Protein AF-0000000082299640 (afdb_homodimer)

Secondary structure (DSSP, 8-state):
-----------TTSGGGGGGGHHHHHHHHHHHHHHHHHHHHHHHHHH-TTSTTSSTT-S----S--EEEHHHHHHHHHHHHHTS-HHHHH-----HHHHHHTTTHHHHTS---SSS------GGGG---HHHHHHHHHHHHHHTTT-PPPHHHHTTTHHHHHHHHHHHHHHHHHHTSTTS-TT--EEEEEES-TTSHHHHHHHHHHHHH-HHHHHHEEEEEEEES-HHHHHHHHHHHTTSTTGGGEEEEE--HHHHHTTSS-S-----S-EEEEEES-GGGSPPEEEEE-GGG-EEEEEEE------STTS----EEEEEE---HHHHHHHHH-GGG--SS-EEE-HHHHHHHHHHHHH-SSEEEEEEEES-BPPP-----TT---------------------SS---BTPPEEE-TTS-EES-TTTS-SS-EEEPPP-HHHHHHHHHHHHHTTT-TTEEEEEEEHHHHHHHH-HHHHHHT--TTB--HHHHTTTTEEEEEEEEPP--S------/-------GGGGGGSGGGGGGGHHHHHHHHHHHHHHHHHHHHHHHHHH-TTSTTSSTT-S----S--EEEHHHHHHHHHHHHHTS-HHHHH-----HHHHHHTTTHHHHTS---SSS------GGGS---HHHHHHHHHHHHHHTTT----HHHHTTTHHHHHHHHHHHHHHHHHHTSTTS-TT--EEEEEES-TTSHHHHHHHHHHHHH-HHHHHHEEEEEEEES-HHHHHHHHHHHTTSTTGGGEEEEE--HHHHHTTSS-S-----S-EEEEEES-GGGSPPEEEEE-GGG-EEEEEEE------STTS----EEEEEE---HHHHHHHHH-GGG--SS-EEE-HHHHHHHHHHHHH-SSEEEEEEEES-BPPP-----TT---------------------SS---BTPPEEE-TTS-EES-TTT--SS-EEEPPP-HHHHHHHHHHHHHTTT-TTEEEEEEEHHHHHHHH-HHHHHHT--TTB--HHHHTTTTEEEEEEEEPP--S------

Radius of gyration: 33.23 Å; Cα contacts (8 Å, |Δi|>4): 1694; chains: 2; bounding box: 116×88×115 Å

Solvent-accessible surface area (backbone atoms only — not comparable to full-atom values): 57344 Å² total; per-residue (Å²): 137,82,84,83,84,84,82,81,82,79,74,86,78,75,76,81,72,71,73,72,65,65,62,58,57,56,53,53,53,52,52,52,53,55,52,51,57,55,52,56,60,53,59,62,55,67,64,65,63,72,58,73,68,55,66,79,71,56,71,91,70,73,81,69,68,51,67,42,47,39,29,56,54,49,38,51,42,40,50,56,34,47,58,38,58,42,46,77,64,72,35,69,81,58,56,76,55,47,64,37,40,68,66,25,48,74,47,58,74,60,69,69,62,89,76,73,87,78,80,67,76,45,70,59,34,62,57,22,11,74,71,36,28,45,45,46,47,42,44,50,22,57,72,46,69,57,34,82,71,52,65,58,69,71,37,61,64,46,49,25,44,26,52,34,42,47,50,49,50,51,48,49,59,58,55,64,34,90,85,41,56,92,82,56,48,33,35,38,38,33,41,50,43,67,79,37,58,49,60,53,44,23,50,52,45,28,49,72,77,34,46,70,57,41,70,31,45,57,37,40,34,39,29,26,63,28,66,42,36,47,52,48,29,45,68,70,44,53,79,44,98,60,28,89,33,54,44,81,42,83,51,51,59,59,37,32,26,69,69,74,43,78,90,67,69,76,42,74,54,37,33,37,38,38,28,62,63,35,64,26,65,43,39,39,36,41,30,26,26,47,85,89,74,45,52,27,32,37,25,38,36,38,66,57,69,69,66,63,88,76,63,81,67,62,69,33,60,43,77,40,74,61,73,56,65,62,56,51,54,51,39,68,64,35,56,80,66,53,33,75,54,41,21,49,37,62,49,29,58,50,25,36,50,51,50,49,51,70,24,24,75,40,50,34,36,44,39,31,33,37,49,30,33,34,28,66,59,61,77,79,62,80,80,68,63,63,85,61,86,70,73,86,70,80,73,80,67,81,63,77,63,76,68,70,58,59,81,80,27,46,38,39,58,43,26,29,36,79,84,62,49,37,39,93,39,85,82,75,43,68,83,49,25,49,55,40,32,30,42,63,59,68,60,50,48,49,37,51,50,54,59,40,63,73,63,70,53,86,37,58,44,78,48,76,41,48,37,40,56,50,46,45,72,46,19,50,69,52,50,63,63,32,48,30,46,23,56,32,26,48,86,45,61,71,52,68,46,22,29,28,44,31,34,38,78,49,78,78,69,78,78,70,72,72,84,120,135,83,76,81,80,79,79,76,83,72,72,79,76,70,70,80,72,68,71,71,65,62,61,58,57,55,52,53,50,51,51,50,50,54,52,49,56,56,51,55,58,53,58,62,55,66,63,62,67,74,57,73,69,55,66,80,72,56,72,92,70,72,81,70,67,52,67,41,47,40,29,56,54,50,39,50,42,42,50,57,34,47,58,38,59,43,46,76,65,72,35,71,81,58,56,77,57,47,64,39,39,66,67,25,49,77,48,58,74,61,69,66,63,88,75,71,89,68,83,65,76,43,69,60,29,66,58,22,9,68,73,33,31,44,45,45,47,41,43,48,23,57,71,46,69,60,35,81,72,49,63,58,70,71,37,62,64,45,49,26,45,25,51,34,44,46,51,49,51,51,49,48,59,59,55,64,34,90,87,40,56,93,82,56,48,34,35,36,38,33,42,51,41,67,78,35,59,48,60,54,44,22,52,51,44,28,48,72,76,34,47,71,58,41,70,31,44,57,37,40,34,38,30,26,63,29,66,44,36,47,52,48,29,46,68,70,44,55,78,43,96,59,27,90,33,53,42,83,44,83,49,50,58,59,37,31,27,68,68,75,42,79,89,67,71,77,44,74,54,39,33,37,37,37,28,61,64,34,66,24,63,43,40,40,36,40,30,25,26,49,85,89,74,45,49,27,31,38,26,36,36,38,66,57,68,70,66,63,86,78,63,79,67,61,68,33,60,41,77,40,74,60,74,54,65,65,55,52,53,52,39,69,62,34,56,80,67,53,35,75,54,42,21,50,37,62,48,28,56,51,26,37,51,51,51,48,52,71,23,24,76,40,51,33,36,42,38,34,31,39,48,30,34,33,32,66,62,61,77,78,62,80,78,68,64,63,84,61,86,69,74,86,73,78,73,79,68,81,62,77,61,77,69,69,57,59,81,81,28,45,39,39,58,43,28,28,36,79,85,62,49,38,39,92,39,85,82,75,43,67,83,48,24,49,57,40,34,32,42,63,59,70,61,51,48,48,37,52,51,53,60,42,63,73,63,70,53,87,38,58,46,78,47,76,40,49,36,40,55,51,47,45,71,46,19,50,68,52,49,62,62,30,48,29,46,22,55,30,27,50,84,44,61,71,52,70,47,22,28,28,44,32,33,40,77,49,77,78,69,78,80,68,73,72,84,119

Organism: NCBI:txid303405

Foldseek 3Di:
DPDDPDPPPDPDPPDDPPDPPPVVVVVVVVVVVVVVVVVVVVVVCPPPVQPVVFPPVPDDPPLPFDKDFQLVLLVVLLLLLLQDALCLAANDPPPVVVCCCVVVVVQPPPPPPPPDDCLRVQVLQVQDDLVSVCVVQVVVCVVRQNHDDFCVRVQPPLVLLLVLLVLLVQQCVVCPDPPHDPLAAAEEEEEACRQVSSVVSSLVNCVVPPVVNNVRYQAYEYEDQHPNSLVNNCVVPCPDPCNNRYHYYHDDLLCLLLVNDADAAADQHQYEYEAGANLQQNGWWKWEAAPPGFIWTKMWTFPSPPPPPGDPGAIAIDIDTDDRPLVVVLCVLPVVQYYRFMATGSSSVLSSLLSCCRRYVNYKYKHKHFQDDDDFDAPDPVVPPPLPPDDPDPDPDPSVNVPPSDGDHHFAWWWAASNGHTDDHPRPDDRNIGTTTRDNVVSSLSSSVSSNVVVVSVFKDKDKDFQLVSSCVSRVPSQVSQAYPVRDGCSRPVRRRMMIIIIGGHDPPPPPPPPD/DPDDPDPPDPDPPPDPPPDPVVVVVVVVVVVVVVVVVVVVVVVVCPPPVQPVVFPPVPDDPPLPFDKDFQLVLLVVLLLLLLQDALCLAANDPPPPVCCCCPVVVVQPPPPPPPPDPDLRVQVLQVQDDLVSVCVVQVVVCVVRQNHDDFCVRVQPPLVLLLVLLVLLVQQCVVCPDPPHDPLAAAEEEEEACRQVSSVVSSLVNCVVPPVVNNVRYQAYEYEDQHPNSLVNNCVVPCPDPCNNRYHYYHDDLLCLLLVNDADAAADQHQYEYEAGANLQQNGWWKWEAAPPGFIWTKMWTFPSPPPPPGDPGAIAIDIDTDDRPLVVVLCVLPVVQYYRFMATGSSSVLSSLLSCCRRYVNYKYKHKHFQDDDDFDAPDPVVPPPLPPDDPDPDPDPSVNVPPSDGDHHFAWWWAASNGHTDDHPRPDDRNIGTTTRDNVVSSLSSSVSSVVVVVSVFKDKDKDFQLVSSCVSRVPSQVSQHYPVRDGCSRPVRRRMMIIIIGGHDPPPPPPPPD

Structure (mmCIF, N/CA/C/O backbone):
data_AF-0000000082299640-model_v1
#
loop_
_entity.id
_entity.type
_entity.pdbx_description
1 polymer 'Protein arginine methyltransferase NDUFAF7'
#
loop_
_atom_site.group_PDB
_atom_site.id
_atom_site.type_symbol
_atom_site.label_atom_id
_atom_site.label_alt_id
_atom_site.label_comp_id
_atom_site.label_asym_id
_atom_site.label_entity_id
_atom_site.label_seq_id
_atom_site.pdbx_PDB_ins_code
_atom_site.Cartn_x
_atom_site.Cartn_y
_atom_site.Cartn_z
_atom_site.occupancy
_atom_site.B_iso_or_equiv
_atom_site.auth_seq_id
_atom_site.auth_comp_id
_atom_site.auth_asym_id
_atom_site.auth_atom_id
_atom_site.pdbx_PDB_model_num
ATOM 1 N N . MET A 1 1 ? 39.156 11.664 -73.688 1 20.62 1 MET A N 1
ATOM 2 C CA . MET A 1 1 ? 37.812 11.328 -74.062 1 20.62 1 MET A CA 1
ATOM 3 C C . MET A 1 1 ? 36.844 11.336 -72.875 1 20.62 1 MET A C 1
ATOM 5 O O . MET A 1 1 ? 36.938 10.461 -72.062 1 20.62 1 MET A O 1
ATOM 9 N N . ILE A 1 2 ? 36.406 12.5 -72.375 1 24.95 2 ILE A N 1
ATOM 10 C CA . ILE A 1 2 ? 35.969 13.18 -71.125 1 24.95 2 ILE A CA 1
ATOM 11 C C . ILE A 1 2 ? 34.5 12.859 -70.875 1 24.95 2 ILE A C 1
ATOM 13 O O . ILE A 1 2 ? 33.625 13.211 -71.625 1 24.95 2 ILE A O 1
ATOM 17 N N . PRO A 1 3 ? 34.156 11.602 -70.375 1 22.7 3 PRO A N 1
ATOM 18 C CA . PRO A 1 3 ? 32.812 11.031 -70.5 1 22.7 3 PRO A CA 1
ATOM 19 C C . PRO A 1 3 ? 31.75 11.891 -69.875 1 22.7 3 PRO A C 1
ATOM 21 O O . PRO A 1 3 ? 32.031 12.656 -68.938 1 22.7 3 PRO A O 1
ATOM 24 N N . ALA A 1 4 ? 30.594 12.164 -70.5 1 22.17 4 ALA A N 1
ATOM 25 C CA . ALA A 1 4 ? 29.453 13.078 -70.562 1 22.17 4 ALA A CA 1
ATOM 26 C C . ALA A 1 4 ? 28.547 12.898 -69.375 1 22.17 4 ALA A C 1
ATOM 28 O O . ALA A 1 4 ? 28.312 11.773 -68.938 1 22.17 4 ALA A O 1
ATOM 29 N N . TYR A 1 5 ? 28.234 13.898 -68.438 1 20.98 5 TYR A N 1
ATOM 30 C CA . TYR A 1 5 ? 27.734 14.328 -67.125 1 20.98 5 TYR A CA 1
ATOM 31 C C . TYR A 1 5 ? 26.203 14.242 -67.062 1 20.98 5 TYR A C 1
ATOM 33 O O . TYR A 1 5 ? 25.516 15.234 -67.312 1 20.98 5 TYR A O 1
ATOM 41 N N . SER A 1 6 ? 25.5 13.234 -67.75 1 19.97 6 SER A N 1
ATOM 42 C CA . SER A 1 6 ? 24.109 13.531 -68.125 1 19.97 6 SER A CA 1
ATOM 43 C C . SER A 1 6 ? 23.25 13.734 -66.875 1 19.97 6 SER A C 1
ATOM 45 O O . SER A 1 6 ? 23.469 13.094 -65.812 1 19.97 6 SER A O 1
ATOM 47 N N . THR A 1 7 ? 22.391 14.844 -66.688 1 20.33 7 THR A N 1
ATOM 48 C CA . THR A 1 7 ? 21.609 15.75 -65.812 1 20.33 7 THR A CA 1
ATOM 49 C C . THR A 1 7 ? 20.297 15.086 -65.375 1 20.33 7 THR A C 1
ATOM 51 O O . THR A 1 7 ? 19.469 15.727 -64.75 1 20.33 7 THR A O 1
ATOM 54 N N . ILE A 1 8 ? 19.828 13.828 -65.625 1 19.84 8 ILE A N 1
ATOM 55 C CA . ILE A 1 8 ? 18.438 13.492 -65.875 1 19.84 8 ILE A CA 1
ATOM 56 C C . ILE A 1 8 ? 17.656 13.453 -64.562 1 19.84 8 ILE A C 1
ATOM 58 O O . ILE A 1 8 ? 16.469 13.109 -64.562 1 19.84 8 ILE A O 1
ATOM 62 N N . GLY A 1 9 ? 18.141 13.688 -63.25 1 19.25 9 GLY A N 1
ATOM 63 C CA . GLY A 1 9 ? 17.641 12.945 -62.125 1 19.25 9 GLY A CA 1
ATOM 64 C C . GLY A 1 9 ? 16.312 13.484 -61.594 1 19.25 9 GLY A C 1
ATOM 65 O O . GLY A 1 9 ? 15.82 13.047 -60.562 1 19.25 9 GLY A O 1
ATOM 66 N N . SER A 1 10 ? 15.602 14.633 -62 1 18.69 10 SER A N 1
ATOM 67 C CA . SER A 1 10 ? 14.844 15.516 -61.125 1 18.69 10 SER A CA 1
ATOM 68 C C . SER A 1 10 ? 13.422 15.008 -60.906 1 18.69 10 SER A C 1
ATOM 70 O O . SER A 1 10 ? 12.664 15.562 -60.125 1 18.69 10 SER A O 1
ATOM 72 N N . ARG A 1 11 ? 12.617 14.367 -61.75 1 19.48 11 ARG A N 1
ATOM 73 C CA . ARG A 1 11 ? 11.203 14.625 -62 1 19.48 11 ARG A CA 1
ATOM 74 C C . ARG A 1 11 ? 10.336 13.977 -60.938 1 19.48 11 ARG A C 1
ATOM 76 O O . ARG A 1 11 ? 9.156 14.312 -60.781 1 19.48 11 ARG A O 1
ATOM 83 N N . VAL A 1 12 ? 10.547 12.781 -60.344 1 19.92 12 VAL A N 1
ATOM 84 C CA . VAL A 1 12 ? 9.469 11.828 -60.125 1 19.92 12 VAL A CA 1
ATOM 85 C C . VAL A 1 12 ? 8.688 12.219 -58.875 1 19.92 12 VAL A C 1
ATOM 87 O O . VAL A 1 12 ? 7.93 11.406 -58.344 1 19.92 12 VAL A O 1
ATOM 90 N N . MET A 1 13 ? 8.742 13.422 -58.188 1 19.11 13 MET A N 1
ATOM 91 C CA . MET A 1 13 ? 8.336 13.594 -56.812 1 19.11 13 MET A CA 1
ATOM 92 C C . MET A 1 13 ? 6.816 13.664 -56.688 1 19.11 13 MET A C 1
ATOM 94 O O . MET A 1 13 ? 6.27 13.617 -55.594 1 19.11 13 MET A O 1
ATOM 98 N N . LEU A 1 14 ? 5.988 14.078 -57.688 1 19.97 14 LEU A N 1
ATOM 99 C CA . LEU A 1 14 ? 4.773 14.844 -57.406 1 19.97 14 LEU A CA 1
ATOM 100 C C . LEU A 1 14 ? 3.633 13.922 -57 1 19.97 14 LEU A C 1
ATOM 102 O O . LEU A 1 14 ? 2.691 14.359 -56.312 1 19.97 14 LEU A O 1
ATOM 106 N N . GLN A 1 15 ? 3.375 12.75 -57.531 1 20.44 15 GLN A N 1
ATOM 107 C CA . GLN A 1 15 ? 2.006 12.289 -57.75 1 20.44 15 GLN A CA 1
ATOM 108 C C . GLN A 1 15 ? 1.388 11.766 -56.438 1 20.44 15 GLN A C 1
ATOM 110 O O . GLN A 1 15 ? 0.182 11.516 -56.375 1 20.44 15 GLN A O 1
ATOM 115 N N . HIS A 1 16 ? 2.104 11.336 -55.375 1 21.67 16 HIS A N 1
ATOM 116 C CA . HIS A 1 16 ? 1.531 10.289 -54.531 1 21.67 16 HIS A CA 1
ATOM 117 C C . HIS A 1 16 ? 0.544 10.875 -53.531 1 21.67 16 HIS A C 1
ATOM 119 O O . HIS A 1 16 ? 0.084 10.172 -52.625 1 21.67 16 HIS A O 1
ATOM 125 N N . HIS A 1 17 ? 0.092 12.141 -53.531 1 22.64 17 HIS A N 1
ATOM 126 C CA . HIS A 1 17 ? -0.544 12.742 -52.375 1 22.64 17 HIS A CA 1
ATOM 127 C C . HIS A 1 17 ? -1.998 12.305 -52.25 1 22.64 17 HIS A C 1
ATOM 129 O O . HIS A 1 17 ? -2.652 12.594 -51.25 1 22.64 17 HIS A O 1
ATOM 135 N N . HIS A 1 18 ? -2.727 11.992 -53.344 1 23.53 18 HIS A N 1
ATOM 136 C CA . HIS A 1 18 ? -4.176 12.148 -53.312 1 23.53 18 HIS A CA 1
ATOM 137 C C . HIS A 1 18 ? -4.84 11.023 -52.531 1 23.53 18 HIS A C 1
ATOM 139 O O . HIS A 1 18 ? -6 11.148 -52.125 1 23.53 18 HIS A O 1
ATOM 145 N N . HIS A 1 19 ? -4.383 9.797 -52.562 1 24.53 19 HIS A N 1
ATOM 146 C CA . HIS A 1 19 ? -5.27 8.664 -52.312 1 24.53 19 HIS A CA 1
ATOM 147 C C . HIS A 1 19 ? -5.562 8.531 -50.812 1 24.53 19 HIS A C 1
ATOM 149 O O . HIS A 1 19 ? -6.273 7.617 -50.406 1 24.53 19 HIS A O 1
ATOM 155 N N . HIS A 1 20 ? -4.887 9.289 -49.906 1 25.27 20 HIS A N 1
ATOM 156 C CA . HIS A 1 20 ? -4.961 8.867 -48.531 1 25.27 20 HIS A CA 1
ATOM 157 C C . HIS A 1 20 ? -6.277 9.305 -47.875 1 25.27 20 HIS A C 1
ATOM 159 O O . HIS A 1 20 ? -6.531 9.016 -46.719 1 25.27 20 HIS A O 1
ATOM 165 N N . HIS A 1 21 ? -7.043 10.211 -48.562 1 26.81 21 HIS A N 1
ATOM 166 C CA . HIS A 1 21 ? -8.188 10.805 -47.875 1 26.81 21 HIS A CA 1
ATOM 167 C C . HIS A 1 21 ? -9.336 9.812 -47.781 1 26.81 21 HIS A C 1
ATOM 169 O O . HIS A 1 21 ? -10.234 9.984 -46.938 1 26.81 21 HIS A O 1
ATOM 175 N N . GLN A 1 22 ? -9.555 9 -48.844 1 26.2 22 GLN A N 1
ATOM 176 C CA . GLN A 1 22 ? -10.812 8.266 -48.938 1 26.2 22 GLN A CA 1
ATOM 177 C C . GLN A 1 22 ? -10.906 7.199 -47.844 1 26.2 22 GLN A C 1
ATOM 179 O O . GLN A 1 22 ? -12 6.754 -47.5 1 26.2 22 GLN A O 1
ATOM 184 N N . SER A 1 23 ? -9.703 6.719 -47.438 1 26.69 23 SER A N 1
ATOM 185 C CA . SER A 1 23 ? -9.766 5.512 -46.594 1 26.69 23 SER A CA 1
ATOM 186 C C . SER A 1 23 ? -10.305 5.82 -45.219 1 26.69 23 SER A C 1
ATOM 188 O O . SER A 1 23 ? -10.688 4.91 -44.469 1 26.69 23 SER A O 1
ATOM 190 N N . ALA A 1 24 ? -10.219 7.125 -44.812 1 26.67 24 ALA A N 1
ATOM 191 C CA . ALA A 1 24 ? -10.641 7.422 -43.438 1 26.67 24 ALA A CA 1
ATOM 192 C C . ALA A 1 24 ? -12.164 7.359 -43.312 1 26.67 24 ALA A C 1
ATOM 194 O O . ALA A 1 24 ? -12.688 7.059 -42.25 1 26.67 24 ALA A O 1
ATOM 195 N N . ARG A 1 25 ? -12.883 7.738 -44.375 1 29.39 25 ARG A N 1
ATOM 196 C CA . ARG A 1 25 ? -14.344 7.777 -44.312 1 29.39 25 ARG A CA 1
ATOM 197 C C . ARG A 1 25 ? -14.922 6.375 -44.188 1 29.39 25 ARG A C 1
ATOM 199 O O . ARG A 1 25 ? -15.906 6.176 -43.469 1 29.39 25 ARG A O 1
ATOM 206 N N . ARG A 1 26 ? -14.328 5.395 -44.875 1 30.91 26 ARG A N 1
ATOM 207 C CA . ARG A 1 26 ? -14.891 4.055 -44.812 1 30.91 26 ARG A CA 1
ATOM 208 C C . ARG A 1 26 ? -14.75 3.473 -43.406 1 30.91 26 ARG A C 1
ATOM 210 O O . ARG A 1 26 ? -15.609 2.715 -42.969 1 30.91 26 ARG A O 1
ATOM 217 N N . ARG A 1 27 ? -13.656 3.885 -42.75 1 30.3 27 ARG A N 1
ATOM 218 C CA . ARG A 1 27 ? -13.453 3.314 -41.406 1 30.3 27 ARG A CA 1
ATOM 219 C C . ARG A 1 27 ? -14.461 3.877 -40.406 1 30.3 27 ARG A C 1
ATOM 221 O O . ARG A 1 27 ? -14.938 3.158 -39.531 1 30.3 27 ARG A O 1
ATOM 228 N N . LEU A 1 28 ? -14.867 5.113 -40.688 1 30.2 28 LEU A N 1
ATOM 229 C CA . LEU A 1 28 ? -15.875 5.68 -39.781 1 30.2 28 LEU A CA 1
ATOM 230 C C . LEU A 1 28 ? -17.219 4.98 -39.969 1 30.2 28 LEU A C 1
ATOM 232 O O . LEU A 1 28 ? -17.938 4.715 -39 1 30.2 28 LEU A O 1
ATOM 236 N N . LEU A 1 29 ? -17.516 4.637 -41.25 1 33.06 29 LEU A N 1
ATOM 237 C CA . LEU A 1 29 ? -18.812 3.988 -41.469 1 33.06 29 LEU A CA 1
ATOM 238 C C . LEU A 1 29 ? -18.828 2.594 -40.844 1 33.06 29 LEU A C 1
ATOM 240 O O . LEU A 1 29 ? -19.859 2.164 -40.344 1 33.06 29 LEU A O 1
ATOM 244 N N . LEU A 1 30 ? -17.656 1.891 -40.875 1 32.06 30 LEU A N 1
ATOM 245 C CA . LEU A 1 30 ? -17.656 0.555 -40.312 1 32.06 30 LEU A CA 1
ATOM 246 C C . LEU A 1 30 ? -17.812 0.628 -38.781 1 32.06 30 LEU A C 1
ATOM 248 O O . LEU A 1 30 ? -18.5 -0.193 -38.188 1 32.06 30 LEU A O 1
ATOM 252 N N . ILE A 1 31 ? -17.281 1.724 -38.188 1 30.55 31 ILE A N 1
ATOM 253 C CA . ILE A 1 31 ? -17.453 1.834 -36.75 1 30.55 31 ILE A CA 1
ATOM 254 C C . ILE A 1 31 ? -18.922 2.119 -36.406 1 30.55 31 ILE A C 1
ATOM 256 O O . ILE A 1 31 ? -19.469 1.539 -35.469 1 30.55 31 ILE A O 1
ATOM 260 N N . ARG A 1 32 ? -19.594 2.859 -37.25 1 32.31 32 ARG A N 1
ATOM 261 C CA . ARG A 1 32 ? -21 3.145 -36.969 1 32.31 32 ARG A CA 1
ATOM 262 C C . ARG A 1 32 ? -21.844 1.883 -37.094 1 32.31 32 ARG A C 1
ATOM 264 O O . ARG A 1 32 ? -22.781 1.672 -36.312 1 32.31 32 ARG A O 1
ATOM 271 N N . ARG A 1 33 ? -21.547 1.085 -38.125 1 33.31 33 ARG A N 1
ATOM 272 C CA . ARG A 1 33 ? -22.359 -0.119 -38.281 1 33.31 33 ARG A CA 1
ATOM 273 C C . ARG A 1 33 ? -22.156 -1.078 -37.125 1 33.31 33 ARG A C 1
ATOM 275 O O . ARG A 1 33 ? -23.109 -1.692 -36.625 1 33.31 33 ARG A O 1
ATOM 282 N N . ARG A 1 34 ? -20.875 -1.197 -36.656 1 29.27 34 ARG A N 1
ATOM 283 C CA . ARG A 1 34 ? -20.656 -2.152 -35.594 1 29.27 34 ARG A CA 1
ATOM 284 C C . ARG A 1 34 ? -21.297 -1.662 -34.281 1 29.27 34 ARG A C 1
ATOM 286 O O . ARG A 1 34 ? -21.734 -2.467 -33.469 1 29.27 34 ARG A O 1
ATOM 293 N N . LEU A 1 35 ? -21.391 -0.325 -34.125 1 31.02 35 LEU A N 1
ATOM 294 C CA . LEU A 1 35 ? -22.094 0.178 -32.969 1 31.02 35 LEU A CA 1
ATOM 295 C C . LEU A 1 35 ? -23.594 -0.111 -33.062 1 31.02 35 LEU A C 1
ATOM 297 O O . LEU A 1 35 ? -24.234 -0.421 -32.031 1 31.02 35 LEU A O 1
ATOM 301 N N . ALA A 1 36 ? -24.141 -0.024 -34.219 1 30.38 36 ALA A N 1
ATOM 302 C CA . ALA A 1 36 ? -25.562 -0.285 -34.375 1 30.38 36 ALA A CA 1
ATOM 303 C C . ALA A 1 36 ? -25.891 -1.748 -34.094 1 30.38 36 ALA A C 1
ATOM 305 O O . ALA A 1 36 ? -26.938 -2.053 -33.5 1 30.38 36 ALA A O 1
ATOM 306 N N . GLU A 1 37 ? -25.062 -2.705 -34.594 1 31.59 37 GLU A N 1
ATOM 307 C CA . GLU A 1 37 ? -25.375 -4.113 -34.344 1 31.59 37 GLU A CA 1
ATOM 308 C C . GLU A 1 37 ? -25.312 -4.453 -32.875 1 31.59 37 GLU A C 1
ATOM 310 O O . GLU A 1 37 ? -26.141 -5.23 -32.375 1 31.59 37 GLU A O 1
ATOM 315 N N . VAL A 1 38 ? -24.422 -3.822 -32.156 1 28.34 38 VAL A N 1
ATOM 316 C CA . VAL A 1 38 ? -24.344 -4.184 -30.734 1 28.34 38 VAL A CA 1
ATOM 317 C C . VAL A 1 38 ? -25.516 -3.549 -29.984 1 28.34 38 VAL A C 1
ATOM 319 O O . VAL A 1 38 ? -26.031 -4.129 -29.016 1 28.34 38 VAL A O 1
ATOM 322 N N . SER A 1 39 ? -26.062 -2.451 -30.453 1 28.72 39 SER A N 1
ATOM 323 C CA . SER A 1 39 ? -27.188 -1.83 -29.781 1 28.72 39 SER A CA 1
ATOM 324 C C . SER A 1 39 ? -28.453 -2.672 -29.922 1 28.72 39 SER A C 1
ATOM 326 O O . SER A 1 39 ? -29.266 -2.756 -28.984 1 28.72 39 SER A O 1
ATOM 328 N N . SER A 1 40 ? -28.656 -3.178 -31.125 1 29.17 40 SER A N 1
ATOM 329 C CA . SER A 1 40 ? -29.906 -3.906 -31.312 1 29.17 40 SER A CA 1
ATOM 330 C C . SER A 1 40 ? -29.938 -5.156 -30.438 1 29.17 40 SER A C 1
ATOM 332 O O . SER A 1 40 ? -31.016 -5.598 -30.031 1 29.17 40 SER A O 1
ATOM 334 N N . SER A 1 41 ? -28.859 -5.863 -30.328 1 26.75 41 SER A N 1
ATOM 335 C CA . SER A 1 41 ? -28.922 -7.117 -29.578 1 26.75 41 SER A CA 1
ATOM 336 C C . SER A 1 41 ? -29.109 -6.859 -28.094 1 26.75 41 SER A C 1
ATOM 338 O O . SER A 1 41 ? -29.625 -7.719 -27.375 1 26.75 41 SER A O 1
ATOM 340 N N . ILE A 1 42 ? -28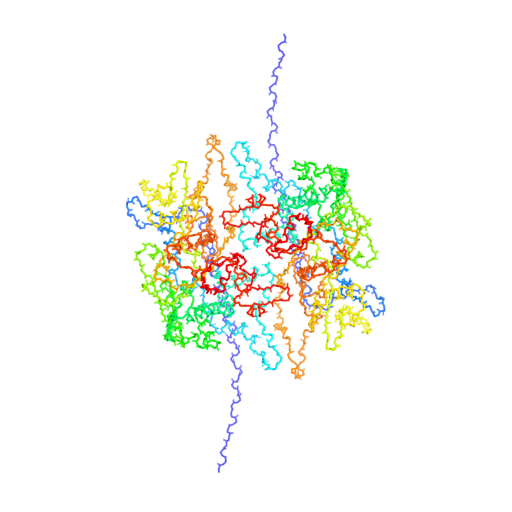.797 -5.66 -27.625 1 26.64 42 ILE A N 1
ATOM 341 C CA . ILE A 1 42 ? -28.953 -5.414 -26.203 1 26.64 42 ILE A CA 1
ATOM 342 C C . ILE A 1 42 ? -30.438 -5.172 -25.891 1 26.64 42 ILE A C 1
ATOM 344 O O . ILE A 1 42 ? -30.922 -5.582 -24.828 1 26.64 42 ILE A O 1
ATOM 348 N N . ILE A 1 43 ? -31.188 -4.578 -26.781 1 27 43 ILE A N 1
ATOM 349 C CA . ILE A 1 43 ? -32.562 -4.242 -26.438 1 27 43 ILE A CA 1
ATOM 350 C C . ILE A 1 43 ? -33.375 -5.523 -26.328 1 27 43 ILE A C 1
ATOM 352 O O . ILE A 1 43 ? -34.312 -5.598 -25.516 1 27 43 ILE A O 1
ATOM 356 N N . SER A 1 44 ? -33.156 -6.477 -27.281 1 25.95 44 SER A N 1
ATOM 357 C CA . SER A 1 44 ? -34.031 -7.637 -27.203 1 25.95 44 SER A CA 1
ATOM 358 C C . SER A 1 44 ? -33.812 -8.398 -25.891 1 25.95 44 SER A C 1
ATOM 360 O O . SER A 1 44 ? -34.719 -9.086 -25.422 1 25.95 44 SER A O 1
ATOM 362 N N . TRP A 1 45 ? -32.688 -8.438 -25.422 1 25.67 45 TRP A N 1
ATOM 363 C CA . TRP A 1 45 ? -32.344 -9.289 -24.281 1 25.67 45 TRP A CA 1
ATOM 364 C C . TRP A 1 45 ? -32.938 -8.719 -23 1 25.67 45 TRP A C 1
ATOM 366 O O . TRP A 1 45 ? -33.125 -9.445 -22.016 1 25.67 45 TRP A O 1
ATOM 376 N N . ILE A 1 46 ? -33.312 -7.402 -22.906 1 27.67 46 ILE A N 1
ATOM 377 C CA . ILE A 1 46 ? -33.875 -6.84 -21.688 1 27.67 46 ILE A CA 1
ATOM 378 C C . ILE A 1 46 ? -35.281 -7.398 -21.469 1 27.67 46 ILE A C 1
ATOM 380 O O . ILE A 1 46 ? -35.844 -7.312 -20.359 1 27.67 46 ILE A O 1
ATOM 384 N N . ARG A 1 47 ? -35.938 -7.645 -22.609 1 26.3 47 ARG A N 1
ATOM 385 C CA . ARG A 1 47 ? -37.344 -7.941 -22.312 1 26.3 47 ARG A CA 1
ATOM 386 C C . ARG A 1 47 ? -37.469 -9.242 -21.516 1 26.3 47 ARG A C 1
ATOM 388 O O . ARG A 1 47 ? -38.156 -9.289 -20.484 1 26.3 47 ARG A O 1
ATOM 395 N N . ASP A 1 48 ? -37.812 -10.414 -22.281 1 24.59 48 ASP A N 1
ATOM 396 C CA . ASP A 1 48 ? -38.156 -11.664 -21.625 1 24.59 48 ASP A CA 1
ATOM 397 C C . ASP A 1 48 ? -36.906 -12.461 -21.25 1 24.59 48 ASP A C 1
ATOM 399 O O . ASP A 1 48 ? -36.312 -13.109 -22.109 1 24.59 48 ASP A O 1
ATOM 403 N N . PRO A 1 49 ? -36.156 -11.938 -20.219 1 26.03 49 PRO A N 1
ATOM 404 C CA . PRO A 1 49 ? -34.875 -12.516 -19.797 1 26.03 49 PRO A CA 1
ATOM 405 C C . PRO A 1 49 ? -34.906 -14.039 -19.703 1 26.03 49 PRO A C 1
ATOM 407 O O . PRO A 1 49 ? -33.875 -14.672 -19.422 1 26.03 49 PRO A O 1
ATOM 410 N N . SER A 1 50 ? -36.156 -14.617 -19.688 1 28.31 50 SER A N 1
ATOM 411 C CA . SER A 1 50 ? -36.344 -16.062 -19.562 1 28.31 50 SER A CA 1
ATOM 412 C C . SER A 1 50 ? -35.75 -16.812 -20.75 1 28.31 50 SER A C 1
ATOM 414 O O . SER A 1 50 ? -35.5 -18.016 -20.656 1 28.31 50 SER A O 1
ATOM 416 N N . LEU A 1 51 ? -35.875 -16.125 -21.922 1 26.3 51 LEU A N 1
ATOM 417 C CA . LEU A 1 51 ? -35.625 -16.891 -23.141 1 26.3 51 LEU A CA 1
ATOM 418 C C . LEU A 1 51 ? -34.156 -17.25 -23.297 1 26.3 51 LEU A C 1
ATOM 420 O O . LEU A 1 51 ? -33.812 -18.172 -24.016 1 26.3 51 LEU A O 1
ATOM 424 N N . CYS A 1 52 ? -33.312 -16.312 -22.969 1 25.3 52 CYS A N 1
ATOM 425 C CA . CYS A 1 52 ? -31.969 -16.594 -23.438 1 25.3 52 CYS A CA 1
ATOM 426 C C . CYS A 1 52 ? -31.344 -17.75 -22.656 1 25.3 52 CYS A C 1
ATOM 428 O O . CYS A 1 52 ? -30.234 -18.188 -22.969 1 25.3 52 CYS A O 1
ATOM 430 N N . TYR A 1 53 ? -31.891 -18.031 -21.5 1 25.05 53 TYR A N 1
ATOM 431 C CA . TYR A 1 53 ? -31.281 -19.125 -20.75 1 25.05 53 TYR A CA 1
ATOM 432 C C . TYR A 1 53 ? -31.469 -20.453 -21.469 1 25.05 53 TYR A C 1
ATOM 434 O O . TYR A 1 53 ? -31.031 -21.5 -20.984 1 25.05 53 TYR A O 1
ATOM 442 N N . GLN A 1 54 ? -32.344 -20.422 -22.484 1 24.22 54 GLN A N 1
ATOM 443 C CA . GLN A 1 54 ? -32.812 -21.734 -22.969 1 24.22 54 GLN A CA 1
ATOM 444 C C . GLN A 1 54 ? -31.688 -22.453 -23.719 1 24.22 54 GLN A C 1
ATOM 446 O O . GLN A 1 54 ? -31.562 -23.688 -23.594 1 24.22 54 GLN A O 1
ATOM 451 N N . ARG A 1 55 ? -31.078 -21.75 -24.688 1 24.94 55 ARG A N 1
ATOM 452 C CA . ARG A 1 55 ? -30.531 -22.609 -25.734 1 24.94 55 ARG A CA 1
ATOM 453 C C . ARG A 1 55 ? -29.266 -23.297 -25.266 1 24.94 55 ARG A C 1
ATOM 455 O O . ARG A 1 55 ? -28.938 -24.391 -25.734 1 24.94 55 ARG A O 1
ATOM 462 N N . CYS A 1 56 ? -28.422 -22.5 -24.609 1 24.58 56 CYS A N 1
ATOM 463 C CA . CYS A 1 56 ? -27.094 -23.094 -24.688 1 24.58 56 CYS A CA 1
ATOM 464 C C . CYS A 1 56 ? -26.969 -24.328 -23.812 1 24.58 56 CYS A C 1
ATOM 466 O O . CYS A 1 56 ? -25.922 -24.969 -23.766 1 24.58 56 CYS A O 1
ATOM 468 N N . ASN A 1 57 ? -27.844 -24.438 -22.828 1 25.11 57 ASN A N 1
ATOM 469 C CA . ASN A 1 57 ? -27.547 -25.547 -21.938 1 25.11 57 ASN A CA 1
ATOM 470 C C . ASN A 1 57 ? -27.984 -26.875 -22.547 1 25.11 57 ASN A C 1
ATOM 472 O O . ASN A 1 57 ? -28.828 -27.578 -21.969 1 25.11 57 ASN A O 1
ATOM 476 N N . ARG A 1 58 ? -28.234 -26.984 -23.797 1 25.27 58 ARG A N 1
ATOM 477 C CA . ARG A 1 58 ? -28.844 -28.25 -24.203 1 25.27 58 ARG A CA 1
ATOM 478 C C . ARG A 1 58 ? -28 -29.438 -23.734 1 25.27 58 ARG A C 1
ATOM 480 O O . ARG A 1 58 ? -28.531 -30.5 -23.453 1 25.27 58 ARG A O 1
ATOM 487 N N . SER A 1 59 ? -26.766 -29.469 -24.188 1 25.56 59 SER A N 1
ATOM 488 C CA . SER A 1 59 ? -26.391 -30.828 -24.562 1 25.56 59 SER A CA 1
ATOM 489 C C . SER A 1 59 ? -26.203 -31.719 -23.344 1 25.56 59 SER A C 1
ATOM 491 O O . SER A 1 59 ? -26.438 -32.938 -23.406 1 25.56 59 SER A O 1
ATOM 493 N N . TYR A 1 60 ? -25.156 -31.438 -22.391 1 25.91 60 TYR A N 1
ATOM 494 C CA . TYR A 1 60 ? -24.641 -32.625 -21.75 1 25.91 60 TYR A CA 1
ATOM 495 C C . TYR A 1 60 ? -25.578 -33.094 -20.625 1 25.91 60 TYR A C 1
ATOM 497 O O . TYR A 1 60 ? -25.594 -32.5 -19.547 1 25.91 60 TYR A O 1
ATOM 505 N N . TYR A 1 61 ? -26.766 -33.562 -20.875 1 29.94 61 TYR A N 1
ATOM 506 C CA . TYR A 1 61 ? -27.828 -34.125 -20.047 1 29.94 61 TYR A CA 1
ATOM 507 C C . TYR A 1 61 ? -27.312 -35.375 -19.312 1 29.94 61 TYR A C 1
ATOM 509 O O . TYR A 1 61 ? -27.578 -36.5 -19.734 1 29.94 61 TYR A O 1
ATOM 517 N N . HIS A 1 62 ? -26.078 -35.719 -19 1 30.03 62 HIS A N 1
ATOM 518 C CA . HIS A 1 62 ? -26 -37.031 -18.312 1 30.03 62 HIS A CA 1
ATOM 519 C C . HIS A 1 62 ? -26.719 -36.969 -16.969 1 30.03 62 HIS A C 1
ATOM 521 O O . HIS A 1 62 ? -26.672 -35.938 -16.281 1 30.03 62 HIS A O 1
ATOM 527 N N . SER A 1 63 ? -27.781 -37.625 -16.547 1 35.47 63 SER A N 1
ATOM 528 C CA . SER A 1 63 ? -28.703 -37.938 -15.453 1 35.47 63 SER A CA 1
ATOM 529 C C . SER A 1 63 ? -27.984 -37.938 -14.109 1 35.47 63 SER A C 1
ATOM 531 O O . SER A 1 63 ? -28.578 -38.219 -13.07 1 35.47 63 SER A O 1
ATOM 533 N N . HIS A 1 64 ? -26.688 -38.469 -13.859 1 38.75 64 HIS A N 1
ATOM 534 C CA . HIS A 1 64 ? -26.125 -38.719 -12.539 1 38.75 64 HIS A CA 1
ATOM 535 C C . HIS A 1 64 ? -25.984 -37.438 -11.742 1 38.75 64 HIS A C 1
ATOM 537 O O . HIS A 1 64 ? -25.688 -36.375 -12.305 1 38.75 64 HIS A O 1
ATOM 543 N N . SER A 1 65 ? -26.641 -37.25 -10.5 1 50.94 65 SER A N 1
ATOM 544 C CA . SER A 1 65 ? -26.484 -36.219 -9.477 1 50.94 65 SER A CA 1
ATOM 545 C C . SER A 1 65 ? -25.047 -35.688 -9.461 1 50.94 65 SER A C 1
ATOM 547 O O . SER A 1 65 ? -24.109 -36.406 -9.094 1 50.94 65 SER A O 1
ATOM 549 N N . GLN A 1 66 ? -24.547 -34.875 -10.219 1 77.12 66 GLN A N 1
ATOM 550 C CA . GLN A 1 66 ? -23.172 -34.438 -10.461 1 77.12 66 GLN A CA 1
ATOM 551 C C . GLN A 1 66 ? -22.703 -33.469 -9.391 1 77.12 66 GLN A C 1
ATOM 553 O O . GLN A 1 66 ? -23.422 -32.531 -9.039 1 77.12 66 GLN A O 1
ATOM 558 N N . ARG A 1 67 ? -21.922 -34 -8.383 1 90.06 67 ARG A N 1
ATOM 559 C CA . ARG A 1 67 ? -21.266 -33.156 -7.406 1 90.06 67 ARG A CA 1
ATOM 560 C C . ARG A 1 67 ? -19.766 -33.125 -7.633 1 90.06 67 ARG A C 1
ATOM 562 O O . ARG A 1 67 ? -19.188 -34.062 -8.148 1 90.06 67 ARG A O 1
ATOM 569 N N . GLU A 1 68 ? -19.188 -32 -7.426 1 94.94 68 GLU A N 1
ATOM 570 C CA . GLU A 1 68 ? -17.75 -31.859 -7.488 1 94.94 68 GLU A CA 1
ATOM 571 C C . GLU A 1 68 ? -17.234 -30.891 -6.434 1 94.94 68 GLU A C 1
ATOM 573 O O . GLU A 1 68 ? -18 -30.047 -5.945 1 94.94 68 GLU A O 1
ATOM 578 N N . LEU A 1 69 ? -16.016 -31.094 -6.02 1 96.88 69 LEU A N 1
ATOM 579 C CA . LEU A 1 69 ? -15.398 -30.141 -5.113 1 96.88 69 LEU A CA 1
ATOM 580 C C . LEU A 1 69 ? -15.359 -28.75 -5.73 1 96.88 69 LEU A C 1
ATOM 582 O O . LEU A 1 69 ? -15.18 -28.609 -6.941 1 96.88 69 LEU A O 1
ATOM 586 N N . VAL A 1 70 ? -15.438 -27.734 -4.891 1 97.25 70 VAL A N 1
ATOM 587 C CA . VAL A 1 70 ? -15.398 -26.359 -5.359 1 97.25 70 VAL A CA 1
ATOM 588 C C . VAL A 1 70 ? -14.117 -26.125 -6.156 1 97.25 70 VAL A C 1
ATOM 590 O O . VAL A 1 70 ? -14.141 -25.453 -7.191 1 97.25 70 VAL A O 1
ATOM 593 N N . ARG A 1 71 ? -12.961 -26.688 -5.723 1 97.56 71 ARG A N 1
ATOM 594 C CA . ARG A 1 71 ? -11.711 -26.438 -6.434 1 97.56 71 ARG A CA 1
ATOM 595 C C . ARG A 1 71 ? -11.781 -26.969 -7.859 1 97.56 71 ARG A C 1
ATOM 597 O O . ARG A 1 71 ? -11.18 -26.391 -8.773 1 97.56 71 ARG A O 1
ATOM 604 N N . LYS A 1 72 ? -12.461 -28.078 -8.023 1 96.62 72 LYS A N 1
ATOM 605 C CA . LYS A 1 72 ? -12.586 -28.656 -9.359 1 96.62 72 LYS A CA 1
ATOM 606 C C . LYS A 1 72 ? -13.469 -27.797 -10.258 1 96.62 72 LYS A C 1
ATOM 608 O O . LYS A 1 72 ? -13.172 -27.625 -11.438 1 96.62 72 LYS A O 1
ATOM 613 N N . TYR A 1 73 ? -14.516 -27.359 -9.695 1 95.06 73 TYR A N 1
ATOM 614 C CA . TYR A 1 73 ? -15.406 -26.469 -10.43 1 95.06 73 TYR A CA 1
ATOM 615 C C . TYR A 1 73 ? -14.672 -25.219 -10.883 1 95.06 73 TYR A C 1
ATOM 617 O O . TYR A 1 73 ? -14.703 -24.859 -12.062 1 95.06 73 TYR A O 1
ATOM 625 N N . VAL A 1 74 ? -14.031 -24.531 -9.922 1 96.5 74 VAL A N 1
ATOM 626 C CA . VAL A 1 74 ? -13.289 -23.297 -10.211 1 96.5 74 VAL A CA 1
ATOM 627 C C . VAL A 1 74 ? -12.148 -23.609 -11.188 1 96.5 74 VAL A C 1
ATOM 629 O O . VAL A 1 74 ? -11.883 -22.812 -12.094 1 96.5 74 VAL A O 1
ATOM 632 N N . GLY A 1 75 ? -11.477 -24.734 -10.969 1 96 75 GLY A N 1
ATOM 633 C CA . GLY A 1 75 ? -10.414 -25.141 -11.875 1 96 75 GLY A CA 1
ATOM 634 C C . GLY A 1 75 ? -10.875 -25.266 -13.312 1 96 75 GLY A C 1
ATOM 635 O O . GLY A 1 75 ? -10.164 -24.859 -14.234 1 96 75 GLY A O 1
ATOM 636 N N . ARG A 1 76 ? -12 -25.844 -13.484 1 93.5 76 ARG A N 1
ATOM 637 C CA . ARG A 1 76 ? -12.547 -25.984 -14.828 1 93.5 76 ARG A CA 1
ATOM 638 C C . ARG A 1 76 ? -12.836 -24.609 -15.438 1 93.5 76 ARG A C 1
ATOM 640 O O . ARG A 1 76 ? -12.555 -24.375 -16.609 1 93.5 76 ARG A O 1
ATOM 647 N N . GLN A 1 77 ? -13.422 -23.75 -14.641 1 91.38 77 GLN A N 1
ATOM 648 C CA . GLN A 1 77 ? -13.703 -22.391 -15.109 1 91.38 77 GLN A CA 1
ATOM 649 C C . GLN A 1 77 ? -12.422 -21.703 -15.562 1 91.38 77 GLN A C 1
ATOM 651 O O . GLN A 1 77 ? -12.391 -21.062 -16.609 1 91.38 77 GLN A O 1
ATOM 656 N N . LEU A 1 78 ? -11.398 -21.797 -14.781 1 92.88 78 LEU A N 1
ATOM 657 C CA . LEU A 1 78 ? -10.125 -21.156 -15.086 1 92.88 78 LEU A CA 1
ATOM 658 C C . LEU A 1 78 ? -9.484 -21.797 -16.312 1 92.88 78 LEU A C 1
ATOM 660 O O . LEU A 1 78 ? -8.883 -21.094 -17.141 1 92.88 78 LEU A O 1
ATOM 664 N N . SER A 1 79 ? -9.586 -23.125 -16.375 1 90.44 79 SER A N 1
ATOM 665 C CA . SER A 1 79 ? -9.047 -23.812 -17.547 1 90.44 79 SER A CA 1
ATOM 666 C C . SER A 1 79 ? -9.703 -23.312 -18.828 1 90.44 79 SER A C 1
ATOM 668 O O . SER A 1 79 ? -9.031 -23.141 -19.859 1 90.44 79 SER A O 1
ATOM 670 N N . GLU A 1 80 ? -10.977 -23.109 -18.766 1 87.06 80 GLU A N 1
ATOM 671 C CA . GLU A 1 80 ? -11.703 -22.578 -19.922 1 87.06 80 GLU A CA 1
ATOM 672 C C . GLU A 1 80 ? -11.25 -21.156 -20.234 1 87.06 80 GLU A C 1
ATOM 674 O O . GLU A 1 80 ? -11.086 -20.797 -21.406 1 87.06 80 GLU A O 1
ATOM 679 N N . TYR A 1 81 ? -11.078 -20.391 -19.234 1 87.25 81 TYR A N 1
ATOM 680 C CA . TYR A 1 81 ? -10.609 -19.031 -19.406 1 87.25 81 TYR A CA 1
ATOM 681 C C . TYR A 1 81 ? -9.242 -18.984 -20.078 1 87.25 81 TYR A C 1
ATOM 683 O O . TYR A 1 81 ? -9.031 -18.234 -21.031 1 87.25 81 TYR A O 1
ATOM 691 N N . TYR A 1 82 ? -8.297 -19.828 -19.688 1 85.69 82 TYR A N 1
ATOM 692 C CA . TYR A 1 82 ? -6.918 -19.766 -20.156 1 85.69 82 TYR A CA 1
ATOM 693 C C . TYR A 1 82 ? -6.73 -20.594 -21.422 1 85.69 82 TYR A C 1
ATOM 695 O O . TYR A 1 82 ? -5.652 -20.578 -22.016 1 85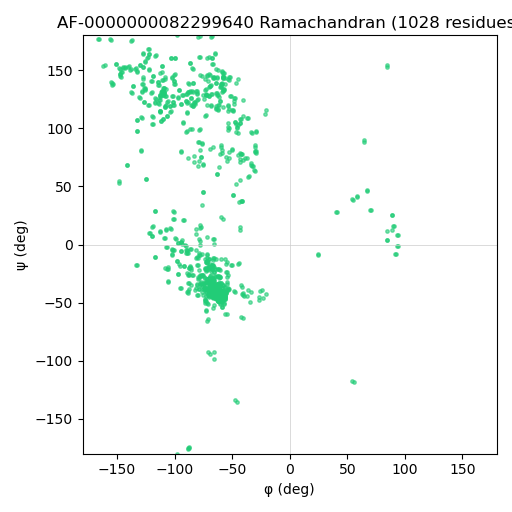.69 82 TYR A O 1
ATOM 703 N N . ALA A 1 83 ? -7.746 -21.297 -21.812 1 82.88 83 ALA A N 1
ATOM 704 C CA . ALA A 1 83 ? -7.691 -22.047 -23.062 1 82.88 83 ALA A CA 1
ATOM 705 C C . ALA A 1 83 ? -7.922 -21.125 -24.25 1 82.88 83 ALA A C 1
ATOM 707 O O . ALA A 1 83 ? -7.703 -21.516 -25.406 1 82.88 83 ALA A O 1
ATOM 708 N N . GLN A 1 84 ? -8.281 -19.984 -23.984 1 79.5 84 GLN A N 1
ATOM 709 C CA . GLN A 1 84 ? -8.492 -19 -25.047 1 79.5 84 GLN A CA 1
ATOM 710 C C . GLN A 1 84 ? -7.172 -18.641 -25.719 1 79.5 84 GLN A C 1
ATOM 712 O O . GLN A 1 84 ? -6.094 -18.938 -25.188 1 79.5 84 GLN A O 1
ATOM 717 N N . PRO A 1 85 ? -7.309 -18.094 -26.922 1 76 85 PRO A N 1
ATOM 718 C CA . PRO A 1 85 ? -6.07 -17.641 -27.547 1 76 85 PRO A CA 1
ATOM 719 C C . PRO A 1 85 ? -5.254 -16.719 -26.641 1 76 85 PRO A C 1
ATOM 721 O O . PRO A 1 85 ? -5.824 -15.914 -25.891 1 76 85 PRO A O 1
ATOM 724 N N . ALA A 1 86 ? -3.957 -16.875 -26.75 1 72.06 86 ALA A N 1
ATOM 725 C CA . ALA A 1 86 ? -3.023 -16.172 -25.875 1 72.06 86 ALA A CA 1
ATOM 726 C C . ALA A 1 86 ? -3.295 -14.672 -25.891 1 72.06 86 ALA A C 1
ATOM 728 O O . ALA A 1 86 ? -3.193 -14.008 -24.859 1 72.06 86 ALA A O 1
ATOM 729 N N . GLU A 1 87 ? -3.621 -14.133 -26.984 1 72.06 87 GLU A N 1
ATOM 730 C CA . GLU A 1 87 ? -3.85 -12.703 -27.141 1 72.06 87 GLU A CA 1
ATOM 731 C C . GLU A 1 87 ? -5.004 -12.234 -26.266 1 72.06 87 GLU A C 1
ATOM 733 O O . GLU A 1 87 ? -5.012 -11.094 -25.781 1 72.06 87 GLU A O 1
ATOM 738 N N . ASN A 1 88 ? -5.895 -13.148 -26.031 1 70.12 88 ASN A N 1
ATOM 739 C CA . ASN A 1 88 ? -7.059 -12.797 -25.219 1 70.12 88 ASN A CA 1
ATOM 740 C C . ASN A 1 88 ? -6.723 -12.781 -23.734 1 70.12 88 ASN A C 1
ATOM 742 O O . ASN A 1 88 ? -7.34 -12.047 -22.969 1 70.12 88 ASN A O 1
ATOM 746 N N . VAL A 1 89 ? -5.77 -13.594 -23.422 1 67.75 89 VAL A N 1
ATOM 747 C CA . VAL A 1 89 ? -5.508 -13.797 -22 1 67.75 89 VAL A CA 1
ATOM 748 C C . VAL A 1 89 ? -4.395 -12.859 -21.531 1 67.75 89 VAL A C 1
ATOM 750 O O . VAL A 1 89 ? -4.461 -12.297 -20.438 1 67.75 89 VAL A O 1
ATOM 753 N N . VAL A 1 90 ? -3.447 -12.68 -22.406 1 66.88 90 VAL A N 1
ATOM 754 C CA . VAL A 1 90 ? -2.301 -11.898 -21.953 1 66.88 90 VAL A CA 1
ATOM 755 C C . VAL A 1 90 ? -2.121 -10.68 -22.859 1 66.88 90 VAL A C 1
ATOM 757 O O . VAL A 1 90 ? -1.15 -9.938 -22.719 1 66.88 90 VAL A O 1
ATOM 760 N N . GLY A 1 91 ? -3.039 -10.359 -23.75 1 63.47 91 GLY A N 1
ATOM 761 C CA . GLY A 1 91 ? -2.975 -9.203 -24.625 1 63.47 91 GLY A CA 1
ATOM 762 C C . GLY A 1 91 ? -2.168 -9.445 -25.891 1 63.47 91 GLY A C 1
ATOM 763 O O . GLY A 1 91 ? -1.536 -10.492 -26.031 1 63.47 91 GLY A O 1
ATOM 764 N N . ARG A 1 92 ? -2.473 -8.695 -27.047 1 47.56 92 ARG A N 1
ATOM 765 C CA . ARG A 1 92 ? -1.744 -8.781 -28.297 1 47.56 92 ARG A CA 1
ATOM 766 C C . ARG A 1 92 ? -0.335 -8.211 -28.156 1 47.56 92 ARG A C 1
ATOM 768 O O . ARG A 1 92 ? -0.113 -7.266 -27.406 1 47.56 92 ARG A O 1
ATOM 775 N N . ARG A 1 93 ? 0.626 -9.102 -28.844 1 41.19 93 ARG A N 1
ATOM 776 C CA . ARG A 1 93 ? 1.988 -8.578 -28.891 1 41.19 93 ARG A CA 1
ATOM 777 C C . ARG A 1 93 ? 2.02 -7.18 -29.5 1 41.19 93 ARG A C 1
ATOM 779 O O . ARG A 1 93 ? 1.658 -6.996 -30.656 1 41.19 93 ARG A O 1
ATOM 786 N N . GLY A 1 94 ? 1.649 -6.129 -29.047 1 34 94 GLY A N 1
ATOM 787 C CA . GLY A 1 94 ? 2.25 -5.066 -29.844 1 34 94 GLY A CA 1
ATOM 788 C C . GLY A 1 94 ? 3.736 -5.262 -30.078 1 34 94 GLY A C 1
ATOM 789 O O . GLY A 1 94 ? 4.395 -5.996 -29.328 1 34 94 GLY A O 1
ATOM 790 N N . SER A 1 95 ? 4.246 -5.246 -31.484 1 27.52 95 SER A N 1
ATOM 791 C CA . SER A 1 95 ? 5.688 -5.379 -31.688 1 27.52 95 SER A CA 1
ATOM 792 C C . SER A 1 95 ? 6.453 -4.996 -30.422 1 27.52 95 SER A C 1
ATOM 794 O O . SER A 1 95 ? 6.148 -3.986 -29.781 1 27.52 95 SER A O 1
ATOM 796 N N . LEU A 1 96 ? 7.086 -5.969 -29.812 1 28.78 96 LEU A N 1
ATOM 797 C CA . LEU A 1 96 ? 8.086 -5.582 -28.812 1 28.78 96 LEU A CA 1
ATOM 798 C C . LEU A 1 96 ? 8.609 -4.176 -29.094 1 28.78 96 LEU A C 1
ATOM 800 O O . LEU A 1 96 ? 9.211 -3.551 -28.219 1 28.78 96 LEU A O 1
ATOM 804 N N . SER A 1 97 ? 8.789 -3.869 -30.375 1 26.84 97 SER A N 1
ATOM 805 C CA . SER A 1 97 ? 9.234 -2.604 -30.938 1 26.84 97 SER A CA 1
ATOM 806 C C . SER A 1 97 ? 8.281 -1.468 -30.578 1 26.84 97 SER A C 1
ATOM 808 O O . SER A 1 97 ? 8.656 -0.294 -30.641 1 26.84 97 SER A O 1
ATOM 810 N N . ASP A 1 98 ? 7.055 -1.784 -30.578 1 27 98 ASP A N 1
ATOM 811 C CA . ASP A 1 98 ? 6.102 -0.701 -30.359 1 27 98 ASP A CA 1
ATOM 812 C C . ASP A 1 98 ? 6.117 -0.237 -28.906 1 27 98 ASP A C 1
ATOM 814 O O . ASP A 1 98 ? 5.707 0.884 -28.594 1 27 98 ASP A O 1
ATOM 818 N N . LEU A 1 99 ? 6.234 -1.152 -28.031 1 27.91 99 LEU A N 1
ATOM 819 C CA . LEU A 1 99 ? 6.5 -0.653 -26.688 1 27.91 99 LEU A CA 1
ATOM 820 C C . LEU A 1 99 ? 7.828 0.091 -26.625 1 27.91 99 LEU A C 1
ATOM 822 O O . LEU A 1 99 ? 8.062 0.886 -25.719 1 27.91 99 LEU A O 1
ATOM 826 N N . THR A 1 100 ? 8.883 -0.385 -27.422 1 26.92 100 THR A N 1
ATOM 827 C CA . THR A 1 100 ? 10.141 0.345 -27.531 1 26.92 100 THR A CA 1
ATOM 828 C C . THR A 1 100 ? 9.93 1.679 -28.234 1 26.92 100 THR A C 1
ATOM 830 O O . THR A 1 100 ? 10.602 2.666 -27.938 1 26.92 100 THR A O 1
ATOM 833 N N . THR A 1 101 ? 9.281 1.693 -29.469 1 25.89 101 THR A N 1
ATOM 834 C CA . THR A 1 101 ? 9.242 2.855 -30.344 1 25.89 101 THR A CA 1
ATOM 835 C C . THR A 1 101 ? 8.32 3.93 -29.781 1 25.89 101 THR A C 1
ATOM 837 O O . THR A 1 101 ? 8.641 5.117 -29.812 1 25.89 101 THR A O 1
ATOM 840 N N . GLU A 1 102 ? 7.105 3.557 -29.562 1 27.08 102 GLU A N 1
ATOM 841 C CA . GLU A 1 102 ? 6.312 4.734 -29.203 1 27.08 102 GLU A CA 1
ATOM 842 C C . GLU A 1 102 ? 6.691 5.258 -27.828 1 27.08 102 GLU A C 1
ATOM 844 O O . GLU A 1 102 ? 6.773 6.473 -27.625 1 27.08 102 GLU A O 1
ATOM 849 N N . THR A 1 103 ? 6.832 4.312 -26.922 1 27.44 103 THR A N 1
ATOM 850 C CA . THR A 1 103 ? 7.32 4.84 -25.656 1 27.44 103 THR A CA 1
ATOM 851 C C . THR A 1 103 ? 8.844 4.863 -25.625 1 27.44 103 THR A C 1
ATOM 853 O O . THR A 1 103 ? 9.453 5.625 -24.859 1 27.44 103 THR A O 1
ATOM 856 N N . ALA A 1 104 ? 9.586 3.932 -26.438 1 26.22 104 ALA A N 1
ATOM 857 C CA . ALA A 1 104 ? 11.031 4.012 -26.594 1 26.22 104 ALA A CA 1
ATOM 858 C C . ALA A 1 104 ? 11.422 5.172 -27.5 1 26.22 104 ALA A C 1
ATOM 860 O O . ALA A 1 104 ? 12.539 5.691 -27.422 1 26.22 104 ALA A O 1
ATOM 861 N N . THR A 1 105 ? 10.82 5.344 -28.672 1 27.06 105 THR A N 1
ATOM 862 C CA . THR A 1 105 ? 11.25 6.406 -29.578 1 27.06 105 THR A CA 1
ATOM 863 C C . THR A 1 105 ? 11.375 7.734 -28.828 1 27.06 105 THR A C 1
ATOM 865 O O . THR A 1 105 ? 12.234 8.555 -29.156 1 27.06 105 THR A O 1
ATOM 868 N N . THR A 1 106 ? 10.477 7.988 -27.969 1 27.11 106 THR A N 1
ATOM 869 C CA . THR A 1 106 ? 10.797 9.266 -27.344 1 27.11 106 THR A CA 1
ATOM 870 C C . THR A 1 106 ? 12.008 9.125 -26.422 1 27.11 106 THR A C 1
ATOM 872 O O . THR A 1 106 ? 12.602 10.117 -26 1 27.11 106 THR A O 1
ATOM 875 N N . TYR A 1 107 ? 12.32 7.762 -26.109 1 26.81 107 TYR A N 1
ATOM 876 C CA . TYR A 1 107 ? 13.484 7.672 -25.25 1 26.81 107 TYR A CA 1
ATOM 877 C C . TYR A 1 107 ? 14.773 7.621 -26.062 1 26.81 107 TYR A C 1
ATOM 879 O O . TYR A 1 107 ? 15.867 7.809 -25.516 1 26.81 107 TYR A O 1
ATOM 887 N N . GLU A 1 108 ? 14.867 6.949 -27.203 1 26.72 108 GLU A N 1
ATOM 888 C CA . GLU A 1 108 ? 16.125 6.711 -27.906 1 26.72 108 GLU A CA 1
ATOM 889 C C . GLU A 1 108 ? 16.828 8.023 -28.234 1 26.72 108 GLU A C 1
ATOM 891 O O . GLU A 1 108 ? 18.062 8.062 -28.344 1 26.72 108 GLU A O 1
ATOM 896 N N . SER A 1 109 ? 16.156 8.891 -28.797 1 26.16 109 SER A N 1
ATOM 897 C CA . SER A 1 109 ? 17.016 9.883 -29.438 1 26.16 109 SER A CA 1
ATOM 898 C C . SER A 1 109 ? 17.812 10.664 -28.406 1 26.16 109 SER A C 1
ATOM 900 O O . SER A 1 109 ? 18.516 11.625 -28.75 1 26.16 109 SER A O 1
ATOM 902 N N . MET A 1 110 ? 17.469 10.547 -27.047 1 25.92 110 MET A N 1
ATOM 903 C CA . MET A 1 110 ? 18.484 11.344 -26.375 1 25.92 110 MET A CA 1
ATOM 904 C C . MET A 1 110 ? 19.812 10.602 -26.312 1 25.92 110 MET A C 1
ATOM 906 O O . MET A 1 110 ? 19.875 9.477 -25.812 1 25.92 110 MET A O 1
ATOM 910 N N . GLU A 1 111 ? 20.609 10.656 -27.188 1 24.61 111 GLU A N 1
ATOM 911 C CA . GLU A 1 111 ? 22.016 10.297 -27.203 1 24.61 111 GLU A CA 1
ATOM 912 C C . GLU A 1 111 ? 22.641 10.492 -25.812 1 24.61 111 GLU A C 1
ATOM 914 O O . GLU A 1 111 ? 22.625 11.594 -25.266 1 24.61 111 GLU A O 1
ATOM 919 N N . TYR A 1 112 ? 22.516 9.484 -24.984 1 25.41 112 TYR A N 1
ATOM 920 C CA . TYR A 1 112 ? 23.422 9.414 -23.844 1 25.41 112 TYR A CA 1
ATOM 921 C C . TYR A 1 112 ? 24.828 9.812 -24.25 1 25.41 112 TYR A C 1
ATOM 923 O O . TYR A 1 112 ? 25.469 9.148 -25.078 1 25.41 112 TYR A O 1
ATOM 931 N N . ASP A 1 113 ? 25.031 11.023 -24.484 1 25.27 113 ASP A N 1
ATOM 932 C CA . ASP A 1 113 ? 26.484 11.188 -24.438 1 25.27 113 ASP A CA 1
ATOM 933 C C . ASP A 1 113 ? 27.078 10.539 -23.188 1 25.27 113 ASP A C 1
ATOM 935 O O . ASP A 1 113 ? 26.438 10.516 -22.141 1 25.27 113 ASP A O 1
ATOM 939 N N . ASP A 1 114 ? 28 9.562 -23.188 1 27.48 114 ASP A N 1
ATOM 940 C CA . ASP A 1 114 ? 28.906 8.766 -22.375 1 27.48 114 ASP A CA 1
ATOM 941 C C . ASP A 1 114 ? 29.203 9.461 -21.047 1 27.48 114 ASP A C 1
ATOM 943 O O . ASP A 1 114 ? 29.734 8.844 -20.109 1 27.48 114 ASP A O 1
ATOM 947 N N . SER A 1 115 ? 29.453 10.766 -20.969 1 26.55 115 SER A N 1
ATOM 948 C CA . SER A 1 115 ? 30.031 11.328 -19.75 1 26.55 115 SER A CA 1
ATOM 949 C C . SER A 1 115 ? 29.031 11.328 -18.609 1 26.55 115 SER A C 1
ATOM 951 O O . SER A 1 115 ? 29.375 10.977 -17.484 1 26.55 115 SER A O 1
ATOM 953 N N . SER A 1 116 ? 28.172 12.375 -18.266 1 25.61 116 SER A N 1
ATOM 954 C CA . SER A 1 116 ? 27.5 12.461 -16.984 1 25.61 116 SER A CA 1
ATOM 955 C C . SER A 1 116 ? 26.328 11.484 -16.906 1 25.61 116 SER A C 1
ATOM 957 O O . SER A 1 116 ? 25.656 11.227 -17.906 1 25.61 116 SER A O 1
ATOM 959 N N . PRO A 1 117 ? 26.172 10.547 -15.797 1 25.45 117 PRO A N 1
ATOM 960 C CA . PRO A 1 117 ? 25.297 9.383 -15.609 1 25.45 117 PRO A CA 1
ATOM 961 C C . PRO A 1 117 ? 23.891 9.617 -16.125 1 25.45 117 PRO A C 1
ATOM 963 O O . PRO A 1 117 ? 23.391 10.742 -16.078 1 25.45 117 PRO A O 1
ATOM 966 N N . THR A 1 118 ? 23.344 8.719 -17.078 1 26.81 118 THR A N 1
ATOM 967 C CA . THR A 1 118 ? 22.25 8.414 -18 1 26.81 118 THR A CA 1
ATOM 968 C C . THR A 1 118 ? 20.906 8.43 -17.266 1 26.81 118 THR A C 1
ATOM 970 O O . THR A 1 118 ? 20.672 7.598 -16.391 1 26.81 118 THR A O 1
ATOM 973 N N . THR A 1 119 ? 20.297 9.547 -16.891 1 27.56 119 THR A N 1
ATOM 974 C CA . THR A 1 119 ? 18.938 9.867 -16.453 1 27.56 119 THR A CA 1
ATOM 975 C C . THR A 1 119 ? 17.922 9.219 -17.391 1 27.56 119 THR A C 1
ATOM 977 O O . THR A 1 119 ? 17.703 9.695 -18.5 1 27.56 119 THR A O 1
ATOM 980 N N . THR A 1 120 ? 18.016 7.898 -17.656 1 28.25 120 THR A N 1
ATOM 981 C CA . THR A 1 120 ? 17.109 7.133 -18.5 1 28.25 120 THR A CA 1
ATOM 982 C C . THR A 1 120 ? 15.656 7.449 -18.141 1 28.25 120 THR A C 1
ATOM 984 O O . THR A 1 120 ? 15.281 7.461 -16.969 1 28.25 120 THR A O 1
ATOM 987 N N . ASN A 1 121 ? 15.023 8.18 -18.953 1 28.64 121 ASN A N 1
ATOM 988 C CA . ASN A 1 121 ? 13.633 8.609 -19 1 28.64 121 ASN A CA 1
ATOM 989 C C . ASN A 1 121 ? 12.68 7.426 -18.828 1 28.64 121 ASN A C 1
ATOM 991 O O . ASN A 1 121 ? 12.352 6.746 -19.812 1 28.64 121 ASN A O 1
ATOM 995 N N . ASN A 1 122 ? 12.914 6.508 -17.953 1 29.61 122 ASN A N 1
ATOM 996 C CA . ASN A 1 122 ? 12.031 5.379 -17.688 1 29.61 122 ASN A CA 1
ATOM 997 C C . ASN A 1 122 ? 10.578 5.824 -17.531 1 29.61 122 ASN A C 1
ATOM 999 O O . ASN A 1 122 ? 10.266 6.633 -16.656 1 29.61 122 ASN A O 1
ATOM 1003 N N . PRO A 1 123 ? 9.836 5.508 -18.625 1 30.28 123 PRO A N 1
ATOM 1004 C CA . PRO A 1 123 ? 8.414 5.887 -18.656 1 30.28 123 PRO A CA 1
ATOM 1005 C C . PRO A 1 123 ? 7.711 5.641 -17.328 1 30.28 123 PRO A C 1
ATOM 1007 O O . PRO A 1 123 ? 6.621 6.176 -17.094 1 30.28 123 PRO A O 1
ATOM 1010 N N . LEU A 1 124 ? 8.195 4.586 -16.766 1 30.84 124 LEU A N 1
ATOM 1011 C CA . LEU A 1 124 ? 7.523 4.316 -15.5 1 30.84 124 LEU A CA 1
ATOM 1012 C C . LEU A 1 124 ? 7.586 5.535 -14.586 1 30.84 124 LEU A C 1
ATOM 1014 O O . LEU A 1 124 ? 7.059 5.508 -13.469 1 30.84 124 LEU A O 1
ATOM 1018 N N . THR A 1 125 ? 8.516 6.379 -15.07 1 28.34 125 THR A N 1
ATOM 1019 C CA . THR A 1 125 ? 8.672 7.441 -14.086 1 28.34 125 THR A CA 1
ATOM 1020 C C . THR A 1 125 ? 7.379 8.234 -13.93 1 28.34 125 THR A C 1
ATOM 1022 O O . THR A 1 125 ? 7.188 8.938 -12.938 1 28.34 125 THR A O 1
ATOM 1025 N N . SER A 1 126 ? 6.758 8.367 -15.125 1 26.78 126 SER A N 1
ATOM 1026 C CA . SER A 1 126 ? 5.742 9.414 -15.039 1 26.78 126 SER A CA 1
ATOM 1027 C C . SER A 1 126 ? 4.457 8.883 -14.414 1 26.78 126 SER A C 1
ATOM 1029 O O . SER A 1 126 ? 3.424 9.547 -14.438 1 26.78 126 SER A O 1
ATOM 1031 N N . LEU A 1 127 ? 4.344 7.559 -14.266 1 27.72 127 LEU A N 1
ATOM 1032 C CA . LEU A 1 127 ? 3 7.125 -13.906 1 27.72 127 LEU A CA 1
ATOM 1033 C C . LEU A 1 127 ? 2.648 7.566 -12.484 1 27.72 127 LEU A C 1
ATOM 1035 O O . LEU A 1 127 ? 3.246 7.098 -11.516 1 27.72 127 LEU A O 1
ATOM 1039 N N . TRP A 1 128 ? 2.248 8.672 -12.203 1 26.56 128 TRP A N 1
ATOM 1040 C CA . TRP A 1 128 ? 1.981 9.492 -11.031 1 26.56 128 TRP A CA 1
ATOM 1041 C C . TRP A 1 128 ? 1.183 8.711 -9.992 1 26.56 128 TRP A C 1
ATOM 1043 O O . TRP A 1 128 ? 1.625 7.66 -9.516 1 26.56 128 TRP A O 1
ATOM 1053 N N . GLY A 1 129 ? 0.126 9.398 -9.453 1 26.23 129 GLY A N 1
ATOM 1054 C CA . GLY A 1 129 ? -0.598 9.258 -8.203 1 26.23 129 GLY A CA 1
ATOM 1055 C C . GLY A 1 129 ? -1.465 8.016 -8.148 1 26.23 129 GLY A C 1
ATOM 1056 O O . GLY A 1 129 ? -1.748 7.402 -9.18 1 26.23 129 GLY A O 1
ATOM 1057 N N . GLU A 1 130 ? -1.505 7.387 -7.004 1 30.78 130 GLU A N 1
ATOM 1058 C CA . GLU A 1 130 ? -2.361 6.215 -6.828 1 30.78 130 GLU A CA 1
ATOM 1059 C C . GLU A 1 130 ? -3.711 6.414 -7.512 1 30.78 130 GLU A C 1
ATOM 1061 O O . GLU A 1 130 ? -4.242 5.488 -8.125 1 30.78 130 GLU A O 1
ATOM 1066 N N . TRP A 1 131 ? -4.227 7.66 -7.344 1 31.97 131 TRP A N 1
ATOM 1067 C CA . TRP A 1 131 ? -5.438 8.031 -8.07 1 31.97 131 TRP A CA 1
ATOM 1068 C C . TRP A 1 131 ? -5.195 8.016 -9.578 1 31.97 131 TRP A C 1
ATOM 1070 O O . TRP A 1 131 ? -6.031 7.531 -10.344 1 31.97 131 TRP A O 1
ATOM 1080 N N . HIS A 1 132 ? -4.078 8.594 -9.898 1 32.78 132 HIS A N 1
ATOM 1081 C CA . HIS A 1 132 ? -3.65 8.711 -11.289 1 32.78 132 HIS A CA 1
ATOM 1082 C C . HIS A 1 132 ? -3.086 7.391 -11.805 1 32.78 132 HIS A C 1
ATOM 1084 O O . HIS A 1 132 ? -3.297 7.031 -12.961 1 32.78 132 HIS A O 1
ATOM 1090 N N . TRP A 1 133 ? -2.479 6.73 -10.969 1 34.09 133 TRP A N 1
ATOM 1091 C CA . TRP A 1 133 ? -2.096 5.387 -11.391 1 34.09 133 TRP A CA 1
ATOM 1092 C C . TRP A 1 133 ? -3.318 4.578 -11.812 1 34.09 133 TRP A C 1
ATOM 1094 O O . TRP A 1 133 ? -3.297 3.904 -12.844 1 34.09 133 TRP A O 1
ATOM 1104 N N . LYS A 1 134 ? -4.293 4.805 -10.969 1 39.06 134 LYS A N 1
ATOM 1105 C CA . LYS A 1 134 ? -5.527 4.109 -11.32 1 39.06 134 LYS A CA 1
ATOM 1106 C C . LYS A 1 134 ? -6.039 4.562 -12.68 1 39.06 134 LYS A C 1
ATOM 1108 O O . LYS A 1 134 ? -6.457 3.74 -13.5 1 39.06 134 LYS A O 1
ATOM 1113 N N . ARG A 1 135 ? -5.887 5.863 -12.797 1 37.03 135 ARG A N 1
ATOM 1114 C CA . ARG A 1 135 ? -6.277 6.355 -14.109 1 37.03 135 ARG A CA 1
ATOM 1115 C C . ARG A 1 135 ? -5.332 5.844 -15.195 1 37.03 135 ARG A C 1
ATOM 1117 O O . ARG A 1 135 ? -5.773 5.426 -16.266 1 37.03 135 ARG A O 1
ATOM 1124 N N . VAL A 1 136 ? -4.121 5.914 -14.836 1 37.59 136 VAL A N 1
ATOM 1125 C CA . VAL A 1 136 ? -3.176 5.473 -15.852 1 37.59 136 VAL A CA 1
ATOM 1126 C C . VAL A 1 136 ? -3.258 3.959 -16.016 1 37.59 136 VAL A C 1
ATOM 1128 O O . VAL A 1 136 ? -3.297 3.449 -17.141 1 37.59 136 VAL A O 1
ATOM 1131 N N . PHE A 1 137 ? -3.324 3.33 -14.852 1 40.62 137 PHE A N 1
ATOM 1132 C CA . PHE A 1 137 ? -3.518 1.89 -14.961 1 40.62 137 PHE A CA 1
ATOM 1133 C C . PHE A 1 137 ? -4.855 1.569 -15.617 1 40.62 137 PHE A C 1
ATOM 1135 O O . PHE A 1 137 ? -4.941 0.666 -16.453 1 40.62 137 PHE A O 1
ATOM 1142 N N . GLN A 1 138 ? -5.773 2.402 -15.133 1 42.66 138 GLN A N 1
ATOM 1143 C CA . GLN A 1 138 ? -7.047 2.234 -15.82 1 42.66 138 GLN A CA 1
ATOM 1144 C C . GLN A 1 138 ? -6.918 2.562 -17.312 1 42.66 138 GLN A C 1
ATOM 1146 O O . GLN A 1 138 ? -7.441 1.838 -18.156 1 42.66 138 GLN A O 1
ATOM 1151 N N . LYS A 1 139 ? -6.238 3.639 -17.484 1 43.38 139 LYS A N 1
ATOM 1152 C CA . LYS A 1 139 ? -6.039 3.99 -18.891 1 43.38 139 LYS A CA 1
ATOM 1153 C C . LYS A 1 139 ? -5.211 2.93 -19.609 1 43.38 139 LYS A C 1
ATOM 1155 O O . LYS A 1 139 ? -5.512 2.57 -20.75 1 43.38 139 LYS A O 1
ATOM 1160 N N . LEU A 1 140 ? -4.211 2.523 -18.922 1 43.94 140 LEU A N 1
ATOM 1161 C CA . LEU A 1 140 ? -3.42 1.46 -19.531 1 43.94 140 LEU A CA 1
ATOM 1162 C C . LEU A 1 140 ? -4.246 0.185 -19.672 1 43.94 140 LEU A C 1
ATOM 1164 O O . LEU A 1 140 ? -4.16 -0.5 -20.703 1 43.94 140 LEU A O 1
ATOM 1168 N N . TYR A 1 141 ? -5.008 -0.037 -18.594 1 46.19 141 TYR A N 1
ATOM 1169 C CA . TYR A 1 141 ? -5.934 -1.161 -18.641 1 46.19 141 TYR A CA 1
ATOM 1170 C C . TYR A 1 141 ? -6.965 -0.962 -19.75 1 46.19 141 TYR A C 1
ATOM 1172 O O . TYR A 1 141 ? -7.246 -1.884 -20.516 1 46.19 141 TYR A O 1
ATOM 1180 N N . ASP A 1 142 ? -7.508 0.248 -19.703 1 48.94 142 ASP A N 1
ATOM 1181 C CA . ASP A 1 142 ? -8.516 0.538 -20.703 1 48.94 142 ASP A CA 1
ATOM 1182 C C . ASP A 1 142 ? -7.918 0.467 -22.109 1 48.94 142 ASP A C 1
ATOM 1184 O O . ASP A 1 142 ? -8.57 -0.011 -23.047 1 48.94 142 ASP A O 1
ATOM 1188 N N . SER A 1 143 ? -6.762 1.032 -22.203 1 46.19 143 SER A N 1
ATOM 1189 C CA . SER A 1 143 ? -6.16 1.068 -23.531 1 46.19 143 SER A CA 1
ATOM 1190 C C . SER A 1 143 ? -5.754 -0.327 -23.984 1 46.19 143 SER A C 1
ATOM 1192 O O . SER A 1 143 ? -5.668 -0.589 -25.188 1 46.19 143 SER A O 1
ATOM 1194 N N . ARG A 1 144 ? -5.504 -1.102 -23.047 1 48.09 144 ARG A N 1
ATOM 1195 C CA . ARG A 1 144 ? -5.012 -2.424 -23.422 1 48.09 144 ARG A CA 1
ATOM 1196 C C . ARG A 1 144 ? -6.125 -3.461 -23.359 1 48.09 144 ARG A C 1
ATOM 1198 O O . ARG A 1 144 ? -5.859 -4.656 -23.188 1 48.09 144 ARG A O 1
ATOM 1205 N N . GLN A 1 145 ? -7.328 -2.988 -23.562 1 44.34 145 GLN A N 1
ATOM 1206 C CA . GLN A 1 145 ? -8.523 -3.811 -23.719 1 44.34 145 GLN A CA 1
ATOM 1207 C C . GLN A 1 145 ? -8.695 -4.75 -22.516 1 44.34 145 GLN A C 1
ATOM 1209 O O . GLN A 1 145 ? -9 -5.934 -22.703 1 44.34 145 GLN A O 1
ATOM 1214 N N . GLY A 1 146 ? -8.398 -4.27 -21.359 1 44.78 146 GLY A N 1
ATOM 1215 C CA . GLY A 1 146 ? -8.836 -5.016 -20.203 1 44.78 146 GLY A CA 1
ATOM 1216 C C . GLY A 1 146 ? -7.785 -5.969 -19.672 1 44.78 146 GLY A C 1
ATOM 1217 O O . GLY A 1 146 ? -8.086 -6.84 -18.844 1 44.78 146 GLY A O 1
ATOM 1218 N N . HIS A 1 147 ? -6.633 -6.051 -20.297 1 51.94 147 HIS A N 1
ATOM 1219 C CA . HIS A 1 147 ? -5.703 -7.082 -19.844 1 51.94 147 HIS A CA 1
ATOM 1220 C C . HIS A 1 147 ? -4.793 -6.555 -18.734 1 51.94 147 HIS A C 1
ATOM 1222 O O . HIS A 1 147 ? -4.246 -5.453 -18.844 1 51.94 147 HIS A O 1
ATOM 1228 N N . TRP A 1 148 ? -5.051 -7.176 -17.578 1 56.66 148 TRP A N 1
ATOM 1229 C CA . TRP A 1 148 ? -4.23 -6.84 -16.422 1 56.66 148 TRP A CA 1
ATOM 1230 C C . TRP A 1 148 ? -2.768 -7.199 -16.672 1 56.66 148 TRP A C 1
ATOM 1232 O O . TRP A 1 148 ? -2.463 -8.305 -17.125 1 56.66 148 TRP A O 1
AT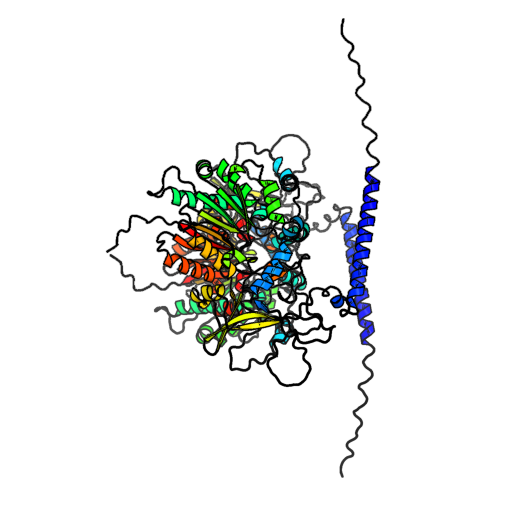OM 1242 N N . LEU A 1 149 ? -1.958 -6.246 -16.688 1 67.06 149 LEU A N 1
ATOM 1243 C CA . LEU A 1 149 ? -0.531 -6.52 -16.812 1 67.06 149 LEU A CA 1
ATOM 1244 C C . LEU A 1 149 ? 0.084 -6.82 -15.453 1 67.06 149 LEU A C 1
ATOM 1246 O O . LEU A 1 149 ? -0.268 -6.184 -14.453 1 67.06 149 LEU A O 1
ATOM 1250 N N . THR A 1 150 ? 0.832 -7.879 -15.422 1 83.12 150 THR A N 1
ATOM 1251 C CA . THR A 1 150 ? 1.597 -8.25 -14.234 1 83.12 150 THR A CA 1
ATOM 1252 C C . THR A 1 150 ? 2.77 -7.293 -14.031 1 83.12 150 THR A C 1
ATOM 1254 O O . THR A 1 150 ? 3.162 -6.574 -14.953 1 83.12 150 THR A O 1
ATOM 1257 N N . PRO A 1 151 ? 3.291 -7.246 -12.875 1 88.25 151 PRO A N 1
ATOM 1258 C CA . PRO A 1 151 ? 4.48 -6.426 -12.633 1 88.25 151 PRO A CA 1
ATOM 1259 C C . PRO A 1 151 ? 5.629 -6.746 -13.586 1 88.25 151 PRO A C 1
ATOM 1261 O O . PRO A 1 151 ? 6.379 -5.852 -13.977 1 88.25 151 PRO A O 1
ATOM 1264 N N . VAL A 1 152 ? 5.777 -7.98 -14.016 1 91.5 152 VAL A N 1
ATOM 1265 C CA . VAL A 1 152 ? 6.809 -8.375 -14.969 1 91.5 152 VAL A CA 1
ATOM 1266 C C . VAL A 1 152 ? 6.672 -7.555 -16.25 1 91.5 152 VAL A C 1
ATOM 1268 O O . VAL A 1 152 ? 7.66 -7.039 -16.766 1 91.5 152 VAL A O 1
ATOM 1271 N N . GLU A 1 153 ? 5.469 -7.422 -16.688 1 83.5 153 GLU A N 1
ATOM 1272 C CA . GLU A 1 153 ? 5.211 -6.727 -17.953 1 83.5 153 GLU A CA 1
ATOM 1273 C C . GLU A 1 153 ? 5.262 -5.215 -17.766 1 83.5 153 GLU A C 1
ATOM 1275 O O . GLU A 1 153 ? 5.809 -4.5 -18.609 1 83.5 153 GLU A O 1
ATOM 1280 N N . LEU A 1 154 ? 4.766 -4.723 -16.656 1 79.56 154 LEU A N 1
ATOM 1281 C CA . LEU A 1 154 ? 4.621 -3.291 -16.422 1 79.56 154 LEU A CA 1
ATOM 1282 C C . LEU A 1 154 ? 5.969 -2.646 -16.125 1 79.56 154 LEU A C 1
ATOM 1284 O O . LEU A 1 154 ? 6.215 -1.501 -16.5 1 79.56 154 LEU A O 1
ATOM 1288 N N . PHE A 1 155 ? 6.809 -3.395 -15.477 1 85.81 155 PHE A N 1
ATOM 1289 C CA . PHE A 1 155 ? 8.016 -2.758 -14.961 1 85.81 155 PHE A CA 1
ATOM 1290 C C . PHE A 1 155 ? 9.258 -3.346 -15.609 1 85.81 155 PHE A C 1
ATOM 1292 O O . PHE A 1 155 ? 10.32 -3.412 -14.977 1 85.81 155 PHE A O 1
ATOM 1299 N N . LYS A 1 156 ? 9.125 -3.816 -16.828 1 85.19 156 LYS A N 1
ATOM 1300 C CA . LYS A 1 156 ? 10.281 -4.277 -17.594 1 85.19 156 LYS A CA 1
ATOM 1301 C C . LYS A 1 156 ? 11.297 -3.158 -17.781 1 85.19 156 LYS A C 1
ATOM 1303 O O . LYS A 1 156 ? 10.93 -2 -17.984 1 85.19 156 LYS A O 1
ATOM 1308 N N . PRO A 1 157 ? 12.492 -3.441 -17.656 1 93.06 157 PRO A N 1
ATOM 1309 C CA . PRO A 1 157 ? 13.062 -4.754 -17.344 1 93.06 157 PRO A CA 1
ATOM 1310 C C . PRO A 1 157 ? 13.367 -4.918 -15.852 1 93.06 157 PRO A C 1
ATOM 1312 O O . PRO A 1 157 ? 13.891 -5.957 -15.438 1 93.06 157 PRO A O 1
ATOM 1315 N N . TYR A 1 158 ? 13.039 -3.867 -15.109 1 92.62 158 TYR A N 1
ATOM 1316 C CA . TYR A 1 158 ? 13.586 -3.699 -13.766 1 92.62 158 TYR A CA 1
ATOM 1317 C C . TYR A 1 158 ? 13.07 -4.785 -12.828 1 92.62 158 TYR A C 1
ATOM 1319 O O . TYR A 1 158 ? 13.82 -5.305 -12 1 92.62 158 TYR A O 1
ATOM 1327 N N . TYR A 1 159 ? 11.836 -5.168 -12.914 1 95.94 159 TYR A N 1
ATOM 1328 C CA . TYR A 1 159 ? 11.266 -6.203 -12.055 1 95.94 159 TYR A CA 1
ATOM 1329 C C . TYR A 1 159 ? 12 -7.527 -12.25 1 95.94 159 TYR A C 1
ATOM 1331 O O . TYR A 1 159 ? 12.406 -8.164 -11.273 1 95.94 159 TYR A O 1
ATOM 1339 N N . SER A 1 160 ? 12.25 -7.926 -13.469 1 97.94 160 SER A N 1
ATOM 1340 C CA . SER A 1 160 ? 12.938 -9.172 -13.789 1 97.94 160 SER A CA 1
ATOM 1341 C C . SER A 1 160 ? 14.406 -9.109 -13.375 1 97.94 160 SER A C 1
ATOM 1343 O O . SER A 1 160 ? 14.984 -10.125 -12.977 1 97.94 160 SER A O 1
ATOM 1345 N N . HIS A 1 161 ? 15 -7.93 -13.516 1 97.94 161 HIS A N 1
ATOM 1346 C CA . HIS A 1 161 ? 16.375 -7.77 -13.078 1 97.94 161 HIS A CA 1
ATOM 1347 C C . HIS A 1 161 ? 16.516 -8.031 -11.586 1 97.94 161 HIS A C 1
ATOM 1349 O O . HIS A 1 161 ? 17.5 -8.641 -11.141 1 97.94 161 HIS A O 1
ATOM 1355 N N . ILE A 1 162 ? 15.555 -7.574 -10.859 1 98.56 162 ILE A N 1
ATOM 1356 C CA . ILE A 1 162 ? 15.57 -7.781 -9.414 1 98.56 162 ILE A CA 1
ATOM 1357 C C . ILE A 1 162 ? 15.445 -9.273 -9.102 1 98.56 162 ILE A C 1
ATOM 1359 O O . ILE A 1 162 ? 16.141 -9.789 -8.234 1 98.56 162 ILE A O 1
ATOM 1363 N N . LEU A 1 163 ? 14.578 -9.961 -9.836 1 98.75 163 LEU A N 1
ATOM 1364 C CA . LEU A 1 163 ? 14.445 -11.398 -9.664 1 98.75 163 LEU A CA 1
ATOM 1365 C C . LEU A 1 163 ? 15.727 -12.117 -10.055 1 98.75 163 LEU A C 1
ATOM 1367 O O . LEU A 1 163 ? 16.094 -13.117 -9.43 1 98.75 163 LEU A O 1
ATOM 1371 N N . ALA A 1 164 ? 16.422 -11.633 -11.078 1 98.75 164 ALA A N 1
ATOM 1372 C CA . ALA A 1 164 ? 17.719 -12.195 -11.453 1 98.75 164 ALA A CA 1
ATOM 1373 C C . ALA A 1 164 ? 18.719 -12.062 -10.312 1 98.75 164 ALA A C 1
ATOM 1375 O O . ALA A 1 164 ? 19.469 -12.992 -10.031 1 98.75 164 ALA A O 1
ATOM 1376 N N . ASN A 1 165 ? 18.688 -10.875 -9.656 1 98.56 165 ASN A N 1
ATOM 1377 C CA . ASN A 1 165 ? 19.562 -10.672 -8.492 1 98.56 165 ASN A CA 1
ATOM 1378 C C . ASN A 1 165 ? 19.266 -11.688 -7.395 1 98.56 165 ASN A C 1
ATOM 1380 O O . ASN A 1 165 ? 20.203 -12.242 -6.797 1 98.56 165 ASN A O 1
ATOM 1384 N N . PHE A 1 166 ? 18.062 -11.922 -7.105 1 98.56 166 PHE A N 1
ATOM 1385 C CA . PHE A 1 166 ? 17.656 -12.906 -6.105 1 98.56 166 PHE A CA 1
ATOM 1386 C C . PHE A 1 166 ? 18.172 -14.289 -6.473 1 98.56 166 PHE A C 1
ATOM 1388 O O . PHE A 1 166 ? 18.766 -14.977 -5.641 1 98.56 166 PHE A O 1
ATOM 1395 N N . CYS A 1 167 ? 17.953 -14.719 -7.738 1 98.56 167 CYS A N 1
ATOM 1396 C CA . CYS A 1 167 ? 18.375 -16.031 -8.211 1 98.56 167 CYS A CA 1
ATOM 1397 C C . CYS A 1 167 ? 19.891 -16.172 -8.102 1 98.56 167 CYS A C 1
ATOM 1399 O O . CYS A 1 167 ? 20.391 -17.203 -7.621 1 98.56 167 CYS A O 1
ATOM 1401 N N . ALA A 1 168 ? 20.578 -15.133 -8.531 1 98 168 ALA A N 1
ATOM 1402 C CA . ALA A 1 168 ? 22.031 -15.188 -8.492 1 98 168 ALA A CA 1
ATOM 1403 C C . ALA A 1 168 ? 22.547 -15.32 -7.062 1 98 168 ALA A C 1
ATOM 1405 O O . ALA A 1 168 ? 23.484 -16.078 -6.797 1 98 168 ALA A O 1
ATOM 1406 N N . ASN A 1 169 ? 21.906 -14.586 -6.211 1 97.06 169 ASN A N 1
ATOM 1407 C CA . ASN A 1 169 ? 22.312 -14.648 -4.809 1 97.06 169 ASN A CA 1
ATOM 1408 C C . ASN A 1 169 ? 22.078 -16.031 -4.219 1 97.06 169 ASN A C 1
ATOM 1410 O O . ASN A 1 169 ? 22.984 -16.609 -3.602 1 97.06 169 ASN A O 1
ATOM 1414 N N . GLN A 1 170 ? 20.938 -16.594 -4.441 1 96.44 170 GLN A N 1
ATOM 1415 C CA . GLN A 1 170 ? 20.609 -17.906 -3.889 1 96.44 170 GLN A CA 1
ATOM 1416 C C . GLN A 1 170 ? 21.469 -19 -4.523 1 96.44 170 GLN A C 1
ATOM 1418 O O . GLN A 1 170 ? 21.953 -19.891 -3.832 1 96.44 170 GLN A O 1
ATOM 1423 N N . ALA A 1 171 ? 21.688 -18.891 -5.809 1 95.81 171 ALA A N 1
ATOM 1424 C CA . ALA A 1 171 ? 22.578 -19.828 -6.488 1 95.81 171 ALA A CA 1
ATOM 1425 C C . ALA A 1 171 ? 23.969 -19.797 -5.887 1 95.81 171 ALA A C 1
ATOM 1427 O O . ALA A 1 171 ? 24.578 -20.844 -5.633 1 95.81 171 ALA A O 1
ATOM 1428 N N . GLY A 1 172 ? 24.438 -18.578 -5.68 1 93.62 172 GLY A N 1
ATOM 1429 C CA . GLY A 1 172 ? 25.766 -18.422 -5.086 1 93.62 172 GLY A CA 1
ATOM 1430 C C . GLY A 1 172 ? 25.891 -19.078 -3.721 1 93.62 172 GLY A C 1
ATOM 1431 O O . GLY A 1 172 ? 26.891 -19.719 -3.422 1 93.62 172 GLY A O 1
ATOM 1432 N N . ARG A 1 173 ? 24.875 -18.938 -2.961 1 91.62 173 ARG A N 1
ATOM 1433 C CA . ARG A 1 173 ? 24.891 -19.516 -1.617 1 91.62 173 ARG A CA 1
ATOM 1434 C C . ARG A 1 173 ? 24.891 -21.031 -1.67 1 91.62 173 ARG A C 1
ATOM 1436 O O . ARG A 1 173 ? 25.594 -21.688 -0.9 1 91.62 173 ARG A O 1
ATOM 1443 N N . PHE A 1 174 ? 24.172 -21.641 -2.566 1 90.06 174 PHE A N 1
ATOM 1444 C CA . PHE A 1 174 ? 24.109 -23.094 -2.711 1 90.06 174 PHE A CA 1
ATOM 1445 C C . PHE A 1 174 ? 25.438 -23.625 -3.262 1 90.06 174 PHE A C 1
ATOM 1447 O O . PHE A 1 174 ? 25.938 -24.641 -2.781 1 90.06 174 PHE A O 1
ATOM 1454 N N . LEU A 1 175 ? 26.016 -22.906 -4.156 1 88.38 175 LEU A N 1
ATOM 1455 C CA . LEU A 1 175 ? 27.141 -23.422 -4.914 1 88.38 175 LEU A CA 1
ATOM 1456 C C . LEU A 1 175 ? 28.453 -23.172 -4.172 1 88.38 175 LEU A C 1
ATOM 1458 O O . LEU A 1 175 ? 29.484 -23.781 -4.496 1 88.38 175 LEU A O 1
ATOM 1462 N N . SER A 1 176 ? 28.391 -22.266 -3.254 1 81.75 176 SER A N 1
ATOM 1463 C CA . SER A 1 176 ? 29.578 -21.984 -2.461 1 81.75 176 SER A CA 1
ATOM 1464 C C . SER A 1 176 ? 29.672 -22.922 -1.258 1 81.75 176 SER A C 1
ATOM 1466 O O . SER A 1 176 ? 30.672 -22.906 -0.532 1 81.75 176 SER A O 1
ATOM 1468 N N . SER A 1 177 ? 28.703 -23.672 -1.142 1 73.38 177 SER A N 1
ATOM 1469 C CA . SER A 1 177 ? 28.75 -24.594 -0.016 1 73.38 177 SER A CA 1
ATOM 1470 C C . SER A 1 177 ? 29.828 -25.656 -0.218 1 73.38 177 SER A C 1
ATOM 1472 O O . SER A 1 177 ? 30.125 -26.047 -1.352 1 73.38 177 SER A O 1
ATOM 1474 N N . GLU A 1 178 ? 30.594 -25.938 0.82 1 61.78 178 GLU A N 1
ATOM 1475 C CA . GLU A 1 178 ? 31.75 -26.812 0.823 1 61.78 178 GLU A CA 1
ATOM 1476 C C . GLU A 1 178 ? 31.438 -28.156 0.18 1 61.78 178 GLU A C 1
ATOM 1478 O O . GLU A 1 178 ? 32.344 -28.844 -0.316 1 61.78 178 GLU A O 1
ATOM 1483 N N . THR A 1 179 ? 30.281 -28.469 0.062 1 64.44 179 THR A N 1
ATOM 1484 C CA . THR A 1 179 ? 29.906 -29.812 -0.362 1 64.44 179 THR A CA 1
ATOM 1485 C C . THR A 1 179 ? 29.578 -29.844 -1.854 1 64.44 179 THR A C 1
ATOM 1487 O O . THR A 1 179 ? 29.219 -30.875 -2.395 1 64.44 179 THR A O 1
ATOM 1490 N N . VAL A 1 180 ? 29.812 -28.656 -2.426 1 68.44 180 VAL A N 1
ATOM 1491 C CA . VAL A 1 180 ? 29.359 -28.625 -3.811 1 68.44 180 VAL A CA 1
ATOM 1492 C C . VAL A 1 180 ? 30.562 -28.609 -4.754 1 68.44 180 VAL A C 1
ATOM 1494 O O . VAL A 1 180 ? 31.547 -27.922 -4.492 1 68.44 180 VAL A O 1
ATOM 1497 N N . ASP A 1 181 ? 30.516 -29.438 -5.684 1 74.56 181 ASP A N 1
ATOM 1498 C CA . ASP A 1 181 ? 31.562 -29.531 -6.695 1 74.56 181 ASP A CA 1
ATOM 1499 C C . ASP A 1 181 ? 31.625 -28.25 -7.527 1 74.56 181 ASP A C 1
ATOM 1501 O O . ASP A 1 181 ? 30.625 -27.562 -7.707 1 74.56 181 ASP A O 1
ATOM 1505 N N . ASP A 1 182 ? 32.75 -27.969 -7.992 1 72.75 182 ASP A N 1
ATOM 1506 C CA . ASP A 1 182 ? 33 -26.75 -8.766 1 72.75 182 ASP A CA 1
ATOM 1507 C C . ASP A 1 182 ? 32.156 -26.734 -10.047 1 72.75 182 ASP A C 1
ATOM 1509 O O . ASP A 1 182 ? 31.828 -25.656 -10.555 1 72.75 182 ASP A O 1
ATOM 1513 N N . ASP A 1 183 ? 31.734 -27.938 -10.445 1 80.38 183 ASP A N 1
ATOM 1514 C CA . ASP A 1 183 ? 31.016 -28 -11.711 1 80.38 183 ASP A CA 1
ATOM 1515 C C . ASP A 1 183 ? 29.516 -28.141 -11.477 1 80.38 183 ASP A C 1
ATOM 1517 O O . ASP A 1 183 ? 28.766 -28.438 -12.406 1 80.38 183 ASP A O 1
ATOM 1521 N N . SER A 1 184 ? 29.172 -27.906 -10.305 1 89.94 184 SER A N 1
ATOM 1522 C CA . SER A 1 184 ? 27.75 -28.047 -9.977 1 89.94 184 SER A CA 1
ATOM 1523 C C . SER A 1 184 ? 26.922 -26.969 -10.641 1 89.94 184 SER A C 1
ATOM 1525 O O . SER A 1 184 ? 27.391 -25.844 -10.852 1 89.94 184 SER A O 1
ATOM 1527 N N . VAL A 1 185 ? 25.734 -27.328 -11.016 1 95.06 185 VAL A N 1
ATOM 1528 C CA . VAL A 1 185 ? 24.812 -26.406 -11.68 1 95.06 185 VAL A CA 1
ATOM 1529 C C . VAL A 1 185 ? 23.578 -26.188 -10.805 1 95.06 185 VAL A C 1
ATOM 1531 O O . VAL A 1 185 ? 23.375 -26.922 -9.828 1 95.06 185 VAL A O 1
ATOM 1534 N N . PHE A 1 186 ? 22.859 -25.172 -11.078 1 96.88 186 PHE A N 1
ATOM 1535 C CA . PHE A 1 186 ? 21.562 -24.938 -10.469 1 96.88 186 PHE A CA 1
ATOM 1536 C C . PHE A 1 186 ? 20.484 -24.812 -11.539 1 96.88 186 PHE A C 1
ATOM 1538 O O . PHE A 1 186 ? 20.781 -24.781 -12.734 1 96.88 186 PHE A O 1
ATOM 1545 N N . GLU A 1 187 ? 19.25 -24.844 -11.102 1 98.25 187 GLU A N 1
ATOM 1546 C CA . GLU A 1 187 ? 18.125 -24.719 -12.016 1 98.25 187 GLU A CA 1
ATOM 1547 C C . GLU A 1 187 ? 17.125 -23.656 -11.539 1 98.25 187 GLU A C 1
ATOM 1549 O O . GLU A 1 187 ? 17.078 -23.344 -10.344 1 98.25 187 GLU A O 1
ATOM 1554 N N . ILE A 1 188 ? 16.391 -23.094 -12.469 1 98.81 188 ILE A N 1
ATOM 1555 C CA . ILE A 1 188 ? 15.297 -22.172 -12.172 1 98.81 188 ILE A CA 1
ATOM 1556 C C . ILE A 1 188 ? 13.992 -22.734 -12.734 1 98.81 188 ILE A C 1
ATOM 1558 O O . ILE A 1 188 ? 13.953 -23.219 -13.867 1 98.81 188 ILE A O 1
ATOM 1562 N N . ILE A 1 189 ? 13.023 -22.766 -11.969 1 98.81 189 ILE A N 1
ATOM 1563 C CA . ILE A 1 189 ? 11.672 -23.141 -12.391 1 98.81 189 ILE A CA 1
ATOM 1564 C C . ILE A 1 189 ? 10.734 -21.953 -12.203 1 98.81 189 ILE A C 1
ATOM 1566 O O . ILE A 1 189 ? 10.633 -21.391 -11.117 1 98.81 189 ILE A O 1
ATOM 1570 N N . GLU A 1 190 ? 10.117 -21.531 -13.211 1 98.81 190 GLU A N 1
ATOM 1571 C CA . GLU A 1 190 ? 9.109 -20.484 -13.141 1 98.81 190 GLU A CA 1
ATOM 1572 C C . GLU A 1 190 ? 7.707 -21.031 -13.352 1 98.81 190 GLU A C 1
ATOM 1574 O O . GLU A 1 190 ? 7.41 -21.609 -14.398 1 98.81 190 GLU A O 1
ATOM 1579 N N . LEU A 1 191 ? 6.844 -20.891 -12.359 1 98.56 191 LEU A N 1
ATOM 1580 C CA . LEU A 1 191 ? 5.453 -21.328 -12.406 1 98.56 191 LEU A CA 1
ATOM 1581 C C . LEU A 1 191 ? 4.562 -20.266 -13.023 1 98.56 191 LEU A C 1
ATOM 1583 O O . LEU A 1 191 ? 4.523 -19.125 -12.547 1 98.56 191 LEU A O 1
ATOM 1587 N N . GLY A 1 192 ? 3.773 -20.578 -14.055 1 95.5 192 GLY A N 1
ATOM 1588 C CA . GLY A 1 192 ? 2.984 -19.562 -14.742 1 95.5 192 GLY A CA 1
ATOM 1589 C C . GLY A 1 192 ? 3.832 -18.516 -15.438 1 95.5 192 GLY A C 1
ATOM 1590 O O . GLY A 1 192 ? 3.961 -17.391 -14.961 1 95.5 192 GLY A O 1
ATOM 1591 N N . CYS A 1 193 ? 4.215 -18.766 -16.688 1 94.19 193 CYS A N 1
ATOM 1592 C CA . CYS A 1 193 ? 5.285 -17.969 -17.281 1 94.19 193 CYS A CA 1
ATOM 1593 C C . CYS A 1 193 ? 4.715 -16.891 -18.203 1 94.19 193 CYS A C 1
ATOM 1595 O O . CYS A 1 193 ? 5.457 -16.047 -18.719 1 94.19 193 CYS A O 1
ATOM 1597 N N . GLY A 1 194 ? 3.414 -16.938 -18.375 1 89.81 194 GLY A N 1
ATOM 1598 C CA . GLY A 1 194 ? 2.793 -15.914 -19.203 1 89.81 194 GLY A CA 1
ATOM 1599 C C . GLY A 1 194 ? 3.395 -15.836 -20.594 1 89.81 194 GLY A C 1
ATOM 1600 O O . GLY A 1 194 ? 3.488 -16.844 -21.297 1 89.81 194 GLY A O 1
ATOM 1601 N N . ARG A 1 195 ? 3.969 -14.719 -20.938 1 88.12 195 ARG A N 1
ATOM 1602 C CA . ARG A 1 195 ? 4.5 -14.477 -22.281 1 88.12 195 ARG A CA 1
ATOM 1603 C C . ARG A 1 195 ? 5.957 -14.922 -22.375 1 88.12 195 ARG A C 1
ATOM 1605 O O . ARG A 1 195 ? 6.562 -14.852 -23.453 1 88.12 195 ARG A O 1
ATOM 1612 N N . GLY A 1 196 ? 6.477 -15.32 -21.297 1 94.12 196 GLY A N 1
ATOM 1613 C CA . GLY A 1 196 ? 7.883 -15.695 -21.297 1 94.12 196 GLY A CA 1
ATOM 1614 C C . GLY A 1 196 ? 8.812 -14.516 -21.109 1 94.12 196 GLY A C 1
ATOM 1615 O O . GLY A 1 196 ? 10.039 -14.672 -21.125 1 94.12 196 GLY A O 1
ATOM 1616 N N . THR A 1 197 ? 8.266 -13.344 -20.891 1 92.44 197 THR A N 1
ATOM 1617 C CA . THR A 1 197 ? 9.016 -12.094 -20.781 1 92.44 197 THR A CA 1
ATOM 1618 C C . THR A 1 197 ? 10 -12.156 -19.625 1 92.44 197 THR A C 1
ATOM 1620 O O . THR A 1 197 ? 11.156 -11.758 -19.766 1 92.44 197 THR A O 1
ATOM 1623 N N . ASN A 1 198 ? 9.555 -12.68 -18.516 1 97.06 198 ASN A N 1
ATOM 1624 C CA . ASN A 1 198 ? 10.391 -12.75 -17.328 1 97.06 198 ASN A CA 1
ATOM 1625 C C . ASN A 1 198 ? 11.625 -13.617 -17.562 1 97.06 198 ASN A C 1
ATOM 1627 O O . ASN A 1 198 ? 12.742 -13.211 -17.25 1 97.06 198 ASN A O 1
ATOM 1631 N N . ALA A 1 199 ? 11.422 -14.758 -18.109 1 98.19 199 ALA A N 1
ATOM 1632 C CA . ALA A 1 199 ? 12.516 -15.68 -18.406 1 98.19 199 ALA A CA 1
ATOM 1633 C C . ALA A 1 199 ? 13.547 -15.031 -19.328 1 98.19 199 ALA A C 1
ATOM 1635 O O . ALA A 1 199 ? 14.75 -15.094 -19.062 1 98.19 199 ALA A O 1
ATOM 1636 N N . ALA A 1 200 ? 13.047 -14.391 -20.359 1 96.81 200 ALA A N 1
ATOM 1637 C CA . ALA A 1 200 ? 13.938 -13.75 -21.328 1 96.81 200 ALA A CA 1
ATOM 1638 C C . ALA A 1 200 ? 14.797 -12.68 -20.656 1 96.81 200 ALA A C 1
ATOM 1640 O O . ALA A 1 200 ? 16 -12.617 -20.875 1 96.81 200 ALA A O 1
ATOM 1641 N N . LEU A 1 201 ? 14.164 -11.898 -19.844 1 96.56 201 LEU A N 1
ATOM 1642 C CA . LEU A 1 201 ? 14.852 -10.773 -19.234 1 96.56 201 LEU A CA 1
ATOM 1643 C C . LEU A 1 201 ? 15.797 -11.242 -18.125 1 96.56 201 LEU A C 1
ATOM 1645 O O . LEU A 1 201 ? 16.875 -10.672 -17.953 1 96.56 201 LEU A O 1
ATOM 1649 N N . ILE A 1 202 ? 15.422 -12.25 -17.344 1 98.5 202 ILE A N 1
ATOM 1650 C CA . ILE A 1 202 ? 16.297 -12.812 -16.328 1 98.5 202 ILE A CA 1
ATOM 1651 C C . ILE A 1 202 ? 17.547 -13.391 -16.984 1 98.5 202 ILE A C 1
ATOM 1653 O O . ILE A 1 202 ? 18.672 -13.094 -16.562 1 98.5 202 ILE A O 1
ATOM 1657 N N . LEU A 1 203 ? 17.375 -14.164 -18.031 1 98.44 203 LEU A N 1
ATOM 1658 C CA . LEU A 1 203 ? 18.5 -14.828 -18.703 1 98.44 203 LEU A CA 1
ATOM 1659 C C . LEU A 1 203 ? 19.438 -13.797 -19.328 1 98.44 203 LEU A C 1
ATOM 1661 O O . LEU A 1 203 ? 20.656 -13.914 -19.219 1 98.44 203 LEU A O 1
ATOM 1665 N N . SER A 1 204 ? 18.859 -12.805 -19.969 1 97 204 SER A N 1
ATOM 1666 C CA . SER A 1 204 ? 19.672 -11.766 -20.578 1 97 204 SER A CA 1
ATOM 1667 C C . SER A 1 204 ? 20.469 -11.008 -19.516 1 97 204 SER A C 1
ATOM 1669 O O . SER A 1 204 ? 21.656 -10.727 -19.703 1 97 204 SER A O 1
ATOM 1671 N N . ASN A 1 205 ? 19.781 -10.711 -18.453 1 97.12 205 ASN A N 1
ATOM 1672 C CA . ASN A 1 205 ? 20.469 -10 -17.375 1 97.12 205 ASN A CA 1
ATOM 1673 C C . ASN A 1 205 ? 21.578 -10.852 -16.75 1 97.12 205 ASN A C 1
ATOM 1675 O O . ASN A 1 205 ? 22.672 -10.352 -16.484 1 97.12 205 ASN A O 1
ATOM 1679 N N . LEU A 1 206 ? 21.359 -12.109 -16.484 1 98 206 LEU A N 1
ATOM 1680 C CA . LEU A 1 206 ? 22.375 -12.992 -15.953 1 98 206 LEU A CA 1
ATOM 1681 C C . LEU A 1 206 ? 23.578 -13.078 -16.906 1 98 206 LEU A C 1
ATOM 1683 O O . LEU A 1 206 ? 24.719 -12.977 -16.469 1 98 206 LEU A O 1
ATOM 1687 N N . LYS A 1 207 ? 23.312 -13.195 -18.125 1 97.69 207 LYS A N 1
ATOM 1688 C CA . LYS A 1 207 ? 24.375 -13.32 -19.109 1 97.69 207 LYS A CA 1
ATOM 1689 C C . LYS A 1 207 ? 25.234 -12.055 -19.141 1 97.69 207 LYS A C 1
ATOM 1691 O O . LYS A 1 207 ? 26.469 -12.125 -19.188 1 97.69 207 LYS A O 1
ATOM 1696 N N . GLN A 1 208 ? 24.609 -10.961 -19.094 1 96.69 208 GLN A N 1
ATOM 1697 C CA . GLN A 1 208 ? 25.281 -9.688 -19.266 1 96.69 208 GLN A CA 1
ATOM 1698 C C . GLN A 1 208 ? 25.984 -9.25 -17.984 1 96.69 208 GLN A C 1
ATOM 1700 O O . GLN A 1 208 ? 27.125 -8.781 -18.016 1 96.69 208 GLN A O 1
ATOM 1705 N N . SER A 1 209 ? 25.297 -9.414 -16.891 1 95.69 209 SER A N 1
ATOM 1706 C CA . SER A 1 209 ? 25.781 -8.781 -15.656 1 95.69 209 SER A CA 1
ATOM 1707 C C . SER A 1 209 ? 26.391 -9.805 -14.711 1 95.69 209 SER A C 1
ATOM 1709 O O . SER A 1 209 ? 27.156 -9.438 -13.805 1 95.69 209 SER A O 1
ATOM 1711 N N . MET A 1 210 ? 26.062 -11.078 -14.906 1 96.69 210 MET A N 1
ATOM 1712 C CA . MET A 1 210 ? 26.547 -12.141 -14.031 1 96.69 210 MET A CA 1
ATOM 1713 C C . MET A 1 210 ? 26.875 -13.391 -14.836 1 96.69 210 MET A C 1
ATOM 1715 O O . MET A 1 210 ? 26.328 -14.469 -14.562 1 96.69 210 MET A O 1
ATOM 1719 N N . PRO A 1 211 ? 27.891 -13.359 -15.641 1 96.75 211 PRO A N 1
ATOM 1720 C CA . PRO A 1 211 ? 28.141 -14.422 -16.609 1 96.75 211 PRO A CA 1
ATOM 1721 C C . PRO A 1 211 ? 28.5 -15.75 -15.953 1 96.75 211 PRO A C 1
ATOM 1723 O O . PRO A 1 211 ? 28.156 -16.812 -16.469 1 96.75 211 PRO A O 1
ATOM 1726 N N . GLU A 1 212 ? 29.188 -15.734 -14.82 1 94.69 212 GLU A N 1
ATOM 1727 C CA . GLU A 1 212 ? 29.516 -16.984 -14.133 1 94.69 212 GLU A CA 1
ATOM 1728 C C . GLU A 1 212 ? 28.25 -17.688 -13.656 1 94.69 212 GLU A C 1
ATOM 1730 O O . GLU A 1 212 ? 28.156 -18.922 -13.75 1 94.69 212 GLU A O 1
ATOM 1735 N N . THR A 1 213 ? 27.297 -16.906 -13.156 1 96.88 213 THR A N 1
ATOM 1736 C CA . THR A 1 213 ? 26.016 -17.469 -12.727 1 96.88 213 THR A CA 1
ATOM 1737 C C . THR A 1 213 ? 25.25 -18.031 -13.922 1 96.88 213 THR A C 1
ATOM 1739 O O . THR A 1 213 ? 24.656 -19.109 -13.836 1 96.88 213 THR A O 1
ATOM 1742 N N . TYR A 1 214 ? 25.266 -17.312 -15 1 97.94 214 TYR A N 1
ATOM 1743 C CA . TYR A 1 214 ? 24.609 -17.766 -16.219 1 97.94 214 TYR A CA 1
ATOM 1744 C C . TYR A 1 214 ? 25.172 -19.094 -16.688 1 97.94 214 TYR A C 1
ATOM 1746 O O . TYR A 1 214 ? 24.422 -20 -17.078 1 97.94 214 TYR A O 1
ATOM 1754 N N . ASP A 1 215 ? 26.5 -19.203 -16.609 1 96.5 215 ASP A N 1
ATOM 1755 C CA . ASP A 1 215 ? 27.172 -20.406 -17.078 1 96.5 215 ASP A CA 1
ATOM 1756 C C . ASP A 1 215 ? 26.812 -21.609 -16.203 1 96.5 215 ASP A C 1
ATOM 1758 O O . ASP A 1 215 ? 26.734 -22.734 -16.703 1 96.5 215 ASP A O 1
ATOM 1762 N N . ARG A 1 216 ? 26.531 -21.344 -15.016 1 96.44 216 ARG A N 1
ATOM 1763 C CA . ARG A 1 216 ? 26.25 -22.406 -14.07 1 96.44 216 ARG A CA 1
ATOM 1764 C C . ARG A 1 216 ? 24.766 -22.75 -14.055 1 96.44 216 ARG A C 1
ATOM 1766 O O . ARG A 1 216 ? 24.344 -23.703 -13.398 1 96.44 216 ARG A O 1
ATOM 1773 N N . LEU A 1 217 ? 23.938 -22 -14.727 1 98.25 217 LEU A N 1
ATOM 1774 C CA . LEU A 1 217 ? 22.531 -22.344 -14.867 1 98.25 217 LEU A CA 1
ATOM 1775 C C . LEU A 1 217 ? 22.344 -23.516 -15.828 1 98.25 217 LEU A C 1
ATOM 1777 O O . LEU A 1 217 ? 22.609 -23.375 -17.031 1 98.25 217 LEU A O 1
ATOM 1781 N N . GLY A 1 218 ? 21.953 -24.594 -15.266 1 97.25 218 GLY A N 1
ATOM 1782 C CA . GLY A 1 218 ? 21.734 -25.781 -16.094 1 97.25 218 GLY A CA 1
ATOM 1783 C C . GLY A 1 218 ? 20.484 -25.688 -16.938 1 97.25 218 GLY A C 1
ATOM 1784 O O . GLY A 1 218 ? 20.516 -25.984 -18.125 1 97.25 218 GLY A O 1
ATOM 1785 N N . ARG A 1 219 ? 19.422 -25.281 -16.25 1 97.5 219 ARG A N 1
ATOM 1786 C CA . ARG A 1 219 ? 18.141 -25.25 -16.969 1 97.5 219 ARG A CA 1
ATOM 1787 C C . ARG A 1 219 ? 17.203 -24.219 -16.359 1 97.5 219 ARG A C 1
ATOM 1789 O O . ARG A 1 219 ? 17.109 -24.109 -15.125 1 97.5 219 ARG A O 1
ATOM 1796 N N . TYR A 1 220 ? 16.531 -23.5 -17.203 1 98.62 220 TYR A N 1
ATOM 1797 C CA . TYR A 1 220 ? 15.375 -22.672 -16.875 1 98.62 220 TYR A CA 1
ATOM 1798 C C . TYR A 1 220 ? 14.086 -23.297 -17.391 1 98.62 220 TYR A C 1
ATOM 1800 O O . TYR A 1 220 ? 13.852 -23.344 -18.594 1 98.62 220 TYR A O 1
ATOM 1808 N N . THR A 1 221 ? 13.273 -23.75 -16.516 1 98.56 221 THR A N 1
ATOM 1809 C CA . THR A 1 221 ? 12.047 -24.453 -16.906 1 98.56 221 THR A CA 1
ATOM 1810 C C . THR A 1 221 ? 10.844 -23.516 -16.797 1 98.56 221 THR A C 1
ATOM 1812 O O . THR A 1 221 ? 10.586 -22.953 -15.734 1 98.56 221 THR A O 1
ATOM 1815 N N . LEU A 1 222 ? 10.125 -23.328 -17.875 1 98.25 222 LEU A N 1
ATOM 1816 C CA . LEU A 1 222 ? 8.859 -22.609 -17.906 1 98.25 222 LEU A CA 1
ATOM 1817 C C . LEU A 1 222 ? 7.68 -23.562 -17.781 1 98.25 222 LEU A C 1
ATOM 1819 O O . LEU A 1 222 ? 7.512 -24.453 -18.609 1 98.25 222 LEU A O 1
ATOM 1823 N N . VAL A 1 223 ? 6.879 -23.359 -16.75 1 98.19 223 VAL A N 1
ATOM 1824 C CA . VAL A 1 223 ? 5.738 -24.234 -16.5 1 98.19 223 VAL A CA 1
ATOM 1825 C C . VAL A 1 223 ? 4.438 -23.484 -16.781 1 98.19 223 VAL A C 1
ATOM 1827 O O . VAL A 1 223 ? 4.227 -22.375 -16.266 1 98.19 223 VAL A O 1
ATOM 1830 N N . ASP A 1 224 ? 3.58 -24.062 -17.562 1 95.19 224 ASP A N 1
ATOM 1831 C CA . ASP A 1 224 ? 2.285 -23.453 -17.844 1 95.19 224 ASP A CA 1
ATOM 1832 C C . ASP A 1 224 ? 1.213 -24.516 -18.062 1 95.19 224 ASP A C 1
ATOM 1834 O O . ASP A 1 224 ? 1.501 -25.609 -18.562 1 95.19 224 ASP A O 1
ATOM 1838 N N . ALA A 1 225 ? 0.001 -24.203 -17.656 1 94.5 225 ALA A N 1
ATOM 1839 C CA . ALA A 1 225 ? -1.119 -25.109 -17.859 1 94.5 225 ALA A CA 1
ATOM 1840 C C . ALA A 1 225 ? -1.838 -24.828 -19.172 1 94.5 225 ALA A C 1
ATOM 1842 O O . ALA A 1 225 ? -2.613 -25.656 -19.656 1 94.5 225 ALA A O 1
ATOM 1843 N N . SER A 1 226 ? -1.664 -23.688 -19.734 1 91 226 SER A N 1
ATOM 1844 C CA . SER A 1 226 ? -2.342 -23.266 -20.953 1 91 226 SER A CA 1
ATOM 1845 C C . SER A 1 226 ? -1.595 -23.75 -22.203 1 91 226 SER A C 1
ATOM 1847 O O . SER A 1 226 ? -0.463 -23.328 -22.453 1 91 226 SER A O 1
ATOM 1849 N N . PRO A 1 227 ? -2.23 -24.531 -23.016 1 91.19 227 PRO A N 1
ATOM 1850 C CA . PRO A 1 227 ? -1.572 -24.969 -24.234 1 91.19 227 PRO A CA 1
ATOM 1851 C C . PRO A 1 227 ? -1.217 -23.812 -25.172 1 91.19 227 PRO A C 1
ATOM 1853 O O . PRO A 1 227 ? -0.157 -23.812 -25.797 1 91.19 227 PRO A O 1
ATOM 1856 N N . SER A 1 228 ? -2.111 -22.859 -25.219 1 88.75 228 SER A N 1
ATOM 1857 C CA . SER A 1 228 ? -1.867 -21.719 -26.109 1 88.75 228 SER A CA 1
ATOM 1858 C C . SER A 1 228 ? -0.657 -20.922 -25.641 1 88.75 228 SER A C 1
ATOM 1860 O O . SER A 1 228 ? 0.186 -20.531 -26.453 1 88.75 228 SER A O 1
ATOM 1862 N N . LEU A 1 229 ? -0.549 -20.688 -24.375 1 90.31 229 LEU A N 1
ATOM 1863 C CA . LEU A 1 229 ? 0.586 -19.922 -23.859 1 90.31 229 LEU A CA 1
ATOM 1864 C C . LEU A 1 229 ? 1.871 -20.734 -23.953 1 90.31 229 LEU A C 1
ATOM 1866 O O . LEU A 1 229 ? 2.939 -20.188 -24.234 1 90.31 229 LEU A O 1
ATOM 1870 N N . HIS A 1 230 ? 1.748 -22.047 -23.719 1 94.12 230 HIS A N 1
ATOM 1871 C CA . HIS A 1 230 ? 2.883 -22.953 -23.859 1 94.12 230 HIS A CA 1
ATOM 1872 C C . HIS A 1 230 ? 3.463 -22.875 -25.266 1 94.12 230 HIS A C 1
ATOM 1874 O O . HIS A 1 230 ? 4.68 -22.75 -25.438 1 94.12 230 HIS A O 1
ATOM 1880 N N . LYS A 1 231 ? 2.623 -22.906 -26.234 1 92.88 231 LYS A N 1
ATOM 1881 C CA . LYS A 1 231 ? 3.037 -22.812 -27.625 1 92.88 231 LYS A CA 1
ATOM 1882 C C . LYS A 1 231 ? 3.645 -21.453 -27.938 1 92.88 231 LYS A C 1
ATOM 1884 O O . LYS A 1 231 ? 4.641 -21.359 -28.656 1 92.88 231 LYS A O 1
ATOM 1889 N N . TRP A 1 232 ? 2.992 -20.5 -27.391 1 89.69 232 TRP A N 1
ATOM 1890 C CA . TRP A 1 232 ? 3.492 -19.141 -27.578 1 89.69 232 TRP A CA 1
ATOM 1891 C C . TRP A 1 232 ? 4.91 -19 -27.047 1 89.69 232 TRP A C 1
ATOM 1893 O O . TRP A 1 232 ? 5.793 -18.469 -27.719 1 89.69 232 TRP A O 1
ATOM 1903 N N . GLN A 1 233 ? 5.199 -19.469 -25.859 1 93.44 233 GLN A N 1
ATOM 1904 C CA . GLN A 1 233 ? 6.512 -19.391 -25.219 1 93.44 233 GLN A CA 1
ATOM 1905 C C . GLN A 1 233 ? 7.57 -20.094 -26.062 1 93.44 233 GLN A C 1
ATOM 1907 O O . GLN A 1 233 ? 8.664 -19.578 -26.25 1 93.44 233 GLN A O 1
ATOM 1912 N N . GLN A 1 234 ? 7.215 -21.203 -26.594 1 95.44 234 GLN A N 1
ATOM 1913 C CA . GLN A 1 234 ? 8.133 -21.953 -27.438 1 95.44 234 GLN A CA 1
ATOM 1914 C C . GLN A 1 234 ? 8.469 -21.156 -28.703 1 95.44 234 GLN A C 1
ATOM 1916 O O . GLN A 1 234 ? 9.625 -21.141 -29.141 1 95.44 234 GLN A O 1
ATOM 1921 N N . SER A 1 235 ? 7.477 -20.531 -29.219 1 92.12 235 SER A N 1
ATOM 1922 C CA . SER A 1 235 ? 7.664 -19.781 -30.469 1 92.12 235 SER A CA 1
ATOM 1923 C C . SER A 1 235 ? 8.555 -18.562 -30.234 1 92.12 235 SER A C 1
ATOM 1925 O O . SER A 1 235 ? 9.367 -18.219 -31.109 1 92.12 235 SER A O 1
ATOM 1927 N N . VAL A 1 236 ? 8.391 -17.953 -29.125 1 90.06 236 VAL A N 1
ATOM 1928 C CA . VAL A 1 236 ? 9.078 -16.688 -28.906 1 90.06 236 VAL A CA 1
ATOM 1929 C C . VAL A 1 236 ? 10.469 -16.938 -28.328 1 90.06 236 VAL A C 1
ATOM 1931 O O . VAL A 1 236 ? 11.422 -16.219 -28.641 1 90.06 236 VAL A O 1
ATOM 1934 N N . LEU A 1 237 ? 10.656 -18 -27.5 1 94.5 237 LEU A N 1
ATOM 1935 C CA . LEU A 1 237 ? 11.906 -18.203 -26.781 1 94.5 237 LEU A CA 1
ATOM 1936 C C . LEU A 1 237 ? 12.688 -19.375 -27.359 1 94.5 237 LEU A C 1
ATOM 1938 O O . LEU A 1 237 ? 13.898 -19.484 -27.141 1 94.5 237 LEU A O 1
ATOM 1942 N N . GLY A 1 238 ? 12.07 -20.234 -28.047 1 90.94 238 GLY A N 1
ATOM 1943 C CA . GLY A 1 238 ? 12.633 -21.516 -28.438 1 90.94 238 GLY A CA 1
ATOM 1944 C C . GLY A 1 238 ? 13.789 -21.391 -29.422 1 90.94 238 GLY A C 1
ATOM 1945 O O . GLY A 1 238 ? 14.609 -22.312 -29.547 1 90.94 238 GLY A O 1
ATOM 1946 N N . ASN A 1 239 ? 13.883 -20.312 -30.109 1 90.25 239 ASN A N 1
ATOM 1947 C CA . ASN A 1 239 ? 14.961 -20.156 -31.078 1 90.25 239 ASN A CA 1
ATOM 1948 C C . ASN A 1 239 ? 15.859 -18.969 -30.734 1 90.25 239 ASN A C 1
ATOM 1950 O O . ASN A 1 239 ? 16.641 -18.516 -31.578 1 90.25 239 ASN A O 1
ATOM 1954 N N . GLY A 1 240 ? 15.734 -18.562 -29.609 1 90.44 240 GLY A N 1
ATOM 1955 C CA . GLY A 1 240 ? 16.516 -17.391 -29.203 1 90.44 240 GLY A CA 1
ATOM 1956 C C . GLY A 1 240 ? 17.875 -17.734 -28.656 1 90.44 240 GLY A C 1
ATOM 1957 O O . GLY A 1 240 ? 18.312 -18.891 -28.734 1 90.44 240 GLY A O 1
ATOM 1958 N N . GLU A 1 241 ? 18.594 -16.75 -28.172 1 92.44 241 GLU A N 1
ATOM 1959 C CA . GLU A 1 241 ? 19.969 -16.828 -27.688 1 92.44 241 GLU A CA 1
ATOM 1960 C C . GLU A 1 241 ? 20.094 -17.797 -26.516 1 92.44 241 GLU A C 1
ATOM 1962 O O . GLU A 1 241 ? 21.125 -18.453 -26.359 1 92.44 241 GLU A O 1
ATOM 1967 N N . HIS A 1 242 ? 18.984 -17.969 -25.75 1 96.81 242 HIS A N 1
ATOM 1968 C CA . HIS A 1 242 ? 19.047 -18.75 -24.531 1 96.81 242 HIS A CA 1
ATOM 1969 C C . HIS A 1 242 ? 18.359 -20.094 -24.688 1 96.81 242 HIS A C 1
ATOM 1971 O O . HIS A 1 242 ? 18.125 -20.797 -23.703 1 96.81 242 HIS A O 1
ATOM 1977 N N . SER A 1 243 ? 18.031 -20.5 -25.875 1 96.25 243 SER A N 1
ATOM 1978 C CA . SER A 1 243 ? 17.219 -21.672 -26.156 1 96.25 243 SER A CA 1
ATOM 1979 C C . SER A 1 243 ? 17.844 -22.922 -25.562 1 96.25 243 SER A C 1
ATOM 1981 O O . SER A 1 243 ? 17.125 -23.828 -25.109 1 96.25 243 SER A O 1
ATOM 1983 N N . HIS A 1 244 ? 19.125 -23.031 -25.531 1 96.56 244 HIS A N 1
ATOM 1984 C CA . HIS A 1 244 ? 19.812 -24.219 -25.062 1 96.56 244 HIS A CA 1
ATOM 1985 C C . HIS A 1 244 ? 19.672 -24.391 -23.562 1 96.56 244 HIS A C 1
ATOM 1987 O O . HIS A 1 244 ? 19.953 -25.469 -23.031 1 96.56 244 HIS A O 1
ATOM 1993 N N . LYS A 1 245 ? 19.203 -23.375 -22.891 1 97.69 245 LYS A N 1
ATOM 1994 C CA . LYS A 1 245 ? 19.031 -23.453 -21.438 1 97.69 245 LYS A CA 1
ATOM 1995 C C . LYS A 1 245 ? 17.562 -23.562 -21.062 1 97.69 245 LYS A C 1
ATOM 1997 O O . LYS A 1 245 ? 17.219 -23.656 -19.875 1 97.69 245 LYS A O 1
ATOM 2002 N N . LEU A 1 246 ? 16.672 -23.531 -21.984 1 98.25 246 LEU A N 1
ATOM 2003 C CA . LEU A 1 246 ? 15.25 -23.438 -21.703 1 98.25 246 LEU A CA 1
ATOM 2004 C C . LEU A 1 246 ? 14.578 -24.812 -21.812 1 98.25 246 LEU A C 1
ATOM 2006 O O . LEU A 1 246 ? 14.93 -25.609 -22.688 1 98.25 246 LEU A O 1
ATOM 2010 N N . GLU A 1 247 ? 13.703 -25.094 -20.969 1 97.62 247 GLU A N 1
ATOM 2011 C CA . GLU A 1 247 ? 12.766 -26.203 -21.016 1 97.62 247 GLU A CA 1
ATOM 2012 C C . GLU A 1 247 ? 11.328 -25.734 -20.828 1 97.62 247 GLU A C 1
ATOM 2014 O O . GLU A 1 247 ? 11.062 -24.844 -20.031 1 97.62 247 GLU A O 1
ATOM 2019 N N . PHE A 1 248 ? 10.422 -26.266 -21.594 1 97.62 248 PHE A N 1
ATOM 2020 C CA . PHE A 1 248 ? 9.008 -25.922 -21.547 1 97.62 248 PHE A CA 1
ATOM 2021 C C . PHE A 1 248 ? 8.172 -27.094 -21.047 1 97.62 248 PHE A C 1
ATOM 2023 O O . PHE A 1 248 ? 8.219 -28.172 -21.625 1 97.62 248 PHE A O 1
ATOM 2030 N N . THR A 1 249 ? 7.422 -26.891 -20.031 1 97.62 249 THR A N 1
ATOM 2031 C CA . THR A 1 249 ? 6.617 -27.969 -19.438 1 97.62 249 THR A CA 1
ATOM 2032 C C . THR A 1 249 ? 5.141 -27.578 -19.406 1 97.62 249 THR A C 1
ATOM 2034 O O . THR A 1 249 ? 4.773 -26.547 -18.828 1 97.62 249 THR A O 1
ATOM 2037 N N . LEU A 1 250 ? 4.324 -28.344 -20.062 1 96.69 250 LEU A N 1
ATOM 2038 C CA . LEU A 1 250 ? 2.873 -28.203 -20.031 1 96.69 250 LEU A CA 1
ATOM 2039 C C . LEU A 1 250 ? 2.268 -29.094 -18.953 1 96.69 250 LEU A C 1
ATOM 2041 O O . LEU A 1 250 ? 2.188 -30.312 -19.125 1 96.69 250 LEU A O 1
ATOM 2045 N N . VAL A 1 251 ? 1.85 -28.5 -17.844 1 96.88 251 VAL A N 1
ATOM 2046 C CA . VAL A 1 251 ? 1.267 -29.281 -16.75 1 96.88 251 VAL A CA 1
ATOM 2047 C C . VAL A 1 251 ? 0.334 -28.391 -15.93 1 96.88 251 VAL A C 1
ATOM 2049 O O . VAL A 1 251 ? 0.61 -27.203 -15.742 1 96.88 251 VAL A O 1
ATOM 2052 N N . ASP A 1 252 ? -0.755 -28.953 -15.562 1 96.38 252 ASP A N 1
ATOM 2053 C CA . ASP A 1 252 ? -1.659 -28.266 -14.633 1 96.38 252 ASP A CA 1
ATOM 2054 C C . ASP A 1 252 ? -1.196 -28.453 -13.188 1 96.38 252 ASP A C 1
ATOM 2056 O O . ASP A 1 252 ? -1.128 -29.562 -12.688 1 96.38 252 ASP A O 1
ATOM 2060 N N . LEU A 1 253 ? -0.952 -27.391 -12.508 1 98 253 LEU A N 1
ATOM 2061 C CA . LEU A 1 253 ? -0.444 -27.438 -11.141 1 98 253 LEU A CA 1
ATOM 2062 C C . LEU A 1 253 ? -1.472 -28.047 -10.195 1 98 253 LEU A C 1
ATOM 2064 O O . LEU A 1 253 ? -1.114 -28.578 -9.133 1 98 253 LEU A O 1
ATOM 2068 N N . ALA A 1 254 ? -2.76 -28 -10.531 1 97.44 254 ALA A N 1
ATOM 2069 C CA . ALA A 1 254 ? -3.77 -28.703 -9.734 1 97.44 254 ALA A CA 1
ATOM 2070 C C . ALA A 1 254 ? -3.533 -30.203 -9.75 1 97.44 254 ALA A C 1
ATOM 2072 O O . ALA A 1 254 ? -3.715 -30.875 -8.734 1 97.44 254 ALA A O 1
ATOM 2073 N N . ASP A 1 255 ? -3.166 -30.703 -10.875 1 97.5 255 ASP A N 1
ATOM 2074 C CA . ASP A 1 255 ? -2.848 -32.125 -10.977 1 97.5 255 ASP A CA 1
ATOM 2075 C C . ASP A 1 255 ? -1.609 -32.469 -10.156 1 97.5 255 ASP A C 1
ATOM 2077 O O . ASP A 1 255 ? -1.538 -33.531 -9.555 1 97.5 255 ASP A O 1
ATOM 2081 N N . VAL A 1 256 ? -0.659 -31.578 -10.172 1 98 256 VAL A N 1
ATOM 2082 C CA . VAL A 1 256 ? 0.542 -31.781 -9.367 1 98 256 VAL A CA 1
ATOM 2083 C C . VAL A 1 256 ? 0.172 -31.812 -7.887 1 98 256 VAL A C 1
ATOM 2085 O O . VAL A 1 256 ? 0.608 -32.719 -7.156 1 98 256 VAL A O 1
ATOM 2088 N N . ALA A 1 257 ? -0.658 -30.875 -7.445 1 98.19 257 ALA A N 1
ATOM 2089 C CA . ALA A 1 257 ? -1.089 -30.797 -6.055 1 98.19 257 ALA A CA 1
ATOM 2090 C C . ALA A 1 257 ? -1.809 -32.062 -5.617 1 98.19 257 ALA A C 1
ATOM 2092 O O . ALA A 1 257 ? -1.675 -32.5 -4.473 1 98.19 257 ALA A O 1
ATOM 2093 N N . GLU A 1 258 ? -2.52 -32.688 -6.543 1 97.38 258 GLU A N 1
ATOM 2094 C CA . GLU A 1 258 ? -3.312 -33.875 -6.234 1 97.38 258 GLU A CA 1
ATOM 2095 C C . GLU A 1 258 ? -2.527 -35.156 -6.52 1 97.38 258 GLU A C 1
ATOM 2097 O O . GLU A 1 258 ? -3.088 -36.25 -6.488 1 97.38 258 GLU A O 1
ATOM 2102 N N . LYS A 1 259 ? -1.308 -35.094 -6.938 1 96.06 259 LYS A N 1
ATOM 2103 C CA . LYS A 1 259 ? -0.387 -36.188 -7.184 1 96.06 259 LYS A CA 1
ATOM 2104 C C . LYS A 1 259 ? -0.813 -37 -8.406 1 96.06 259 LYS A C 1
ATOM 2106 O O . LYS A 1 259 ? -0.611 -38.219 -8.453 1 96.06 259 LYS A O 1
ATOM 2111 N N . LYS A 1 260 ? -1.458 -36.281 -9.312 1 96 260 LYS A N 1
ATOM 2112 C CA . LYS A 1 260 ? -1.854 -36.906 -10.562 1 96 260 LYS A CA 1
ATOM 2113 C C . LYS A 1 260 ? -0.819 -36.656 -11.656 1 96 260 LYS A C 1
ATOM 2115 O O . LYS A 1 260 ? -0.831 -37.312 -12.695 1 96 260 LYS A O 1
ATOM 2120 N N . ALA A 1 261 ? -0.011 -35.688 -11.43 1 95.62 261 ALA A N 1
ATOM 2121 C CA . ALA A 1 261 ? 1.107 -35.344 -12.305 1 95.62 261 ALA A CA 1
ATOM 2122 C C . ALA A 1 261 ? 2.344 -34.969 -11.5 1 95.62 261 ALA A C 1
ATOM 2124 O O . ALA A 1 261 ? 2.234 -34.562 -10.344 1 95.62 261 ALA A O 1
ATOM 2125 N N . SER A 1 262 ? 3.484 -35.156 -12.094 1 94.62 262 SER A N 1
ATOM 2126 C CA . SER A 1 262 ? 4.73 -34.75 -11.469 1 94.62 262 SER A CA 1
ATOM 2127 C C . SER A 1 262 ? 5.363 -33.594 -12.234 1 94.62 262 SER A C 1
ATOM 2129 O O . SER A 1 262 ? 5.449 -33.625 -13.461 1 94.62 262 SER A O 1
ATOM 2131 N N . LEU A 1 263 ? 5.73 -32.625 -11.516 1 95.56 263 LEU A N 1
ATOM 2132 C CA . LEU A 1 263 ? 6.387 -31.453 -12.109 1 95.56 263 LEU A CA 1
ATOM 2133 C C . LEU A 1 263 ? 7.895 -31.656 -12.172 1 95.56 263 LEU A C 1
ATOM 2135 O O . LEU A 1 263 ? 8.539 -31.281 -13.156 1 95.56 263 LEU A O 1
ATOM 2139 N N . LEU A 1 264 ? 8.438 -32.219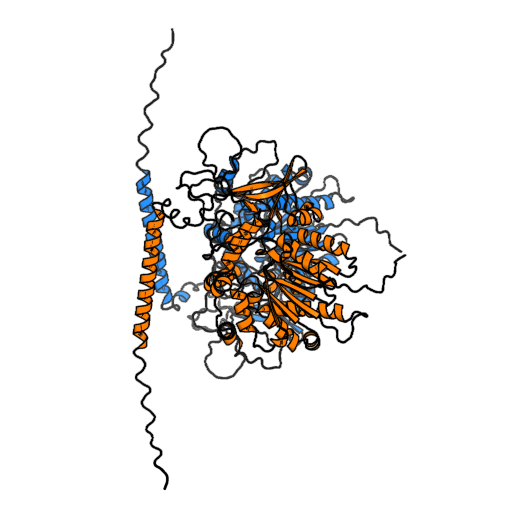 -11.094 1 94.12 264 LEU A N 1
ATOM 2140 C CA . LEU A 1 264 ? 9.875 -32.438 -10.977 1 94.12 264 LEU A CA 1
ATOM 2141 C C . LEU A 1 264 ? 10.18 -33.844 -10.492 1 94.12 264 LEU A C 1
ATOM 2143 O O . LEU A 1 264 ? 9.414 -34.406 -9.719 1 94.12 264 LEU A O 1
ATOM 2147 N N . SER A 1 265 ? 11.281 -34.312 -10.945 1 93.69 265 SER A N 1
ATOM 2148 C CA . SER A 1 265 ? 11.828 -35.562 -10.383 1 93.69 265 SER A CA 1
ATOM 2149 C C . SER A 1 265 ? 12.688 -35.281 -9.156 1 93.69 265 SER A C 1
ATOM 2151 O O . SER A 1 265 ? 13.211 -34.156 -9 1 93.69 265 SER A O 1
ATOM 2153 N N . LYS A 1 266 ? 12.844 -36.219 -8.32 1 95.06 266 LYS A N 1
ATOM 2154 C CA . LYS A 1 266 ? 13.664 -36.094 -7.121 1 95.06 266 LYS A CA 1
ATOM 2155 C C . LYS A 1 266 ? 15.117 -35.812 -7.484 1 95.06 266 LYS A C 1
ATOM 2157 O O . LYS A 1 266 ? 15.688 -36.469 -8.344 1 95.06 266 LYS A O 1
ATOM 2162 N N . SER A 1 267 ? 15.719 -34.781 -6.941 1 94.19 267 SER A N 1
ATOM 2163 C CA . SER A 1 267 ? 17.109 -34.406 -7.188 1 94.19 267 SER A CA 1
ATOM 2164 C C . SER A 1 267 ? 17.625 -33.5 -6.09 1 94.19 267 SER A C 1
ATOM 2166 O O . SER A 1 267 ? 16.859 -32.75 -5.473 1 94.19 267 SER A O 1
ATOM 2168 N N . ASP A 1 268 ? 18.938 -33.531 -5.902 1 91.56 268 ASP A N 1
ATOM 2169 C CA . ASP A 1 268 ? 19.578 -32.656 -4.941 1 91.56 268 ASP A CA 1
ATOM 2170 C C . ASP A 1 268 ? 20.078 -31.375 -5.625 1 91.56 268 ASP A C 1
ATOM 2172 O O . ASP A 1 268 ? 20.688 -30.516 -4.98 1 91.56 268 ASP A O 1
ATOM 2176 N N . THR A 1 269 ? 19.812 -31.25 -6.91 1 93.56 269 THR A N 1
ATOM 2177 C CA . THR A 1 269 ? 20.234 -30.047 -7.645 1 93.56 269 THR A CA 1
ATOM 2178 C C . THR A 1 269 ? 19.594 -28.797 -7.047 1 93.56 269 THR A C 1
ATOM 2180 O O . THR A 1 269 ? 18.375 -28.734 -6.871 1 93.56 269 THR A O 1
ATOM 2183 N N . PRO A 1 270 ? 20.469 -27.812 -6.648 1 94.62 270 PRO A N 1
ATOM 2184 C CA . PRO A 1 270 ? 19.891 -26.562 -6.176 1 94.62 270 PRO A CA 1
ATOM 2185 C C . PRO A 1 270 ? 18.859 -25.984 -7.156 1 94.62 270 PRO A C 1
ATOM 2187 O O . PRO A 1 270 ? 19.156 -25.875 -8.352 1 94.62 270 PRO A O 1
ATOM 2190 N N . THR A 1 271 ? 17.719 -25.703 -6.652 1 97.5 271 THR A N 1
ATOM 2191 C CA . THR A 1 271 ? 16.609 -25.281 -7.504 1 97.5 271 THR A CA 1
ATOM 2192 C C . THR A 1 271 ? 15.961 -24.016 -6.961 1 97.5 271 THR A C 1
ATOM 2194 O O . THR A 1 271 ? 15.633 -23.938 -5.777 1 97.5 271 THR A O 1
ATOM 2197 N N . ILE A 1 272 ? 15.852 -23.016 -7.801 1 98.56 272 ILE A N 1
ATOM 2198 C CA . ILE A 1 272 ? 15.172 -21.781 -7.453 1 98.56 272 ILE A CA 1
ATOM 2199 C C . ILE A 1 272 ? 13.82 -21.703 -8.156 1 98.56 272 ILE A C 1
ATOM 2201 O O . ILE A 1 272 ? 13.758 -21.797 -9.391 1 98.56 272 ILE A O 1
ATOM 2205 N N . VAL A 1 273 ? 12.781 -21.562 -7.406 1 98.81 273 VAL A N 1
ATOM 2206 C CA . VAL A 1 273 ? 11.43 -21.547 -7.941 1 98.81 273 VAL A CA 1
ATOM 2207 C C . VAL A 1 273 ? 10.859 -20.141 -7.879 1 98.81 273 VAL A C 1
ATOM 2209 O O . VAL A 1 273 ? 10.922 -19.484 -6.836 1 98.81 273 VAL A O 1
ATOM 2212 N N . LEU A 1 274 ? 10.383 -19.688 -8.969 1 98.88 274 LEU A N 1
ATOM 2213 C CA . LEU A 1 274 ? 9.711 -18.406 -9.055 1 98.88 274 LEU A CA 1
ATOM 2214 C C . LEU A 1 274 ? 8.227 -18.578 -9.367 1 98.88 274 LEU A C 1
ATOM 2216 O O . LEU A 1 274 ? 7.867 -19.359 -10.258 1 98.88 274 LEU A O 1
ATOM 2220 N N . GLY A 1 275 ? 7.344 -18.016 -8.664 1 98.62 275 GLY A N 1
ATOM 2221 C CA . GLY A 1 275 ? 5.922 -17.859 -8.922 1 98.62 275 GLY A CA 1
ATOM 2222 C C . GLY A 1 275 ? 5.438 -16.438 -8.797 1 98.62 275 GLY A C 1
ATOM 2223 O O . GLY A 1 275 ? 5.352 -15.898 -7.691 1 98.62 275 GLY A O 1
ATOM 2224 N N . LEU A 1 276 ? 5.109 -15.844 -9.898 1 97.75 276 LEU A N 1
ATOM 2225 C CA . LEU A 1 276 ? 4.727 -14.438 -9.945 1 97.75 276 LEU A CA 1
ATOM 2226 C C . LEU A 1 276 ? 3.305 -14.273 -10.469 1 97.75 276 LEU A C 1
ATOM 2228 O O . LEU A 1 276 ? 3.072 -14.328 -11.68 1 97.75 276 LEU A O 1
ATOM 2232 N N . GLU A 1 277 ? 2.396 -14 -9.516 1 94.06 277 GLU A N 1
ATOM 2233 C CA . GLU A 1 277 ? 0.971 -13.859 -9.797 1 94.06 277 GLU A CA 1
ATOM 2234 C C . GLU A 1 277 ? 0.411 -15.133 -10.43 1 94.06 277 GLU A C 1
ATOM 2236 O O . GLU A 1 277 ? -0.319 -15.07 -11.414 1 94.06 277 GLU A O 1
ATOM 2241 N N . VAL A 1 278 ? 0.812 -16.219 -9.945 1 96.88 278 VAL A N 1
ATOM 2242 C CA . VAL A 1 278 ? 0.291 -17.516 -10.375 1 96.88 278 VAL A CA 1
ATOM 2243 C C . VAL A 1 278 ? -0.631 -18.078 -9.297 1 96.88 278 VAL A C 1
ATOM 2245 O O . VAL A 1 278 ? -1.609 -18.766 -9.609 1 96.88 278 VAL A O 1
ATOM 2248 N N . LEU A 1 279 ? -0.347 -17.766 -7.996 1 98 279 LEU A N 1
ATOM 2249 C CA . LEU A 1 279 ? -1.114 -18.297 -6.875 1 98 279 LEU A CA 1
ATOM 2250 C C . LEU A 1 279 ? -2.566 -17.828 -6.941 1 98 279 LEU A C 1
ATOM 2252 O O . LEU A 1 279 ? -3.477 -18.578 -6.555 1 98 279 LEU A O 1
ATOM 2256 N N . ASP A 1 280 ? -2.734 -16.625 -7.414 1 95.44 280 ASP A N 1
ATOM 2257 C CA . ASP A 1 280 ? -4.066 -16.031 -7.406 1 95.44 280 ASP A CA 1
ATOM 2258 C C . ASP A 1 280 ? -5.016 -16.797 -8.328 1 95.44 280 ASP A C 1
ATOM 2260 O O . ASP A 1 280 ? -6.234 -16.719 -8.18 1 95.44 280 ASP A O 1
ATOM 2264 N N . ASN A 1 281 ? -4.461 -17.547 -9.273 1 94.69 281 ASN A N 1
ATOM 2265 C CA . ASN A 1 281 ? -5.309 -18.281 -10.211 1 94.69 281 ASN A CA 1
ATOM 2266 C C . ASN A 1 281 ? -5.281 -19.781 -9.93 1 94.69 281 ASN A C 1
ATOM 2268 O O . ASN A 1 281 ? -5.797 -20.578 -10.719 1 94.69 281 ASN A O 1
ATOM 2272 N N . LEU A 1 282 ? -4.637 -20.172 -8.883 1 98 282 LEU A N 1
ATOM 2273 C CA . LEU A 1 282 ? -4.766 -21.547 -8.438 1 98 282 LEU A CA 1
ATOM 2274 C C . LEU A 1 282 ? -6.055 -21.75 -7.648 1 98 282 LEU A C 1
ATOM 2276 O O . LEU A 1 282 ? -6.32 -21.016 -6.695 1 98 282 LEU A O 1
ATOM 2280 N N . PRO A 1 283 ? -6.816 -22.766 -8.016 1 97.81 283 PRO A N 1
ATOM 2281 C CA . PRO A 1 283 ? -8.094 -22.969 -7.328 1 97.81 283 PRO A CA 1
ATOM 2282 C C . PRO A 1 283 ? -7.93 -23.188 -5.828 1 97.81 283 PRO A C 1
ATOM 2284 O O . PRO A 1 283 ? -6.996 -23.875 -5.402 1 97.81 283 PRO A O 1
ATOM 2287 N N . HIS A 1 284 ? -8.773 -22.531 -5.039 1 98.19 284 HIS A N 1
ATOM 2288 C CA . HIS A 1 284 ? -8.883 -22.75 -3.6 1 98.19 284 HIS A CA 1
ATOM 2289 C C . HIS A 1 284 ? -10.062 -23.641 -3.264 1 98.19 284 HIS A C 1
ATOM 2291 O O . HIS A 1 284 ? -10.945 -23.859 -4.102 1 98.19 284 HIS A O 1
ATOM 2297 N N . ASP A 1 285 ? -10.07 -24.234 -2.109 1 98.12 285 ASP A N 1
ATOM 2298 C CA . ASP A 1 285 ? -11.227 -24.891 -1.513 1 98.12 285 ASP A CA 1
ATOM 2299 C C . ASP A 1 285 ? -11.859 -24.031 -0.424 1 98.12 285 ASP A C 1
ATOM 2301 O O . ASP A 1 285 ? -11.234 -23.078 0.059 1 98.12 285 ASP A O 1
ATOM 2305 N N . LYS A 1 286 ? -13.07 -24.328 -0.126 1 96.69 286 LYS A N 1
ATOM 2306 C CA . LYS A 1 286 ? -13.75 -23.719 1.016 1 96.69 286 LYS A CA 1
ATOM 2307 C C . LYS A 1 286 ? -13.992 -24.734 2.123 1 96.69 286 LYS A C 1
ATOM 2309 O O . LYS A 1 286 ? -14.453 -25.844 1.857 1 96.69 286 LYS A O 1
ATOM 2314 N N . VAL A 1 287 ? -13.648 -24.344 3.365 1 96.62 287 VAL A N 1
ATOM 2315 C CA . VAL A 1 287 ? -13.82 -25.25 4.5 1 96.62 287 VAL A CA 1
ATOM 2316 C C . VAL A 1 287 ? -14.461 -24.5 5.664 1 96.62 287 VAL A C 1
ATOM 2318 O O . VAL A 1 287 ? -14.352 -23.266 5.754 1 96.62 287 VAL A O 1
ATOM 2321 N N . ARG A 1 288 ? -15.172 -25.156 6.477 1 94.06 288 ARG A N 1
ATOM 2322 C CA . ARG A 1 288 ? -15.664 -24.609 7.734 1 94.06 288 ARG A CA 1
ATOM 2323 C C . ARG A 1 288 ? -15.75 -25.688 8.805 1 94.06 288 ARG A C 1
ATOM 2325 O O . ARG A 1 288 ? -15.805 -26.875 8.492 1 94.06 288 ARG A O 1
ATOM 2332 N N . GLY A 1 289 ? -15.594 -25.203 10.047 1 91.31 289 GLY A N 1
ATOM 2333 C CA . GLY A 1 289 ? -15.781 -26.078 11.195 1 91.31 289 GLY A CA 1
ATOM 2334 C C . GLY A 1 289 ? -17.109 -25.875 11.891 1 91.31 289 GLY A C 1
ATOM 2335 O O . GLY A 1 289 ? -17.531 -24.734 12.117 1 91.31 289 GLY A O 1
ATOM 2336 N N . LYS A 1 290 ? -17.938 -26.859 11.867 1 75.25 290 LYS A N 1
ATOM 2337 C CA . LYS A 1 290 ? -19.188 -26.781 12.617 1 75.25 290 LYS A CA 1
ATOM 2338 C C . LYS A 1 290 ? -18.953 -27.078 14.102 1 75.25 290 LYS A C 1
ATOM 2340 O O . LYS A 1 290 ? -17.875 -27.5 14.492 1 75.25 290 LYS A O 1
ATOM 2345 N N . THR A 1 291 ? -20.172 -26.953 14.766 1 65.12 291 THR A N 1
ATOM 2346 C CA . THR A 1 291 ? -20.203 -27.328 16.172 1 65.12 291 THR A CA 1
ATOM 2347 C C . THR A 1 291 ? -19.797 -28.781 16.359 1 65.12 291 THR A C 1
ATOM 2349 O O . THR A 1 291 ? -20 -29.609 15.477 1 65.12 291 THR A O 1
ATOM 2352 N N . ARG A 1 292 ? -19.094 -29.172 17.219 1 58.5 292 ARG A N 1
ATOM 2353 C CA . ARG A 1 292 ? -18.688 -30.5 17.672 1 58.5 292 ARG A CA 1
ATOM 2354 C C . ARG A 1 292 ? -17.5 -31.016 16.859 1 58.5 292 ARG A C 1
ATOM 2356 O O . ARG A 1 292 ? -17.375 -32.219 16.641 1 58.5 292 ARG A O 1
ATOM 2363 N N . LYS A 1 293 ? -16.922 -30.219 16.141 1 67.06 293 LYS A N 1
ATOM 2364 C CA . LYS A 1 293 ? -15.602 -30.516 15.602 1 67.06 293 LYS A CA 1
ATOM 2365 C C . LYS A 1 293 ? -15.711 -31.219 14.258 1 67.06 293 LYS A C 1
ATOM 2367 O O . LYS A 1 293 ? -14.891 -32.094 13.938 1 67.06 293 LYS A O 1
ATOM 2372 N N . VAL A 1 294 ? -16.906 -31.141 13.672 1 85.88 294 VAL A N 1
ATOM 2373 C CA . VAL A 1 294 ? -17 -31.703 12.328 1 85.88 294 VAL A CA 1
ATOM 2374 C C . VAL A 1 294 ? -16.516 -30.688 11.305 1 85.88 294 VAL A C 1
ATOM 2376 O O . VAL A 1 294 ? -16.969 -29.547 11.273 1 85.88 294 VAL A O 1
ATOM 2379 N N . LEU A 1 295 ? -15.469 -31.156 10.539 1 93.81 295 LEU A N 1
ATOM 2380 C CA . LEU A 1 295 ? -14.906 -30.344 9.461 1 93.81 295 LEU A CA 1
ATOM 2381 C C . LEU A 1 295 ? -15.648 -30.594 8.156 1 93.81 295 LEU A C 1
ATOM 2383 O O . LEU A 1 295 ? -15.984 -31.734 7.828 1 93.81 295 LEU A O 1
ATOM 2387 N N . GLU A 1 296 ? -16.016 -29.562 7.508 1 96.56 296 GLU A N 1
ATOM 2388 C CA . GLU A 1 296 ? -16.75 -29.672 6.25 1 96.56 296 GLU A CA 1
ATOM 2389 C C . GLU A 1 296 ? -15.977 -29.047 5.098 1 96.56 296 GLU A C 1
ATOM 2391 O O . GLU A 1 296 ? -15.203 -28.109 5.305 1 96.56 296 GLU A O 1
ATOM 2396 N N . GLN A 1 297 ? -16.109 -29.641 3.949 1 97.19 297 GLN A N 1
ATOM 2397 C CA . GLN A 1 297 ? -15.617 -29.094 2.686 1 97.19 297 GLN A CA 1
ATOM 2398 C C . GLN A 1 297 ? -16.766 -28.688 1.771 1 97.19 297 GLN A C 1
ATOM 2400 O O . GLN A 1 297 ? -17.844 -29.312 1.804 1 97.19 297 GLN A O 1
ATOM 2405 N N . ALA A 1 298 ? -16.562 -27.656 0.942 1 97.19 298 ALA A N 1
ATOM 2406 C CA . ALA A 1 298 ? -17.625 -27.203 0.044 1 97.19 298 ALA A CA 1
ATOM 2407 C C . ALA A 1 298 ? -17.578 -27.953 -1.283 1 97.19 298 ALA A C 1
ATOM 2409 O O . ALA A 1 298 ? -16.5 -28.203 -1.827 1 97.19 298 ALA A O 1
ATOM 2410 N N . GLU A 1 299 ? -18.75 -28.312 -1.785 1 96.75 299 GLU A N 1
ATOM 2411 C CA . GLU A 1 299 ? -18.969 -28.906 -3.1 1 96.75 299 GLU A CA 1
ATOM 2412 C C . GLU A 1 299 ? -20 -28.109 -3.895 1 96.75 299 GLU A C 1
ATOM 2414 O O . GLU A 1 299 ? -20.766 -27.328 -3.326 1 96.75 299 GLU A O 1
ATOM 2419 N N . VAL A 1 300 ? -19.922 -28.25 -5.121 1 94.75 300 VAL A N 1
ATOM 2420 C CA . VAL A 1 300 ? -20.953 -27.75 -6.012 1 94.75 300 VAL A CA 1
ATOM 2421 C C . VAL A 1 300 ? -21.875 -28.891 -6.438 1 94.75 300 VAL A C 1
ATOM 2423 O O . VAL A 1 300 ? -21.422 -29.891 -6.984 1 94.75 300 VAL A O 1
ATOM 2426 N N . HIS A 1 301 ? -23.203 -28.734 -6.102 1 91.88 301 HIS A N 1
ATOM 2427 C CA . HIS A 1 301 ? -24.203 -29.734 -6.43 1 91.88 301 HIS A CA 1
ATOM 2428 C C . HIS A 1 301 ? -25.156 -29.219 -7.508 1 91.88 301 HIS A C 1
ATOM 2430 O O . HIS A 1 301 ? -25.469 -28.031 -7.547 1 91.88 301 HIS A O 1
ATOM 2436 N N . TRP A 1 302 ? -25.469 -30.156 -8.344 1 85 302 TRP A N 1
ATOM 2437 C CA . TRP A 1 302 ? -26.484 -29.859 -9.336 1 85 302 TRP A CA 1
ATOM 2438 C C . TRP A 1 302 ? -27.75 -30.672 -9.07 1 85 302 TRP A C 1
ATOM 2440 O O . TRP A 1 302 ? -27.688 -31.844 -8.711 1 85 302 TRP A O 1
ATOM 2450 N N . ASP A 1 303 ? -28.906 -30.156 -8.57 1 68.75 303 ASP A N 1
ATOM 2451 C CA . ASP A 1 303 ? -30.172 -30.844 -8.289 1 68.75 303 ASP A CA 1
ATOM 2452 C C . ASP A 1 303 ? -30.672 -31.594 -9.516 1 68.75 303 ASP A C 1
ATOM 2454 O O . ASP A 1 303 ? -30.797 -31.016 -10.602 1 68.75 303 ASP A O 1
ATOM 2458 N N . ALA A 1 304 ? -30.406 -32.906 -9.547 1 53.69 304 ALA A N 1
ATOM 2459 C CA . ALA A 1 304 ? -30.969 -33.75 -10.602 1 53.69 304 ALA A CA 1
ATOM 2460 C C . ALA A 1 304 ? -32.469 -33.594 -10.68 1 53.69 304 ALA A C 1
ATOM 2462 O O . ALA A 1 304 ? -33.094 -33.906 -11.711 1 53.69 304 ALA A O 1
ATOM 2463 N N . THR A 1 305 ? -33.125 -33.469 -9.477 1 47.88 305 THR A N 1
ATOM 2464 C CA . THR A 1 305 ? -34.531 -33.875 -9.492 1 47.88 305 THR A CA 1
ATOM 2465 C C . THR A 1 305 ? -35.344 -33.031 -10.453 1 47.88 305 THR A C 1
ATOM 2467 O O . THR A 1 305 ? -36.531 -33.25 -10.664 1 47.88 305 THR A O 1
ATOM 2470 N N . SER A 1 306 ? -35.219 -31.75 -10.453 1 42.97 306 SER A N 1
ATOM 2471 C CA . SER A 1 306 ? -36.375 -31.219 -11.164 1 42.97 306 SER A CA 1
ATOM 2472 C C . SER A 1 306 ? -36.406 -31.75 -12.602 1 42.97 306 SER A C 1
ATOM 2474 O O . SER A 1 306 ? -35.594 -31.375 -13.43 1 42.97 306 SER A O 1
ATOM 2476 N N . ILE A 1 307 ? -36.844 -33 -12.789 1 39.47 307 ILE A N 1
ATOM 2477 C CA . ILE A 1 307 ? -37.25 -33.656 -14.031 1 39.47 307 ILE A CA 1
ATOM 2478 C C . ILE A 1 307 ? -37.969 -32.688 -14.93 1 39.47 307 ILE A C 1
ATOM 2480 O O . ILE A 1 307 ? -38.375 -33.031 -16.047 1 39.47 307 ILE A O 1
ATOM 2484 N N . ASN A 1 308 ? -38.938 -31.844 -14.391 1 39 308 ASN A N 1
ATOM 2485 C CA . ASN A 1 308 ? -39.5 -31.125 -15.523 1 39 308 ASN A CA 1
ATOM 2486 C C . ASN A 1 308 ? -38.406 -30.453 -16.375 1 39 308 ASN A C 1
ATOM 2488 O O . ASN A 1 308 ? -37.5 -29.844 -15.828 1 39 308 ASN A O 1
ATOM 2492 N N . ARG A 1 309 ? -38.281 -30.891 -17.625 1 41.5 309 ARG A N 1
ATOM 2493 C CA . ARG A 1 309 ? -37.375 -30.641 -18.75 1 41.5 309 ARG A CA 1
ATOM 2494 C C . ARG A 1 309 ? -36.781 -29.25 -18.672 1 41.5 309 ARG A C 1
ATOM 2496 O O . ARG A 1 309 ? -35.719 -29 -19.25 1 41.5 309 ARG A O 1
ATOM 2503 N N . GLN A 1 310 ? -37.562 -28.281 -18.453 1 39.69 310 GLN A N 1
ATOM 2504 C CA . GLN A 1 310 ? -37.281 -26.906 -18.812 1 39.69 310 GLN A CA 1
ATOM 2505 C C . GLN A 1 310 ? -36.469 -26.203 -17.719 1 39.69 310 GLN A C 1
ATOM 2507 O O . GLN A 1 310 ? -36.062 -25.062 -17.891 1 39.69 310 GLN A O 1
ATOM 2512 N N . GLN A 1 311 ? -36.469 -26.656 -16.469 1 42.09 311 GLN A N 1
ATOM 2513 C CA . GLN A 1 311 ? -35.906 -25.75 -15.469 1 42.09 311 GLN A CA 1
ATOM 2514 C C . GLN A 1 311 ? -34.406 -25.953 -15.312 1 42.09 311 GLN A C 1
ATOM 2516 O O . GLN A 1 311 ? -33.938 -27.078 -15.117 1 42.09 311 GLN A O 1
ATOM 2521 N N . SER A 1 312 ? -33.5 -25.156 -15.945 1 48.09 312 SER A N 1
ATOM 2522 C CA . SER A 1 312 ? -32.031 -24.922 -15.945 1 48.09 312 SER A CA 1
ATOM 2523 C C . SER A 1 312 ? -31.438 -25.234 -14.586 1 48.09 312 SER A C 1
ATOM 2525 O O . SER A 1 312 ? -31.922 -24.766 -13.555 1 48.09 312 SER A O 1
ATOM 2527 N N . MET A 1 313 ? -30.875 -26.375 -14.328 1 60.34 313 MET A N 1
ATOM 2528 C CA . MET A 1 313 ? -30.156 -26.828 -13.141 1 60.34 313 MET A CA 1
ATOM 2529 C C . MET A 1 313 ? -29.172 -25.766 -12.664 1 60.34 313 MET A C 1
ATOM 2531 O O . MET A 1 313 ? -28.25 -25.391 -13.398 1 60.34 313 MET A O 1
ATOM 2535 N N . PHE A 1 314 ? -29.484 -25.047 -11.648 1 73 314 PHE A N 1
ATOM 2536 C CA . PHE A 1 314 ? -28.562 -24.047 -11.117 1 73 314 PHE A CA 1
ATOM 2537 C C . PHE A 1 314 ? -27.641 -24.672 -10.078 1 73 314 PHE A C 1
ATOM 2539 O O . PHE A 1 314 ? -28.078 -25.406 -9.195 1 73 314 PHE A O 1
ATOM 2546 N N . PRO A 1 315 ? -26.312 -24.578 -10.289 1 85.94 315 PRO A N 1
ATOM 2547 C CA . PRO A 1 315 ? -25.359 -25.078 -9.289 1 85.94 315 PRO A CA 1
ATOM 2548 C C . PRO A 1 315 ? -25.531 -24.406 -7.93 1 85.94 315 PRO A C 1
ATOM 2550 O O . PRO A 1 315 ? -25.875 -23.234 -7.859 1 85.94 315 PRO A O 1
ATOM 2553 N N . LYS A 1 316 ? -25.422 -25.266 -6.945 1 88.06 316 LYS A N 1
ATOM 2554 C CA . LYS A 1 316 ? -25.469 -24.734 -5.582 1 88.06 316 LYS A CA 1
ATOM 2555 C C . LYS A 1 316 ? -24.266 -25.203 -4.762 1 88.06 316 LYS A C 1
ATOM 2557 O O . LYS A 1 316 ? -23.812 -26.328 -4.922 1 88.06 316 LYS A O 1
ATOM 2562 N N . GLU A 1 317 ? -23.812 -24.344 -3.938 1 94.25 317 GLU A N 1
ATOM 2563 C CA . GLU A 1 317 ? -22.75 -24.688 -3.006 1 94.25 317 GLU A CA 1
ATOM 2564 C C . GLU A 1 317 ? -23.297 -25.438 -1.797 1 94.25 317 GLU A C 1
ATOM 2566 O O . GLU A 1 317 ? -24.266 -25 -1.176 1 94.25 317 GLU A O 1
ATOM 2571 N N . VAL A 1 318 ? -22.781 -26.594 -1.532 1 93.5 318 VAL A N 1
ATOM 2572 C CA . VAL A 1 318 ? -23.203 -27.422 -0.41 1 93.5 318 VAL A CA 1
ATOM 2573 C C . VAL A 1 318 ? -21.984 -27.844 0.412 1 93.5 318 VAL A C 1
ATOM 2575 O O . VAL A 1 318 ? -20.953 -28.234 -0.145 1 93.5 318 VAL A O 1
ATOM 2578 N N . PHE A 1 319 ? -22.094 -27.688 1.717 1 94.25 319 PHE A N 1
ATOM 2579 C CA . PHE A 1 319 ? -21.016 -28.156 2.594 1 94.25 319 PHE A CA 1
ATOM 2580 C C . PHE A 1 319 ? -21.266 -29.609 3.016 1 94.25 319 PHE A C 1
ATOM 2582 O O . PHE A 1 319 ? -22.375 -29.953 3.416 1 94.25 319 PHE A O 1
ATOM 2589 N N . VAL A 1 320 ? -20.328 -30.422 2.871 1 95.25 320 VAL A N 1
ATOM 2590 C CA . VAL A 1 320 ? -20.375 -31.828 3.221 1 95.25 320 VAL A CA 1
ATOM 2591 C C . VAL A 1 320 ? -19.188 -32.188 4.117 1 95.25 320 VAL A C 1
ATOM 2593 O O . VAL A 1 320 ? -18.219 -31.422 4.219 1 95.25 320 VAL A O 1
ATOM 2596 N N . PRO A 1 321 ? -19.203 -33.312 4.789 1 94.94 321 PRO A N 1
ATOM 2597 C CA . PRO A 1 321 ? -18.062 -33.656 5.613 1 94.94 321 PRO A CA 1
ATOM 2598 C C . PRO A 1 321 ? -16.75 -33.719 4.816 1 94.94 321 PRO A C 1
ATOM 2600 O O . PRO A 1 321 ? -16.75 -34.156 3.66 1 94.94 321 PRO A O 1
ATOM 2603 N N . LEU A 1 322 ? -15.695 -33.312 5.395 1 96.56 322 LEU A N 1
ATOM 2604 C CA . LEU A 1 322 ? -14.383 -33.25 4.75 1 96.56 322 LEU A CA 1
ATOM 2605 C C . LEU A 1 322 ? -13.867 -34.656 4.48 1 96.56 322 LEU A C 1
ATOM 2607 O O . LEU A 1 322 ? -13.664 -35.469 5.41 1 96.56 322 LEU A O 1
ATOM 2611 N N . THR A 1 323 ? -13.594 -35.031 3.211 1 96.31 323 THR A N 1
ATOM 2612 C CA . THR A 1 323 ? -13.086 -36.344 2.84 1 96.31 323 THR A CA 1
ATOM 2613 C C . THR A 1 323 ? -11.93 -36.219 1.858 1 96.31 323 THR A C 1
ATOM 2615 O O . THR A 1 323 ? -11.188 -37.188 1.637 1 96.31 323 THR A O 1
ATOM 2618 N N . ASP A 1 324 ? -11.766 -35.125 1.242 1 97.5 324 ASP A N 1
ATOM 2619 C CA . ASP A 1 324 ? -10.758 -34.938 0.206 1 97.5 324 ASP A CA 1
ATOM 2620 C C . ASP A 1 324 ? -9.352 -35.094 0.778 1 97.5 324 ASP A C 1
ATOM 2622 O O . ASP A 1 324 ? -8.992 -34.406 1.748 1 97.5 324 ASP A O 1
ATOM 2626 N N . PRO A 1 325 ? -8.523 -35.875 0.17 1 97.69 325 PRO A N 1
ATOM 2627 C CA . PRO A 1 325 ? -7.203 -36.156 0.74 1 97.69 325 PRO A CA 1
ATOM 2628 C C . PRO A 1 325 ? -6.301 -34.906 0.771 1 97.69 325 PRO A C 1
ATOM 2630 O O . PRO A 1 325 ? -5.543 -34.719 1.725 1 97.69 325 PRO A O 1
ATOM 2633 N N . LEU A 1 326 ? -6.285 -34.125 -0.263 1 98.06 326 LEU A N 1
ATOM 2634 C CA . LEU A 1 326 ? -5.449 -32.906 -0.285 1 98.06 326 LEU A CA 1
ATOM 2635 C C . LEU A 1 326 ? -5.84 -31.969 0.836 1 98.06 326 LEU A C 1
ATOM 2637 O O . LEU A 1 326 ? -4.977 -31.469 1.561 1 98.06 326 LEU A O 1
ATOM 2641 N N . LEU A 1 327 ? -7.121 -31.75 1.034 1 97.5 327 LEU A N 1
ATOM 2642 C CA . LEU A 1 327 ? -7.605 -30.844 2.07 1 97.5 327 LEU A CA 1
ATOM 2643 C C . LEU A 1 327 ? -7.293 -31.391 3.459 1 97.5 327 LEU A C 1
ATOM 2645 O O . LEU A 1 327 ? -6.934 -30.641 4.363 1 97.5 327 LEU A O 1
ATOM 2649 N N . GLN A 1 328 ? -7.508 -32.688 3.605 1 97.12 328 GLN A N 1
ATOM 2650 C CA . GLN A 1 328 ? -7.176 -33.312 4.887 1 97.12 328 GLN A CA 1
ATOM 2651 C C . GLN A 1 328 ? -5.711 -33.062 5.242 1 97.12 328 GLN A C 1
ATOM 2653 O O . GLN A 1 328 ? -5.387 -32.719 6.383 1 97.12 328 GLN A O 1
ATOM 2658 N N . MET A 1 329 ? -4.914 -33.25 4.25 1 97.38 329 MET A N 1
ATOM 2659 C CA . MET A 1 329 ? -3.48 -33.062 4.457 1 97.38 329 MET A CA 1
ATOM 2660 C C . MET A 1 329 ? -3.162 -31.625 4.816 1 97.38 329 MET A C 1
ATOM 2662 O O . MET A 1 329 ? -2.414 -31.359 5.758 1 97.38 329 MET A O 1
ATOM 2666 N N . VAL A 1 330 ? -3.711 -30.641 4.164 1 98.12 330 VAL A N 1
ATOM 2667 C CA . VAL A 1 330 ? -3.439 -29.234 4.383 1 98.12 330 VAL A CA 1
ATOM 2668 C C . VAL A 1 330 ? -3.941 -28.812 5.762 1 98.12 330 VAL A C 1
ATOM 2670 O O . VAL A 1 330 ? -3.219 -28.172 6.527 1 98.12 330 VAL A O 1
ATOM 2673 N N . VAL A 1 331 ? -5.156 -29.234 6.102 1 96.31 331 VAL A N 1
ATOM 2674 C CA . VAL A 1 331 ? -5.773 -28.859 7.367 1 96.31 331 VAL A CA 1
ATOM 2675 C C . VAL A 1 331 ? -5.035 -29.516 8.523 1 96.31 331 VAL A C 1
ATOM 2677 O O . VAL A 1 331 ? -4.895 -28.938 9.602 1 96.31 331 VAL A O 1
ATOM 2680 N N . SER A 1 332 ? -4.586 -30.672 8.305 1 95.75 332 SER A N 1
ATOM 2681 C CA . SER A 1 332 ? -3.826 -31.359 9.352 1 95.75 332 SER A CA 1
ATOM 2682 C C . SER A 1 332 ? -2.537 -30.609 9.672 1 95.75 332 SER A C 1
ATOM 2684 O O . SER A 1 332 ? -2.111 -30.562 10.828 1 95.75 332 SER A O 1
ATOM 2686 N N . LYS A 1 333 ? -1.921 -30.047 8.695 1 96.19 333 LYS A N 1
ATOM 2687 C CA . LYS A 1 333 ? -0.662 -29.344 8.898 1 96.19 333 LYS A CA 1
ATOM 2688 C C . LYS A 1 333 ? -0.905 -27.938 9.438 1 96.19 333 LYS A C 1
ATOM 2690 O O . LYS A 1 333 ? -0.084 -27.406 10.188 1 96.19 333 LYS A O 1
ATOM 2695 N N . VAL A 1 334 ? -1.966 -27.344 9.008 1 97.12 334 VAL A N 1
ATOM 2696 C CA . VAL A 1 334 ? -2.318 -26.016 9.484 1 97.12 334 VAL A CA 1
ATOM 2697 C C . VAL A 1 334 ? -3.773 -26 9.953 1 97.12 334 VAL A C 1
ATOM 2699 O O . VAL A 1 334 ? -4.648 -25.469 9.266 1 97.12 334 VAL A O 1
ATOM 2702 N N . PRO A 1 335 ? -4.035 -26.453 11.141 1 94.06 335 PRO A N 1
ATOM 2703 C CA . PRO A 1 335 ? -5.406 -26.562 11.641 1 94.06 335 PRO A CA 1
ATOM 2704 C C . PRO A 1 335 ? -6.105 -25.203 11.742 1 94.06 335 PRO A C 1
ATOM 2706 O O . PRO A 1 335 ? -7.336 -25.141 11.711 1 94.06 335 PRO A O 1
ATOM 2709 N N . SER A 1 336 ? -5.406 -24.109 11.812 1 92.81 336 SER A N 1
ATOM 2710 C CA . SER A 1 336 ? -5.973 -22.781 11.977 1 92.81 336 SER A CA 1
ATOM 2711 C C . SER A 1 336 ? -6.672 -22.312 10.703 1 92.81 336 SER A C 1
ATOM 2713 O O . SER A 1 336 ? -7.344 -21.281 10.695 1 92.81 336 SER A O 1
ATOM 2715 N N . PHE A 1 337 ? -6.555 -23.031 9.602 1 92.44 337 PHE A N 1
ATOM 2716 C CA . PHE A 1 337 ? -7.367 -22.75 8.422 1 92.44 337 PHE A CA 1
ATOM 2717 C C . PHE A 1 337 ? -8.852 -22.922 8.734 1 92.44 337 PHE A C 1
ATOM 2719 O O . PHE A 1 337 ? -9.703 -22.359 8.047 1 92.44 337 PHE A O 1
ATOM 2726 N N . VAL A 1 338 ? -9.125 -23.75 9.672 1 90.69 338 VAL A N 1
ATOM 2727 C CA . VAL A 1 338 ? -10.516 -24.094 9.961 1 90.69 338 VAL A CA 1
ATOM 2728 C C . VAL A 1 338 ? -11.047 -23.172 11.062 1 90.69 338 VAL A C 1
ATOM 2730 O O . VAL A 1 338 ? -10.359 -22.922 12.055 1 90.69 338 VAL A O 1
ATOM 2733 N N . SER A 1 339 ? -12.156 -22.594 10.781 1 87.12 339 SER A N 1
ATOM 2734 C CA . SER A 1 339 ? -12.93 -21.812 11.742 1 87.12 339 SER A CA 1
ATOM 2735 C C . SER A 1 339 ? -14.422 -22.125 11.633 1 87.12 339 SER A C 1
ATOM 2737 O O . SER A 1 339 ? -14.844 -22.891 10.758 1 87.12 339 SER A O 1
ATOM 2739 N N . ALA A 1 340 ? -15.195 -21.516 12.547 1 83.69 340 ALA A N 1
ATOM 2740 C CA . ALA A 1 340 ? -16.641 -21.719 12.508 1 83.69 340 ALA A CA 1
ATOM 2741 C C . ALA A 1 340 ? -17.234 -21.141 11.234 1 83.69 340 ALA A C 1
ATOM 2743 O O . ALA A 1 340 ? -18.234 -21.656 10.711 1 83.69 340 ALA A O 1
ATOM 2744 N N . TYR A 1 341 ? -16.594 -20.141 10.703 1 85.69 341 TYR A N 1
ATOM 2745 C CA . TYR A 1 341 ? -17.031 -19.516 9.469 1 85.69 341 TYR A CA 1
ATOM 2746 C C . TYR A 1 341 ? -16.219 -20.031 8.281 1 85.69 341 TYR A C 1
ATOM 2748 O O . TYR A 1 341 ? -15.047 -20.375 8.422 1 85.69 341 TYR A O 1
ATOM 2756 N N . PRO A 1 342 ? -16.859 -20.109 7.16 1 91.69 342 PRO A N 1
ATOM 2757 C CA . PRO A 1 342 ? -16.156 -20.609 5.984 1 91.69 342 PRO A CA 1
ATOM 2758 C C . PRO A 1 342 ? -14.914 -19.781 5.637 1 91.69 342 PRO A C 1
ATOM 2760 O O . PRO A 1 342 ? -14.922 -18.562 5.812 1 91.69 342 PRO A O 1
ATOM 2763 N N . ARG A 1 343 ? -13.891 -20.469 5.18 1 94.69 343 ARG A N 1
ATOM 2764 C CA . ARG A 1 343 ? -12.656 -19.859 4.711 1 94.69 343 ARG A CA 1
ATOM 2765 C C . ARG A 1 343 ? -12.18 -20.5 3.41 1 94.69 343 ARG A C 1
ATOM 2767 O O . ARG A 1 343 ? -12.273 -21.719 3.246 1 94.69 343 ARG A O 1
ATOM 2774 N N . TRP A 1 344 ? -11.781 -19.688 2.545 1 97.12 344 TRP A N 1
ATOM 2775 C CA . TRP A 1 344 ? -11.078 -20.203 1.377 1 97.12 344 TRP A CA 1
ATOM 2776 C C . TRP A 1 344 ? -9.672 -20.656 1.746 1 97.12 344 TRP A C 1
ATOM 2778 O O . TRP A 1 344 ? -8.953 -19.953 2.453 1 97.12 344 TRP A O 1
ATOM 2788 N N . VAL A 1 345 ? -9.289 -21.812 1.308 1 97.94 345 VAL A N 1
ATOM 2789 C CA . VAL A 1 345 ? -8 -22.422 1.599 1 97.94 345 VAL A CA 1
ATOM 2790 C C . VAL A 1 345 ? -7.207 -22.594 0.305 1 97.94 345 VAL A C 1
ATOM 2792 O O . VAL A 1 345 ? -7.699 -23.188 -0.661 1 97.94 345 VAL A O 1
ATOM 2795 N N . PRO A 1 346 ? -6.008 -22.078 0.289 1 98.38 346 PRO A N 1
ATOM 2796 C CA . PRO A 1 346 ? -5.188 -22.266 -0.909 1 98.38 346 PRO A CA 1
ATOM 2797 C C . PRO A 1 346 ? -4.621 -23.688 -1.02 1 98.38 346 PRO A C 1
ATOM 2799 O O . PRO A 1 346 ? -3.4 -23.875 -1.035 1 98.38 346 PRO A O 1
ATOM 2802 N N . SER A 1 347 ? -5.441 -24.672 -1.252 1 98.44 347 SER A N 1
ATOM 2803 C CA . SER A 1 347 ? -5.098 -26.078 -1.199 1 98.44 347 SER A CA 1
ATOM 2804 C C . SER A 1 347 ? -4.148 -26.469 -2.33 1 98.44 347 SER A C 1
ATOM 2806 O O . SER A 1 347 ? -3.166 -27.172 -2.111 1 98.44 347 SER A O 1
ATOM 2808 N N . VAL A 1 348 ? -4.395 -25.969 -3.539 1 98.56 348 VAL A N 1
ATOM 2809 C CA . VAL A 1 348 ? -3.559 -26.312 -4.68 1 98.56 348 VAL A CA 1
ATOM 2810 C C . VAL A 1 348 ? -2.158 -25.734 -4.496 1 98.56 348 VAL A C 1
ATOM 2812 O O . VAL A 1 348 ? -1.16 -26.422 -4.711 1 98.56 348 VAL A O 1
ATOM 2815 N N . ALA A 1 349 ? -2.086 -24.453 -4.078 1 98.69 349 ALA A N 1
ATOM 2816 C CA . ALA A 1 349 ? -0.779 -23.844 -3.805 1 98.69 349 ALA A CA 1
ATOM 2817 C C . ALA A 1 349 ? -0.003 -24.672 -2.781 1 98.69 349 ALA A C 1
ATOM 2819 O O . ALA A 1 349 ? 1.182 -24.953 -2.973 1 98.69 349 ALA A O 1
ATOM 2820 N N . CYS A 1 350 ? -0.662 -25.094 -1.723 1 98.56 350 CYS A N 1
ATOM 2821 C CA . CYS A 1 350 ? -0.032 -25.906 -0.682 1 98.56 350 CYS A CA 1
ATOM 2822 C C . CYS A 1 350 ? 0.451 -27.234 -1.241 1 98.56 350 CYS A C 1
ATOM 2824 O O . CYS A 1 350 ? 1.576 -27.656 -0.968 1 98.56 350 CYS A O 1
ATOM 2826 N N . GLY A 1 351 ? -0.385 -27.859 -2.053 1 98.5 351 GLY A N 1
ATOM 2827 C CA . GLY A 1 351 ? -0.002 -29.125 -2.658 1 98.5 351 GLY A CA 1
ATOM 2828 C C . GLY A 1 351 ? 1.21 -29.016 -3.562 1 98.5 351 GLY A C 1
ATOM 2829 O O . GLY A 1 351 ? 2.084 -29.891 -3.551 1 98.5 351 GLY A O 1
ATOM 2830 N N . VAL A 1 352 ? 1.237 -27.969 -4.328 1 98.56 352 VAL A N 1
ATOM 2831 C CA . VAL A 1 352 ? 2.352 -27.75 -5.242 1 98.56 352 VAL A CA 1
ATOM 2832 C C . VAL A 1 352 ? 3.637 -27.516 -4.445 1 98.56 352 VAL A C 1
ATOM 2834 O O . VAL A 1 352 ? 4.68 -28.109 -4.758 1 98.56 352 VAL A O 1
ATOM 2837 N N . VAL A 1 353 ? 3.574 -26.672 -3.404 1 98 353 VAL A N 1
ATOM 2838 C CA . VAL A 1 353 ? 4.742 -26.375 -2.582 1 98 353 VAL A CA 1
ATOM 2839 C C . VAL A 1 353 ? 5.25 -27.656 -1.919 1 98 353 VAL A C 1
ATOM 2841 O O . VAL A 1 353 ? 6.457 -27.891 -1.862 1 98 353 VAL A O 1
ATOM 2844 N N . GLN A 1 354 ? 4.332 -28.453 -1.444 1 96.69 354 GLN A N 1
ATOM 2845 C CA . GLN A 1 354 ? 4.734 -29.719 -0.838 1 96.69 354 GLN A CA 1
ATOM 2846 C C . GLN A 1 354 ? 5.477 -30.609 -1.839 1 96.69 354 GLN A C 1
ATOM 2848 O O . GLN A 1 354 ? 6.484 -31.219 -1.498 1 96.69 354 GLN A O 1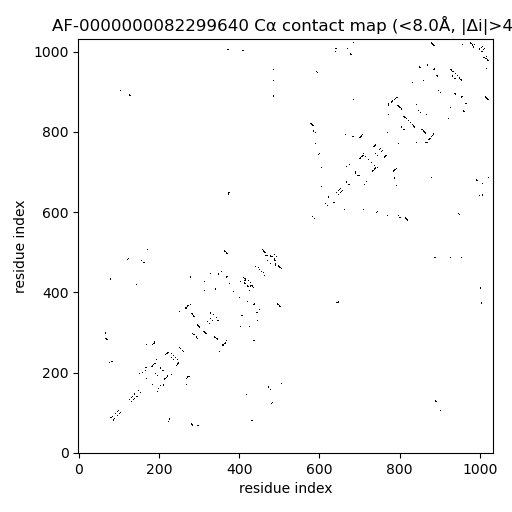
ATOM 2853 N N . HIS A 1 355 ? 4.934 -30.703 -3.02 1 97.31 355 HIS A N 1
ATOM 2854 C CA . HIS A 1 355 ? 5.582 -31.469 -4.074 1 97.31 355 HIS A CA 1
ATOM 2855 C C . HIS A 1 355 ? 6.996 -30.969 -4.336 1 97.31 355 HIS A C 1
ATOM 2857 O O . HIS A 1 355 ? 7.938 -31.766 -4.418 1 97.31 355 HIS A O 1
ATOM 2863 N N . LEU A 1 356 ? 7.137 -29.672 -4.441 1 97.25 356 LEU A N 1
ATOM 2864 C CA . LEU A 1 356 ? 8.43 -29.062 -4.742 1 97.25 356 LEU A CA 1
ATOM 2865 C C . LEU A 1 356 ? 9.43 -29.328 -3.627 1 97.25 356 LEU A C 1
ATOM 2867 O O . LEU A 1 356 ? 10.57 -29.719 -3.893 1 97.25 356 LEU A O 1
ATOM 2871 N N . LEU A 1 357 ? 9.008 -29.203 -2.406 1 95.44 357 LEU A N 1
ATOM 2872 C CA . LEU A 1 357 ? 9.891 -29.391 -1.261 1 95.44 357 LEU A CA 1
ATOM 2873 C C . LEU A 1 357 ? 10.312 -30.844 -1.146 1 95.44 357 LEU A C 1
ATOM 2875 O O . LEU A 1 357 ? 11.438 -31.141 -0.722 1 95.44 357 LEU A O 1
ATOM 2879 N N . HIS A 1 358 ? 9.43 -31.719 -1.54 1 94 358 HIS A N 1
ATOM 2880 C CA . HIS A 1 358 ? 9.727 -33.156 -1.486 1 94 358 HIS A CA 1
ATOM 2881 C C . HIS A 1 358 ? 10.734 -33.531 -2.564 1 94 358 HIS A C 1
ATOM 2883 O O . HIS A 1 358 ? 11.617 -34.375 -2.324 1 94 358 HIS A O 1
ATOM 2889 N N . GLN A 1 359 ? 10.609 -32.938 -3.688 1 95.38 359 GLN A N 1
ATOM 2890 C CA . GLN A 1 359 ? 11.422 -33.344 -4.836 1 95.38 359 GLN A CA 1
ATOM 2891 C C . GLN A 1 359 ? 12.781 -32.656 -4.812 1 95.38 359 GLN A C 1
ATOM 2893 O O . GLN A 1 359 ? 13.75 -33.188 -5.371 1 95.38 359 GLN A O 1
ATOM 2898 N N . ARG A 1 360 ? 12.828 -31.5 -4.18 1 94.56 360 ARG A N 1
ATOM 2899 C CA . ARG A 1 360 ? 14.055 -30.703 -4.199 1 94.56 360 ARG A CA 1
ATOM 2900 C C . ARG A 1 360 ? 14.406 -30.219 -2.801 1 94.56 360 ARG A C 1
ATOM 2902 O O . ARG A 1 360 ? 14.008 -29.125 -2.4 1 94.56 360 ARG A O 1
ATOM 2909 N N . PRO A 1 361 ? 15.297 -30.906 -2.107 1 90.81 361 PRO A N 1
ATOM 2910 C CA . PRO A 1 361 ? 15.641 -30.516 -0.74 1 90.81 361 PRO A CA 1
ATOM 2911 C C . PRO A 1 361 ? 16.453 -29.219 -0.689 1 90.81 361 PRO A C 1
ATOM 2913 O O . PRO A 1 361 ? 16.422 -28.5 0.307 1 90.81 361 PRO A O 1
ATOM 2916 N N . ASN A 1 362 ? 17.281 -28.969 -1.749 1 91.69 362 ASN A N 1
ATOM 2917 C CA . ASN A 1 362 ? 18.031 -27.719 -1.866 1 91.69 362 ASN A CA 1
ATOM 2918 C C . ASN A 1 362 ? 17.266 -26.688 -2.711 1 91.69 362 ASN A C 1
ATOM 2920 O O . ASN A 1 362 ? 17.609 -26.469 -3.873 1 91.69 362 ASN A O 1
ATOM 2924 N N . ILE A 1 363 ? 16.312 -26.078 -2.045 1 95.88 363 ILE A N 1
ATOM 2925 C CA . ILE A 1 363 ? 15.383 -25.266 -2.826 1 95.88 363 ILE A CA 1
ATOM 2926 C C . ILE A 1 363 ? 15.328 -23.844 -2.258 1 95.88 363 ILE A C 1
ATOM 2928 O O . ILE A 1 363 ? 15.375 -23.656 -1.04 1 95.88 363 ILE A O 1
ATOM 2932 N N . ALA A 1 364 ? 15.375 -22.875 -3.102 1 97.19 364 ALA A N 1
ATOM 2933 C CA . ALA A 1 364 ? 14.953 -21.5 -2.807 1 97.19 364 ALA A CA 1
ATOM 2934 C C . ALA A 1 364 ? 13.688 -21.141 -3.582 1 97.19 364 ALA A C 1
ATOM 2936 O O . ALA A 1 364 ? 13.406 -21.734 -4.629 1 97.19 364 ALA A O 1
ATOM 2937 N N . MET A 1 365 ? 12.922 -20.188 -3.025 1 98.38 365 MET A N 1
ATOM 2938 C CA . MET A 1 365 ? 11.656 -19.844 -3.656 1 98.38 365 MET A CA 1
ATOM 2939 C C . MET A 1 365 ? 11.336 -18.359 -3.465 1 98.38 365 MET A C 1
ATOM 2941 O O . MET A 1 365 ? 11.688 -17.781 -2.439 1 98.38 365 MET A O 1
ATOM 2945 N N . ALA A 1 366 ? 10.734 -17.75 -4.418 1 98.81 366 ALA A N 1
ATOM 2946 C CA . ALA A 1 366 ? 10.07 -16.469 -4.336 1 98.81 366 ALA A CA 1
ATOM 2947 C C . ALA A 1 366 ? 8.688 -16.516 -4.977 1 98.81 366 ALA A C 1
ATOM 2949 O O . ALA A 1 366 ? 8.57 -16.578 -6.203 1 98.81 366 ALA A O 1
ATOM 2950 N N . LEU A 1 367 ? 7.684 -16.5 -4.164 1 98.81 367 LEU A N 1
ATOM 2951 C CA . LEU A 1 367 ? 6.297 -16.484 -4.609 1 98.81 367 LEU A CA 1
ATOM 2952 C C . LEU A 1 367 ? 5.641 -15.141 -4.312 1 98.81 367 LEU A C 1
ATOM 2954 O O . LEU A 1 367 ? 5.398 -14.805 -3.152 1 98.81 367 LEU A O 1
ATOM 2958 N N . ALA A 1 368 ? 5.402 -14.383 -5.324 1 98.44 368 ALA A N 1
ATOM 2959 C CA . ALA A 1 368 ? 4.805 -13.062 -5.188 1 98.44 368 ALA A CA 1
ATOM 2960 C C . ALA A 1 368 ? 3.371 -13.047 -5.715 1 98.44 368 ALA A C 1
ATOM 2962 O O . ALA A 1 368 ? 3.107 -13.508 -6.824 1 98.44 368 ALA A O 1
ATOM 2963 N N . ASP A 1 369 ? 2.479 -12.492 -4.887 1 97.44 369 ASP A N 1
ATOM 2964 C CA . ASP A 1 369 ? 1.074 -12.453 -5.281 1 97.44 369 ASP A CA 1
ATOM 2965 C C . ASP A 1 369 ? 0.279 -11.5 -4.387 1 97.44 369 ASP A C 1
ATOM 2967 O O . ASP A 1 369 ? 0.825 -10.93 -3.441 1 97.44 369 ASP A O 1
ATOM 2971 N N . PHE A 1 370 ? -0.988 -11.352 -4.719 1 93.94 370 PHE A N 1
ATOM 2972 C CA . PHE A 1 370 ? -1.868 -10.477 -3.951 1 93.94 370 PHE A CA 1
ATOM 2973 C C . PHE A 1 370 ? -2.119 -11.047 -2.561 1 93.94 370 PHE A C 1
ATOM 2975 O O . PHE A 1 370 ? -2.463 -12.227 -2.42 1 93.94 370 PHE A O 1
ATOM 2982 N N . ASP A 1 371 ? -1.939 -10.227 -1.517 1 95.12 371 ASP A N 1
ATOM 2983 C CA . ASP A 1 371 ? -2.287 -10.672 -0.17 1 95.12 371 ASP A CA 1
ATOM 2984 C C . ASP A 1 371 ? -3.672 -10.164 0.234 1 95.12 371 ASP A C 1
ATOM 2986 O O . ASP A 1 371 ? -4.262 -10.656 1.198 1 95.12 371 ASP A O 1
ATOM 2990 N N . TRP A 1 372 ? -4.184 -9.258 -0.468 1 88.81 372 TRP A N 1
ATOM 2991 C CA . TRP A 1 372 ? -5.578 -8.844 -0.386 1 88.81 372 TRP A CA 1
ATOM 2992 C C . TRP A 1 372 ? -6.066 -8.305 -1.729 1 88.81 372 TRP A C 1
ATOM 2994 O O . TRP A 1 372 ? -5.258 -7.992 -2.609 1 88.81 372 TRP A O 1
ATOM 3004 N N . LEU A 1 373 ? -7.344 -8.383 -1.917 1 85.88 373 LEU A N 1
ATOM 3005 C CA . LEU A 1 373 ? -7.977 -7.859 -3.123 1 85.88 373 LEU A CA 1
ATOM 3006 C C . LEU A 1 373 ? -9.039 -6.82 -2.773 1 85.88 373 LEU A C 1
ATOM 3008 O O . LEU A 1 373 ? -9.625 -6.867 -1.689 1 85.88 373 LEU A O 1
ATOM 3012 N N . PRO A 1 374 ? -9.219 -5.922 -3.658 1 76 374 PRO A N 1
ATOM 3013 C CA . PRO A 1 374 ? -10.336 -5.008 -3.426 1 76 374 PRO A CA 1
ATOM 3014 C C . PRO A 1 374 ? -11.695 -5.707 -3.463 1 76 374 PRO A C 1
ATOM 3016 O O . PRO A 1 374 ? -11.789 -6.844 -3.932 1 76 374 PRO A O 1
ATOM 3019 N N . GLN A 1 375 ? -12.633 -5 -2.961 1 72.44 375 GLN A N 1
ATOM 3020 C CA . GLN A 1 375 ? -13.984 -5.516 -3.113 1 72.44 375 GLN A CA 1
ATOM 3021 C C . GLN A 1 375 ? -14.406 -5.523 -4.578 1 72.44 375 GLN A C 1
ATOM 3023 O O . GLN A 1 375 ? -14.047 -4.629 -5.344 1 72.44 375 GLN A O 1
ATOM 3028 N N . PRO A 1 376 ? -15.18 -6.547 -4.934 1 76.56 376 PRO A N 1
ATOM 3029 C CA . PRO A 1 376 ? -15.641 -6.574 -6.324 1 76.56 376 PRO A CA 1
ATOM 3030 C C . PRO A 1 376 ? -16.531 -5.379 -6.676 1 76.56 376 PRO A C 1
ATOM 3032 O O . PRO A 1 376 ? -17.312 -4.922 -5.84 1 76.56 376 PRO A O 1
ATOM 3035 N N . ASP A 1 377 ? -16.375 -4.934 -7.867 1 72.81 377 ASP A N 1
ATOM 3036 C CA . ASP A 1 377 ? -17.219 -3.869 -8.398 1 72.81 377 ASP A CA 1
ATOM 3037 C C . ASP A 1 377 ? -18.5 -4.434 -9 1 72.81 377 ASP A C 1
ATOM 3039 O O . ASP A 1 377 ? -18.531 -4.832 -10.164 1 72.81 377 ASP A O 1
ATOM 3043 N N . LEU A 1 378 ? -19.547 -4.363 -8.211 1 74.19 378 LEU A N 1
ATOM 3044 C CA . LEU A 1 378 ? -20.828 -4.938 -8.633 1 74.19 378 LEU A CA 1
ATOM 3045 C C . LEU A 1 378 ? -21.828 -3.84 -8.977 1 74.19 378 LEU A C 1
ATOM 3047 O O . LEU A 1 378 ? -21.828 -2.783 -8.336 1 74.19 378 LEU A O 1
ATOM 3051 N N . PRO A 1 379 ? -22.531 -3.998 -10.141 1 63.41 379 PRO A N 1
ATOM 3052 C CA . PRO A 1 379 ? -23.594 -3.023 -10.422 1 63.41 379 PRO A CA 1
ATOM 3053 C C . PRO A 1 379 ? -24.578 -2.885 -9.273 1 63.41 379 PRO A C 1
ATOM 3055 O O . PRO A 1 379 ? -24.781 -3.832 -8.508 1 63.41 379 PRO A O 1
ATOM 3058 N N . PRO A 1 380 ? -24.969 -1.555 -9.117 1 54 380 PRO A N 1
ATOM 3059 C CA . PRO A 1 380 ? -25.969 -1.383 -8.047 1 54 380 PRO A CA 1
ATOM 3060 C C . PRO A 1 380 ? -27.188 -2.283 -8.227 1 54 380 PRO A C 1
ATOM 3062 O O . PRO A 1 380 ? -27.578 -2.57 -9.359 1 54 380 PRO A O 1
ATOM 3065 N N . ASN A 1 381 ? -27.562 -3.18 -7.363 1 46.44 381 ASN A N 1
ATOM 3066 C CA . ASN A 1 381 ? -28.766 -3.996 -7.449 1 46.44 381 ASN A CA 1
ATOM 3067 C C . ASN A 1 381 ? -29.984 -3.158 -7.816 1 46.44 381 ASN A C 1
ATOM 3069 O O . ASN A 1 381 ? -30.359 -2.238 -7.086 1 46.44 381 ASN A O 1
ATOM 3073 N N . PRO A 1 382 ? -30.375 -3.238 -9.148 1 38.44 382 PRO A N 1
ATOM 3074 C CA . PRO A 1 382 ? -31.578 -2.453 -9.438 1 38.44 382 PRO A CA 1
ATOM 3075 C C . PRO A 1 382 ? -32.656 -2.584 -8.352 1 38.44 382 PRO A C 1
ATOM 3077 O O . PRO A 1 382 ? -33.438 -1.662 -8.141 1 38.44 382 PRO A O 1
ATOM 3080 N N . GLN A 1 383 ? -33.188 -3.92 -8.164 1 35.03 383 GLN A N 1
ATOM 3081 C CA . GLN A 1 383 ? -34.312 -4.039 -7.25 1 35.03 383 GLN A CA 1
ATOM 3082 C C . GLN A 1 383 ? -33.906 -3.627 -5.836 1 35.03 383 GLN A C 1
ATOM 3084 O O . GLN A 1 383 ? -34.75 -3.537 -4.949 1 35.03 383 GLN A O 1
ATOM 3089 N N . GLY A 1 384 ? -33.5 -2.516 -5.531 1 35.16 384 GLY A N 1
ATOM 3090 C CA . GLY A 1 384 ? -33.281 -2.004 -4.188 1 35.16 384 GLY A CA 1
ATOM 3091 C C . GLY A 1 384 ? -33.031 -3.094 -3.166 1 35.16 384 GLY A C 1
ATOM 3092 O O . GLY A 1 384 ? -33.281 -2.914 -1.976 1 35.16 384 GLY A O 1
ATOM 3093 N N . THR A 1 385 ? -33.219 -4.383 -3.564 1 30.05 385 THR A N 1
ATOM 3094 C CA . THR A 1 385 ? -33.125 -5.426 -2.549 1 30.05 385 THR A CA 1
ATOM 3095 C C . THR A 1 385 ? -31.75 -5.414 -1.896 1 30.05 385 THR A C 1
ATOM 3097 O O . THR A 1 385 ? -30.734 -5.477 -2.586 1 30.05 385 THR A O 1
ATOM 3100 N N . THR A 1 386 ? -31.641 -4.609 -0.948 1 31.31 386 THR A N 1
ATOM 3101 C CA . THR A 1 386 ? -30.578 -4.703 0.047 1 31.31 386 THR A CA 1
ATOM 3102 C C . THR A 1 386 ? -30.297 -6.16 0.405 1 31.31 386 THR A C 1
ATOM 3104 O O . THR A 1 386 ? -31.203 -6.887 0.813 1 31.31 386 THR A O 1
ATOM 3107 N N . THR A 1 387 ? -29.672 -6.973 -0.357 1 29.08 387 THR A N 1
ATOM 3108 C CA . THR A 1 387 ? -29.344 -8.273 0.219 1 29.08 387 THR A CA 1
ATOM 3109 C C . THR A 1 387 ? -29.141 -8.164 1.727 1 29.08 387 THR A C 1
ATOM 3111 O O . THR A 1 387 ? -28.156 -7.574 2.186 1 29.08 387 THR A O 1
ATOM 3114 N N . THR A 1 388 ? -30.172 -7.797 2.457 1 28 388 THR A N 1
ATOM 3115 C CA . THR A 1 388 ? -30.359 -7.949 3.896 1 28 388 THR A CA 1
ATOM 3116 C C . THR A 1 388 ? -30.062 -9.383 4.328 1 28 388 THR A C 1
ATOM 3118 O O . THR A 1 388 ? -30.703 -10.32 3.848 1 28 388 THR A O 1
ATOM 3121 N N . THR A 1 389 ? -28.922 -9.836 4.547 1 27.67 389 THR A N 1
ATOM 3122 C CA . THR A 1 389 ? -28.969 -11.07 5.324 1 27.67 389 THR A CA 1
ATOM 3123 C C . THR A 1 389 ? -29.984 -10.953 6.461 1 27.67 389 THR A C 1
ATOM 3125 O O . THR A 1 389 ? -29.812 -10.141 7.371 1 27.67 389 THR A O 1
ATOM 3128 N N . ALA A 1 390 ? -31.312 -11.078 6.266 1 25.45 390 ALA A N 1
ATOM 3129 C CA . ALA A 1 390 ? -32.5 -11.188 7.113 1 25.45 390 ALA A CA 1
ATOM 3130 C C . ALA A 1 390 ? -32.188 -12 8.367 1 25.45 390 ALA A C 1
ATOM 3132 O O . ALA A 1 390 ? -31.672 -13.109 8.289 1 25.45 390 ALA A O 1
ATOM 3133 N N . ALA A 1 391 ? -32.125 -11.406 9.531 1 25.66 391 ALA A N 1
ATOM 3134 C CA . ALA A 1 391 ? -32.562 -12.141 10.711 1 25.66 391 ALA A CA 1
ATOM 3135 C C . ALA A 1 391 ? -33.906 -12.828 10.453 1 25.66 391 ALA A C 1
ATOM 3137 O O . ALA A 1 391 ? -34.688 -12.375 9.617 1 25.66 391 ALA A O 1
ATOM 3138 N N . ALA A 1 392 ? -34.219 -14.164 10.906 1 23.94 392 ALA A N 1
ATOM 3139 C CA . ALA A 1 392 ? -35.312 -15.102 10.898 1 23.94 392 ALA A CA 1
ATOM 3140 C C . ALA A 1 392 ? -36.625 -14.398 11.234 1 23.94 392 ALA A C 1
ATOM 3142 O O . ALA A 1 392 ? -37.188 -14.586 12.32 1 23.94 392 ALA A O 1
ATOM 3143 N N . THR A 1 393 ? -36.812 -13.078 11.227 1 25.45 393 THR A N 1
ATOM 3144 C CA . THR A 1 393 ? -38.219 -12.984 11.656 1 25.45 393 THR A CA 1
ATOM 3145 C C . THR A 1 393 ? -39.125 -13.641 10.625 1 25.45 393 THR A C 1
ATOM 3147 O O . THR A 1 393 ? -38.875 -13.594 9.422 1 25.45 393 THR A O 1
ATOM 3150 N N . THR A 1 394 ? -40.281 -14.477 11.062 1 24.84 394 THR A N 1
ATOM 3151 C CA . THR A 1 394 ? -41.344 -15.336 10.539 1 24.84 394 THR A CA 1
ATOM 3152 C C . THR A 1 394 ? -42.156 -14.609 9.477 1 24.84 394 THR A C 1
ATOM 3154 O O . THR A 1 394 ? -43.156 -15.133 8.984 1 24.84 394 THR A O 1
ATOM 3157 N N . THR A 1 395 ? -42.281 -13.258 9.43 1 26.98 395 THR A N 1
ATOM 3158 C CA . THR A 1 395 ? -43.5 -13.031 8.633 1 26.98 395 THR A CA 1
ATOM 3159 C C . THR A 1 395 ? -43.281 -13.492 7.191 1 26.98 395 THR A C 1
ATOM 3161 O O . THR A 1 395 ? -42.188 -13.383 6.656 1 26.98 395 THR A O 1
ATOM 3164 N N . THR A 1 396 ? -44.375 -14.133 6.449 1 28.02 396 THR A N 1
ATOM 3165 C CA . THR A 1 396 ? -44.562 -14.875 5.207 1 28.02 396 THR A CA 1
ATOM 3166 C C . THR A 1 396 ? -44.062 -14.055 4.016 1 28.02 396 THR A C 1
ATOM 3168 O O . THR A 1 396 ? -44.312 -14.406 2.863 1 28.02 396 THR A O 1
ATOM 3171 N N . THR A 1 397 ? -43.781 -12.727 4.207 1 29.61 397 THR A N 1
ATOM 3172 C CA . THR A 1 397 ? -43.656 -12.102 2.898 1 29.61 397 THR A CA 1
ATOM 3173 C C . THR A 1 397 ? -42.5 -12.758 2.117 1 29.61 397 THR A C 1
ATOM 3175 O O . THR A 1 397 ? -41.469 -13.062 2.684 1 29.61 397 THR A O 1
ATOM 3178 N N . THR A 1 398 ? -42.875 -13.328 0.943 1 28.64 398 THR A N 1
ATOM 3179 C CA . THR A 1 398 ? -41.969 -13.969 -0.022 1 28.64 398 THR A CA 1
ATOM 3180 C C . THR A 1 398 ? -40.688 -13.156 -0.21 1 28.64 398 THR A C 1
ATOM 3182 O O . THR A 1 398 ? -40.719 -12.133 -0.9 1 28.64 398 THR A O 1
ATOM 3185 N N . THR A 1 399 ? -40.188 -12.578 0.872 1 30.28 399 THR A N 1
ATOM 3186 C CA . THR A 1 399 ? -38.875 -11.969 0.733 1 30.28 399 THR A CA 1
ATOM 3187 C C . THR A 1 399 ? -37.938 -12.867 -0.083 1 30.28 399 THR A C 1
ATOM 3189 O O . THR A 1 399 ? -37.656 -13.992 0.323 1 30.28 399 THR A O 1
ATOM 3192 N N . THR A 1 400 ? -38.125 -12.844 -1.372 1 28.78 400 THR A N 1
ATOM 3193 C CA . THR A 1 400 ? -37.094 -13.477 -2.209 1 28.78 400 THR A CA 1
ATOM 3194 C C . THR A 1 400 ? -35.719 -13.281 -1.614 1 28.78 400 THR A C 1
ATOM 3196 O O . THR A 1 400 ? -35.188 -12.164 -1.617 1 28.78 400 THR A O 1
ATOM 3199 N N . VAL A 1 401 ? -35.531 -13.742 -0.411 1 32.28 401 VAL A N 1
ATOM 3200 C CA . VAL A 1 401 ? -34.188 -13.875 0.119 1 32.28 401 VAL A CA 1
ATOM 3201 C C . VAL A 1 401 ? -33.219 -14.156 -1.02 1 32.28 401 VAL A C 1
ATOM 3203 O O . VAL A 1 401 ? -33.312 -15.172 -1.711 1 32.28 401 VAL A O 1
ATOM 3206 N N . LEU A 1 402 ? -32.812 -13.219 -1.71 1 36.03 402 LEU A N 1
ATOM 3207 C CA . LEU A 1 402 ? -31.719 -13.516 -2.646 1 36.03 402 LEU A CA 1
ATOM 3208 C C . LEU A 1 402 ? -30.797 -14.586 -2.082 1 36.03 402 LEU A C 1
ATOM 3210 O O . LEU A 1 402 ? -30.141 -14.375 -1.053 1 36.03 402 LEU A O 1
ATOM 3214 N N . GLN A 1 403 ? -31.25 -15.805 -1.945 1 43.5 403 GLN A N 1
ATOM 3215 C CA . GLN A 1 403 ? -30.453 -16.969 -1.588 1 43.5 403 GLN A CA 1
ATOM 3216 C C . GLN A 1 403 ? -29.031 -16.859 -2.158 1 43.5 403 GLN A C 1
ATOM 3218 O O . GLN A 1 403 ? -28.859 -16.75 -3.373 1 43.5 403 GLN A O 1
ATOM 3223 N N . HIS A 1 404 ? -28.141 -16.391 -1.31 1 58.25 404 HIS A N 1
ATOM 3224 C CA . HIS A 1 404 ? -26.766 -16.484 -1.754 1 58.25 404 HIS A CA 1
ATOM 3225 C C . HIS A 1 404 ? -26.453 -17.891 -2.264 1 58.25 404 HIS A C 1
ATOM 3227 O O . HIS A 1 404 ? -26.734 -18.891 -1.584 1 58.25 404 HIS A O 1
ATOM 3233 N N . VAL A 1 405 ? -26.172 -18 -3.465 1 74.62 405 VAL A N 1
ATOM 3234 C CA . VAL A 1 405 ? -25.844 -19.281 -4.078 1 74.62 405 VAL A CA 1
ATOM 3235 C C . VAL A 1 405 ? -24.516 -19.797 -3.514 1 74.62 405 VAL A C 1
ATOM 3237 O O . VAL A 1 405 ? -24.297 -21 -3.443 1 74.62 405 VAL A O 1
ATOM 3240 N N . SER A 1 406 ? -23.703 -18.891 -2.898 1 86.81 406 SER A N 1
ATOM 3241 C CA . SER A 1 406 ? -22.438 -19.234 -2.258 1 86.81 406 SER A CA 1
ATOM 3242 C C . SER A 1 406 ? -22.281 -18.516 -0.926 1 86.81 406 SER A C 1
ATOM 3244 O O . SER A 1 406 ? -22.562 -17.312 -0.824 1 86.81 406 SER A O 1
ATOM 3246 N N . GLU A 1 407 ? -21.938 -19.219 0.115 1 87.44 407 GLU A N 1
ATOM 3247 C CA . GLU A 1 407 ? -21.703 -18.609 1.423 1 87.44 407 GLU A CA 1
ATOM 3248 C C . GLU A 1 407 ? -20.438 -17.766 1.432 1 87.44 407 GLU A C 1
ATOM 3250 O O . GLU A 1 407 ? -19.375 -18.219 1.019 1 87.44 407 GLU A O 1
ATOM 3255 N N . PRO A 1 408 ? -20.578 -16.516 1.874 1 85 408 PRO A N 1
ATOM 3256 C CA . PRO A 1 408 ? -19.375 -15.68 1.963 1 85 408 PRO A CA 1
ATOM 3257 C C . PRO A 1 408 ? -18.297 -16.281 2.859 1 85 408 PRO A C 1
ATOM 3259 O O . PRO A 1 408 ? -18.625 -16.922 3.871 1 85 408 PRO A O 1
ATOM 3262 N N . ALA A 1 409 ? -17.047 -16.094 2.48 1 91.56 409 ALA A N 1
ATOM 3263 C CA . ALA A 1 409 ? -15.93 -16.688 3.207 1 91.56 409 ALA A CA 1
ATOM 3264 C C . ALA A 1 409 ? -14.711 -15.773 3.189 1 91.56 409 ALA A C 1
ATOM 3266 O O . ALA A 1 409 ? -14.523 -14.992 2.25 1 91.56 409 ALA A O 1
ATOM 3267 N N . GLU A 1 410 ? -13.914 -15.852 4.297 1 89.31 410 GLU A N 1
ATOM 3268 C CA . GLU A 1 410 ? -12.641 -15.141 4.309 1 89.31 410 GLU A CA 1
ATOM 3269 C C . GLU A 1 410 ? -11.75 -15.586 3.154 1 89.31 410 GLU A C 1
ATOM 3271 O O . GLU A 1 410 ? -11.586 -16.781 2.912 1 89.31 410 GLU A O 1
ATOM 3276 N N . GLY A 1 411 ? -11.188 -14.602 2.453 1 93.06 411 GLY A N 1
ATOM 3277 C CA . GLY A 1 411 ? -10.375 -14.922 1.292 1 93.06 411 GLY A CA 1
ATOM 3278 C C . GLY A 1 411 ? -11.172 -15.023 0.008 1 93.06 411 GLY A C 1
ATOM 3279 O O . GLY A 1 411 ? -10.781 -15.727 -0.923 1 93.06 411 GLY A O 1
ATOM 3280 N N . GLU A 1 412 ? -12.32 -14.312 -0.017 1 92.25 412 GLU A N 1
ATOM 3281 C CA . GLU A 1 412 ? -13.203 -14.336 -1.176 1 92.25 412 GLU A CA 1
ATOM 3282 C C . GLU A 1 412 ? -12.477 -13.891 -2.439 1 92.25 412 GLU A C 1
ATOM 3284 O O . GLU A 1 412 ? -11.734 -12.906 -2.416 1 92.25 412 GLU A O 1
ATOM 3289 N N . PRO A 1 413 ? -12.641 -14.656 -3.518 1 94.19 413 PRO A N 1
ATOM 3290 C CA . PRO A 1 413 ? -12.047 -14.234 -4.785 1 94.19 413 PRO A CA 1
ATOM 3291 C C . PRO A 1 413 ? -12.852 -13.133 -5.477 1 94.19 413 PRO A C 1
ATOM 3293 O O . PRO A 1 413 ? -14.016 -12.906 -5.129 1 94.19 413 PRO A O 1
ATOM 3296 N N . ILE A 1 414 ? -12.18 -12.477 -6.387 1 88.12 414 ILE A N 1
ATOM 3297 C CA . ILE A 1 414 ? -12.875 -11.648 -7.371 1 88.12 414 ILE A CA 1
ATOM 3298 C C . ILE A 1 414 ? -13.078 -12.445 -8.656 1 88.12 414 ILE A C 1
ATOM 3300 O O . ILE A 1 414 ? -12.172 -13.148 -9.109 1 88.12 414 ILE A O 1
ATOM 3304 N N . VAL A 1 415 ? -14.234 -12.391 -9.148 1 90.5 415 VAL A N 1
ATOM 3305 C CA . VAL A 1 415 ? -14.578 -13.062 -10.398 1 90.5 415 VAL A CA 1
ATOM 3306 C C . VAL A 1 415 ? -14.883 -12.023 -11.477 1 90.5 415 VAL A C 1
ATOM 3308 O O . VAL A 1 415 ? -15.844 -11.25 -11.352 1 90.5 415 VAL A O 1
ATOM 3311 N N . THR A 1 416 ? -14.047 -11.992 -12.508 1 84.19 416 THR A N 1
ATOM 3312 C CA . THR A 1 416 ? -14.141 -10.938 -13.516 1 84.19 416 THR A CA 1
ATOM 3313 C C . THR A 1 416 ? -14.273 -11.531 -14.914 1 84.19 416 THR A C 1
ATOM 3315 O O . THR A 1 416 ? -13.516 -12.422 -15.289 1 84.19 416 THR A O 1
ATOM 3318 N N . ASP A 1 417 ? -15.172 -11.031 -15.672 1 82.69 417 ASP A N 1
ATOM 3319 C CA . ASP A 1 417 ? -15.352 -11.555 -17.016 1 82.69 417 ASP A CA 1
ATOM 3320 C C . ASP A 1 417 ? -14.453 -10.828 -18.016 1 82.69 417 ASP A C 1
ATOM 3322 O O . ASP A 1 417 ? -13.617 -10.008 -17.625 1 82.69 417 ASP A O 1
ATOM 3326 N N . MET A 1 418 ? -14.539 -11.117 -19.328 1 76.06 418 MET A N 1
ATOM 3327 C CA . MET A 1 418 ? -13.633 -10.641 -20.359 1 76.06 418 MET A CA 1
ATOM 3328 C C . MET A 1 418 ? -13.852 -9.148 -20.625 1 76.06 418 MET A C 1
ATOM 3330 O O . MET A 1 418 ? -12.992 -8.492 -21.234 1 76.06 418 MET A O 1
ATOM 3334 N N . SER A 1 419 ? -14.969 -8.641 -20.125 1 70.56 419 SER A N 1
ATOM 3335 C CA . SER A 1 419 ? -15.25 -7.223 -20.312 1 70.56 419 SER A CA 1
ATOM 3336 C C . SER A 1 419 ? -14.781 -6.395 -19.125 1 70.56 419 SER A C 1
ATOM 3338 O O . SER A 1 419 ? -14.891 -5.168 -19.125 1 70.56 419 SER A O 1
ATOM 3340 N N . GLY A 1 420 ? -14.344 -7.125 -18.156 1 73.38 420 GLY A N 1
ATOM 3341 C CA . GLY A 1 420 ? -13.852 -6.426 -16.984 1 73.38 420 GLY A CA 1
ATOM 3342 C C . GLY A 1 420 ? -14.914 -6.254 -15.906 1 73.38 420 GLY A C 1
ATOM 3343 O O . GLY A 1 420 ? -14.688 -5.559 -14.914 1 73.38 420 GLY A O 1
ATOM 3344 N N . GLN A 1 421 ? -15.984 -6.871 -16.109 1 75.62 421 GLN A N 1
ATOM 3345 C CA . GLN A 1 421 ? -17.062 -6.781 -15.133 1 75.62 421 GLN A CA 1
ATOM 3346 C C . GLN A 1 421 ? -16.906 -7.832 -14.039 1 75.62 421 GLN A C 1
ATOM 3348 O O . GLN A 1 421 ? -16.656 -9.008 -14.336 1 75.62 421 GLN A O 1
ATOM 3353 N N . ASP A 1 422 ? -17.031 -7.375 -12.797 1 82.56 422 ASP A N 1
ATOM 3354 C CA . ASP A 1 422 ? -16.969 -8.305 -11.672 1 82.56 422 ASP A CA 1
ATOM 3355 C C . ASP A 1 422 ? -18.344 -8.938 -11.414 1 82.56 422 ASP A C 1
ATOM 3357 O O . ASP A 1 422 ? -19.375 -8.328 -11.711 1 82.56 422 ASP A O 1
ATOM 3361 N N . HIS A 1 423 ? -18.297 -10.109 -10.891 1 86.06 423 HIS A N 1
ATOM 3362 C CA . HIS A 1 423 ? -19.5 -10.867 -10.586 1 86.06 423 HIS A CA 1
ATOM 3363 C C . HIS A 1 423 ? -19.547 -11.266 -9.117 1 86.06 423 HIS A C 1
ATOM 3365 O O . HIS A 1 423 ? -18.516 -11.242 -8.43 1 86.06 423 HIS A O 1
ATOM 3371 N N . GLU A 1 424 ? -20.703 -11.57 -8.688 1 82.5 424 GLU A N 1
ATOM 3372 C CA . GLU A 1 424 ? -20.953 -11.781 -7.262 1 82.5 424 GLU A CA 1
ATOM 3373 C C . GLU A 1 424 ? -20.141 -12.953 -6.727 1 82.5 424 GLU A C 1
ATOM 3375 O O . GLU A 1 424 ? -19.625 -12.898 -5.609 1 82.5 424 GLU A O 1
ATOM 3380 N N . CYS A 1 425 ? -20.234 -14.023 -7.457 1 89.5 425 CYS A N 1
ATOM 3381 C CA . CYS A 1 425 ? -19.484 -15.188 -7.012 1 89.5 425 CYS A CA 1
ATOM 3382 C C . CYS A 1 425 ? -19.172 -16.109 -8.18 1 89.5 425 CYS A C 1
ATOM 3384 O O . CYS A 1 425 ? -19.609 -15.867 -9.312 1 89.5 425 CYS A O 1
ATOM 3386 N N . TYR A 1 426 ? -18.406 -17.172 -7.879 1 92.75 426 TYR A N 1
ATOM 3387 C CA . TYR A 1 426 ? -17.922 -18.094 -8.906 1 92.75 426 TYR A CA 1
ATOM 3388 C C . TYR A 1 426 ? -19.078 -18.922 -9.484 1 92.75 426 TYR A C 1
ATOM 3390 O O . TYR A 1 426 ? -18.953 -19.469 -10.578 1 92.75 426 TYR A O 1
ATOM 3398 N N . LEU A 1 427 ? -20.234 -19 -8.828 1 91.5 427 LEU A N 1
ATOM 3399 C CA . LEU A 1 427 ? -21.344 -19.828 -9.289 1 91.5 427 LEU A CA 1
ATOM 3400 C C . LEU A 1 427 ? -22.25 -19.031 -10.227 1 91.5 427 LEU A C 1
ATOM 3402 O O . LEU A 1 427 ? -22.938 -19.609 -11.07 1 91.5 427 LEU A O 1
ATOM 3406 N N . THR A 1 428 ? -22.219 -17.703 -10.062 1 86.62 428 THR A N 1
ATOM 3407 C CA . THR A 1 428 ? -23.156 -16.875 -10.82 1 86.62 428 THR A CA 1
ATOM 3408 C C . THR A 1 428 ? -22.453 -16.219 -12.008 1 86.62 428 THR A C 1
ATOM 3410 O O . THR A 1 428 ? -23.094 -15.547 -12.82 1 86.62 428 THR A O 1
ATOM 3413 N N . ALA A 1 429 ? -21.203 -16.406 -12.117 1 88.19 429 ALA A N 1
ATOM 3414 C CA . ALA A 1 429 ? -20.438 -15.773 -13.188 1 88.19 429 ALA A CA 1
ATOM 3415 C C . ALA A 1 429 ? -20.641 -16.516 -14.508 1 88.19 429 ALA A C 1
ATOM 3417 O O . ALA A 1 429 ? -20.828 -17.734 -14.531 1 88.19 429 ALA A O 1
ATOM 3418 N N . PRO A 1 430 ? -20.641 -15.742 -15.609 1 87.5 430 PRO A N 1
ATOM 3419 C CA . PRO A 1 430 ? -20.688 -16.406 -16.922 1 87.5 430 PRO A CA 1
ATOM 3420 C C . PRO A 1 430 ? -19.406 -17.172 -17.219 1 87.5 430 PRO A C 1
ATOM 3422 O O . PRO A 1 430 ? -18.5 -17.234 -16.391 1 87.5 430 PRO A O 1
ATOM 3425 N N . LYS A 1 431 ? -19.438 -17.781 -18.344 1 86.62 431 LYS A N 1
ATOM 3426 C CA . LYS A 1 431 ? -18.25 -18.5 -18.797 1 86.62 431 LYS A CA 1
ATOM 3427 C C . LYS A 1 431 ? -17.109 -17.531 -19.094 1 86.62 431 LYS A C 1
ATOM 3429 O O . LYS A 1 431 ? -17.344 -16.344 -19.344 1 86.62 431 LYS A O 1
ATOM 3434 N N . TYR A 1 432 ? -15.891 -18 -19.016 1 88 432 TYR A N 1
ATOM 3435 C CA . TYR A 1 432 ? -14.664 -17.297 -19.375 1 88 432 TYR A CA 1
ATOM 3436 C C . TYR A 1 432 ? -14.422 -16.125 -18.422 1 88 432 TYR A C 1
ATOM 3438 O O . TYR A 1 432 ? -14.172 -15 -18.859 1 88 432 TYR A O 1
ATOM 3446 N N . CYS A 1 433 ? -14.57 -16.422 -17.172 1 88.81 433 CYS A N 1
ATOM 3447 C CA . CYS A 1 433 ? -14.203 -15.445 -16.141 1 88.81 433 CYS A CA 1
ATOM 3448 C C . CYS A 1 433 ? -12.859 -15.805 -15.516 1 88.81 433 CYS A C 1
ATOM 3450 O O . CYS A 1 433 ? -12.531 -16.984 -15.375 1 88.81 433 CYS A O 1
ATOM 3452 N N . ASP A 1 434 ? -12.203 -14.773 -15.258 1 87.44 434 ASP A N 1
ATOM 3453 C CA . ASP A 1 434 ? -11.039 -14.93 -14.398 1 87.44 434 ASP A CA 1
ATOM 3454 C C . ASP A 1 434 ? -11.445 -14.984 -12.93 1 87.44 434 ASP A C 1
ATOM 3456 O O . ASP A 1 434 ? -12.375 -14.289 -12.508 1 87.44 434 ASP A O 1
ATOM 3460 N N . VAL A 1 435 ? -10.945 -15.914 -12.219 1 92.81 435 VAL A N 1
ATOM 3461 C CA . VAL A 1 435 ? -11.156 -16.031 -10.773 1 92.81 435 VAL A CA 1
ATOM 3462 C C . VAL A 1 435 ? -9.836 -15.781 -10.047 1 92.81 435 VAL A C 1
ATOM 3464 O O . VAL A 1 435 ? -8.898 -16.578 -10.148 1 92.81 435 VAL A O 1
ATOM 3467 N N . LEU A 1 436 ? -9.766 -14.68 -9.25 1 92.5 436 LEU A N 1
ATOM 3468 C CA . LEU A 1 436 ? -8.547 -14.258 -8.578 1 92.5 436 LEU A CA 1
ATOM 3469 C C . LEU A 1 436 ? -8.695 -14.375 -7.066 1 92.5 436 LEU A C 1
ATOM 3471 O O . LEU A 1 436 ? -9.609 -13.797 -6.48 1 92.5 436 LEU A O 1
ATOM 3475 N N . PHE A 1 437 ? -7.828 -15.148 -6.484 1 95.75 437 PHE A N 1
ATOM 3476 C CA . PHE A 1 437 ? -7.84 -15.289 -5.035 1 95.75 437 PHE A CA 1
ATOM 3477 C C . PHE A 1 437 ? -6.758 -14.43 -4.398 1 95.75 437 PHE A C 1
ATOM 3479 O O . PHE A 1 437 ? -5.645 -14.336 -4.918 1 95.75 437 PHE A O 1
ATOM 3486 N N . PRO A 1 438 ? -7.117 -13.781 -3.291 1 95.06 438 PRO A N 1
ATOM 3487 C CA . PRO A 1 438 ? -6.012 -13.336 -2.439 1 95.06 438 PRO A CA 1
ATOM 3488 C C . PRO A 1 438 ? -5.328 -14.492 -1.704 1 95.06 438 PRO A C 1
ATOM 3490 O O . PRO A 1 438 ? -5.992 -15.453 -1.317 1 95.06 438 PRO A O 1
ATOM 3493 N N . THR A 1 439 ? -4.059 -14.391 -1.521 1 97.06 439 THR A N 1
ATOM 3494 C CA . THR A 1 439 ? -3.316 -15.438 -0.82 1 97.06 439 THR A CA 1
ATOM 3495 C C . THR A 1 439 ? -3.125 -15.07 0.649 1 97.06 439 THR A C 1
ATOM 3497 O O . THR A 1 439 ? -2.701 -13.953 0.966 1 97.06 439 THR A O 1
ATOM 3500 N N . ASN A 1 440 ? -3.527 -15.984 1.529 1 95.94 440 ASN A N 1
ATOM 3501 C CA . ASN A 1 440 ? -3.164 -15.859 2.938 1 95.94 440 ASN A CA 1
ATOM 3502 C C . ASN A 1 440 ? -1.733 -16.328 3.189 1 95.94 440 ASN A C 1
ATOM 3504 O O . ASN A 1 440 ? -1.505 -17.484 3.547 1 95.94 440 ASN A O 1
ATOM 3508 N N . PHE A 1 441 ? -0.789 -15.438 3.062 1 97.94 441 PHE A N 1
ATOM 3509 C CA . PHE A 1 441 ? 0.626 -15.789 3.09 1 97.94 441 PHE A CA 1
ATOM 3510 C C . PHE A 1 441 ? 1.03 -16.297 4.469 1 97.94 441 PHE A C 1
ATOM 3512 O O . PHE A 1 441 ? 1.918 -17.156 4.582 1 97.94 441 PHE A O 1
ATOM 3519 N N . GLN A 1 442 ? 0.389 -15.812 5.484 1 96.44 442 GLN A N 1
ATOM 3520 C CA . GLN A 1 442 ? 0.717 -16.297 6.82 1 96.44 442 GLN A CA 1
ATOM 3521 C C . GLN A 1 442 ? 0.404 -17.781 6.957 1 96.44 442 GLN A C 1
ATOM 3523 O O . GLN A 1 442 ? 1.198 -18.547 7.52 1 96.44 442 GLN A O 1
ATOM 3528 N N . LYS A 1 443 ? -0.71 -18.156 6.465 1 97.19 443 LYS A N 1
ATOM 3529 C CA . LYS A 1 443 ? -1.094 -19.562 6.547 1 97.19 443 LYS A CA 1
ATOM 3530 C C . LYS A 1 443 ? -0.233 -20.422 5.629 1 97.19 443 LYS A C 1
ATOM 3532 O O . LYS A 1 443 ? 0.13 -21.547 5.98 1 97.19 443 LYS A O 1
ATOM 3537 N N . VAL A 1 444 ? 0.075 -19.938 4.473 1 98.31 444 VAL A N 1
ATOM 3538 C CA . VAL A 1 444 ? 0.948 -20.672 3.564 1 98.31 444 VAL A CA 1
ATOM 3539 C C . VAL A 1 444 ? 2.332 -20.828 4.191 1 98.31 444 VAL A C 1
ATOM 3541 O O . VAL A 1 444 ? 2.947 -21.906 4.098 1 98.31 444 VAL A O 1
ATOM 3544 N N . LYS A 1 445 ? 2.818 -19.75 4.824 1 98.38 445 LYS A N 1
ATOM 3545 C CA . LYS A 1 445 ? 4.105 -19.828 5.512 1 98.38 445 LYS A CA 1
ATOM 3546 C C . LYS A 1 445 ? 4.078 -20.922 6.586 1 98.38 445 LYS A C 1
ATOM 3548 O O . LYS A 1 445 ? 5.031 -21.688 6.723 1 98.38 445 LYS A O 1
ATOM 3553 N N . MET A 1 446 ? 3.023 -20.938 7.359 1 97.56 446 MET A N 1
ATOM 3554 C CA . MET A 1 446 ? 2.889 -21.969 8.383 1 97.56 446 MET A CA 1
ATOM 3555 C C . MET A 1 446 ? 2.943 -23.359 7.754 1 97.56 446 MET A C 1
ATOM 3557 O O . MET A 1 446 ? 3.604 -24.266 8.281 1 97.56 446 MET A O 1
ATOM 3561 N N . PHE A 1 447 ? 2.287 -23.531 6.707 1 97.88 447 PHE A N 1
ATOM 3562 C CA . PHE A 1 447 ? 2.275 -24.797 5.996 1 97.88 447 PHE A CA 1
ATOM 3563 C C . PHE A 1 447 ? 3.68 -25.188 5.539 1 97.88 447 PHE A C 1
ATOM 3565 O O . PHE A 1 447 ? 4.129 -26.312 5.77 1 97.88 447 PHE A O 1
ATOM 3572 N N . VAL A 1 448 ? 4.352 -24.219 4.863 1 97.38 448 VAL A N 1
ATOM 3573 C CA . VAL A 1 448 ? 5.699 -24.438 4.348 1 97.38 448 VAL A CA 1
ATOM 3574 C C . VAL A 1 448 ? 6.637 -24.812 5.496 1 97.38 448 VAL A C 1
ATOM 3576 O O . VAL A 1 448 ? 7.43 -25.75 5.375 1 97.38 448 VAL A O 1
ATOM 3579 N N . THR A 1 449 ? 6.52 -24.078 6.566 1 95.62 449 THR A N 1
ATOM 3580 C CA . THR A 1 449 ? 7.359 -24.344 7.73 1 95.62 449 THR A CA 1
ATOM 3581 C C . THR A 1 449 ? 7.129 -25.75 8.273 1 95.62 449 THR A C 1
ATOM 3583 O O . THR A 1 449 ? 8.078 -26.438 8.648 1 95.62 449 THR A O 1
ATOM 3586 N N . LYS A 1 450 ? 5.875 -26.156 8.312 1 94.81 450 LYS A N 1
ATOM 3587 C CA . LYS A 1 450 ? 5.547 -27.516 8.758 1 94.81 450 LYS A CA 1
ATOM 3588 C C . LYS A 1 450 ? 6.125 -28.562 7.809 1 94.81 450 LYS A C 1
ATOM 3590 O O . LYS A 1 450 ? 6.602 -29.609 8.25 1 94.81 450 LYS A O 1
ATOM 3595 N N . CYS A 1 451 ? 6.09 -28.312 6.543 1 94.44 451 CYS A N 1
ATOM 3596 C CA . CYS A 1 451 ? 6.66 -29.219 5.559 1 94.44 451 CYS A CA 1
ATOM 3597 C C . CYS A 1 451 ? 8.164 -29.344 5.742 1 94.44 451 CYS A C 1
ATOM 3599 O O . CYS A 1 451 ? 8.719 -30.453 5.664 1 94.44 451 CYS A O 1
ATOM 3601 N N . LEU A 1 452 ? 8.836 -28.219 6.004 1 91.94 452 LEU A N 1
ATOM 3602 C CA . LEU A 1 452 ? 10.289 -28.188 6.102 1 91.94 452 LEU A CA 1
ATOM 3603 C C . LEU A 1 452 ? 10.758 -28.828 7.406 1 91.94 452 LEU A C 1
ATOM 3605 O O . LEU A 1 452 ? 11.875 -29.344 7.477 1 91.94 452 LEU A O 1
ATOM 3609 N N . SER A 1 453 ? 10.031 -28.625 8.461 1 85.38 453 SER A N 1
ATOM 3610 C CA . SER A 1 453 ? 10.422 -29.203 9.742 1 85.38 453 SER A CA 1
ATOM 3611 C C . SER A 1 453 ? 10.594 -30.719 9.625 1 85.38 453 SER A C 1
ATOM 3613 O O . SER A 1 453 ? 11.383 -31.312 10.352 1 85.38 453 SER A O 1
ATOM 3615 N N . ARG A 1 454 ? 10.023 -31.25 8.758 1 73.06 454 ARG A N 1
ATOM 3616 C CA . ARG A 1 454 ? 10.125 -32.688 8.562 1 73.06 454 ARG A CA 1
ATOM 3617 C C . ARG A 1 454 ? 11.445 -33.062 7.898 1 73.06 454 ARG A C 1
ATOM 3619 O O . ARG A 1 454 ? 11.961 -34.156 8.109 1 73.06 454 ARG A O 1
ATOM 3626 N N . TYR A 1 455 ? 11.969 -32.094 7.141 1 65.06 455 TYR A N 1
ATOM 3627 C CA . TYR A 1 455 ? 13.156 -32.438 6.363 1 65.06 455 TYR A CA 1
ATOM 3628 C C . TYR A 1 455 ? 14.414 -31.906 7.047 1 65.06 455 TYR A C 1
ATOM 3630 O O . TYR A 1 455 ? 15.523 -32.094 6.539 1 65.06 455 TYR A O 1
ATOM 3638 N N . GLN A 1 456 ? 14.453 -31.625 8.344 1 55.44 456 GLN A N 1
ATOM 3639 C CA . GLN A 1 456 ? 15.586 -31.172 9.141 1 55.44 456 GLN A CA 1
ATOM 3640 C C . GLN A 1 456 ? 16.406 -30.141 8.375 1 55.44 456 GLN A C 1
ATOM 3642 O O . GLN A 1 456 ? 17.641 -30.172 8.406 1 55.44 456 GLN A O 1
ATOM 3647 N N . SER A 1 457 ? 15.75 -29.438 7.512 1 62.5 457 SER A N 1
ATOM 3648 C CA . SER A 1 457 ? 16.484 -28.5 6.66 1 62.5 457 SER A CA 1
ATOM 3649 C C . SER A 1 457 ? 16.859 -27.234 7.422 1 62.5 457 SER A C 1
ATOM 3651 O O . SER A 1 457 ? 16.156 -26.234 7.352 1 62.5 457 SER A O 1
ATOM 3653 N N . LYS A 1 458 ? 17.938 -27.312 8.352 1 62.59 458 LYS A N 1
ATOM 3654 C CA . LYS A 1 458 ? 18.344 -26.281 9.289 1 62.59 458 LYS A CA 1
ATOM 3655 C C . LYS A 1 458 ? 18.891 -25.047 8.547 1 62.59 458 LYS A C 1
ATOM 3657 O O . LYS A 1 458 ? 19.109 -24 9.156 1 62.59 458 LYS A O 1
ATOM 3662 N N . HIS A 1 459 ? 18.797 -25.125 7.215 1 82.38 459 HIS A N 1
ATOM 3663 C CA . HIS A 1 459 ? 19.484 -24.016 6.566 1 82.38 459 HIS A CA 1
ATOM 3664 C C . HIS A 1 459 ? 18.531 -23.188 5.723 1 82.38 459 HIS A C 1
ATOM 3666 O O . HIS A 1 459 ? 18.969 -22.328 4.953 1 82.38 459 HIS A O 1
ATOM 3672 N N . LEU A 1 460 ? 17.266 -23.562 5.898 1 89.12 460 LEU A N 1
ATOM 3673 C CA . LEU A 1 460 ? 16.328 -22.797 5.086 1 89.12 460 LEU A CA 1
ATOM 3674 C C . LEU A 1 460 ? 15.484 -21.875 5.961 1 89.12 460 LEU A C 1
ATOM 3676 O O . LEU A 1 460 ? 15.047 -22.266 7.047 1 89.12 460 LEU A O 1
ATOM 3680 N N . GLN A 1 461 ? 15.367 -20.672 5.508 1 93.38 461 GLN A N 1
ATOM 3681 C CA . GLN A 1 461 ? 14.555 -19.672 6.18 1 93.38 461 GLN A CA 1
ATOM 3682 C C . GLN A 1 461 ? 13.336 -19.297 5.344 1 93.38 461 GLN A C 1
ATOM 3684 O O . GLN A 1 461 ? 13.445 -19.078 4.137 1 93.38 461 GLN A O 1
ATOM 3689 N N . VAL A 1 462 ? 12.219 -19.391 5.988 1 96.88 462 VAL A N 1
ATOM 3690 C CA . VAL A 1 462 ? 10.977 -18.984 5.336 1 96.88 462 VAL A CA 1
ATOM 3691 C C . VAL A 1 462 ? 10.555 -17.609 5.832 1 96.88 462 VAL A C 1
ATOM 3693 O O . VAL A 1 462 ? 10.461 -17.375 7.043 1 96.88 462 VAL A O 1
ATOM 3696 N N . GLN A 1 463 ? 10.281 -16.656 4.898 1 97.44 463 GLN A N 1
ATOM 3697 C CA . GLN A 1 463 ? 9.898 -15.305 5.273 1 97.44 463 GLN A CA 1
ATOM 3698 C C . GLN A 1 463 ? 8.773 -14.789 4.387 1 97.44 463 GLN A C 1
ATOM 3700 O O . GLN A 1 463 ? 8.57 -15.281 3.275 1 97.44 463 GLN A O 1
ATOM 3705 N N . ILE A 1 464 ? 7.992 -13.93 4.969 1 98.31 464 ILE A N 1
ATOM 3706 C CA . ILE A 1 464 ? 7.027 -13.133 4.223 1 98.31 464 ILE A CA 1
ATOM 3707 C C . ILE A 1 464 ? 7.426 -11.656 4.281 1 98.31 464 ILE A C 1
ATOM 3709 O O . ILE A 1 464 ? 7.816 -11.148 5.336 1 98.31 464 ILE A O 1
ATOM 3713 N N . GLN A 1 465 ? 7.336 -10.984 3.215 1 97.5 465 GLN A N 1
ATOM 3714 C CA . GLN A 1 465 ? 7.531 -9.547 3.154 1 97.5 465 GLN A CA 1
ATOM 3715 C C . GLN A 1 465 ? 6.605 -8.906 2.121 1 97.5 465 GLN A C 1
ATOM 3717 O O . GLN A 1 465 ? 6.117 -9.586 1.215 1 97.5 465 GLN A O 1
ATOM 3722 N N . LYS A 1 466 ? 6.266 -7.672 2.35 1 95.75 466 LYS A N 1
ATOM 3723 C CA . LYS A 1 466 ? 5.617 -6.957 1.254 1 95.75 466 LYS A CA 1
ATOM 3724 C C . LYS A 1 466 ? 6.496 -6.945 0.008 1 95.75 466 LYS A C 1
ATOM 3726 O O . LYS A 1 466 ? 7.723 -6.926 0.108 1 95.75 466 LYS A O 1
ATOM 3731 N N . GLN A 1 467 ? 5.852 -6.969 -1.11 1 96.38 467 GLN A N 1
ATOM 3732 C CA . GLN A 1 467 ? 6.598 -6.957 -2.365 1 96.38 467 GLN A CA 1
ATOM 3733 C C . GLN A 1 467 ? 7.539 -5.758 -2.432 1 96.38 467 GLN A C 1
ATOM 3735 O O . GLN A 1 467 ? 8.664 -5.871 -2.92 1 96.38 467 GLN A O 1
ATOM 3740 N N . SER A 1 468 ? 7.09 -4.539 -1.985 1 94.5 468 SER A N 1
ATOM 3741 C CA . SER A 1 468 ? 7.934 -3.348 -1.972 1 94.5 468 SER A CA 1
ATOM 3742 C C . SER A 1 468 ? 9.227 -3.592 -1.199 1 94.5 468 SER A C 1
ATOM 3744 O O . SER A 1 468 ? 10.297 -3.16 -1.624 1 94.5 468 SER A O 1
ATOM 3746 N N . GLU A 1 469 ? 9.148 -4.301 -0.066 1 96.75 469 GLU A N 1
ATOM 3747 C CA . GLU A 1 469 ? 10.32 -4.617 0.745 1 96.75 469 GLU A CA 1
ATOM 3748 C C . GLU A 1 469 ? 11.242 -5.59 0.021 1 96.75 469 GLU A C 1
ATOM 3750 O O . GLU A 1 469 ? 12.469 -5.438 0.058 1 96.75 469 GLU A O 1
ATOM 3755 N N . PHE A 1 470 ? 10.695 -6.562 -0.599 1 98.38 470 PHE A N 1
ATOM 3756 C CA . PHE A 1 470 ? 11.461 -7.531 -1.377 1 98.38 470 PHE A CA 1
ATOM 3757 C C . PHE A 1 470 ? 12.219 -6.84 -2.502 1 98.38 470 PHE A C 1
ATOM 3759 O O . PHE A 1 470 ? 13.414 -7.086 -2.693 1 98.38 470 PHE A O 1
ATOM 3766 N N . LEU A 1 471 ? 11.531 -6.016 -3.242 1 97.94 471 LEU A N 1
ATOM 3767 C CA . LEU A 1 471 ? 12.133 -5.332 -4.383 1 97.94 471 LEU A CA 1
ATOM 3768 C C . LEU A 1 471 ? 13.242 -4.391 -3.928 1 97.94 471 LEU A C 1
ATOM 3770 O O . LEU A 1 471 ? 14.281 -4.277 -4.586 1 97.94 471 LEU A O 1
ATOM 3774 N N . GLN A 1 472 ? 13.047 -3.723 -2.832 1 97.19 472 GLN A N 1
ATOM 3775 C CA . GLN A 1 472 ? 14.086 -2.865 -2.277 1 97.19 472 GLN A CA 1
ATOM 3776 C C . GLN A 1 472 ? 15.297 -3.686 -1.828 1 97.19 472 GLN A C 1
ATOM 3778 O O . GLN A 1 472 ? 16.438 -3.268 -2.016 1 97.19 472 GLN A O 1
ATOM 3783 N N . GLU A 1 473 ? 15.062 -4.793 -1.236 1 97.62 473 GLU A N 1
ATOM 3784 C CA . GLU A 1 473 ? 16.109 -5.641 -0.694 1 97.62 473 GLU A CA 1
ATOM 3785 C C . GLU A 1 473 ? 16.984 -6.219 -1.807 1 97.62 473 GLU A C 1
ATOM 3787 O O . GLU A 1 473 ? 18.219 -6.203 -1.712 1 97.62 473 GLU A O 1
ATOM 3792 N N . TRP A 1 474 ? 16.359 -6.672 -2.857 1 97.81 474 TRP A N 1
ATOM 3793 C CA . TRP A 1 474 ? 17.109 -7.441 -3.854 1 97.81 474 TRP A CA 1
ATOM 3794 C C . TRP A 1 474 ? 17.438 -6.582 -5.07 1 97.81 474 TRP A C 1
ATOM 3796 O O . TRP A 1 474 ? 18.188 -7.004 -5.949 1 97.81 474 TRP A O 1
ATOM 3806 N N . GLY A 1 475 ? 16.875 -5.387 -5.137 1 97.69 475 GLY A N 1
ATOM 3807 C CA . GLY A 1 475 ? 17.156 -4.535 -6.285 1 97.69 475 GLY A CA 1
ATOM 3808 C C . GLY A 1 475 ? 17.141 -3.055 -5.941 1 97.69 475 GLY A C 1
ATOM 3809 O O . GLY A 1 475 ? 16.453 -2.264 -6.59 1 97.69 475 GLY A O 1
ATOM 3810 N N . PRO A 1 476 ? 17.922 -2.613 -4.953 1 95.25 476 PRO A N 1
ATOM 3811 C CA . PRO A 1 476 ? 17.938 -1.197 -4.57 1 95.25 476 PRO A CA 1
ATOM 3812 C C . PRO A 1 476 ? 18.297 -0.278 -5.734 1 95.25 476 PRO A C 1
ATOM 3814 O O . PRO A 1 476 ? 17.766 0.835 -5.832 1 95.25 476 PRO A O 1
ATOM 3817 N N . ASN A 1 477 ? 19.219 -0.727 -6.621 1 92.88 477 ASN A N 1
ATOM 3818 C CA . ASN A 1 477 ? 19.609 0.098 -7.762 1 92.88 477 ASN A CA 1
ATOM 3819 C C . ASN A 1 477 ? 18.453 0.26 -8.758 1 92.88 477 ASN A C 1
ATOM 3821 O O . ASN A 1 477 ? 18.25 1.349 -9.289 1 92.88 477 ASN A O 1
ATOM 3825 N N . GLU A 1 478 ? 17.766 -0.867 -8.992 1 91.94 478 GLU A N 1
ATOM 3826 C CA . GLU A 1 478 ? 16.609 -0.81 -9.875 1 91.94 478 GLU A CA 1
ATOM 3827 C C . GLU A 1 478 ? 15.523 0.109 -9.312 1 91.94 478 GLU A C 1
ATOM 3829 O O . GLU A 1 478 ? 14.875 0.85 -10.055 1 91.94 478 GLU A O 1
ATOM 3834 N N . VAL A 1 479 ? 15.32 0.105 -7.977 1 92 479 VAL A N 1
ATOM 3835 C CA . VAL A 1 479 ? 14.328 0.934 -7.301 1 92 479 VAL A CA 1
ATOM 3836 C C . VAL A 1 479 ? 14.68 2.408 -7.48 1 92 479 VAL A C 1
ATOM 3838 O O . VAL A 1 479 ? 13.812 3.227 -7.785 1 92 479 VAL A O 1
ATOM 3841 N N . ILE A 1 480 ? 15.938 2.748 -7.324 1 86 480 ILE A N 1
ATOM 3842 C CA . ILE A 1 480 ? 16.391 4.129 -7.477 1 86 480 ILE A CA 1
ATOM 3843 C C . ILE A 1 480 ? 16.109 4.613 -8.898 1 86 480 ILE A C 1
ATOM 3845 O O . ILE A 1 480 ? 15.664 5.746 -9.094 1 86 480 ILE A O 1
ATOM 3849 N N . LYS A 1 481 ? 16.25 3.684 -9.859 1 82.56 481 LYS A N 1
ATOM 3850 C CA . LYS A 1 481 ? 16.125 4.027 -11.273 1 82.56 481 LYS A CA 1
ATOM 3851 C C . LYS A 1 481 ? 14.672 4.289 -11.648 1 82.56 481 LYS A C 1
ATOM 3853 O O . LYS A 1 481 ? 14.391 4.871 -12.695 1 82.56 481 LYS A O 1
ATOM 3858 N N . THR A 1 482 ? 13.766 3.867 -10.773 1 81.25 482 THR A N 1
ATOM 3859 C CA . THR A 1 482 ? 12.359 3.959 -11.133 1 81.25 482 THR A CA 1
ATOM 3860 C C . THR A 1 482 ? 11.641 4.98 -10.258 1 81.25 482 THR A C 1
ATOM 3862 O O . THR A 1 482 ? 10.414 5.109 -10.32 1 81.25 482 THR A O 1
ATOM 3865 N N . GLN A 1 483 ? 12.32 5.82 -9.469 1 80.44 483 GLN A N 1
ATOM 3866 C CA . GLN A 1 483 ? 11.734 6.793 -8.555 1 80.44 483 GLN A CA 1
ATOM 3867 C C . GLN A 1 483 ? 11.375 8.086 -9.289 1 80.44 483 GLN A C 1
ATOM 3869 O O . GLN A 1 483 ? 12.141 8.562 -10.125 1 80.44 483 GLN A O 1
ATOM 3874 N N . SER A 1 484 ? 10.203 8.68 -8.977 1 71.75 484 SER A N 1
ATOM 3875 C CA . SER A 1 484 ? 9.789 9.953 -9.539 1 71.75 484 SER A CA 1
ATOM 3876 C C . SER A 1 484 ? 10.094 11.109 -8.594 1 71.75 484 SER A C 1
ATOM 3878 O O . SER A 1 484 ? 10.547 10.891 -7.465 1 71.75 484 SER A O 1
ATOM 3880 N N . TRP A 1 485 ? 9.734 12.352 -9.039 1 71.69 485 TRP A N 1
ATOM 3881 C CA . TRP A 1 485 ? 10.047 13.562 -8.289 1 71.69 485 TRP A CA 1
ATOM 3882 C C . TRP A 1 485 ? 9.047 13.766 -7.152 1 71.69 485 TRP A C 1
ATOM 3884 O O . TRP A 1 485 ? 9.328 14.5 -6.203 1 71.69 485 TRP A O 1
ATOM 3894 N N . THR A 1 486 ? 7.918 13.125 -7.176 1 75.75 486 THR A N 1
ATOM 3895 C CA . THR A 1 486 ? 6.895 13.273 -6.148 1 75.75 486 THR A CA 1
ATOM 3896 C C . THR A 1 486 ? 7.109 12.266 -5.023 1 75.75 486 THR A C 1
ATOM 3898 O O . THR A 1 486 ? 6.305 12.188 -4.094 1 75.75 486 THR A O 1
ATOM 3901 N N . GLY A 1 487 ? 8.188 11.43 -5.227 1 78 487 GLY A N 1
ATOM 3902 C CA . GLY A 1 487 ? 8.414 10.375 -4.254 1 78 487 GLY A CA 1
ATOM 3903 C C . GLY A 1 487 ? 7.742 9.062 -4.629 1 78 487 GLY A C 1
ATOM 3904 O O . GLY A 1 487 ? 8.031 8.023 -4.035 1 78 487 GLY A O 1
ATOM 3905 N N . HIS A 1 488 ? 6.949 9.055 -5.625 1 80.25 488 HIS A N 1
ATOM 3906 C CA . HIS A 1 488 ? 6.297 7.852 -6.125 1 80.25 488 HIS A CA 1
ATOM 3907 C C . HIS A 1 488 ? 7.285 6.949 -6.855 1 80.25 488 HIS A C 1
ATOM 3909 O O . HIS A 1 488 ? 8.094 7.43 -7.648 1 80.25 488 HIS A O 1
ATOM 3915 N N . ASN A 1 489 ? 7.32 5.789 -6.527 1 84.31 489 ASN A N 1
ATOM 3916 C CA . ASN A 1 489 ? 8.039 4.719 -7.215 1 84.31 489 ASN A CA 1
ATOM 3917 C C . ASN A 1 489 ? 7.086 3.619 -7.684 1 84.31 489 ASN A C 1
ATOM 3919 O O . ASN A 1 489 ? 6.57 2.85 -6.875 1 84.31 489 ASN A O 1
ATOM 3923 N N . PRO A 1 490 ? 6.863 3.463 -8.977 1 81 490 PRO A N 1
ATOM 3924 C CA . PRO A 1 490 ? 5.895 2.473 -9.453 1 81 490 PRO A CA 1
ATOM 3925 C C . PRO A 1 490 ? 6.262 1.047 -9.055 1 81 490 PRO A C 1
ATOM 3927 O O . PRO A 1 490 ? 5.379 0.23 -8.781 1 81 490 PRO A O 1
ATOM 3930 N N . LEU A 1 491 ? 7.539 0.715 -8.977 1 87.25 491 LEU A N 1
ATOM 3931 C CA . LEU A 1 491 ? 7.969 -0.614 -8.555 1 87.25 491 LEU A CA 1
ATOM 3932 C C . LEU A 1 491 ? 7.504 -0.914 -7.133 1 87.25 491 LEU A C 1
ATOM 3934 O O . LEU A 1 491 ? 7.133 -2.049 -6.824 1 87.25 491 LEU A O 1
ATOM 3938 N N . LEU A 1 492 ? 7.504 0.152 -6.355 1 90 492 LEU A N 1
ATOM 3939 C CA . LEU A 1 492 ? 7.238 -0.048 -4.938 1 90 492 LEU A CA 1
ATOM 3940 C C . LEU A 1 492 ? 5.77 0.218 -4.613 1 90 492 LEU A C 1
ATOM 3942 O O . LEU A 1 492 ? 5.215 -0.384 -3.695 1 90 492 LEU A O 1
ATOM 3946 N N . HIS A 1 493 ? 5.172 1.008 -5.395 1 83.56 493 HIS A N 1
ATOM 3947 C CA . HIS A 1 493 ? 3.957 1.62 -4.867 1 83.56 493 HIS A CA 1
ATOM 3948 C C . HIS A 1 493 ? 2.732 1.196 -5.676 1 83.56 493 HIS A C 1
ATOM 3950 O O . HIS A 1 493 ? 1.597 1.384 -5.23 1 83.56 493 HIS A O 1
ATOM 3956 N N . ASP A 1 494 ? 2.898 0.543 -6.848 1 80 494 ASP A N 1
ATOM 3957 C CA . ASP A 1 494 ? 1.749 0.255 -7.703 1 80 494 ASP A CA 1
ATOM 3958 C C . ASP A 1 494 ? 1.101 -1.074 -7.32 1 80 494 ASP A C 1
ATOM 3960 O O . ASP A 1 494 ? -0.042 -1.344 -7.695 1 80 494 ASP A O 1
ATOM 3964 N N . PHE A 1 495 ? 1.803 -1.905 -6.652 1 87.19 495 PHE A N 1
ATOM 3965 C CA . PHE A 1 495 ? 1.277 -3.193 -6.215 1 87.19 495 PHE A CA 1
ATOM 3966 C C . PHE A 1 495 ? 1.433 -3.357 -4.711 1 87.19 495 PHE A C 1
ATOM 3968 O O . PHE A 1 495 ? 1.945 -4.375 -4.242 1 87.19 495 PHE A O 1
ATOM 3975 N N . VAL A 1 496 ? 0.878 -2.416 -4.008 1 85.56 496 VAL A N 1
ATOM 3976 C CA . VAL A 1 496 ? 1.036 -2.375 -2.559 1 85.56 496 VAL A CA 1
ATOM 3977 C C . VAL A 1 496 ? 0.311 -3.561 -1.926 1 85.56 496 VAL A C 1
ATOM 3979 O O . VAL A 1 496 ? 0.6 -3.936 -0.787 1 85.56 496 VAL A O 1
ATOM 3982 N N . ASN A 1 497 ? -0.592 -4.195 -2.645 1 88.88 497 ASN A N 1
ATOM 3983 C CA . ASN A 1 497 ? -1.365 -5.32 -2.127 1 88.88 497 ASN A CA 1
ATOM 3984 C C . ASN A 1 497 ? -0.691 -6.656 -2.432 1 88.88 497 ASN A C 1
ATOM 3986 O O . ASN A 1 497 ? -1.348 -7.695 -2.451 1 88.88 497 ASN A O 1
ATOM 3990 N N . CYS A 1 498 ? 0.552 -6.625 -2.686 1 93.75 498 CYS A N 1
ATOM 3991 C CA . CYS A 1 498 ? 1.282 -7.852 -2.984 1 93.75 498 CYS A CA 1
ATOM 3992 C C . CYS A 1 498 ? 2.312 -8.148 -1.901 1 93.75 498 CYS A C 1
ATOM 3994 O O . CYS A 1 498 ? 2.947 -7.238 -1.374 1 93.75 498 CYS A O 1
ATOM 3996 N N . SER A 1 499 ? 2.398 -9.391 -1.585 1 97.69 499 SER A N 1
ATOM 3997 C CA . SER A 1 499 ? 3.439 -9.906 -0.706 1 97.69 499 SER A CA 1
ATOM 3998 C C . SER A 1 499 ? 4.25 -11 -1.396 1 97.69 499 SER A C 1
ATOM 4000 O O . SER A 1 499 ? 3.867 -11.484 -2.463 1 97.69 499 SER A O 1
ATOM 4002 N N . VAL A 1 500 ? 5.43 -11.297 -0.815 1 98.69 500 VAL A N 1
ATOM 4003 C CA . VAL A 1 500 ? 6.316 -12.336 -1.34 1 98.69 500 VAL A CA 1
ATOM 4004 C C . VAL A 1 500 ? 6.664 -13.328 -0.234 1 98.69 500 VAL A C 1
ATOM 4006 O O . VAL A 1 500 ? 7.098 -12.93 0.851 1 98.69 500 VAL A O 1
ATOM 4009 N N . LEU A 1 501 ? 6.391 -14.562 -0.405 1 98.81 501 LEU A N 1
ATOM 4010 C CA . LEU A 1 501 ? 6.926 -15.633 0.429 1 98.81 501 LEU A CA 1
ATOM 4011 C C . LEU A 1 501 ? 8.242 -16.156 -0.133 1 98.81 501 LEU A C 1
ATOM 4013 O O . LEU A 1 501 ? 8.32 -16.531 -1.302 1 98.81 501 LEU A O 1
ATOM 4017 N N . THR A 1 502 ? 9.281 -16.109 0.714 1 98.56 502 THR A N 1
ATOM 4018 C CA . THR A 1 502 ? 10.578 -16.594 0.239 1 98.56 502 THR A CA 1
ATOM 4019 C C . THR A 1 502 ? 11.07 -17.75 1.094 1 98.56 502 THR A C 1
ATOM 4021 O O . THR A 1 502 ? 10.789 -17.812 2.293 1 98.56 502 THR A O 1
ATOM 4024 N N . ILE A 1 503 ? 11.641 -18.688 0.478 1 97.44 503 ILE A N 1
ATOM 4025 C CA . ILE A 1 503 ? 12.539 -19.656 1.092 1 97.44 503 ILE A CA 1
ATOM 4026 C C . ILE A 1 503 ? 13.977 -19.359 0.659 1 97.44 503 ILE A C 1
ATOM 4028 O O . ILE A 1 503 ? 14.273 -19.328 -0.537 1 97.44 503 ILE A O 1
ATOM 4032 N N . THR A 1 504 ? 14.812 -19.094 1.57 1 95.81 504 THR A N 1
ATOM 4033 C CA . THR A 1 504 ? 16.203 -18.766 1.249 1 95.81 504 THR A CA 1
ATOM 4034 C C . THR A 1 504 ? 17.156 -19.641 2.039 1 95.81 504 THR A C 1
ATOM 4036 O O . THR A 1 504 ? 16.812 -20.156 3.109 1 95.81 504 THR A O 1
ATOM 4039 N N . PHE A 1 505 ? 18.297 -19.844 1.476 1 90.31 505 PHE A N 1
ATOM 4040 C CA . PHE A 1 505 ? 19.359 -20.594 2.129 1 90.31 505 PHE A CA 1
ATOM 4041 C C . PHE A 1 505 ? 20.172 -19.688 3.059 1 90.31 505 PHE A C 1
ATOM 4043 O O . PHE A 1 505 ? 20.609 -18.609 2.658 1 90.31 505 PHE A O 1
ATOM 4050 N N . GLN A 1 506 ? 20.188 -20.016 4.363 1 81.06 506 GLN A N 1
ATOM 4051 C CA . GLN A 1 506 ? 21 -19.281 5.328 1 81.06 506 GLN A CA 1
ATOM 4052 C C . GLN A 1 506 ? 22.25 -20.062 5.711 1 81.06 506 GLN A C 1
ATOM 4054 O O . GLN A 1 506 ? 22.172 -21.25 6.055 1 81.06 506 GLN A O 1
ATOM 4059 N N . GLN A 1 507 ? 23.391 -19.562 5.477 1 67.88 507 GLN A N 1
ATOM 4060 C CA . GLN A 1 507 ? 24.625 -20.234 5.879 1 67.88 507 GLN A CA 1
ATOM 4061 C C . GLN A 1 507 ? 24.828 -20.156 7.391 1 67.88 507 GLN A C 1
ATOM 4063 O O . GLN A 1 507 ? 24.422 -19.188 8.031 1 67.88 507 GLN A O 1
ATOM 4068 N N . LYS A 1 508 ? 25.094 -21.219 8.125 1 56.03 508 LYS A N 1
ATOM 4069 C CA . LYS A 1 508 ? 25.469 -21.297 9.539 1 56.03 508 LYS A CA 1
ATOM 4070 C C . LYS A 1 508 ? 26.562 -20.281 9.867 1 56.03 508 LYS A C 1
ATOM 4072 O O . LYS A 1 508 ? 27.547 -20.172 9.141 1 56.03 508 LYS A O 1
ATOM 4077 N N . ASN A 1 509 ? 26.172 -19.109 10.398 1 49.72 509 ASN A N 1
ATOM 4078 C CA . ASN A 1 509 ? 27.297 -18.422 11.008 1 49.72 509 ASN A CA 1
ATOM 4079 C C . ASN A 1 509 ? 28.172 -19.375 11.82 1 49.72 509 ASN A C 1
ATOM 4081 O O . ASN A 1 509 ? 27.656 -20.156 12.625 1 49.72 509 ASN A O 1
ATOM 4085 N N . GLU A 1 510 ? 29.25 -19.688 11.43 1 42.16 510 GLU A N 1
ATOM 4086 C CA . GLU A 1 510 ? 30.234 -20.375 12.273 1 42.16 510 GLU A CA 1
ATOM 4087 C C . GLU A 1 510 ? 30.234 -19.812 13.688 1 42.16 510 GLU A C 1
ATOM 4089 O O . GLU A 1 510 ? 30.703 -20.469 14.617 1 42.16 510 GLU A O 1
ATOM 4094 N N . ASP A 1 511 ? 30.203 -18.422 13.867 1 40.69 511 ASP A N 1
ATOM 4095 C CA . ASP A 1 511 ? 30.562 -17.984 15.211 1 40.69 511 ASP A CA 1
ATOM 4096 C C . ASP A 1 511 ? 29.422 -18.25 16.203 1 40.69 511 ASP A C 1
ATOM 4098 O O . ASP A 1 511 ? 28.516 -17.453 16.344 1 40.69 511 ASP A O 1
ATOM 4102 N N . GLY A 1 512 ? 28.781 -19.344 16.234 1 36 512 GLY A N 1
ATOM 4103 C CA . GLY A 1 512 ? 28.062 -19.719 17.453 1 36 512 GLY A CA 1
ATOM 4104 C C . GLY A 1 512 ? 28.859 -19.484 18.719 1 36 512 GLY A C 1
ATOM 4105 O O . GLY A 1 512 ? 29.391 -20.438 19.297 1 36 512 GLY A O 1
ATOM 4106 N N . GLN A 1 513 ? 29.734 -18.375 18.906 1 30.47 513 GLN A N 1
ATOM 4107 C CA . GLN A 1 513 ? 30.078 -18.219 20.312 1 30.47 513 GLN A CA 1
ATOM 4108 C C . GLN A 1 513 ? 28.828 -18.141 21.188 1 30.47 513 GLN A C 1
ATOM 4110 O O . GLN A 1 513 ? 27.922 -17.375 20.906 1 30.47 513 GLN A O 1
ATOM 4115 N N . ASP A 1 514 ? 28.484 -19.203 21.922 1 30.27 514 ASP A N 1
ATOM 4116 C CA . ASP A 1 514 ? 27.766 -19.391 23.172 1 30.27 514 ASP A CA 1
ATOM 4117 C C . ASP A 1 514 ? 27.984 -18.219 24.125 1 30.27 514 ASP A C 1
ATOM 4119 O O . ASP A 1 514 ? 29.125 -17.938 24.516 1 30.27 514 ASP A O 1
ATOM 4123 N N . GLY A 1 515 ? 27.594 -16.969 24.031 1 25.77 515 GLY A N 1
ATOM 4124 C CA . GLY A 1 515 ? 27.578 -16.234 25.297 1 25.77 515 GLY A CA 1
ATOM 4125 C C . GLY A 1 515 ? 26.969 -17.016 26.438 1 25.77 515 GLY A C 1
ATOM 4126 O O . GLY A 1 515 ? 25.781 -17.312 26.438 1 25.77 515 GLY A O 1
ATOM 4127 N N . SER A 1 516 ? 27.812 -17.984 26.969 1 20.92 516 SER A N 1
ATOM 4128 C CA . SER A 1 516 ? 27.844 -18.109 28.422 1 20.92 516 SER A CA 1
ATOM 4129 C C . SER A 1 516 ? 28.219 -16.781 29.078 1 20.92 516 SER A C 1
ATOM 4131 O O . SER A 1 516 ? 29.062 -16.047 28.562 1 20.92 516 SER A O 1
ATOM 4133 N N . MET B 1 1 ? -77.875 11.641 26.359 1 21.06 1 MET B N 1
ATOM 4134 C CA . MET B 1 1 ? -78.125 12.227 25.047 1 21.06 1 MET B CA 1
ATOM 4135 C C . MET B 1 1 ? -76.938 12.047 24.156 1 21.06 1 MET B C 1
ATOM 4137 O O . MET B 1 1 ? -75.812 12.586 24.438 1 21.06 1 MET B O 1
ATOM 4141 N N . ILE B 1 2 ? -76.75 10.859 23.484 1 23.62 2 ILE B N 1
ATOM 4142 C CA . ILE B 1 2 ? -75.625 10.047 22.969 1 23.62 2 ILE B CA 1
ATOM 4143 C C . ILE B 1 2 ? -75.125 10.664 21.672 1 23.62 2 ILE B C 1
ATOM 4145 O O . ILE B 1 2 ? -75.812 10.781 20.688 1 23.62 2 ILE B O 1
ATOM 4149 N N . PRO B 1 3 ? -74.25 11.742 21.812 1 22.3 3 PRO B N 1
ATOM 4150 C CA . PRO B 1 3 ? -74.062 12.688 20.719 1 22.3 3 PRO B CA 1
ATOM 4151 C C . PRO B 1 3 ? -73.562 12.023 19.453 1 22.3 3 PRO B C 1
ATOM 4153 O O . PRO B 1 3 ? -72.938 10.945 19.531 1 22.3 3 PRO B O 1
ATOM 4156 N N . ALA B 1 4 ? -74.188 12.297 18.281 1 22.91 4 ALA B N 1
ATOM 4157 C CA . ALA B 1 4 ? -74.25 11.867 16.875 1 22.91 4 ALA B CA 1
ATOM 4158 C C . ALA B 1 4 ? -72.875 11.984 16.203 1 22.91 4 ALA B C 1
ATOM 4160 O O . ALA B 1 4 ? -72.312 13.07 16.156 1 22.91 4 ALA B O 1
ATOM 4161 N N . TYR B 1 5 ? -71.938 10.992 16.391 1 22.09 5 TYR B N 1
ATOM 4162 C CA . TYR B 1 5 ? -70.5 10.82 16.094 1 22.09 5 TYR B CA 1
ATOM 4163 C C . TYR B 1 5 ? -70.25 10.906 14.594 1 22.09 5 TYR B C 1
ATOM 4165 O O . TYR B 1 5 ? -70.688 10.031 13.836 1 22.09 5 TYR B O 1
ATOM 4173 N N . SER B 1 6 ? -70.5 12.188 14.031 1 20.72 6 SER B N 1
ATOM 4174 C CA . SER B 1 6 ? -70.562 12.477 12.602 1 20.72 6 SER B CA 1
ATOM 4175 C C . SER B 1 6 ? -69.375 11.938 11.859 1 20.72 6 SER B C 1
ATOM 4177 O O . SER B 1 6 ? -68.25 11.969 12.391 1 20.72 6 SER B O 1
ATOM 4179 N N . THR B 1 7 ? -69.438 10.961 10.891 1 21.36 7 THR B N 1
ATOM 4180 C CA . THR B 1 7 ? -68.812 9.984 10.008 1 21.36 7 THR B CA 1
ATOM 4181 C C . THR B 1 7 ? -67.938 10.688 8.977 1 21.36 7 THR B C 1
ATOM 4183 O O . THR B 1 7 ? -67.438 10.047 8.062 1 21.36 7 THR B O 1
ATOM 4186 N N . ILE B 1 8 ? -67.812 12.047 8.961 1 21.23 8 ILE B N 1
ATOM 4187 C CA . ILE B 1 8 ? -67.625 12.75 7.691 1 21.23 8 ILE B CA 1
ATOM 4188 C C . ILE B 1 8 ? -66.25 12.461 7.125 1 21.23 8 ILE B C 1
ATOM 4190 O O . ILE B 1 8 ? -65.938 12.875 6.004 1 21.23 8 ILE B O 1
ATOM 4194 N N . GLY B 1 9 ? -65.25 11.836 7.891 1 20.2 9 GLY B N 1
ATOM 4195 C CA . GLY B 1 9 ? -63.906 12.32 7.672 1 20.2 9 GLY B CA 1
ATOM 4196 C C . GLY B 1 9 ? -63.25 11.766 6.41 1 20.2 9 GLY B C 1
ATOM 4197 O O . GLY B 1 9 ? -62.031 11.891 6.215 1 20.2 9 GLY B O 1
ATOM 4198 N N . SER B 1 10 ? -63.938 10.961 5.516 1 19.11 10 SER B N 1
ATOM 4199 C CA . SER B 1 10 ? -63.281 9.984 4.656 1 19.11 10 SER B CA 1
ATOM 4200 C C . SER B 1 10 ? -62.531 10.664 3.508 1 19.11 10 SER B C 1
ATOM 4202 O O . SER B 1 10 ? -61.594 10.109 2.963 1 19.11 10 SER B O 1
ATOM 4204 N N . ARG B 1 11 ? -63.156 11.57 2.75 1 21.17 11 ARG B N 1
ATOM 4205 C CA . ARG B 1 11 ? -63.094 11.648 1.294 1 21.17 11 ARG B CA 1
ATOM 4206 C C . ARG B 1 11 ? -61.75 12.242 0.846 1 21.17 11 ARG B C 1
ATOM 4208 O O . ARG B 1 11 ? -61.5 12.352 -0.353 1 21.17 11 ARG B O 1
ATOM 4215 N N . VAL B 1 12 ? -61.125 13.031 1.663 1 20.34 12 VAL B N 1
ATOM 4216 C CA . VAL B 1 12 ? -60.375 14.117 1.016 1 20.34 12 VAL B CA 1
ATOM 4217 C C . VAL B 1 12 ? -59.156 13.57 0.328 1 20.34 12 VAL B C 1
ATOM 4219 O O . VAL B 1 12 ? -58.25 14.336 -0.074 1 20.34 12 VAL B O 1
ATOM 4222 N N . MET B 1 13 ? -58.938 12.195 0.244 1 19.7 13 MET B N 1
ATOM 4223 C CA . MET B 1 13 ? -57.594 11.719 -0.007 1 19.7 13 MET B CA 1
ATOM 4224 C C . MET B 1 13 ? -57.188 11.984 -1.451 1 19.7 13 MET B C 1
ATOM 4226 O O . MET B 1 13 ? -56.031 11.719 -1.834 1 19.7 13 MET B O 1
ATOM 4230 N N . LEU B 1 14 ? -58.156 12.141 -2.395 1 20.53 14 LEU B N 1
ATOM 4231 C CA . LEU B 1 14 ? -57.938 11.766 -3.785 1 20.53 14 LEU B CA 1
ATOM 4232 C C . LEU B 1 14 ? -57 12.773 -4.473 1 20.53 14 LEU B C 1
ATOM 4234 O O . LEU B 1 14 ? -56.281 12.422 -5.414 1 20.53 14 LEU B O 1
ATOM 4238 N N . GLN B 1 15 ? -57.188 14.055 -4.273 1 20.91 15 GLN B N 1
ATOM 4239 C CA . GLN B 1 15 ? -56.938 14.969 -5.383 1 20.91 15 GLN B CA 1
ATOM 4240 C C . GLN B 1 15 ? -55.438 15.156 -5.621 1 20.91 15 GLN B C 1
ATOM 4242 O O . GLN B 1 15 ? -55.031 15.648 -6.676 1 20.91 15 GLN B O 1
ATOM 4247 N N . HIS B 1 16 ? -54.594 15.016 -4.605 1 22.38 16 HIS B N 1
ATOM 4248 C CA . HIS B 1 16 ? -53.375 15.836 -4.738 1 22.38 16 HIS B CA 1
ATOM 4249 C C . HIS B 1 16 ? -52.406 15.203 -5.707 1 22.38 16 HIS B C 1
ATOM 4251 O O . HIS B 1 16 ? -51.25 15.641 -5.793 1 22.38 16 HIS B O 1
ATOM 4257 N N . HIS B 1 17 ? -52.75 14.211 -6.559 1 23 17 HIS B N 1
ATOM 4258 C CA . HIS B 1 17 ? -51.781 13.43 -7.336 1 23 17 HIS B CA 1
ATOM 4259 C C . HIS B 1 17 ? -51.188 14.266 -8.469 1 23 17 HIS B C 1
ATOM 4261 O O . HIS B 1 17 ? -50.219 13.844 -9.117 1 23 17 HIS B O 1
ATOM 4267 N N . HIS B 1 18 ? -51.969 15.211 -9.047 1 23.67 18 HIS B N 1
ATOM 4268 C CA . HIS B 1 18 ? -51.688 15.625 -10.422 1 23.67 18 HIS B CA 1
ATOM 4269 C C . HIS B 1 18 ? -50.438 16.469 -10.508 1 23.67 18 HIS B C 1
ATOM 4271 O O . HIS B 1 18 ? -49.844 16.594 -11.57 1 23.67 18 HIS B O 1
ATOM 4277 N N . HIS B 1 19 ? -50.25 17.359 -9.578 1 24.92 19 HIS B N 1
ATOM 4278 C CA . HIS B 1 19 ? -49.438 18.516 -9.93 1 24.92 19 HIS B CA 1
ATOM 4279 C C . HIS B 1 19 ? -47.938 18.141 -10.023 1 24.92 19 HIS B C 1
ATOM 4281 O O . HIS B 1 19 ? -47.125 19 -10.328 1 24.92 19 HIS B O 1
ATOM 4287 N N . HIS B 1 20 ? -47.562 16.969 -9.539 1 25.73 20 HIS B N 1
ATOM 4288 C CA . HIS B 1 20 ? -46.125 16.859 -9.32 1 25.73 20 HIS B CA 1
ATOM 4289 C C . HIS B 1 20 ? -45.406 16.594 -10.625 1 25.73 20 HIS B C 1
ATOM 4291 O O . HIS B 1 20 ? -44.188 16.438 -10.633 1 25.73 20 HIS B O 1
ATOM 4297 N N . HIS B 1 21 ? -46.188 16.344 -11.742 1 26.28 21 HIS B N 1
ATOM 4298 C CA . HIS B 1 21 ? -45.531 15.961 -12.992 1 26.28 21 HIS B CA 1
ATOM 4299 C C . HIS B 1 21 ? -44.812 17.156 -13.625 1 26.28 21 HIS B C 1
ATOM 4301 O O . HIS B 1 21 ? -43.938 16.969 -14.477 1 26.28 21 HIS B O 1
ATOM 4307 N N . GLN B 1 22 ? -45.469 18.344 -13.523 1 26.31 22 GLN B N 1
ATOM 4308 C CA . GLN B 1 22 ? -45 19.453 -14.344 1 26.31 22 GLN B CA 1
ATOM 4309 C C . GLN B 1 22 ? -43.594 19.906 -13.922 1 26.31 22 GLN B C 1
ATOM 4311 O O . GLN B 1 22 ? -42.875 20.516 -14.703 1 26.31 22 GLN B O 1
ATOM 4316 N N . SER B 1 23 ? -43.344 19.719 -12.625 1 26.78 23 SER B N 1
ATOM 4317 C CA . SER B 1 23 ? -42.156 20.391 -12.133 1 26.78 23 SER B CA 1
ATOM 4318 C C . SER B 1 23 ? -40.906 19.719 -12.641 1 26.78 23 SER B C 1
ATOM 4320 O O . SER B 1 23 ? -39.812 20.297 -12.609 1 26.78 23 SER B O 1
ATOM 4322 N N . ALA B 1 24 ? -41.031 18.438 -13.031 1 26.03 24 ALA B N 1
ATOM 4323 C CA . ALA B 1 24 ? -39.812 17.734 -13.438 1 26.03 24 ALA B CA 1
ATOM 4324 C C . ALA B 1 24 ? -39.344 18.203 -14.812 1 26.03 24 ALA B C 1
ATOM 4326 O O . ALA B 1 24 ? -38.125 18.188 -15.102 1 26.03 24 ALA B O 1
ATOM 4327 N N . ARG B 1 25 ? -40.312 18.578 -15.695 1 29.45 25 ARG B N 1
ATOM 4328 C CA . ARG B 1 25 ? -39.938 19 -17.047 1 29.45 25 ARG B CA 1
ATOM 4329 C C . ARG B 1 25 ? -39.188 20.328 -17.031 1 29.45 25 ARG B C 1
ATOM 4331 O O . ARG B 1 25 ? -38.281 20.547 -17.828 1 29.45 25 ARG B O 1
ATOM 4338 N N . ARG B 1 26 ? -39.625 21.219 -16.125 1 29.38 26 ARG B N 1
ATOM 4339 C CA . ARG B 1 26 ? -38.969 22.516 -16.109 1 29.38 26 ARG B CA 1
ATOM 4340 C C . ARG B 1 26 ? -37.5 22.391 -15.664 1 29.38 26 ARG B C 1
ATOM 4342 O O . ARG B 1 26 ? -36.656 23.156 -16.109 1 29.38 26 ARG B O 1
ATOM 4349 N N . ARG B 1 27 ? -37.281 21.391 -14.82 1 29.78 27 ARG B N 1
ATOM 4350 C CA . ARG B 1 27 ? -35.906 21.266 -14.352 1 29.78 27 ARG B CA 1
ATOM 4351 C C . ARG B 1 27 ? -35 20.719 -15.445 1 29.78 27 ARG B C 1
ATOM 4353 O O . ARG B 1 27 ? -33.812 21.109 -15.547 1 29.78 27 ARG B O 1
ATOM 4360 N N . LEU B 1 28 ? -35.625 19.922 -16.312 1 29.98 28 LEU B N 1
ATOM 4361 C CA . LEU B 1 28 ? -34.812 19.453 -17.438 1 29.98 28 LEU B CA 1
ATOM 4362 C C . LEU B 1 28 ? -34.469 20.609 -18.375 1 29.98 28 LEU B C 1
ATOM 4364 O O . LEU B 1 28 ? -33.344 20.672 -18.891 1 29.98 28 LEU B O 1
ATOM 4368 N N . LEU B 1 29 ? -35.406 21.531 -18.516 1 31.72 29 LEU B N 1
ATOM 4369 C CA . LEU B 1 29 ? -35.125 22.641 -19.406 1 31.72 29 LEU B CA 1
ATOM 4370 C C . LEU B 1 29 ? -34.062 23.547 -18.828 1 31.72 29 LEU B C 1
ATOM 4372 O O . LEU B 1 29 ? -33.219 24.078 -19.578 1 31.72 29 LEU B O 1
ATOM 4376 N N . LEU B 1 30 ? -34.094 23.719 -17.469 1 31.03 30 LEU B N 1
ATOM 4377 C CA . LEU B 1 30 ? -33.062 24.578 -16.906 1 31.03 30 LEU B CA 1
ATOM 4378 C C . LEU B 1 30 ? -31.688 23.938 -17.016 1 31.03 30 LEU B C 1
ATOM 4380 O O . LEU B 1 30 ? -30.703 24.625 -17.281 1 31.03 30 LEU B O 1
ATOM 4384 N N . ILE B 1 31 ? -31.672 22.609 -16.953 1 28.27 31 ILE B N 1
ATOM 4385 C CA . ILE B 1 31 ? -30.375 21.969 -17.094 1 28.27 31 ILE B CA 1
ATOM 4386 C C . ILE B 1 31 ? -29.891 22.094 -18.531 1 28.27 31 ILE B C 1
ATOM 4388 O O . ILE B 1 31 ? -28.703 22.359 -18.781 1 28.27 31 ILE B O 1
ATOM 4392 N N . ARG B 1 32 ? -30.781 22.078 -19.484 1 31.27 32 ARG B N 1
ATOM 4393 C CA . ARG B 1 32 ? -30.375 22.266 -20.875 1 31.27 32 ARG B CA 1
ATOM 4394 C C . ARG B 1 32 ? -29.844 23.672 -21.109 1 31.27 32 ARG B C 1
ATOM 4396 O O . ARG B 1 32 ? -28.875 23.859 -21.859 1 31.27 32 ARG B O 1
ATOM 4403 N N . ARG B 1 33 ? -30.578 24.594 -20.531 1 30.86 33 ARG B N 1
ATOM 4404 C CA . ARG B 1 33 ? -30.109 25.969 -20.734 1 30.86 33 ARG B CA 1
ATOM 4405 C C . ARG B 1 33 ? -28.734 26.188 -20.125 1 30.86 33 ARG B C 1
ATOM 4407 O O . ARG B 1 33 ? -27.875 26.844 -20.719 1 30.86 33 ARG B O 1
ATOM 4414 N N . ARG B 1 34 ? -28.531 25.625 -18.922 1 29.09 34 ARG B N 1
ATOM 4415 C CA . ARG B 1 34 ? -27.219 25.875 -18.312 1 29.09 34 ARG B CA 1
ATOM 4416 C C . ARG B 1 34 ? -26.109 25.141 -19.062 1 29.09 34 ARG B C 1
ATOM 4418 O O . ARG B 1 34 ? -24.984 25.625 -19.141 1 29.09 34 ARG B O 1
ATOM 4425 N N . LEU B 1 35 ? -26.484 24 -19.672 1 30.86 35 LEU B N 1
ATOM 4426 C CA . LEU B 1 35 ? -25.484 23.344 -20.516 1 30.86 35 LEU B CA 1
ATOM 4427 C C . LEU B 1 35 ? -25.188 24.188 -21.75 1 30.86 35 LEU B C 1
ATOM 4429 O O . LEU B 1 35 ? -24.031 24.234 -22.203 1 30.86 35 LEU B O 1
ATOM 4433 N N . ALA B 1 36 ? -26.188 24.828 -22.266 1 29.58 36 ALA B N 1
ATOM 4434 C CA . ALA B 1 36 ? -25.984 25.656 -23.438 1 29.58 36 ALA B CA 1
ATOM 4435 C C . ALA B 1 36 ? -25.094 26.859 -23.109 1 29.58 36 ALA B C 1
ATOM 4437 O O . ALA B 1 36 ? -24.25 27.266 -23.922 1 29.58 36 ALA B O 1
ATOM 4438 N N . GLU B 1 37 ? -25.344 27.516 -21.953 1 31.11 37 GLU B N 1
ATOM 4439 C CA . GLU B 1 37 ? -24.531 28.688 -21.625 1 31.11 37 GLU B CA 1
ATOM 4440 C C . GLU B 1 37 ? -23.078 28.312 -21.406 1 31.11 37 GLU B C 1
ATOM 4442 O O . GLU B 1 37 ? -22.156 29.047 -21.797 1 31.11 37 GLU B O 1
ATOM 4447 N N . VAL B 1 38 ? -22.859 27.156 -20.812 1 28.34 38 VAL B N 1
ATOM 4448 C CA . VAL B 1 38 ? -21.453 26.828 -20.562 1 28.34 38 VAL B CA 1
ATOM 4449 C C . VAL B 1 38 ? -20.797 26.406 -21.875 1 28.34 38 VAL B C 1
ATOM 4451 O O . VAL B 1 38 ? -19.594 26.656 -22.078 1 28.34 38 VAL B O 1
ATOM 4454 N N . SER B 1 39 ? -21.547 25.891 -22.828 1 28.62 39 SER B N 1
ATOM 4455 C CA . SER B 1 39 ? -20.969 25.516 -24.109 1 28.62 39 SER B CA 1
ATOM 4456 C C . SER B 1 39 ? -20.531 26.75 -24.906 1 28.62 39 SER B C 1
ATOM 4458 O O . SER B 1 39 ? -19.5 26.734 -25.578 1 28.62 39 SER B O 1
ATOM 4460 N N . SER B 1 40 ? -21.422 27.75 -24.859 1 28.94 40 SER B N 1
ATOM 4461 C CA . SER B 1 40 ? -21.062 28.906 -25.688 1 28.94 40 SER B CA 1
ATOM 4462 C C . SER B 1 40 ? -19.797 29.562 -25.188 1 28.94 40 SER B C 1
ATOM 4464 O O . SER B 1 40 ? -19.047 30.172 -25.969 1 28.94 40 SER B O 1
ATOM 4466 N N . SER B 1 41 ? -19.672 29.703 -23.906 1 26.5 41 SER B N 1
ATOM 4467 C CA . SER B 1 41 ? -18.5 30.422 -23.422 1 26.5 41 SER B CA 1
ATOM 4468 C C . SER B 1 41 ? -17.219 29.641 -23.656 1 26.5 41 SER B C 1
ATOM 4470 O O . SER B 1 41 ? -16.141 30.219 -23.797 1 26.5 41 SER B O 1
ATOM 4472 N N . ILE B 1 42 ? -17.328 28.344 -23.797 1 26.55 42 ILE B N 1
ATOM 4473 C CA . ILE B 1 42 ? -16.109 27.578 -24.016 1 26.55 42 ILE B CA 1
ATOM 4474 C C . ILE B 1 42 ? -15.633 27.734 -25.453 1 26.55 42 ILE B C 1
ATOM 4476 O O . ILE B 1 42 ? -14.43 27.75 -25.719 1 26.55 42 ILE B O 1
ATOM 4480 N N . ILE B 1 43 ? -16.531 27.891 -26.391 1 27.06 43 ILE B N 1
ATOM 4481 C CA . ILE B 1 43 ? -16.109 27.969 -27.781 1 27.06 43 ILE B CA 1
ATOM 4482 C C . ILE B 1 43 ? -15.336 29.266 -28.016 1 27.06 43 ILE B C 1
ATOM 4484 O O . ILE B 1 43 ? -14.414 29.312 -28.828 1 27.06 43 ILE B O 1
ATOM 4488 N N . SER B 1 44 ? -15.883 30.375 -27.438 1 25.48 44 SER B N 1
ATOM 4489 C CA . SER B 1 44 ? -15.188 31.625 -27.75 1 25.48 44 SER B CA 1
ATOM 4490 C C . SER B 1 44 ? -13.758 31.609 -27.219 1 25.48 44 SER B C 1
ATOM 4492 O O . SER B 1 44 ? -12.898 32.312 -27.75 1 25.48 44 SER B O 1
ATOM 4494 N N . TRP B 1 45 ? -13.547 31 -26.156 1 25.67 45 TRP B N 1
ATOM 4495 C CA . TRP B 1 45 ? -12.258 31.094 -25.484 1 25.67 45 TRP B CA 1
ATOM 4496 C C . TRP B 1 45 ? -11.195 30.297 -26.219 1 25.67 45 TRP B C 1
ATOM 4498 O O . TRP B 1 45 ? -10 30.547 -26.062 1 25.67 45 TRP B O 1
ATOM 4508 N N . ILE B 1 46 ? -11.523 29.297 -27.078 1 27.42 46 ILE B N 1
ATOM 4509 C CA . ILE B 1 46 ? -10.539 28.531 -27.828 1 27.42 46 ILE B CA 1
ATOM 4510 C C . ILE B 1 46 ? -9.891 29.406 -28.891 1 27.42 46 ILE B C 1
ATOM 4512 O O . ILE B 1 46 ? -8.836 29.062 -29.438 1 27.42 46 ILE B O 1
ATOM 4516 N N . ARG B 1 47 ? -10.711 30.328 -29.375 1 26.08 47 ARG B N 1
ATOM 4517 C CA . ARG B 1 47 ? -10.102 30.953 -30.562 1 26.08 47 ARG B CA 1
ATOM 4518 C C . ARG B 1 47 ? -8.859 31.734 -30.172 1 26.08 47 ARG B C 1
ATOM 4520 O O . ARG B 1 47 ? -7.809 31.609 -30.812 1 26.08 47 ARG B O 1
ATOM 4527 N N . ASP B 1 48 ? -9.07 33.156 -29.875 1 24.2 48 ASP B N 1
ATOM 4528 C CA . ASP B 1 48 ? -7.918 34.031 -29.734 1 24.2 48 ASP B CA 1
ATOM 4529 C C . ASP B 1 48 ? -7.414 34.031 -28.281 1 24.2 48 ASP B C 1
ATOM 4531 O O . ASP B 1 48 ? -8 34.688 -27.422 1 24.2 48 ASP B O 1
ATOM 4535 N N . PRO B 1 49 ? -6.723 32.906 -27.875 1 26.22 49 PRO B N 1
ATOM 4536 C CA . PRO B 1 49 ? -6.223 32.688 -26.516 1 26.22 49 PRO B CA 1
ATOM 4537 C C . PRO B 1 49 ? -5.539 33.906 -25.922 1 26.22 49 PRO B C 1
ATOM 4539 O O . PRO B 1 49 ? -5.16 33.906 -24.75 1 26.22 49 PRO B O 1
ATOM 4542 N N . SER B 1 50 ? -5.16 34.875 -26.812 1 27.92 50 SER B N 1
ATOM 4543 C CA . SER B 1 50 ? -4.43 36.062 -26.422 1 27.92 50 SER B CA 1
ATOM 4544 C C . SER B 1 50 ? -5.281 36.969 -25.531 1 27.92 50 SER B C 1
ATOM 4546 O O . SER B 1 50 ? -4.754 37.844 -24.812 1 27.92 50 SER B O 1
ATOM 4548 N N . LEU B 1 51 ? -6.621 36.969 -25.859 1 26.34 51 LEU B N 1
ATOM 4549 C CA . LEU B 1 51 ? -7.441 38.031 -25.297 1 26.34 51 LEU B CA 1
ATOM 4550 C C . LEU B 1 51 ? -7.684 37.812 -23.812 1 26.34 51 LEU B C 1
ATOM 4552 O O . LEU B 1 51 ? -8.031 38.75 -23.094 1 26.34 51 LEU B O 1
ATOM 4556 N N . CYS B 1 52 ? -7.914 36.625 -23.438 1 25.27 52 CYS B N 1
ATOM 4557 C CA . CYS B 1 52 ? -8.438 36.5 -22.078 1 25.27 52 CYS B CA 1
ATOM 4558 C C . CYS B 1 52 ? -7.375 36.875 -21.047 1 25.27 52 CYS B C 1
ATOM 4560 O O . CYS B 1 52 ? -7.656 36.906 -19.844 1 25.27 52 CYS B O 1
ATOM 4562 N N . TYR B 1 53 ? -6.156 36.812 -21.453 1 25.12 53 TYR B N 1
ATOM 4563 C CA . TYR B 1 53 ? -5.125 37.125 -20.469 1 25.12 53 TYR B CA 1
ATOM 4564 C C . TYR B 1 53 ? -5.203 38.594 -20.062 1 25.12 53 TYR B C 1
ATOM 4566 O O . TYR B 1 53 ? -4.422 39.062 -19.234 1 25.12 53 TYR B O 1
ATOM 4574 N N . GLN B 1 54 ? -5.977 39.375 -20.859 1 24.14 54 GLN B N 1
ATOM 4575 C CA . GLN B 1 54 ? -5.809 40.812 -20.734 1 24.14 54 GLN B CA 1
ATOM 4576 C C . GLN B 1 54 ? -6.395 41.312 -19.406 1 24.14 54 GLN B C 1
ATOM 4578 O O . GLN B 1 54 ? -5.84 42.219 -18.781 1 24.14 54 GLN B O 1
ATOM 4583 N N . ARG B 1 55 ? -7.656 40.906 -19.156 1 24.86 55 ARG B N 1
ATOM 4584 C CA . ARG B 1 55 ? -8.367 41.844 -18.312 1 24.86 55 ARG B CA 1
ATOM 4585 C C . ARG B 1 55 ? -7.93 41.719 -16.859 1 24.86 55 ARG B C 1
ATOM 4587 O O . ARG B 1 55 ? -8.023 42.656 -16.078 1 24.86 55 ARG B O 1
ATOM 4594 N N . CYS B 1 56 ? -7.766 40.438 -16.469 1 24.41 56 CYS B N 1
ATOM 4595 C CA . CYS B 1 56 ? -7.832 40.438 -15.008 1 24.41 56 CYS B CA 1
ATOM 4596 C C . CYS B 1 56 ? -6.574 41.031 -14.398 1 24.41 56 CYS B C 1
ATOM 4598 O O . CYS B 1 56 ? -6.445 41.094 -13.172 1 24.41 56 CYS B O 1
ATOM 4600 N N . ASN B 1 57 ? -5.5 41.062 -15.188 1 25.33 57 ASN B N 1
ATOM 4601 C CA . ASN B 1 57 ? -4.285 41.5 -14.508 1 25.33 57 ASN B CA 1
ATOM 4602 C C . ASN B 1 57 ? -4.266 43.031 -14.32 1 25.33 57 ASN B C 1
ATOM 4604 O O . ASN B 1 57 ? -3.273 43.688 -14.641 1 25.33 57 ASN B O 1
ATOM 4608 N N . ARG B 1 58 ? -5.336 43.719 -14.477 1 25 58 ARG B N 1
ATOM 4609 C CA . ARG B 1 58 ? -5.125 45.156 -14.5 1 25 58 ARG B CA 1
ATOM 4610 C C . ARG B 1 58 ? -4.406 45.625 -13.234 1 25 58 ARG B C 1
ATOM 4612 O O . ARG B 1 58 ? -3.648 46.594 -13.273 1 25 58 ARG B O 1
ATOM 4619 N N . SER B 1 59 ? -5.027 45.375 -12.094 1 25.28 59 SER B N 1
ATOM 4620 C CA . SER B 1 59 ? -4.938 46.531 -11.195 1 25.28 59 SER B CA 1
ATOM 4621 C C . SER B 1 59 ? -3.523 46.688 -10.648 1 25.28 59 SER B C 1
ATOM 4623 O O . SER B 1 59 ? -3.076 47.812 -10.398 1 25.28 59 SER B O 1
ATOM 4625 N N . TYR B 1 60 ? -2.961 45.688 -9.758 1 25.73 60 TYR B N 1
ATOM 4626 C CA . TYR B 1 60 ? -2.031 46.25 -8.789 1 25.73 60 TYR B CA 1
ATOM 4627 C C . TYR B 1 60 ? -0.668 46.5 -9.422 1 25.73 60 TYR B C 1
ATOM 4629 O O . TYR B 1 60 ? 0.092 45.562 -9.672 1 25.73 60 TYR B O 1
ATOM 4637 N N . TYR B 1 61 ? -0.477 47.469 -10.281 1 29.89 61 TYR B N 1
ATOM 4638 C CA . TYR B 1 61 ? 0.684 48 -10.969 1 29.89 61 TYR B CA 1
ATOM 4639 C C . TYR B 1 61 ? 1.742 48.469 -9.977 1 29.89 61 TYR B C 1
ATOM 4641 O O . TYR B 1 61 ? 1.866 49.656 -9.695 1 29.89 61 TYR B O 1
ATOM 4649 N N . HIS B 1 62 ? 1.928 48.125 -8.703 1 29.8 62 HIS B N 1
ATOM 4650 C CA . HIS B 1 62 ? 3.035 48.844 -8.07 1 29.8 62 HIS B CA 1
ATOM 4651 C C . HIS B 1 62 ? 4.363 48.5 -8.734 1 29.8 62 HIS B C 1
ATOM 4653 O O . HIS B 1 62 ? 4.578 47.344 -9.141 1 29.8 62 HIS B O 1
ATOM 4659 N N . SER B 1 63 ? 5.207 49.281 -9.391 1 35.22 63 SER B N 1
ATOM 4660 C CA . SER B 1 63 ? 6.488 49.375 -10.07 1 35.22 63 SER B CA 1
ATOM 4661 C C . SER B 1 63 ? 7.555 48.531 -9.398 1 35.22 63 SER B C 1
ATOM 4663 O O . SER B 1 63 ? 8.719 48.531 -9.82 1 35.22 63 SER B O 1
ATOM 4665 N N . HIS B 1 64 ? 7.746 48.344 -8.008 1 38.66 64 HIS B N 1
ATOM 4666 C CA . HIS B 1 64 ? 8.914 47.781 -7.363 1 38.66 64 HIS B CA 1
ATOM 4667 C C . HIS B 1 64 ? 9.109 46.312 -7.773 1 38.66 64 HIS B C 1
ATOM 4669 O O . HIS B 1 64 ? 8.133 45.594 -7.949 1 38.66 64 HIS B O 1
ATOM 4675 N N . SER B 1 65 ? 10.297 45.906 -8.438 1 50.84 65 SER B N 1
ATOM 4676 C CA . SER B 1 65 ? 10.797 44.562 -8.727 1 50.84 65 SER B CA 1
ATOM 4677 C C . SER B 1 65 ? 10.328 43.562 -7.664 1 50.84 65 SER B C 1
ATOM 4679 O O . SER B 1 65 ? 10.758 43.625 -6.512 1 50.84 65 SER B O 1
ATOM 4681 N N . GLN B 1 66 ? 9.242 43.031 -7.562 1 77.12 66 GLN B N 1
ATOM 4682 C CA . GLN B 1 66 ? 8.594 42.25 -6.504 1 77.12 66 GLN B CA 1
ATOM 4683 C C . GLN B 1 66 ? 9.094 40.812 -6.484 1 77.12 66 GLN B C 1
ATOM 4685 O O . GLN B 1 66 ? 9.188 40.188 -7.531 1 77.12 66 GLN B O 1
ATOM 4690 N N . ARG B 1 67 ? 10.086 40.531 -5.535 1 90 67 ARG B N 1
ATOM 4691 C CA . ARG B 1 67 ? 10.508 39.156 -5.301 1 90 67 ARG B CA 1
ATOM 4692 C C . ARG B 1 67 ? 10.008 38.656 -3.955 1 90 67 ARG B C 1
ATOM 4694 O O . ARG B 1 67 ? 9.805 39.438 -3.025 1 90 67 ARG B O 1
ATOM 4701 N N . GLU B 1 68 ? 9.672 37.438 -3.918 1 94.88 68 GLU B N 1
ATOM 4702 C CA . GLU B 1 68 ? 9.289 36.781 -2.666 1 94.88 68 GLU B CA 1
ATOM 4703 C C . GLU B 1 68 ? 9.773 35.344 -2.621 1 94.88 68 GLU B C 1
ATOM 4705 O O . GLU B 1 68 ? 10.047 34.75 -3.662 1 94.88 68 GLU B O 1
ATOM 4710 N N . LEU B 1 69 ? 9.984 34.875 -1.424 1 96.81 69 LEU B N 1
ATOM 4711 C CA . LEU B 1 69 ? 10.328 33.469 -1.26 1 96.81 69 LEU B CA 1
ATOM 4712 C C . LEU B 1 69 ? 9.227 32.562 -1.827 1 96.81 69 LEU B C 1
ATOM 4714 O O . LEU B 1 69 ? 8.047 32.906 -1.734 1 96.81 69 LEU B O 1
ATOM 4718 N N . VAL B 1 70 ? 9.625 31.422 -2.328 1 97.19 70 VAL B N 1
ATOM 4719 C CA . VAL B 1 70 ? 8.672 30.484 -2.885 1 97.19 70 VAL B CA 1
ATOM 4720 C C . VAL B 1 70 ? 7.617 30.141 -1.833 1 97.19 70 VAL B C 1
ATOM 4722 O O . VAL B 1 70 ? 6.426 30.047 -2.145 1 97.19 70 VAL B O 1
ATOM 4725 N N . ARG B 1 71 ? 8 29.969 -0.547 1 97.56 71 ARG B N 1
ATOM 4726 C CA . ARG B 1 71 ? 7.031 29.578 0.471 1 97.56 71 ARG B CA 1
ATOM 4727 C C . ARG B 1 71 ? 5.953 30.656 0.625 1 97.56 71 ARG B C 1
ATOM 4729 O O . ARG B 1 71 ? 4.797 30.344 0.91 1 97.56 71 ARG B O 1
ATOM 4736 N N . LYS B 1 72 ? 6.352 31.906 0.491 1 96.62 72 LYS B N 1
ATOM 4737 C CA . LYS B 1 72 ? 5.398 33 0.614 1 96.62 72 LYS B CA 1
ATOM 4738 C C . LYS B 1 72 ? 4.418 33 -0.558 1 96.62 72 LYS B C 1
ATOM 4740 O O . LYS B 1 72 ? 3.225 33.25 -0.374 1 96.62 72 LYS B O 1
ATOM 4745 N N . TYR B 1 73 ? 4.957 32.812 -1.689 1 95.06 73 TYR B N 1
ATOM 4746 C CA . TYR B 1 73 ? 4.113 32.75 -2.879 1 95.06 73 TYR B CA 1
ATOM 4747 C C . TYR B 1 73 ? 3.088 31.641 -2.756 1 95.06 73 TYR B C 1
ATOM 4749 O O . TYR B 1 73 ? 1.89 31.859 -2.943 1 95.06 73 TYR B O 1
ATOM 4757 N N . VAL B 1 74 ? 3.576 30.406 -2.465 1 96.44 74 VAL B N 1
ATOM 4758 C CA . VAL B 1 74 ? 2.705 29.25 -2.322 1 96.44 74 VAL B CA 1
ATOM 4759 C C . VAL B 1 74 ? 1.726 29.469 -1.173 1 96.44 74 VAL B C 1
ATOM 4761 O O . VAL B 1 74 ? 0.549 29.109 -1.271 1 96.44 74 VAL B O 1
ATOM 4764 N N . GLY B 1 75 ? 2.221 30.047 -0.076 1 95.94 75 GLY B N 1
ATOM 4765 C CA . GLY B 1 75 ? 1.362 30.359 1.054 1 95.94 75 GLY B CA 1
ATOM 4766 C C . GLY B 1 75 ? 0.195 31.25 0.684 1 95.94 75 GLY B C 1
ATOM 4767 O O . GLY B 1 75 ? -0.927 31.047 1.147 1 95.94 75 GLY B O 1
ATOM 4768 N N . ARG B 1 76 ? 0.48 32.219 -0.091 1 93.5 76 ARG B N 1
ATOM 4769 C CA . ARG B 1 76 ? -0.582 33.125 -0.543 1 93.5 76 ARG B CA 1
ATOM 4770 C C . ARG B 1 76 ? -1.603 32.375 -1.393 1 93.5 76 ARG B C 1
ATOM 4772 O O . ARG B 1 76 ? -2.811 32.562 -1.242 1 93.5 76 ARG B O 1
ATOM 4779 N N . GLN B 1 77 ? -1.108 31.547 -2.291 1 91.25 77 GLN B N 1
ATOM 4780 C CA . GLN B 1 77 ? -2.002 30.75 -3.123 1 91.25 77 GLN B CA 1
ATOM 4781 C C . GLN B 1 77 ? -2.916 29.875 -2.268 1 91.25 77 GLN B C 1
ATOM 4783 O O . GLN B 1 77 ? -4.121 29.812 -2.518 1 91.25 77 GLN B O 1
ATOM 4788 N N . LEU B 1 78 ? -2.361 29.25 -1.297 1 92.69 78 LEU B N 1
ATOM 4789 C CA . LEU B 1 78 ? -3.123 28.359 -0.422 1 92.69 78 LEU B CA 1
ATOM 4790 C C . LEU B 1 78 ? -4.113 29.156 0.422 1 92.69 78 LEU B C 1
ATOM 4792 O O . LEU B 1 78 ? -5.238 28.703 0.657 1 92.69 78 LEU B O 1
ATOM 4796 N N . SER B 1 79 ? -3.633 30.312 0.906 1 90.38 79 SER B N 1
ATOM 4797 C CA . SER B 1 79 ? -4.535 31.172 1.677 1 90.38 79 SER B CA 1
ATOM 4798 C C . SER B 1 79 ? -5.762 31.562 0.859 1 90.38 79 SER B C 1
ATOM 4800 O O . SER B 1 79 ? -6.875 31.594 1.384 1 90.38 79 SER B O 1
ATOM 4802 N N . GLU B 1 80 ? -5.547 31.844 -0.377 1 87.12 80 GLU B N 1
ATOM 4803 C CA . GLU B 1 80 ? -6.656 32.188 -1.271 1 87.12 80 GLU B CA 1
ATOM 4804 C C . GLU B 1 80 ? -7.578 30.969 -1.468 1 87.12 80 GLU B C 1
ATOM 4806 O O . GLU B 1 80 ? -8.805 31.125 -1.479 1 87.12 80 GLU B O 1
ATOM 4811 N N . TYR B 1 81 ? -6.996 29.859 -1.634 1 87.44 81 TYR B N 1
ATOM 4812 C CA . TYR B 1 81 ? -7.754 28.625 -1.798 1 87.44 81 TYR B CA 1
ATOM 4813 C C . TYR B 1 81 ? -8.633 28.359 -0.581 1 87.44 81 TYR B C 1
ATOM 4815 O O . TYR B 1 81 ? -9.82 28.078 -0.718 1 87.44 81 TYR B O 1
ATOM 4823 N N . TYR B 1 82 ? -8.141 28.516 0.625 1 85.56 82 TYR B N 1
ATOM 4824 C CA . TYR B 1 82 ? -8.828 28.141 1.852 1 85.56 82 TYR B CA 1
ATOM 4825 C C . TYR B 1 82 ? -9.695 29.297 2.365 1 85.56 82 TYR B C 1
ATOM 4827 O O . TYR B 1 82 ? -10.438 29.125 3.332 1 85.56 82 TYR B O 1
ATOM 4835 N N . ALA B 1 83 ? -9.578 30.438 1.745 1 82.62 83 ALA B N 1
ATOM 4836 C CA . ALA B 1 83 ? -10.438 31.562 2.107 1 82.62 83 ALA B CA 1
ATOM 4837 C C . ALA B 1 83 ? -11.828 31.406 1.502 1 82.62 83 ALA B C 1
ATOM 4839 O O . ALA B 1 83 ? -12.758 32.125 1.869 1 82.62 83 ALA B O 1
ATOM 4840 N N . GLN B 1 84 ? -11.953 30.5 0.689 1 79.25 84 GLN B N 1
ATOM 4841 C CA . GLN B 1 84 ? -13.25 30.234 0.078 1 79.25 84 GLN B CA 1
ATOM 4842 C C . GLN B 1 84 ? -14.242 29.703 1.108 1 79.25 84 GLN B C 1
ATOM 4844 O O . GLN B 1 84 ? -13.859 29.312 2.209 1 79.25 84 GLN B O 1
ATOM 4849 N N . PRO B 1 85 ? -15.516 29.828 0.744 1 75.25 85 PRO B N 1
ATOM 4850 C CA . PRO B 1 85 ? -16.484 29.234 1.662 1 75.25 85 PRO B CA 1
ATOM 4851 C C . PRO B 1 85 ? -16.172 27.781 2.01 1 75.25 85 PRO B C 1
ATOM 4853 O O . PRO B 1 85 ? -15.703 27.031 1.157 1 75.25 85 PRO B O 1
ATOM 4856 N N . ALA B 1 86 ? -16.469 27.469 3.252 1 71.62 86 ALA B N 1
ATOM 4857 C CA . ALA B 1 86 ? -16.109 26.156 3.801 1 71.62 86 ALA B CA 1
ATOM 4858 C C . ALA B 1 86 ? -16.641 25.031 2.916 1 71.62 86 ALA B C 1
ATOM 4860 O O . ALA B 1 86 ? -15.984 24.016 2.73 1 71.62 86 ALA B O 1
ATOM 4861 N N . GLU B 1 87 ? -17.781 25.203 2.389 1 71.69 87 GLU B N 1
ATOM 4862 C CA . GLU B 1 87 ? -18.422 24.172 1.57 1 71.69 87 GLU B CA 1
ATOM 4863 C C . GLU B 1 87 ? -17.594 23.859 0.331 1 71.69 87 GLU B C 1
ATOM 4865 O O . GLU B 1 87 ? -17.594 22.734 -0.156 1 71.69 87 GLU B O 1
ATOM 4870 N N . ASN B 1 88 ? -16.859 24.859 -0.069 1 70.31 88 ASN B N 1
ATOM 4871 C CA . ASN B 1 88 ? -16.062 24.672 -1.269 1 70.31 88 ASN B CA 1
ATOM 4872 C C . ASN B 1 88 ? -14.773 23.891 -0.966 1 70.31 88 ASN B C 1
ATOM 4874 O O . ASN B 1 88 ? -14.242 23.203 -1.836 1 70.31 88 ASN B O 1
ATOM 4878 N N . VAL B 1 89 ? -14.352 24.047 0.252 1 67.56 89 VAL B N 1
ATOM 4879 C CA . VAL B 1 89 ? -13.039 23.516 0.58 1 67.56 89 VAL B CA 1
ATOM 4880 C C . VAL B 1 89 ? -13.188 22.125 1.19 1 67.56 89 VAL B C 1
ATOM 4882 O O . VAL B 1 89 ? -12.398 21.219 0.898 1 67.56 89 VAL B O 1
ATOM 4885 N N . VAL B 1 90 ? -14.211 21.984 1.96 1 66.75 90 VAL B N 1
ATOM 4886 C CA . VAL B 1 90 ? -14.32 20.703 2.666 1 66.75 90 VAL B CA 1
ATOM 4887 C C . VAL B 1 90 ? -15.641 20.031 2.311 1 66.75 90 VAL B C 1
ATOM 4889 O O . VAL B 1 90 ? -15.977 18.984 2.871 1 66.75 90 VAL B O 1
ATOM 4892 N N . GLY B 1 91 ? -16.406 20.5 1.334 1 62.91 91 GLY B N 1
ATOM 4893 C CA . GLY B 1 91 ? -17.656 19.891 0.897 1 62.91 91 GLY B CA 1
ATOM 4894 C C . GLY B 1 91 ? -18.844 20.312 1.726 1 62.91 91 GLY B C 1
ATOM 4895 O O . GLY B 1 91 ? -18.688 21.016 2.73 1 62.91 91 GLY B O 1
ATOM 4896 N N . ARG B 1 92 ? -20.141 20.281 1.148 1 46.75 92 ARG B N 1
ATOM 4897 C CA . ARG B 1 92 ? -21.391 20.625 1.835 1 46.75 92 ARG B CA 1
ATOM 4898 C C . ARG B 1 92 ? -21.734 19.562 2.881 1 46.75 92 ARG B C 1
ATOM 4900 O O . ARG B 1 92 ? -21.469 18.375 2.689 1 46.75 92 ARG B O 1
ATOM 4907 N N . ARG B 1 93 ? -22.156 20.203 4.148 1 40.91 93 ARG B N 1
ATOM 4908 C CA . ARG B 1 93 ? -22.656 19.297 5.176 1 40.91 93 ARG B CA 1
ATOM 4909 C C . ARG B 1 93 ? -23.766 18.406 4.629 1 40.91 93 ARG B C 1
ATOM 4911 O O . ARG B 1 93 ? -24.828 18.906 4.227 1 40.91 93 ARG B O 1
ATOM 4918 N N . GLY B 1 94 ? -23.734 17.453 3.887 1 34.03 94 GLY B N 1
ATOM 4919 C CA . GLY B 1 94 ? -24.984 16.734 4.016 1 34.03 94 GLY B CA 1
ATOM 4920 C C . GLY B 1 94 ? -25.375 16.469 5.457 1 34.03 94 GLY B C 1
ATOM 4921 O O . GLY B 1 94 ? -24.531 16.516 6.355 1 34.03 94 GLY B O 1
ATOM 4922 N N . SER B 1 95 ? -26.703 16.891 5.941 1 27.72 95 SER B N 1
ATOM 4923 C CA . SER B 1 95 ? -27.078 16.609 7.32 1 27.72 95 SER B CA 1
ATOM 4924 C C . SER B 1 95 ? -26.219 15.484 7.898 1 27.72 95 SER B C 1
ATOM 4926 O O . SER B 1 95 ? -25.969 14.477 7.234 1 27.72 95 SER B O 1
ATOM 4928 N N . LEU B 1 96 ? -25.453 15.805 8.875 1 28.3 96 LEU B N 1
ATOM 4929 C CA . LEU B 1 96 ? -24.859 14.719 9.656 1 28.3 96 LEU B CA 1
ATOM 4930 C C . LEU B 1 96 ? -25.719 13.469 9.586 1 28.3 96 LEU B C 1
ATOM 4932 O O . LEU B 1 96 ? -25.25 12.359 9.867 1 28.3 96 LEU B O 1
ATOM 4936 N N . SER B 1 97 ? -27.062 13.641 9.648 1 26.88 97 SER B N 1
ATOM 4937 C CA . SER B 1 97 ? -28.141 12.664 9.555 1 26.88 97 SER B CA 1
ATOM 4938 C C . SER B 1 97 ? -28.078 11.914 8.227 1 26.88 97 SER B C 1
ATOM 4940 O O . SER B 1 97 ? -28.641 10.82 8.102 1 26.88 97 SER B O 1
ATOM 4942 N N . ASP B 1 98 ? -27.734 12.617 7.211 1 28.14 98 ASP B N 1
ATOM 4943 C CA . ASP B 1 98 ? -27.766 11.977 5.902 1 28.14 98 ASP B CA 1
ATOM 4944 C C . ASP B 1 98 ? -26.609 10.992 5.75 1 28.14 98 ASP B C 1
ATOM 4946 O O . ASP B 1 98 ? -26.656 10.094 4.906 1 28.14 98 ASP B O 1
ATOM 4950 N N . LEU B 1 99 ? -25.531 11.289 6.25 1 27.41 99 LEU B N 1
ATOM 4951 C CA . LEU B 1 99 ? -24.516 10.25 6.336 1 27.41 99 LEU B CA 1
ATOM 4952 C C . LEU B 1 99 ? -24.969 9.109 7.23 1 27.41 99 LEU B C 1
ATOM 4954 O O . LEU B 1 99 ? -24.469 7.988 7.121 1 27.41 99 LEU B O 1
ATOM 4958 N N . THR B 1 100 ? -25.719 9.445 8.336 1 26.64 100 THR B N 1
ATOM 4959 C CA . THR B 1 100 ? -26.312 8.422 9.188 1 26.64 100 THR B CA 1
ATOM 4960 C C . THR B 1 100 ? -27.391 7.66 8.43 1 26.64 100 THR B C 1
ATOM 4962 O O . THR B 1 100 ? -27.578 6.457 8.633 1 26.64 100 THR B O 1
ATOM 4965 N N . THR B 1 101 ? -28.438 8.391 7.828 1 25.58 101 THR B N 1
ATOM 4966 C CA . THR B 1 101 ? -29.656 7.805 7.285 1 25.58 101 THR B CA 1
ATOM 4967 C C . THR B 1 101 ? -29.375 7.059 5.984 1 25.58 101 THR B C 1
ATOM 4969 O O . THR B 1 101 ? -29.906 5.973 5.75 1 25.58 101 THR B O 1
ATOM 4972 N N . GLU B 1 102 ? -28.812 7.789 5.055 1 27.27 102 GLU B N 1
ATOM 4973 C CA . GLU B 1 102 ? -28.797 6.996 3.828 1 27.27 102 GLU B CA 1
ATOM 4974 C C . GLU B 1 102 ? -27.812 5.836 3.932 1 27.27 102 GLU B C 1
ATOM 4976 O O . GLU B 1 102 ? -28.109 4.727 3.475 1 27.27 102 GLU B O 1
ATOM 4981 N N . THR B 1 103 ? -26.672 6.191 4.445 1 27.47 103 THR B N 1
ATOM 4982 C CA . THR B 1 103 ? -25.812 5.031 4.637 1 27.47 103 THR B CA 1
ATOM 4983 C C . THR B 1 103 ? -26.078 4.383 5.992 1 27.47 103 THR B C 1
ATOM 4985 O O . THR B 1 103 ? -25.734 3.215 6.203 1 27.47 103 THR B O 1
ATOM 4988 N N . ALA B 1 104 ? -26.594 5.176 7.086 1 25.92 104 ALA B N 1
ATOM 4989 C CA . ALA B 1 104 ? -27.031 4.586 8.352 1 25.92 104 ALA B CA 1
ATOM 4990 C C . ALA B 1 104 ? -28.359 3.854 8.188 1 25.92 104 ALA B C 1
ATOM 4992 O O . ALA B 1 104 ? -28.672 2.957 8.977 1 25.92 104 ALA B O 1
ATOM 4993 N N . THR B 1 105 ? -29.391 4.43 7.578 1 26.97 105 THR B N 1
ATOM 4994 C CA . THR B 1 105 ? -30.688 3.766 7.488 1 26.97 105 THR B CA 1
ATOM 4995 C C . THR B 1 105 ? -30.516 2.318 7.031 1 26.97 105 THR B C 1
ATOM 4997 O O . THR B 1 105 ? -31.266 1.439 7.453 1 26.97 105 THR B O 1
ATOM 5000 N N . THR B 1 106 ? -29.672 2.102 6.117 1 27.12 106 THR B N 1
ATOM 5001 C CA . THR B 1 106 ? -29.609 0.664 5.875 1 27.12 106 THR B CA 1
ATOM 5002 C C . THR B 1 106 ? -28.922 -0.052 7.027 1 27.12 106 THR B C 1
ATOM 5004 O O . THR B 1 106 ? -29 -1.276 7.145 1 27.12 106 THR B O 1
ATOM 5007 N N . TYR B 1 107 ? -28.188 0.841 7.879 1 26.75 107 TYR B N 1
ATOM 5008 C CA . TYR B 1 107 ? -27.547 0.112 8.969 1 26.75 107 TYR B CA 1
ATOM 5009 C C . TYR B 1 107 ? -28.484 -0.02 10.164 1 26.75 107 TYR B C 1
ATOM 5011 O O . TYR B 1 107 ? -28.25 -0.837 11.055 1 26.75 107 TYR B O 1
ATOM 5019 N N . GLU B 1 108 ? -29.281 0.975 10.562 1 26.61 108 GLU B N 1
ATOM 5020 C CA . GLU B 1 108 ? -30.031 0.985 11.812 1 26.61 108 GLU B CA 1
ATOM 5021 C C . GLU B 1 108 ? -30.953 -0.229 11.914 1 26.61 108 GLU B C 1
ATOM 5023 O O . GLU B 1 108 ? -31.25 -0.694 13.016 1 26.61 108 GLU B O 1
ATOM 5028 N N . SER B 1 109 ? -31.719 -0.463 10.953 1 26.06 109 SER B N 1
ATOM 5029 C CA . SER B 1 109 ? -32.812 -1.336 11.336 1 26.06 109 SER B CA 1
ATOM 5030 C C . SER B 1 109 ? -32.312 -2.717 11.742 1 26.06 109 SER B C 1
ATOM 5032 O O . SER B 1 109 ? -33.125 -3.625 11.984 1 26.06 109 SER B O 1
ATOM 5034 N N . MET B 1 110 ? -30.984 -3.049 11.453 1 25.98 110 MET B N 1
ATOM 5035 C CA . MET B 1 110 ? -30.844 -4.383 12.031 1 25.98 110 MET B CA 1
ATOM 5036 C C . MET B 1 110 ? -30.719 -4.312 13.547 1 25.98 110 MET B C 1
ATOM 5038 O O . MET B 1 110 ? -29.828 -3.639 14.07 1 25.98 110 MET B O 1
ATOM 5042 N N . GLU B 1 111 ? -31.641 -4.289 14.266 1 24.66 111 GLU B N 1
ATOM 5043 C CA . GLU B 1 111 ? -31.766 -4.531 15.703 1 24.66 111 GLU B CA 1
ATOM 5044 C C . GLU B 1 111 ? -30.719 -5.535 16.172 1 24.66 111 GLU B C 1
ATOM 5046 O O . GLU B 1 111 ? -30.672 -6.672 15.703 1 24.66 111 GLU B O 1
ATOM 5051 N N . TYR B 1 112 ? -29.516 -5.051 16.453 1 25.56 112 TYR B N 1
ATOM 5052 C CA . TYR B 1 112 ? -28.594 -5.855 17.25 1 25.56 112 TYR B CA 1
ATOM 5053 C C . TYR B 1 112 ? -29.312 -6.512 18.422 1 25.56 112 TYR B C 1
ATOM 5055 O O . TYR B 1 112 ? -29.844 -5.824 19.297 1 25.56 112 TYR B O 1
ATOM 5063 N N . ASP B 1 113 ? -30.062 -7.484 18.156 1 25.19 113 ASP B N 1
ATOM 5064 C CA . ASP B 1 113 ? -30.328 -8.188 19.406 1 25.19 113 ASP B CA 1
ATOM 5065 C C . ASP B 1 113 ? -29.031 -8.438 20.188 1 25.19 113 ASP B C 1
ATOM 5067 O O . ASP B 1 113 ? -27.969 -8.641 19.578 1 25.19 113 ASP B O 1
ATOM 5071 N N . ASP B 1 114 ? -28.781 -8.047 21.438 1 27.39 114 ASP B N 1
ATOM 5072 C CA . ASP B 1 114 ? -27.859 -8.109 22.562 1 27.39 114 ASP B CA 1
ATOM 5073 C C . ASP B 1 114 ? -26.984 -9.359 22.5 1 27.39 114 ASP B C 1
ATOM 5075 O O . ASP B 1 114 ? -25.953 -9.445 23.172 1 27.39 114 ASP B O 1
ATOM 5079 N N . SER B 1 115 ? -27.5 -10.578 22.234 1 26.47 115 SER B N 1
ATOM 5080 C CA . SER B 1 115 ? -26.703 -11.773 22.516 1 26.47 115 SER B CA 1
ATOM 5081 C C . SER B 1 115 ? -25.516 -11.891 21.578 1 26.47 115 SER B C 1
ATOM 5083 O O . SER B 1 115 ? -24.406 -12.203 22.016 1 26.47 115 SER B O 1
ATOM 5085 N N . SER B 1 116 ? -25.5 -12.609 20.391 1 25.58 116 SER B N 1
ATOM 5086 C CA . SER B 1 116 ? -24.281 -13 19.672 1 25.58 116 SER B CA 1
ATOM 5087 C C . SER B 1 116 ? -23.656 -11.805 18.969 1 25.58 116 SER B C 1
ATOM 5089 O O . SER B 1 116 ? -24.375 -10.93 18.469 1 25.58 116 SER B O 1
ATOM 5091 N N . PRO B 1 117 ? -22.266 -11.422 19.188 1 25.5 117 PRO B N 1
ATOM 5092 C CA . PRO B 1 117 ? -21.531 -10.211 18.828 1 25.5 117 PRO B CA 1
ATOM 5093 C C . PRO B 1 117 ? -21.891 -9.688 17.438 1 25.5 117 PRO B C 1
ATOM 5095 O O . PRO B 1 117 ? -22.078 -10.469 16.5 1 25.5 117 PRO B O 1
ATOM 5098 N N . THR B 1 118 ? -22.594 -8.516 17.312 1 27.31 118 THR B N 1
ATOM 5099 C CA . THR B 1 118 ? -23.234 -7.629 16.344 1 27.31 118 THR B CA 1
ATOM 5100 C C . THR B 1 118 ? -22.281 -7.254 15.227 1 27.31 118 THR B C 1
ATOM 5102 O O . THR B 1 118 ? -21.25 -6.613 15.469 1 27.31 118 THR B O 1
ATOM 5105 N N . THR B 1 119 ? -22 -8.062 14.188 1 27.47 119 THR B N 1
ATOM 5106 C CA . THR B 1 119 ? -21.375 -7.93 12.875 1 27.47 119 THR B CA 1
ATOM 5107 C C . THR B 1 119 ? -21.859 -6.656 12.18 1 27.47 119 THR B C 1
ATOM 5109 O O . THR B 1 119 ? -22.984 -6.59 11.703 1 27.47 119 THR B O 1
ATOM 5112 N N . THR B 1 120 ? -21.703 -5.496 12.828 1 28.41 120 THR B N 1
ATOM 5113 C CA . THR B 1 120 ? -22.031 -4.16 12.336 1 28.41 120 THR B CA 1
ATOM 5114 C C . THR B 1 120 ? -21.578 -3.99 10.891 1 28.41 120 THR B C 1
ATOM 5116 O O . THR B 1 120 ? -20.438 -4.316 10.547 1 28.41 120 THR B O 1
ATOM 5119 N N . ASN B 1 121 ? -22.484 -4.02 9.992 1 28.61 121 ASN B N 1
ATOM 5120 C CA . ASN B 1 121 ? -22.406 -3.805 8.555 1 28.61 121 ASN B CA 1
ATOM 5121 C C . ASN B 1 121 ? -21.656 -2.521 8.211 1 28.61 121 ASN B C 1
ATOM 5123 O O . ASN B 1 121 ? -22.234 -1.434 8.234 1 28.61 121 ASN B O 1
ATOM 5127 N N . ASN B 1 122 ? -20.578 -2.209 8.844 1 29.66 122 ASN B N 1
ATOM 5128 C CA . ASN B 1 122 ? -19.734 -1.058 8.531 1 29.66 122 ASN B CA 1
ATOM 5129 C C . ASN B 1 122 ? -19.531 -0.902 7.031 1 29.66 122 ASN B C 1
ATOM 5131 O O . ASN B 1 122 ? -18.984 -1.795 6.379 1 29.66 122 ASN B O 1
ATOM 5135 N N . PRO B 1 123 ? -20.281 0.113 6.516 1 30.36 123 PRO B N 1
ATOM 5136 C CA . PRO B 1 123 ? -20.203 0.371 5.078 1 30.36 123 PRO B CA 1
ATOM 5137 C C . PRO B 1 123 ? -18.781 0.269 4.531 1 30.36 123 PRO B C 1
ATOM 5139 O O . PRO B 1 123 ? -18.594 0.151 3.316 1 30.36 123 PRO B O 1
ATOM 5142 N N . LEU B 1 124 ? -17.953 0.721 5.395 1 30.92 124 LEU B N 1
ATOM 5143 C CA . LEU B 1 124 ? -16.578 0.629 4.887 1 30.92 124 LEU B CA 1
ATOM 5144 C C . LEU B 1 124 ? -16.25 -0.802 4.477 1 30.92 124 LEU B C 1
ATOM 5146 O O . LEU B 1 124 ? -15.141 -1.076 4.008 1 30.92 124 LEU B O 1
ATOM 5150 N N . THR B 1 125 ? -17.156 -1.631 5.031 1 28.41 125 THR B N 1
ATOM 5151 C CA . THR B 1 125 ? -16.719 -2.994 4.746 1 28.41 125 THR B CA 1
ATOM 5152 C C . THR B 1 125 ? -16.719 -3.26 3.242 1 28.41 125 THR B C 1
ATOM 5154 O O . THR B 1 125 ? -16.062 -4.191 2.771 1 28.41 125 THR B O 1
ATOM 5157 N N . SER B 1 126 ? -17.781 -2.676 2.658 1 26.92 126 SER B N 1
ATOM 5158 C CA . SER B 1 126 ? -17.953 -3.201 1.307 1 26.92 126 SER B CA 1
ATOM 5159 C C . SER B 1 126 ? -17 -2.518 0.327 1 26.92 126 SER B C 1
ATOM 5161 O O . SER B 1 126 ? -17.156 -2.648 -0.889 1 26.92 126 SER B O 1
ATOM 5163 N N . LEU B 1 127 ? -16.359 -1.443 0.782 1 27.91 127 LEU B N 1
ATOM 5164 C CA . LEU B 1 127 ? -15.648 -0.725 -0.278 1 27.91 127 LEU B CA 1
ATOM 5165 C C . LEU B 1 127 ? -14.5 -1.557 -0.828 1 27.91 127 LEU B C 1
ATOM 5167 O O . LEU B 1 127 ? -13.539 -1.846 -0.11 1 27.91 127 LEU B O 1
ATOM 5171 N N . TRP B 1 128 ? -14.625 -2.41 -1.684 1 26.08 128 TRP B N 1
ATOM 5172 C CA . TRP B 1 128 ? -13.844 -3.463 -2.326 1 26.08 128 TRP B CA 1
ATOM 5173 C C . TRP B 1 128 ? -12.461 -2.955 -2.717 1 26.08 128 TRP B C 1
ATOM 5175 O O . TRP B 1 128 ? -11.648 -2.627 -1.851 1 26.08 128 TRP B O 1
ATOM 5185 N N . GLY B 1 129 ? -12.023 -3.299 -3.963 1 25.58 129 GLY B N 1
ATOM 5186 C CA . GLY B 1 129 ? -10.703 -3.443 -4.562 1 25.58 129 GLY B CA 1
ATOM 5187 C C . GLY B 1 129 ? -10.023 -2.115 -4.828 1 25.58 129 GLY B C 1
ATOM 5188 O O . GLY B 1 129 ? -10.672 -1.066 -4.832 1 25.58 129 GLY B O 1
ATOM 5189 N N . GLU B 1 130 ? -8.742 -2.08 -4.621 1 29.67 130 GLU B N 1
ATOM 5190 C CA . GLU B 1 130 ? -7.957 -0.879 -4.883 1 29.67 130 GLU B CA 1
ATOM 5191 C C . GLU B 1 130 ? -8.391 -0.208 -6.184 1 29.67 130 GLU B C 1
ATOM 5193 O O . GLU B 1 130 ? -8.461 1.02 -6.258 1 29.67 130 GLU B O 1
ATOM 5198 N N . TRP B 1 131 ? -8.617 -1.097 -7.203 1 31.69 131 TRP B N 1
ATOM 5199 C CA . TRP B 1 131 ? -9.18 -0.57 -8.445 1 31.69 131 TRP B CA 1
ATOM 5200 C C . TRP B 1 131 ? -10.562 0.027 -8.203 1 31.69 131 TRP B C 1
ATOM 5202 O O . TRP B 1 131 ? -10.891 1.087 -8.742 1 31.69 131 TRP B O 1
ATOM 5212 N N . HIS B 1 132 ? -11.289 -0.707 -7.422 1 32.66 132 HIS B N 1
ATOM 5213 C CA . HIS B 1 132 ? -12.664 -0.359 -7.059 1 32.66 132 HIS B CA 1
ATOM 5214 C C . HIS B 1 132 ? -12.688 0.73 -5.992 1 32.66 132 HIS B C 1
ATOM 5216 O O . HIS B 1 132 ? -13.531 1.626 -6.035 1 32.66 132 HIS B O 1
ATOM 5222 N N . TRP B 1 133 ? -11.75 0.674 -5.16 1 33.66 133 TRP B N 1
ATOM 5223 C CA . TRP B 1 133 ? -11.656 1.815 -4.258 1 33.66 133 TRP B CA 1
ATOM 5224 C C . TRP B 1 133 ? -11.469 3.113 -5.039 1 33.66 133 TRP B C 1
ATOM 5226 O O . TRP B 1 133 ? -12.117 4.117 -4.746 1 33.66 133 TRP B O 1
ATOM 5236 N N . LYS B 1 134 ? -10.625 2.902 -6.02 1 38.97 134 LYS B N 1
ATOM 5237 C CA . LYS B 1 134 ? -10.414 4.078 -6.859 1 38.97 134 LYS B CA 1
ATOM 5238 C C . LYS B 1 134 ? -11.711 4.52 -7.527 1 38.97 134 LYS B C 1
ATOM 5240 O O . LYS B 1 134 ? -12.016 5.711 -7.574 1 38.97 134 LYS B O 1
ATOM 5245 N N . ARG B 1 135 ? -12.344 3.461 -7.961 1 36.94 135 ARG B N 1
ATOM 5246 C CA . ARG B 1 135 ? -13.648 3.789 -8.531 1 36.94 135 ARG B CA 1
ATOM 5247 C C . ARG B 1 135 ? -14.594 4.324 -7.469 1 36.94 135 ARG B C 1
ATOM 5249 O O . ARG B 1 135 ? -15.312 5.301 -7.703 1 36.94 135 ARG B O 1
ATOM 5256 N N . VAL B 1 136 ? -14.516 3.652 -6.395 1 37.75 136 VAL B N 1
ATOM 5257 C CA . VAL B 1 136 ? -15.438 4.105 -5.355 1 37.75 136 VAL B CA 1
ATOM 5258 C C . VAL B 1 136 ? -14.969 5.449 -4.801 1 37.75 136 VAL B C 1
ATOM 5260 O O . VAL B 1 136 ? -15.766 6.371 -4.625 1 37.75 136 VAL B O 1
ATOM 5263 N N . PHE B 1 137 ? -13.648 5.473 -4.594 1 40.75 137 PHE B N 1
ATOM 5264 C CA . PHE B 1 137 ? -13.141 6.77 -4.168 1 40.75 137 PHE B CA 1
ATOM 5265 C C . PHE B 1 137 ? -13.359 7.82 -5.25 1 40.75 137 PHE B C 1
ATOM 5267 O O . PHE B 1 137 ? -13.734 8.953 -4.953 1 40.75 137 PHE B O 1
ATOM 5274 N N . GLN B 1 138 ? -13.078 7.281 -6.453 1 42.94 138 GLN B N 1
ATOM 5275 C CA . GLN B 1 138 ? -13.398 8.195 -7.543 1 42.94 138 GLN B CA 1
ATOM 5276 C C . GLN B 1 138 ? -14.883 8.523 -7.566 1 42.94 138 GLN B C 1
ATOM 5278 O O . GLN B 1 138 ? -15.273 9.688 -7.742 1 42.94 138 GLN B O 1
ATOM 5283 N N . LYS B 1 139 ? -15.586 7.465 -7.418 1 43.38 139 LYS B N 1
ATOM 5284 C CA . LYS B 1 139 ? -17.031 7.707 -7.391 1 43.38 139 LYS B CA 1
ATOM 5285 C C . LYS B 1 139 ? -17.422 8.57 -6.195 1 43.38 139 LYS B C 1
ATOM 5287 O O . LYS B 1 139 ? -18.25 9.469 -6.32 1 43.38 139 LYS B O 1
ATOM 5292 N N . LEU B 1 140 ? -16.812 8.211 -5.113 1 43.69 140 LEU B N 1
ATOM 5293 C CA . LEU B 1 140 ? -17.078 9.047 -3.949 1 43.69 140 LEU B CA 1
ATOM 5294 C C . LEU B 1 140 ? -16.562 10.461 -4.16 1 43.69 140 LEU B C 1
ATOM 5296 O O . LEU B 1 140 ? -17.25 11.43 -3.801 1 43.69 140 LEU B O 1
ATOM 5300 N N . TYR B 1 141 ? -15.359 10.477 -4.75 1 46.12 141 TYR B N 1
ATOM 5301 C CA . TYR B 1 141 ? -14.805 11.773 -5.117 1 46.12 141 TYR B CA 1
ATOM 5302 C C . TYR B 1 141 ? -15.695 12.477 -6.141 1 46.12 141 TYR B C 1
ATOM 5304 O O . TYR B 1 141 ? -15.977 13.672 -6.004 1 46.12 141 TYR B O 1
ATOM 5312 N N . ASP B 1 142 ? -16.016 11.664 -7.141 1 48.69 142 ASP B N 1
ATOM 5313 C CA . ASP B 1 142 ? -16.859 12.242 -8.18 1 48.69 142 ASP B CA 1
ATOM 5314 C C . ASP B 1 142 ? -18.203 12.672 -7.605 1 48.69 142 ASP B C 1
ATOM 5316 O O . ASP B 1 142 ? -18.75 13.711 -7.992 1 48.69 142 ASP B O 1
ATOM 5320 N N . SER B 1 143 ? -18.719 11.805 -6.805 1 45.72 143 SER B N 1
ATOM 5321 C CA . SER B 1 143 ? -20.047 12.109 -6.277 1 45.72 143 SER B CA 1
ATOM 5322 C C . SER B 1 143 ? -20 13.297 -5.324 1 45.72 143 SER B C 1
ATOM 5324 O O . SER B 1 143 ? -21 13.992 -5.137 1 45.72 143 SER B O 1
ATOM 5326 N N . ARG B 1 144 ? -18.891 13.438 -4.777 1 47.84 144 ARG B N 1
ATOM 5327 C CA . ARG B 1 144 ? -18.812 14.5 -3.779 1 47.84 144 ARG B CA 1
ATOM 5328 C C . ARG B 1 144 ? -18.141 15.742 -4.355 1 47.84 144 ARG B C 1
ATOM 5330 O O . ARG B 1 144 ? -17.562 16.547 -3.613 1 47.84 144 ARG B O 1
ATOM 5337 N N . GLN B 1 145 ? -18.297 15.891 -5.648 1 44.12 145 GLN B N 1
ATOM 5338 C CA . GLN B 1 145 ? -17.891 17.078 -6.395 1 44.12 145 GLN B CA 1
ATOM 5339 C C . GLN B 1 145 ? -16.422 17.406 -6.148 1 44.12 145 GLN B C 1
ATOM 5341 O O . GLN B 1 145 ? -16.062 18.562 -5.93 1 44.12 145 GLN B O 1
ATOM 5346 N N . GLY B 1 146 ? -15.617 16.406 -6.078 1 44.53 146 GLY B N 1
ATOM 5347 C CA . GLY B 1 146 ? -14.195 16.688 -6.16 1 44.53 146 GLY B CA 1
ATOM 5348 C C . GLY B 1 146 ? -13.547 16.859 -4.801 1 44.53 146 GLY B C 1
ATOM 5349 O O . GLY B 1 146 ? -12.414 17.344 -4.703 1 44.53 146 GLY B O 1
ATOM 5350 N N . HIS B 1 147 ? -14.273 16.781 -3.711 1 51.5 147 HIS B N 1
ATOM 5351 C CA . HIS B 1 147 ? -13.633 17.094 -2.438 1 51.5 147 HIS B CA 1
ATOM 5352 C C . HIS B 1 147 ? -13.008 15.844 -1.819 1 51.5 147 HIS B C 1
ATOM 5354 O O . HIS B 1 147 ? -13.633 14.781 -1.785 1 51.5 147 HIS B O 1
ATOM 5360 N N . TRP B 1 148 ? -11.688 15.977 -1.78 1 56.38 148 TRP B N 1
ATOM 5361 C CA . TRP B 1 148 ? -10.922 14.898 -1.17 1 56.38 148 TRP B CA 1
ATOM 5362 C C . TRP B 1 148 ? -11.273 14.734 0.304 1 56.38 148 TRP B C 1
ATOM 5364 O O . TRP B 1 148 ? -11.312 15.719 1.048 1 56.38 148 TRP B O 1
ATOM 5374 N N . LEU B 1 149 ? -11.812 13.664 0.623 1 66.62 149 LEU B N 1
ATOM 5375 C CA . LEU B 1 149 ? -12.086 13.398 2.031 1 66.62 149 LEU B CA 1
ATOM 5376 C C . LEU B 1 149 ? -10.859 12.828 2.725 1 66.62 149 LEU B C 1
ATOM 5378 O O . LEU B 1 149 ? -10.133 12.016 2.143 1 66.62 149 LEU B O 1
ATOM 5382 N N . THR B 1 150 ? -10.555 13.406 3.838 1 83 150 THR B N 1
ATOM 5383 C CA . THR B 1 150 ? -9.484 12.906 4.695 1 83 150 THR B CA 1
ATOM 5384 C C . THR B 1 150 ? -9.891 11.586 5.348 1 83 150 THR B C 1
ATOM 5386 O O . THR B 1 150 ? -11.07 11.242 5.387 1 83 150 THR B O 1
ATOM 5389 N N . PRO B 1 151 ? -8.969 10.859 5.809 1 88.19 151 PRO B N 1
ATOM 5390 C CA . PRO B 1 151 ? -9.281 9.625 6.539 1 88.19 151 PRO B CA 1
ATOM 5391 C C . PRO B 1 151 ? -10.242 9.867 7.703 1 88.19 151 PRO B C 1
ATOM 5393 O O . PRO B 1 151 ? -11.086 9.008 7.996 1 88.19 151 PRO B O 1
ATOM 5396 N N . VAL B 1 152 ? -10.172 11 8.359 1 91.31 152 VAL B N 1
ATOM 5397 C CA . VAL B 1 152 ? -11.078 11.336 9.453 1 91.31 152 VAL B CA 1
ATOM 5398 C C . VAL B 1 152 ? -12.523 11.266 8.977 1 91.31 152 VAL B C 1
ATOM 5400 O O . VAL B 1 152 ? -13.383 10.695 9.648 1 91.31 152 VAL B O 1
ATOM 5403 N N . GLU B 1 153 ? -12.766 11.797 7.828 1 83.5 153 GLU B N 1
ATOM 5404 C CA . GLU B 1 153 ? -14.117 11.867 7.289 1 83.5 153 GLU B CA 1
ATOM 5405 C C . GLU B 1 153 ? -14.547 10.531 6.695 1 83.5 153 GLU B C 1
ATOM 5407 O O . GLU B 1 153 ? -15.688 10.102 6.867 1 83.5 153 GLU B O 1
ATOM 5412 N N . LEU B 1 154 ? -13.633 9.852 6.055 1 79.38 154 LEU B N 1
ATOM 5413 C CA . LEU B 1 154 ? -13.945 8.633 5.312 1 79.38 154 LEU B CA 1
ATOM 5414 C C . LEU B 1 154 ? -14.172 7.461 6.262 1 79.38 154 LEU B C 1
ATOM 5416 O O . LEU B 1 154 ? -15.008 6.594 5.992 1 79.38 154 LEU B O 1
ATOM 5420 N N . PHE B 1 155 ? -13.453 7.473 7.34 1 85.5 155 PHE B N 1
ATOM 5421 C CA . PHE B 1 155 ? -13.453 6.266 8.164 1 85.5 155 PHE B CA 1
ATOM 5422 C C . PHE B 1 155 ? -14.047 6.547 9.539 1 85.5 155 PHE B C 1
ATOM 5424 O O . PHE B 1 155 ? -13.641 5.941 10.531 1 85.5 155 PHE B O 1
ATOM 5431 N N . LYS B 1 156 ? -14.945 7.496 9.602 1 85 156 LYS B N 1
ATOM 5432 C CA . LYS B 1 156 ? -15.672 7.758 10.836 1 85 156 LYS B CA 1
ATOM 5433 C C . LYS B 1 156 ? -16.453 6.527 11.289 1 85 156 LYS B C 1
ATOM 5435 O O . LYS B 1 156 ? -17.016 5.801 10.461 1 85 156 LYS B O 1
ATOM 5440 N N . PRO B 1 157 ? -16.453 6.25 12.484 1 92.75 157 PRO B N 1
ATOM 5441 C CA . PRO B 1 157 ? -15.773 6.973 13.562 1 92.75 157 PRO B CA 1
ATOM 5442 C C . PRO B 1 157 ? -14.422 6.355 13.922 1 92.75 157 PRO B C 1
ATOM 5444 O O . PRO B 1 157 ? -13.742 6.836 14.836 1 92.75 157 PRO B O 1
ATOM 5447 N N . TYR B 1 158 ? -14.086 5.309 13.188 1 92.5 158 TYR B N 1
ATOM 5448 C CA . TYR B 1 158 ? -13.039 4.387 13.617 1 92.5 158 TYR B CA 1
ATOM 5449 C C . TYR B 1 158 ? -11.68 5.074 13.625 1 92.5 158 TYR B C 1
ATOM 5451 O O . TYR B 1 158 ? -10.875 4.867 14.531 1 92.5 158 TYR B O 1
ATOM 5459 N N . TYR B 1 159 ? -11.391 5.898 12.664 1 95.75 159 TYR B N 1
ATOM 5460 C CA . TYR B 1 159 ? -10.117 6.602 12.594 1 95.75 159 TYR B CA 1
ATOM 5461 C C . TYR B 1 159 ? -9.914 7.488 13.82 1 95.75 159 TYR B C 1
ATOM 5463 O O . TYR B 1 159 ? -8.867 7.434 14.469 1 95.75 159 TYR B O 1
ATOM 5471 N N . SER B 1 160 ? -10.914 8.227 14.203 1 97.88 160 SER B N 1
ATOM 5472 C CA . SER B 1 160 ? -10.852 9.117 15.352 1 97.88 160 SER B CA 1
ATOM 5473 C C . SER B 1 160 ? -10.773 8.336 16.656 1 97.88 160 SER B C 1
ATOM 5475 O O . SER B 1 160 ? -10.125 8.773 17.609 1 97.88 160 SER B O 1
ATOM 5477 N N . HIS B 1 161 ? -11.469 7.199 16.688 1 97.88 161 HIS B N 1
ATOM 5478 C CA . HIS B 1 161 ? -11.391 6.352 17.875 1 97.88 161 HIS B CA 1
ATOM 5479 C C . HIS B 1 161 ? -9.961 5.875 18.125 1 97.88 161 HIS B C 1
ATOM 5481 O O . HIS B 1 161 ? -9.516 5.801 19.266 1 97.88 161 HIS B O 1
ATOM 5487 N N . ILE B 1 162 ? -9.305 5.559 17.047 1 98.56 162 ILE B N 1
ATOM 5488 C CA . ILE B 1 162 ? -7.926 5.105 17.172 1 98.56 162 ILE B CA 1
ATOM 5489 C C . ILE B 1 162 ? -7.051 6.242 17.688 1 98.56 162 ILE B C 1
ATOM 5491 O O . ILE B 1 162 ? -6.191 6.027 18.547 1 98.56 162 ILE B O 1
ATOM 5495 N N . LEU B 1 163 ? -7.293 7.445 17.203 1 98.75 163 LEU B N 1
ATOM 5496 C CA . LEU B 1 163 ? -6.559 8.609 17.688 1 98.75 163 LEU B CA 1
ATOM 5497 C C . LEU B 1 163 ? -6.875 8.867 19.156 1 98.75 163 LEU B C 1
ATOM 5499 O O . LEU B 1 163 ? -6 9.281 19.922 1 98.75 163 LEU B O 1
ATOM 5503 N N . ALA B 1 164 ? -8.117 8.641 19.562 1 98.75 164 ALA B N 1
ATOM 5504 C CA . ALA B 1 164 ? -8.477 8.766 20.969 1 98.75 164 ALA B CA 1
ATOM 5505 C C . ALA B 1 164 ? -7.684 7.789 21.828 1 98.75 164 ALA B C 1
ATOM 5507 O O . ALA B 1 164 ? -7.219 8.141 22.922 1 98.75 164 ALA B O 1
ATOM 5508 N N . ASN B 1 165 ? -7.547 6.559 21.328 1 98.62 165 ASN B N 1
ATOM 5509 C CA . ASN B 1 165 ? -6.734 5.57 22.031 1 98.62 165 ASN B CA 1
ATOM 5510 C C . ASN B 1 165 ? -5.297 6.051 22.219 1 98.62 165 ASN B C 1
ATOM 5512 O O . ASN B 1 165 ? -4.719 5.891 23.281 1 98.62 165 ASN B O 1
ATOM 5516 N N . PHE B 1 166 ? -4.742 6.574 21.172 1 98.5 166 PHE B N 1
ATOM 5517 C CA . PHE B 1 166 ? -3.387 7.109 21.234 1 98.5 166 PHE B CA 1
ATOM 5518 C C . PHE B 1 166 ? -3.281 8.203 22.281 1 98.5 166 PHE B C 1
ATOM 5520 O O . PHE B 1 166 ? -2.375 8.188 23.125 1 98.5 166 PHE B O 1
ATOM 5527 N N . CYS B 1 167 ? -4.207 9.148 22.281 1 98.5 167 CYS B N 1
ATOM 5528 C CA . CYS B 1 167 ? -4.215 10.258 23.219 1 98.5 167 CYS B CA 1
ATOM 5529 C C . CYS B 1 167 ? -4.332 9.758 24.656 1 98.5 167 CYS B C 1
ATOM 5531 O O . CYS B 1 167 ? -3.596 10.203 25.531 1 98.5 167 CYS B O 1
ATOM 5533 N N . ALA B 1 168 ? -5.242 8.844 24.844 1 98 168 ALA B N 1
ATOM 5534 C CA . ALA B 1 168 ? -5.461 8.312 26.172 1 98 168 ALA B CA 1
ATOM 5535 C C . ALA B 1 168 ? -4.207 7.621 26.703 1 98 168 ALA B C 1
ATOM 5537 O O . ALA B 1 168 ? -3.85 7.77 27.875 1 98 168 ALA B O 1
ATOM 5538 N N . ASN B 1 169 ? -3.611 6.887 25.828 1 97.12 169 ASN B N 1
ATOM 5539 C CA . ASN B 1 169 ? -2.393 6.188 26.219 1 97.12 169 ASN B CA 1
ATOM 5540 C C . ASN B 1 169 ? -1.286 7.164 26.609 1 97.12 169 ASN B C 1
ATOM 5542 O O . ASN B 1 169 ? -0.673 7.023 27.672 1 97.12 169 ASN B O 1
ATOM 5546 N N . GLN B 1 170 ? -1.06 8.156 25.812 1 96.44 170 GLN B N 1
ATOM 5547 C CA . GLN B 1 170 ? 0.001 9.117 26.078 1 96.44 170 GLN B CA 1
ATOM 5548 C C . GLN B 1 170 ? -0.316 9.953 27.312 1 96.44 170 GLN B C 1
ATOM 5550 O O . GLN B 1 170 ? 0.567 10.219 28.141 1 96.44 170 GLN B O 1
ATOM 5555 N N . ALA B 1 171 ? -1.551 10.336 27.469 1 95.81 171 ALA B N 1
ATOM 5556 C CA . ALA B 1 171 ? -1.972 11.055 28.656 1 95.81 171 ALA B CA 1
ATOM 5557 C C . ALA B 1 171 ? -1.705 10.227 29.922 1 95.81 171 ALA B C 1
ATOM 5559 O O . ALA B 1 171 ? -1.19 10.75 30.906 1 95.81 171 ALA B O 1
ATOM 5560 N N . GLY B 1 172 ? -2.074 8.961 29.812 1 93.62 172 GLY B N 1
ATOM 5561 C CA . GLY B 1 172 ? -1.846 8.078 30.953 1 93.62 172 GLY B CA 1
ATOM 5562 C C . GLY B 1 172 ? -0.385 7.98 31.344 1 93.62 172 GLY B C 1
ATOM 5563 O O . GLY B 1 172 ? -0.058 7.988 32.531 1 93.62 172 GLY B O 1
ATOM 5564 N N . ARG B 1 173 ? 0.446 7.926 30.391 1 91.69 173 ARG B N 1
ATOM 5565 C CA . ARG B 1 173 ? 1.877 7.816 30.656 1 91.69 173 ARG B CA 1
ATOM 5566 C C . ARG B 1 173 ? 2.414 9.086 31.312 1 91.69 173 ARG B C 1
ATOM 5568 O O . ARG B 1 173 ? 3.229 9.023 32.219 1 91.69 173 ARG B O 1
ATOM 5575 N N . PHE B 1 174 ? 1.964 10.242 30.906 1 90.12 174 PHE B N 1
ATOM 5576 C CA . PHE B 1 174 ? 2.398 11.516 31.469 1 90.12 174 PHE B CA 1
ATOM 5577 C C . PHE B 1 174 ? 1.856 11.688 32.875 1 90.12 174 PHE B C 1
ATOM 5579 O O . PHE B 1 174 ? 2.58 12.125 33.781 1 90.12 174 PHE B O 1
ATOM 5586 N N . LEU B 1 175 ? 0.668 11.266 33.094 1 88.44 175 LEU B N 1
ATOM 5587 C CA . LEU B 1 175 ? -0.031 11.57 34.344 1 88.44 175 LEU B CA 1
ATOM 5588 C C . LEU B 1 175 ? 0.3 10.547 35.406 1 88.44 175 LEU B C 1
ATOM 5590 O O . LEU B 1 175 ? 0.043 10.781 36.594 1 88.44 175 LEU B O 1
ATOM 5594 N N . SER B 1 176 ? 0.785 9.422 34.969 1 81.75 176 SER B N 1
ATOM 5595 C CA . SER B 1 176 ? 1.174 8.406 35.938 1 81.75 176 SER B CA 1
ATOM 5596 C C . SER B 1 176 ? 2.602 8.625 36.438 1 81.75 176 SER B C 1
ATOM 5598 O O . SER B 1 176 ? 3.066 7.93 37.344 1 81.75 176 SER B O 1
ATOM 5600 N N . SER B 1 177 ? 3.17 9.57 35.875 1 72.94 177 SER B N 1
ATOM 5601 C CA . SER B 1 177 ? 4.535 9.836 36.344 1 72.94 177 SER B CA 1
ATOM 5602 C C . SER B 1 177 ? 4.551 10.375 37.75 1 72.94 177 SER B C 1
ATOM 5604 O O . SER B 1 177 ? 3.615 11.055 38.188 1 72.94 177 SER B O 1
ATOM 5606 N N . GLU B 1 178 ? 5.449 9.875 38.562 1 61.59 178 GLU B N 1
ATOM 5607 C CA . GLU B 1 178 ? 5.562 10.141 40 1 61.59 178 GLU B CA 1
ATOM 5608 C C . GLU B 1 178 ? 5.559 11.641 40.281 1 61.59 178 GLU B C 1
ATOM 5610 O O . GLU B 1 178 ? 5.203 12.07 41.406 1 61.59 178 GLU B O 1
ATOM 5615 N N . THR B 1 179 ? 5.797 12.383 39.375 1 64.25 179 THR B N 1
ATOM 5616 C CA . THR B 1 179 ? 6 13.805 39.625 1 64.25 179 THR B CA 1
ATOM 5617 C C . THR B 1 179 ? 4.727 14.586 39.312 1 64.25 179 THR B C 1
ATOM 5619 O O . THR B 1 179 ? 4.707 15.812 39.406 1 64.25 179 THR B O 1
ATOM 5622 N N . VAL B 1 180 ? 3.709 13.758 39 1 68.5 180 VAL B N 1
ATOM 5623 C CA . VAL B 1 180 ? 2.535 14.508 38.562 1 68.5 180 VAL B CA 1
ATOM 5624 C C . VAL B 1 180 ? 1.447 14.438 39.625 1 68.5 180 VAL B C 1
ATOM 5626 O O . VAL B 1 180 ? 1.232 13.383 40.25 1 68.5 180 VAL B O 1
ATOM 5629 N N . ASP B 1 181 ? 0.945 15.531 39.969 1 74.62 181 ASP B N 1
ATOM 5630 C CA . ASP B 1 181 ? -0.132 15.633 40.938 1 74.62 181 ASP B CA 1
ATOM 5631 C C . ASP B 1 181 ? -1.39 14.922 40.438 1 74.62 181 ASP B C 1
ATOM 5633 O O . ASP B 1 181 ? -1.628 14.828 39.25 1 74.62 181 ASP B O 1
ATOM 5637 N N . ASP B 1 182 ? -2.123 14.445 41.312 1 72.88 182 ASP B N 1
ATOM 5638 C CA . ASP B 1 182 ? -3.336 13.688 41.031 1 72.88 182 ASP B CA 1
ATOM 5639 C C . ASP B 1 182 ? -4.344 14.539 40.25 1 72.88 182 ASP B C 1
ATOM 5641 O O . ASP B 1 182 ? -5.152 14.008 39.5 1 72.88 182 ASP B O 1
ATOM 5645 N N . ASP B 1 183 ? -4.156 15.867 40.375 1 80.25 183 ASP B N 1
ATOM 5646 C CA . ASP B 1 183 ? -5.141 16.734 39.75 1 80.25 183 ASP B CA 1
ATOM 5647 C C . ASP B 1 183 ? -4.598 17.328 38.469 1 80.25 183 ASP B C 1
ATOM 5649 O O . ASP B 1 183 ? -5.188 18.266 37.906 1 80.25 183 ASP B O 1
ATOM 5653 N N . SER B 1 184 ? -3.574 16.766 38.062 1 89.75 184 SER B N 1
ATOM 5654 C CA . SER B 1 184 ? -2.955 17.297 36.844 1 89.75 184 SER B CA 1
ATOM 5655 C C . SER B 1 184 ? -3.811 17 35.625 1 89.75 184 SER B C 1
ATOM 5657 O O . SER B 1 184 ? -4.52 15.992 35.562 1 89.75 184 SER B O 1
ATOM 5659 N N . VAL B 1 185 ? -3.779 17.922 34.688 1 95 185 VAL B N 1
ATOM 5660 C CA . VAL B 1 185 ? -4.559 17.812 33.469 1 95 185 VAL B CA 1
ATOM 5661 C C . VAL B 1 185 ? -3.619 17.734 32.281 1 95 185 VAL B C 1
ATOM 5663 O O . VAL B 1 185 ? -2.42 17.984 32.406 1 95 185 VAL B O 1
ATOM 5666 N N . PHE B 1 186 ? -4.129 17.281 31.188 1 96.88 186 PHE B N 1
ATOM 5667 C CA . PHE B 1 186 ? -3.424 17.328 29.906 1 96.88 186 PHE B CA 1
ATOM 5668 C C . PHE B 1 186 ? -4.242 18.094 28.875 1 96.88 186 PHE B C 1
ATOM 5670 O O . PHE B 1 186 ? -5.391 18.453 29.125 1 96.88 186 PHE B O 1
ATOM 5677 N N . GLU B 1 187 ? -3.59 18.406 27.766 1 98.25 187 GLU B N 1
ATOM 5678 C CA . GLU B 1 187 ? -4.258 19.125 26.688 1 98.25 187 GLU B CA 1
ATOM 5679 C C . GLU B 1 187 ? -4.043 18.438 25.344 1 98.25 187 GLU B C 1
ATOM 5681 O O . GLU B 1 187 ? -3.078 17.688 25.172 1 98.25 187 GLU B O 1
ATOM 5686 N N . ILE B 1 188 ? -4.965 18.641 24.422 1 98.81 188 ILE B N 1
ATOM 5687 C CA . ILE B 1 188 ? -4.844 18.188 23.047 1 98.81 188 ILE B CA 1
ATOM 5688 C C . ILE B 1 188 ? -4.891 19.391 22.094 1 98.81 188 ILE B C 1
ATOM 5690 O O . ILE B 1 188 ? -5.723 20.281 22.266 1 98.81 188 ILE B O 1
ATOM 5694 N N . ILE B 1 189 ? -4.008 19.453 21.234 1 98.81 189 ILE B N 1
ATOM 5695 C CA . ILE B 1 189 ? -3.99 20.453 20.172 1 98.81 189 ILE B CA 1
ATOM 5696 C C . ILE B 1 189 ? -4.105 19.766 18.812 1 98.81 189 ILE B C 1
ATOM 5698 O O . ILE B 1 189 ? -3.32 18.875 18.5 1 98.81 189 ILE B O 1
ATOM 5702 N N . GLU B 1 190 ? -5.059 20.094 18.062 1 98.81 190 GLU B N 1
ATOM 5703 C CA . GLU B 1 190 ? -5.215 19.578 16.719 1 98.81 190 GLU B CA 1
ATOM 5704 C C . GLU B 1 190 ? -4.922 20.672 15.68 1 98.81 190 GLU B C 1
ATOM 5706 O O . GLU B 1 190 ? -5.602 21.688 15.641 1 98.81 190 GLU B O 1
ATOM 5711 N N . LEU B 1 191 ? -3.908 20.453 14.844 1 98.56 191 LEU B N 1
ATOM 5712 C CA . LEU B 1 191 ? -3.521 21.375 13.773 1 98.56 191 LEU B CA 1
ATOM 5713 C C . LEU B 1 191 ? -4.328 21.109 12.508 1 98.56 191 LEU B C 1
ATOM 5715 O O . LEU B 1 191 ? -4.324 19.984 11.992 1 98.56 191 LEU B O 1
ATOM 5719 N N . GLY B 1 192 ? -5.004 22.109 11.93 1 95.56 192 GLY B N 1
ATOM 5720 C CA . GLY B 1 192 ? -5.871 21.875 10.789 1 95.56 192 GLY B CA 1
ATOM 5721 C C . GLY B 1 192 ? -7.059 20.984 11.109 1 95.56 192 GLY B C 1
ATOM 5722 O O . GLY B 1 192 ? -7.066 19.797 10.773 1 95.56 192 GLY B O 1
ATOM 5723 N N . CYS B 1 193 ? -8.164 21.578 11.531 1 94.19 193 CYS B N 1
ATOM 5724 C CA . CYS B 1 193 ? -9.211 20.781 12.156 1 94.19 193 CYS B CA 1
ATOM 5725 C C . CYS B 1 193 ? -10.344 20.5 11.18 1 94.19 193 CYS B C 1
ATOM 5727 O O . CYS B 1 193 ? -11.273 19.75 11.484 1 94.19 193 CYS B O 1
ATOM 5729 N N . GLY B 1 194 ? -10.234 21.094 10.008 1 89.81 194 GLY B N 1
ATOM 5730 C CA . GLY B 1 194 ? -11.258 20.859 9.008 1 89.81 194 GLY B CA 1
ATOM 5731 C C . GLY B 1 194 ? -12.664 21.141 9.508 1 89.81 194 GLY B C 1
ATOM 5732 O O . GLY B 1 194 ? -12.93 22.234 10.023 1 89.81 194 GLY B O 1
ATOM 5733 N N . ARG B 1 195 ? -13.516 20.172 9.555 1 88 195 ARG B N 1
ATOM 5734 C CA . ARG B 1 195 ? -14.914 20.344 9.922 1 88 195 ARG B CA 1
ATOM 5735 C C . ARG B 1 195 ? -15.109 20.188 11.43 1 88 195 ARG B C 1
ATOM 5737 O O . ARG B 1 195 ? -16.219 20.359 11.938 1 88 195 ARG B O 1
ATOM 5744 N N . GLY B 1 196 ? -14.07 19.859 12.07 1 94.06 196 GLY B N 1
ATOM 5745 C CA . GLY B 1 196 ? -14.195 19.625 13.5 1 94.06 196 GLY B CA 1
ATOM 5746 C C . GLY B 1 196 ? -14.648 18.219 13.844 1 94.06 196 GLY B C 1
ATOM 5747 O O . GLY B 1 196 ? -14.82 17.875 15.016 1 94.06 196 GLY B O 1
ATOM 5748 N N . THR B 1 197 ? -14.797 17.375 12.859 1 92.38 197 THR B N 1
ATOM 5749 C CA . THR B 1 197 ? -15.32 16.016 13.008 1 92.38 197 THR B CA 1
ATOM 5750 C C . THR B 1 197 ? -14.43 15.195 13.93 1 92.38 197 THR B C 1
ATOM 5752 O O . THR B 1 197 ? -14.93 14.484 14.805 1 92.38 197 THR B O 1
ATOM 5755 N N . ASN B 1 198 ? -13.148 15.328 13.758 1 97 198 ASN B N 1
ATOM 5756 C CA . ASN B 1 198 ? -12.211 14.547 14.547 1 97 198 ASN B CA 1
ATOM 5757 C C . ASN B 1 198 ? -12.312 14.891 16.031 1 97 198 ASN B C 1
ATOM 5759 O O . ASN B 1 198 ? -12.391 13.992 16.875 1 97 198 ASN B O 1
ATOM 5763 N N . ALA B 1 199 ? -12.336 16.125 16.328 1 98.19 199 ALA B N 1
ATOM 5764 C CA . ALA B 1 199 ? -12.445 16.594 17.719 1 98.19 199 ALA B CA 1
ATOM 5765 C C . ALA B 1 199 ? -13.719 16.062 18.359 1 98.19 199 ALA B C 1
ATOM 5767 O O . ALA B 1 199 ? -13.68 15.539 19.484 1 98.19 199 ALA B O 1
ATOM 5768 N N . ALA B 1 200 ? -14.82 16.172 17.641 1 96.75 200 ALA B N 1
ATOM 5769 C CA . ALA B 1 200 ? -16.094 15.719 18.156 1 96.75 200 ALA B CA 1
ATOM 5770 C C . ALA B 1 200 ? -16.062 14.227 18.484 1 96.75 200 ALA B C 1
ATOM 5772 O O . ALA B 1 200 ? -16.516 13.805 19.547 1 96.75 200 ALA B O 1
ATOM 5773 N N . LEU B 1 201 ? -15.516 13.492 17.594 1 96.56 201 LEU B N 1
ATOM 5774 C CA . LEU B 1 201 ? -15.523 12.039 17.734 1 96.56 201 LEU B CA 1
ATOM 5775 C C . LEU B 1 201 ? -14.523 11.586 18.797 1 96.56 201 LEU B C 1
ATOM 5777 O O . LEU B 1 201 ? -14.789 10.633 19.531 1 96.56 201 LEU B O 1
ATOM 5781 N N . ILE B 1 202 ? -13.344 12.227 18.891 1 98.56 202 ILE B N 1
ATOM 5782 C CA . ILE B 1 202 ? -12.375 11.906 19.922 1 98.56 202 ILE B CA 1
ATOM 5783 C C . ILE B 1 202 ? -12.977 12.18 21.297 1 98.56 202 ILE B C 1
ATOM 5785 O O . ILE B 1 202 ? -12.93 11.328 22.188 1 98.56 202 ILE B O 1
ATOM 5789 N N . LEU B 1 203 ? -13.594 13.328 21.469 1 98.44 203 LEU B N 1
ATOM 5790 C CA . LEU B 1 203 ? -14.156 13.727 22.766 1 98.44 203 LEU B CA 1
ATOM 5791 C C . LEU B 1 203 ? -15.297 12.805 23.156 1 98.44 203 LEU B C 1
ATOM 5793 O O . LEU B 1 203 ? -15.383 12.383 24.312 1 98.44 203 LEU B O 1
ATOM 5797 N N . SER B 1 204 ? -16.156 12.484 22.219 1 96.94 204 SER B N 1
ATOM 5798 C CA . SER B 1 204 ? -17.25 11.57 22.5 1 96.94 204 SER B CA 1
ATOM 5799 C C . SER B 1 204 ? -16.734 10.195 22.922 1 96.94 204 SER B C 1
ATOM 5801 O O . SER B 1 204 ? -17.25 9.594 23.859 1 96.94 204 SER B O 1
ATOM 5803 N N . ASN B 1 205 ? -15.758 9.758 22.172 1 97.12 205 ASN B N 1
ATOM 5804 C CA . ASN B 1 205 ? -15.195 8.453 22.484 1 97.12 205 ASN B CA 1
ATOM 5805 C C . ASN B 1 205 ? -14.516 8.461 23.859 1 97.12 205 ASN B C 1
ATOM 5807 O O . ASN B 1 205 ? -14.672 7.512 24.641 1 97.12 205 ASN B O 1
ATOM 5811 N N . LEU B 1 206 ? -13.742 9.461 24.203 1 98.06 206 LEU B N 1
ATOM 5812 C CA . LEU B 1 206 ? -13.117 9.57 25.516 1 98.06 206 LEU B CA 1
ATOM 5813 C C . LEU B 1 206 ? -14.164 9.586 26.625 1 98.06 206 LEU B C 1
ATOM 5815 O O . LEU B 1 206 ? -14.023 8.875 27.625 1 98.06 206 LEU B O 1
ATOM 5819 N N . LYS B 1 207 ? -15.172 10.312 26.406 1 97.75 207 LYS B N 1
ATOM 5820 C CA . LYS B 1 207 ? -16.203 10.414 27.438 1 97.75 207 LYS B CA 1
ATOM 5821 C C . LYS B 1 207 ? -16.891 9.07 27.656 1 97.75 207 LYS B C 1
ATOM 5823 O O . LYS B 1 207 ? -17.141 8.68 28.797 1 97.75 207 LYS B O 1
ATOM 5828 N N . GLN B 1 208 ? -17.141 8.383 26.641 1 96.69 208 GLN B N 1
ATOM 5829 C CA . GLN B 1 208 ? -17.922 7.148 26.703 1 96.69 208 GLN B CA 1
ATOM 5830 C C . GLN B 1 208 ? -17.047 5.977 27.156 1 96.69 208 GLN B C 1
ATOM 5832 O O . GLN B 1 208 ? -17.469 5.172 27.984 1 96.69 208 GLN B O 1
ATOM 5837 N N . SER B 1 209 ? -15.867 5.906 26.625 1 95.69 209 SER B N 1
ATOM 5838 C CA . SER B 1 209 ? -15.086 4.684 26.781 1 95.69 209 SER B CA 1
ATOM 5839 C C . SER B 1 209 ? -13.961 4.879 27.797 1 95.69 209 SER B C 1
ATOM 5841 O O . SER B 1 209 ? -13.422 3.906 28.328 1 95.69 209 SER B O 1
ATOM 5843 N N . MET B 1 210 ? -13.594 6.145 28.031 1 96.69 210 MET B N 1
ATOM 5844 C CA . MET B 1 210 ? -12.484 6.453 28.922 1 96.69 210 MET B CA 1
ATOM 5845 C C . MET B 1 210 ? -12.789 7.699 29.75 1 96.69 210 MET B C 1
ATOM 5847 O O . MET B 1 210 ? -12.031 8.672 29.719 1 96.69 210 MET B O 1
ATOM 5851 N N . PRO B 1 211 ? -13.727 7.625 30.656 1 96.81 211 PRO B N 1
ATOM 5852 C CA . PRO B 1 211 ? -14.242 8.82 31.328 1 96.81 211 PRO B CA 1
ATOM 5853 C C . PRO B 1 211 ? -13.195 9.492 32.219 1 96.81 211 PRO B C 1
ATOM 5855 O O . PRO B 1 211 ? -13.188 10.719 32.344 1 96.81 211 PRO B O 1
ATOM 5858 N N . GLU B 1 212 ? -12.305 8.727 32.844 1 94.69 212 GLU B N 1
ATOM 5859 C CA . GLU B 1 212 ? -11.266 9.328 33.688 1 94.69 212 GLU B CA 1
ATOM 5860 C C . GLU B 1 212 ? -10.328 10.188 32.844 1 94.69 212 GLU B C 1
ATOM 5862 O O . GLU B 1 212 ? -9.914 11.266 33.281 1 94.69 212 GLU B O 1
ATOM 5867 N N . THR B 1 213 ? -10 9.695 31.641 1 96.88 213 THR B N 1
ATOM 5868 C CA . THR B 1 213 ? -9.164 10.461 30.734 1 96.88 213 THR B CA 1
ATOM 5869 C C . THR B 1 213 ? -9.883 11.719 30.266 1 96.88 213 THR B C 1
ATOM 5871 O O . THR B 1 213 ? -9.273 12.789 30.172 1 96.88 213 THR B O 1
ATOM 5874 N N . TYR B 1 214 ? -11.141 11.594 29.969 1 98 214 TYR B N 1
ATOM 5875 C CA . TYR B 1 214 ? -11.945 12.742 29.562 1 98 214 TYR B CA 1
ATOM 5876 C C . TYR B 1 214 ? -11.961 13.812 30.641 1 98 214 TYR B C 1
ATOM 5878 O O . TYR B 1 214 ? -11.828 15.008 30.344 1 98 214 TYR B O 1
ATOM 5886 N N . ASP B 1 215 ? -12.094 13.359 31.875 1 96.5 215 ASP B N 1
ATOM 5887 C CA . ASP B 1 215 ? -12.188 14.297 33 1 96.5 215 ASP B CA 1
ATOM 5888 C C . ASP B 1 215 ? -10.867 15.047 33.188 1 96.5 215 ASP B C 1
ATOM 5890 O O . ASP B 1 215 ? -10.859 16.203 33.594 1 96.5 215 ASP B O 1
ATOM 5894 N N . ARG B 1 216 ? -9.852 14.414 32.844 1 96.44 216 ARG B N 1
ATOM 5895 C CA . ARG B 1 216 ? -8.531 15 33.031 1 96.44 216 ARG B CA 1
ATOM 5896 C C . ARG B 1 216 ? -8.102 15.836 31.844 1 96.44 216 ARG B C 1
ATOM 5898 O O . ARG B 1 216 ? -7.066 16.5 31.875 1 96.44 216 ARG B O 1
ATOM 5905 N N . LEU B 1 217 ? -8.844 15.82 30.781 1 98.25 217 LEU B N 1
ATOM 5906 C CA . LEU B 1 217 ? -8.578 16.703 29.641 1 98.25 217 LEU B CA 1
ATOM 5907 C C . LEU B 1 217 ? -8.969 18.141 29.969 1 98.25 217 LEU B C 1
ATOM 5909 O O . LEU B 1 217 ? -10.148 18.438 30.125 1 98.25 217 LEU B O 1
ATOM 5913 N N . GLY B 1 218 ? -7.973 18.938 30.078 1 97.25 218 GLY B N 1
ATOM 5914 C CA . GLY B 1 218 ? -8.219 20.344 30.375 1 97.25 218 GLY B CA 1
ATOM 5915 C C . GLY B 1 218 ? -8.781 21.125 29.188 1 97.25 218 GLY B C 1
ATOM 5916 O O . GLY B 1 218 ? -9.758 21.859 29.344 1 97.25 218 GLY B O 1
ATOM 5917 N N . ARG B 1 219 ? -8.117 20.891 28.062 1 97.56 219 ARG B N 1
ATOM 5918 C CA . ARG B 1 219 ? -8.531 21.656 26.891 1 97.56 219 ARG B CA 1
ATOM 5919 C C . ARG B 1 219 ? -8.195 20.922 25.609 1 97.56 219 ARG B C 1
ATOM 5921 O O . ARG B 1 219 ? -7.121 20.328 25.484 1 97.56 219 ARG B O 1
ATOM 5928 N N . TYR B 1 220 ? -9.133 20.953 24.688 1 98.62 220 TYR B N 1
ATOM 5929 C CA . TYR B 1 220 ? -8.93 20.578 23.297 1 98.62 220 TYR B CA 1
ATOM 5930 C C . TYR B 1 220 ? -8.914 21.797 22.391 1 98.62 220 TYR B C 1
ATOM 5932 O O . TYR B 1 220 ? -9.945 22.453 22.203 1 98.62 220 TYR B O 1
ATOM 5940 N N . THR B 1 221 ? -7.801 22.125 21.844 1 98.56 221 THR B N 1
ATOM 5941 C CA . THR B 1 221 ? -7.656 23.328 21.031 1 98.56 221 THR B CA 1
ATOM 5942 C C . THR B 1 221 ? -7.684 22.984 19.547 1 98.56 221 THR B C 1
ATOM 5944 O O . THR B 1 221 ? -6.891 22.156 19.078 1 98.56 221 THR B O 1
ATOM 5947 N N . LEU B 1 222 ? -8.594 23.562 18.812 1 98.25 222 LEU B N 1
ATOM 5948 C CA . LEU B 1 222 ? -8.664 23.469 17.359 1 98.25 222 LEU B CA 1
ATOM 5949 C C . LEU B 1 222 ? -7.961 24.641 16.703 1 98.25 222 LEU B C 1
ATOM 5951 O O . LEU B 1 222 ? -8.328 25.797 16.922 1 98.25 222 LEU B O 1
ATOM 5955 N N . VAL B 1 223 ? -6.961 24.359 15.898 1 98.19 223 VAL B N 1
ATOM 5956 C CA . VAL B 1 223 ? -6.176 25.391 15.234 1 98.19 223 VAL B CA 1
ATOM 5957 C C . VAL B 1 223 ? -6.477 25.391 13.742 1 98.19 223 VAL B C 1
ATOM 5959 O O . VAL B 1 223 ? -6.402 24.359 13.078 1 98.19 223 VAL B O 1
ATOM 5962 N N . ASP B 1 224 ? -6.801 26.531 13.195 1 95.19 224 ASP B N 1
ATOM 5963 C CA . ASP B 1 224 ? -7.055 26.641 11.766 1 95.19 224 ASP B CA 1
ATOM 5964 C C . ASP B 1 224 ? -6.637 28.016 11.25 1 95.19 224 ASP B C 1
ATOM 5966 O O . ASP B 1 224 ? -6.734 29.016 11.969 1 95.19 224 ASP B O 1
ATOM 5970 N N . ALA B 1 225 ? -6.168 28.047 10.023 1 94.62 225 ALA B N 1
ATOM 5971 C CA . ALA B 1 225 ? -5.789 29.312 9.398 1 94.62 225 ALA B CA 1
ATOM 5972 C C . ALA B 1 225 ? -6.953 29.922 8.617 1 94.62 225 ALA B C 1
ATOM 5974 O O . ALA B 1 225 ? -6.934 31.109 8.273 1 94.62 225 ALA B O 1
ATOM 5975 N N . SER B 1 226 ? -7.934 29.156 8.281 1 91 226 SER B N 1
ATOM 5976 C CA . SER B 1 226 ? -9.07 29.594 7.48 1 91 226 SER B CA 1
ATOM 5977 C C . SER B 1 226 ? -10.148 30.234 8.352 1 91 226 SER B C 1
ATOM 5979 O O . SER B 1 226 ? -10.75 29.562 9.195 1 91 226 SER B O 1
ATOM 5981 N N . PRO B 1 227 ? -10.461 31.469 8.102 1 91.31 227 PRO B N 1
ATOM 5982 C CA . PRO B 1 227 ? -11.531 32.094 8.875 1 91.31 227 PRO B CA 1
ATOM 5983 C C . PRO B 1 227 ? -12.883 31.406 8.695 1 91.31 227 PRO B C 1
ATOM 5985 O O . PRO B 1 227 ? -13.648 31.281 9.648 1 91.31 227 PRO B O 1
ATOM 5988 N N . SER B 1 228 ? -13.125 31 7.492 1 88.62 228 SER B N 1
ATOM 5989 C CA . SER B 1 228 ? -14.398 30.344 7.219 1 88.62 228 SER B CA 1
ATOM 5990 C C . SER B 1 228 ? -14.523 29.031 7.973 1 88.62 228 SER B C 1
ATOM 5992 O O . SER B 1 228 ? -15.562 28.734 8.562 1 88.62 228 SER B O 1
ATOM 5994 N N . LEU B 1 229 ? -13.484 28.25 7.98 1 90.31 229 LEU B N 1
ATOM 5995 C CA . LEU B 1 229 ? -13.516 26.984 8.688 1 90.31 229 LEU B CA 1
ATOM 5996 C C . LEU B 1 229 ? -13.539 27.203 10.195 1 90.31 229 LEU B C 1
ATOM 5998 O O . LEU B 1 229 ? -14.203 26.453 10.922 1 90.31 229 LEU B O 1
ATOM 6002 N N . HIS B 1 230 ? -12.797 28.203 10.641 1 94.19 230 HIS B N 1
ATOM 6003 C CA . HIS B 1 230 ? -12.805 28.578 12.055 1 94.19 230 HIS B CA 1
ATOM 6004 C C . HIS B 1 230 ? -14.219 28.891 12.531 1 94.19 230 HIS B C 1
ATOM 6006 O O . HIS B 1 230 ? -14.641 28.406 13.578 1 94.19 230 HIS B O 1
ATOM 6012 N N . LYS B 1 231 ? -14.914 29.656 11.781 1 92.88 231 LYS B N 1
ATOM 6013 C CA . LYS B 1 231 ? -16.297 30.016 12.109 1 92.88 231 LYS B CA 1
ATOM 6014 C C . LYS B 1 231 ? -17.203 28.797 12.07 1 92.88 231 LYS B C 1
ATOM 6016 O O . LYS B 1 231 ? -18.078 28.641 12.93 1 92.88 231 LYS B O 1
ATOM 6021 N N . TRP B 1 232 ? -16.953 28.047 11.086 1 89.5 232 TRP B N 1
ATOM 6022 C CA . TRP B 1 232 ? -17.734 26.812 10.961 1 89.5 232 TRP B CA 1
ATOM 6023 C C . TRP B 1 232 ? -17.562 25.922 12.188 1 89.5 232 TRP B C 1
ATOM 6025 O O . TRP B 1 232 ? -18.547 25.438 12.75 1 89.5 232 TRP B O 1
ATOM 6035 N N . GLN B 1 233 ? -16.375 25.688 12.648 1 93.38 233 GLN B N 1
ATOM 6036 C CA . GLN B 1 233 ? -16.078 24.844 13.805 1 93.38 233 GLN B CA 1
ATOM 6037 C C . GLN B 1 233 ? -16.766 25.391 15.062 1 93.38 233 GLN B C 1
ATOM 6039 O O . GLN B 1 233 ? -17.344 24.625 15.828 1 93.38 233 GLN B O 1
ATOM 6044 N N . GLN B 1 234 ? -16.734 26.656 15.203 1 95.38 234 GLN B N 1
ATOM 6045 C CA . GLN B 1 234 ? -17.391 27.266 16.344 1 95.38 234 GLN B CA 1
ATOM 6046 C C . GLN B 1 234 ? -18.906 27.031 16.312 1 95.38 234 GLN B C 1
ATOM 6048 O O . GLN B 1 234 ? -19.516 26.766 17.344 1 95.38 234 GLN B O 1
ATOM 6053 N N . SER B 1 235 ? -19.438 27.125 15.148 1 92.06 235 SER B N 1
ATOM 6054 C CA . SER B 1 235 ? -20.875 26.969 14.992 1 92.06 235 SER B CA 1
ATOM 6055 C C . SER B 1 235 ? -21.312 25.547 15.273 1 92.06 235 SER B C 1
ATOM 6057 O O . SER B 1 235 ? -22.375 25.312 15.859 1 92.06 235 SER B O 1
ATOM 6059 N N . VAL B 1 236 ? -20.5 24.641 14.883 1 89.94 236 VAL B N 1
ATOM 6060 C CA . VAL B 1 236 ? -20.922 23.25 14.969 1 89.94 236 VAL B CA 1
ATOM 6061 C C . VAL B 1 236 ? -20.562 22.672 16.344 1 89.94 236 VAL B C 1
ATOM 6063 O O . VAL B 1 236 ? -21.297 21.844 16.891 1 89.94 236 VAL B O 1
ATOM 6066 N N . LEU B 1 237 ? -19.438 23.109 16.953 1 94.5 237 LEU B N 1
ATOM 6067 C CA . LEU B 1 237 ? -18.938 22.484 18.172 1 94.5 237 LEU B CA 1
ATOM 6068 C C . LEU B 1 237 ? -19.172 23.375 19.375 1 94.5 237 LEU B C 1
ATOM 6070 O O . LEU B 1 237 ? -19.156 22.906 20.516 1 94.5 237 LEU B O 1
ATOM 6074 N N . GLY B 1 238 ? -19.359 24.625 19.172 1 91 238 GLY B N 1
ATOM 6075 C CA . GLY B 1 238 ? -19.328 25.625 20.219 1 91 238 GLY B CA 1
ATOM 6076 C C . GLY B 1 238 ? -20.469 25.5 21.203 1 91 238 GLY B C 1
ATOM 6077 O O . GLY B 1 238 ? -20.391 25.984 22.344 1 91 238 GLY B O 1
ATOM 6078 N N . ASN B 1 239 ? -21.531 24.859 20.844 1 90.38 239 ASN B N 1
ATOM 6079 C CA . ASN B 1 239 ? -22.672 24.734 21.734 1 90.38 239 ASN B CA 1
ATOM 6080 C C . ASN B 1 239 ? -22.984 23.281 22.047 1 90.38 239 ASN B C 1
ATOM 6082 O O . ASN B 1 239 ? -24.062 22.969 22.547 1 90.38 239 ASN B O 1
ATOM 6086 N N . GLY B 1 240 ? -22.094 22.5 21.766 1 90.5 240 GLY B N 1
ATOM 6087 C CA . GLY B 1 240 ? -22.312 21.078 21.969 1 90.5 240 GLY B CA 1
ATOM 6088 C C . GLY B 1 240 ? -21.953 20.609 23.359 1 90.5 240 GLY B C 1
ATOM 6089 O O . GLY B 1 240 ? -21.656 21.422 24.234 1 90.5 240 GLY B O 1
ATOM 6090 N N . GLU B 1 241 ? -22 19.312 23.594 1 92.31 241 GLU B N 1
ATOM 6091 C CA . GLU B 1 241 ? -21.812 18.641 24.875 1 92.31 241 GLU B CA 1
ATOM 6092 C C . GLU B 1 241 ? -20.391 18.891 25.406 1 92.31 241 GLU B C 1
ATOM 6094 O O . GLU B 1 241 ? -20.188 18.969 26.625 1 92.31 241 GLU B O 1
ATOM 6099 N N . HIS B 1 242 ? -19.438 19.125 24.484 1 96.75 242 HIS B N 1
ATOM 6100 C CA . HIS B 1 242 ? -18.047 19.219 24.891 1 96.75 242 HIS B CA 1
ATOM 6101 C C . HIS B 1 242 ? -17.547 20.656 24.828 1 96.75 242 HIS B C 1
ATOM 6103 O O . HIS B 1 242 ? -16.344 20.906 24.922 1 96.75 242 HIS B O 1
ATOM 6109 N N . SER B 1 243 ? -18.391 21.609 24.703 1 96.25 243 SER B N 1
ATOM 6110 C CA . SER B 1 243 ? -18.047 23 24.469 1 96.25 243 SER B CA 1
ATOM 6111 C C . SER B 1 243 ? -17.141 23.547 25.578 1 96.25 243 SER B C 1
ATOM 6113 O O . SER B 1 243 ? -16.25 24.359 25.312 1 96.25 243 SER B O 1
ATOM 6115 N N . HIS B 1 244 ? -17.312 23.125 26.766 1 96.56 244 HIS B N 1
ATOM 6116 C CA . HIS B 1 244 ? -16.578 23.641 27.906 1 96.56 244 HIS B CA 1
ATOM 6117 C C . HIS B 1 244 ? -15.117 23.188 27.875 1 96.56 244 HIS B C 1
ATOM 6119 O O . HIS B 1 244 ? -14.273 23.734 28.594 1 96.56 244 HIS B O 1
ATOM 6125 N N . LYS B 1 245 ? -14.805 22.25 27.016 1 97.69 245 LYS B N 1
ATOM 6126 C CA . LYS B 1 245 ? -13.438 21.766 26.906 1 97.69 245 LYS B CA 1
ATOM 6127 C C . LYS B 1 245 ? -12.773 22.25 25.625 1 97.69 245 LYS B C 1
ATOM 6129 O O . LYS B 1 245 ? -11.609 21.938 25.359 1 97.69 245 LYS B O 1
ATOM 6134 N N . LEU B 1 246 ? -13.469 22.969 24.797 1 98.25 246 LEU B N 1
ATOM 6135 C CA . LEU B 1 246 ? -12.984 23.312 23.469 1 98.25 246 LEU B CA 1
ATOM 6136 C C . LEU B 1 246 ? -12.43 24.734 23.453 1 98.25 246 LEU B C 1
ATOM 6138 O O . LEU B 1 246 ? -12.969 25.641 24.109 1 98.25 246 LEU B O 1
ATOM 6142 N N . GLU B 1 247 ? -11.383 24.938 22.781 1 97.62 247 GLU B N 1
ATOM 6143 C CA . GLU B 1 247 ? -10.828 26.25 22.422 1 97.62 247 GLU B CA 1
ATOM 6144 C C . GLU B 1 247 ? -10.57 26.328 20.906 1 97.62 247 GLU B C 1
ATOM 6146 O O . GLU B 1 247 ? -10.133 25.359 20.297 1 97.62 247 GLU B O 1
ATOM 6151 N N . PHE B 1 248 ? -10.898 27.438 20.312 1 97.62 248 PHE B N 1
ATOM 6152 C CA . PHE B 1 248 ? -10.719 27.656 18.875 1 97.62 248 PHE B CA 1
ATOM 6153 C C . PHE B 1 248 ? -9.664 28.734 18.625 1 97.62 248 PHE B C 1
ATOM 6155 O O . PHE B 1 248 ? -9.781 29.859 19.125 1 97.62 248 PHE B O 1
ATOM 6162 N N . THR B 1 249 ? -8.664 28.422 17.875 1 97.62 249 THR B N 1
ATOM 6163 C CA . THR B 1 249 ? -7.574 29.359 17.609 1 97.62 249 THR B CA 1
ATOM 6164 C C . THR B 1 249 ? -7.422 29.594 16.109 1 97.62 249 THR B C 1
ATOM 6166 O O . THR B 1 249 ? -7.215 28.656 15.352 1 97.62 249 THR B O 1
ATOM 6169 N N . LEU B 1 250 ? -7.57 30.812 15.695 1 96.69 250 LEU B N 1
ATOM 6170 C CA . LEU B 1 250 ? -7.316 31.234 14.328 1 96.69 250 LEU B CA 1
ATOM 6171 C C . LEU B 1 250 ? -5.887 31.734 14.164 1 96.69 250 LEU B C 1
ATOM 6173 O O . LEU B 1 250 ? -5.555 32.844 14.609 1 96.69 250 LEU B O 1
ATOM 6177 N N . VAL B 1 251 ? -5.043 30.953 13.539 1 96.94 251 VAL B N 1
ATOM 6178 C CA . VAL B 1 251 ? -3.648 31.328 13.344 1 96.94 251 VAL B CA 1
ATOM 6179 C C . VAL B 1 251 ? -3.078 30.609 12.125 1 96.94 251 VAL B C 1
ATOM 6181 O O . VAL B 1 251 ? -3.41 29.453 11.867 1 96.94 251 VAL B O 1
ATOM 6184 N N . ASP B 1 252 ? -2.309 31.328 11.391 1 96.38 252 ASP B N 1
ATOM 6185 C CA . ASP B 1 252 ? -1.559 30.734 10.289 1 96.38 252 ASP B CA 1
ATOM 6186 C C . ASP B 1 252 ? -0.272 30.078 10.789 1 96.38 252 ASP B C 1
ATOM 6188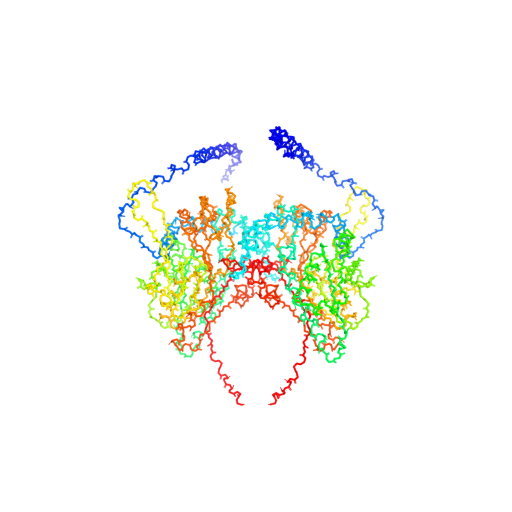 O O . ASP B 1 252 ? 0.604 30.75 11.328 1 96.38 252 ASP B O 1
ATOM 6192 N N . LEU B 1 253 ? -0.107 28.828 10.562 1 98 253 LEU B N 1
ATOM 6193 C CA . LEU B 1 253 ? 1.05 28.094 11.047 1 98 253 LEU B CA 1
ATOM 6194 C C . LEU B 1 253 ? 2.332 28.578 10.391 1 98 253 LEU B C 1
ATOM 6196 O O . LEU B 1 253 ? 3.422 28.422 10.938 1 98 253 LEU B O 1
ATOM 6200 N N . ALA B 1 254 ? 2.252 29.188 9.203 1 97.44 254 ALA B N 1
ATOM 6201 C CA . ALA B 1 254 ? 3.424 29.812 8.594 1 97.44 254 ALA B CA 1
ATOM 6202 C C . ALA B 1 254 ? 3.945 30.953 9.453 1 97.44 254 ALA B C 1
ATOM 6204 O O . ALA B 1 254 ? 5.156 31.141 9.578 1 97.44 254 ALA B O 1
ATOM 6205 N N . ASP B 1 255 ? 3.043 31.703 9.992 1 97.5 255 ASP B N 1
ATOM 6206 C CA . ASP B 1 255 ? 3.438 32.781 10.883 1 97.5 255 ASP B CA 1
ATOM 6207 C C . ASP B 1 255 ? 4.082 32.25 12.156 1 97.5 255 ASP B C 1
ATOM 6209 O O . ASP B 1 255 ? 5.023 32.844 12.68 1 97.5 255 ASP B O 1
ATOM 6213 N N . VAL B 1 256 ? 3.551 31.156 12.633 1 98 256 VAL B N 1
ATOM 6214 C CA . VAL B 1 256 ? 4.129 30.516 13.812 1 98 256 VAL B CA 1
ATOM 6215 C C . VAL B 1 256 ? 5.555 30.062 13.508 1 98 256 VAL B C 1
ATOM 6217 O O . VAL B 1 256 ? 6.473 30.312 14.289 1 98 256 VAL B O 1
ATOM 6220 N N . ALA B 1 257 ? 5.742 29.422 12.352 1 98.19 257 ALA B N 1
ATOM 6221 C CA . ALA B 1 257 ? 7.047 28.922 11.93 1 98.19 257 ALA B CA 1
ATOM 6222 C C . ALA B 1 257 ? 8.062 30.062 11.828 1 98.19 257 ALA B C 1
ATOM 6224 O O . ALA B 1 257 ? 9.242 29.875 12.141 1 98.19 257 ALA B O 1
ATOM 6225 N N . GLU B 1 258 ? 7.609 31.25 11.453 1 97.38 258 GLU B N 1
ATOM 6226 C CA . GLU B 1 258 ? 8.484 32.406 11.242 1 97.38 258 GLU B CA 1
ATOM 6227 C C . GLU B 1 258 ? 8.578 33.25 12.492 1 97.38 258 GLU B C 1
ATOM 6229 O O . GLU B 1 258 ? 9.133 34.344 12.453 1 97.38 258 GLU B O 1
ATOM 6234 N N . LYS B 1 259 ? 7.934 32.906 13.562 1 96.06 259 LYS B N 1
ATOM 6235 C CA . LYS B 1 259 ? 7.965 33.562 14.867 1 96.06 259 LYS B CA 1
ATOM 6236 C C . LYS B 1 259 ? 7.246 34.906 14.82 1 96.06 259 LYS B C 1
ATOM 6238 O O . LYS B 1 259 ? 7.629 35.844 15.531 1 96.06 259 LYS B O 1
ATOM 6243 N N . LYS B 1 260 ? 6.273 34.938 13.93 1 96 260 LYS B N 1
ATOM 6244 C CA . LYS B 1 260 ? 5.453 36.156 13.836 1 96 260 LYS B CA 1
ATOM 6245 C C . LYS B 1 260 ? 4.172 36 14.656 1 96 260 LYS B C 1
ATOM 6247 O O . LYS B 1 260 ? 3.492 37 14.922 1 96 260 LYS B O 1
ATOM 6252 N N . ALA B 1 261 ? 3.867 34.812 14.977 1 95.69 261 ALA B N 1
ATOM 6253 C CA . ALA B 1 261 ? 2.734 34.469 15.844 1 95.69 261 ALA B CA 1
ATOM 6254 C C . ALA B 1 261 ? 3.08 33.344 16.797 1 95.69 261 ALA B C 1
ATOM 6256 O O . ALA B 1 261 ? 3.998 32.562 16.547 1 95.69 261 ALA B O 1
ATOM 6257 N N . SER B 1 262 ? 2.41 33.344 17.906 1 94.75 262 SER B N 1
ATOM 6258 C CA . SER B 1 262 ? 2.576 32.25 18.859 1 94.75 262 SER B CA 1
ATOM 6259 C C . SER B 1 262 ? 1.321 31.375 18.938 1 94.75 262 SER B C 1
ATOM 6261 O O . SER B 1 262 ? 0.208 31.891 19.031 1 94.75 262 SER B O 1
ATOM 6263 N N . LEU B 1 263 ? 1.529 30.125 18.859 1 95.56 263 LEU B N 1
ATOM 6264 C CA . LEU B 1 263 ? 0.425 29.188 18.953 1 95.56 263 LEU B CA 1
ATOM 6265 C C . LEU B 1 263 ? 0.167 28.797 20.406 1 95.56 263 LEU B C 1
ATOM 6267 O O . LEU B 1 263 ? -0.986 28.656 20.812 1 95.56 263 LEU B O 1
ATOM 6271 N N . LEU B 1 264 ? 1.244 28.594 21.125 1 94.19 264 LEU B N 1
ATOM 6272 C CA . LEU B 1 264 ? 1.163 28.172 22.516 1 94.19 264 LEU B CA 1
ATOM 6273 C C . LEU B 1 264 ? 2.086 29 23.406 1 94.19 264 LEU B C 1
ATOM 6275 O O . LEU B 1 264 ? 3.146 29.438 22.953 1 94.19 264 LEU B O 1
ATOM 6279 N N . SER B 1 265 ? 1.668 29.156 24.609 1 93.69 265 SER B N 1
ATOM 6280 C CA . SER B 1 265 ? 2.547 29.719 25.641 1 93.69 265 SER B CA 1
ATOM 6281 C C . SER B 1 265 ? 3.387 28.625 26.297 1 93.69 265 SER B C 1
ATOM 6283 O O . SER B 1 265 ? 3 27.469 26.312 1 93.69 265 SER B O 1
ATOM 6285 N N . LYS B 1 266 ? 4.48 29.016 26.844 1 95.06 266 LYS B N 1
ATOM 6286 C CA . LYS B 1 266 ? 5.355 28.062 27.531 1 95.06 266 LYS B CA 1
ATOM 6287 C C . LYS B 1 266 ? 4.648 27.438 28.734 1 95.06 266 LYS B C 1
ATOM 6289 O O . LYS B 1 266 ? 4.016 28.125 29.531 1 95.06 266 LYS B O 1
ATOM 6294 N N . SER B 1 267 ? 4.641 26.141 28.844 1 94.12 267 SER B N 1
ATOM 6295 C CA . SER B 1 267 ? 4.02 25.406 29.938 1 94.12 267 SER B CA 1
ATOM 6296 C C . SER B 1 267 ? 4.559 23.969 30.016 1 94.12 267 SER B C 1
ATOM 6298 O O . SER B 1 267 ? 4.977 23.406 29.016 1 94.12 267 SER B O 1
ATOM 6300 N N . ASP B 1 268 ? 4.492 23.438 31.234 1 91.5 268 ASP B N 1
ATOM 6301 C CA . ASP B 1 268 ? 4.902 22.047 31.438 1 91.5 268 ASP B CA 1
ATOM 6302 C C . ASP B 1 268 ? 3.707 21.094 31.344 1 91.5 268 ASP B C 1
ATOM 6304 O O . ASP B 1 268 ? 3.848 19.891 31.547 1 91.5 268 ASP B O 1
ATOM 6308 N N . THR B 1 269 ? 2.537 21.625 31.031 1 93.5 269 THR B N 1
ATOM 6309 C CA . THR B 1 269 ? 1.341 20.812 30.906 1 93.5 269 THR B CA 1
ATOM 6310 C C . THR B 1 269 ? 1.521 19.766 29.797 1 93.5 269 THR B C 1
ATOM 6312 O O . THR B 1 269 ? 1.881 20.109 28.672 1 93.5 269 THR B O 1
ATOM 6315 N N . PRO B 1 270 ? 1.339 18.453 30.172 1 94.62 270 PRO B N 1
ATOM 6316 C CA . PRO B 1 270 ? 1.396 17.453 29.109 1 94.62 270 PRO B CA 1
ATOM 6317 C C . PRO B 1 270 ? 0.479 17.781 27.938 1 94.62 270 PRO B C 1
ATOM 6319 O O . PRO B 1 270 ? -0.698 18.094 28.141 1 94.62 270 PRO B O 1
ATOM 6322 N N . THR B 1 271 ? 1.04 17.781 26.766 1 97.44 271 THR B N 1
ATOM 6323 C CA . THR B 1 271 ? 0.322 18.234 25.578 1 97.44 271 THR B CA 1
ATOM 6324 C C . THR B 1 271 ? 0.446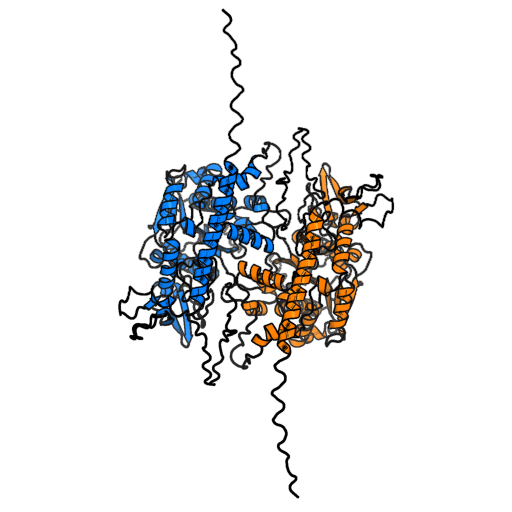 17.203 24.469 1 97.44 271 THR B C 1
ATOM 6326 O O . THR B 1 271 ? 1.55 16.766 24.141 1 97.44 271 THR B O 1
ATOM 6329 N N . ILE B 1 272 ? -0.678 16.781 23.938 1 98.56 272 ILE B N 1
ATOM 6330 C CA . ILE B 1 272 ? -0.711 15.883 22.797 1 98.56 272 ILE B CA 1
ATOM 6331 C C . ILE B 1 272 ? -1.125 16.656 21.547 1 98.56 272 ILE B C 1
ATOM 6333 O O . ILE B 1 272 ? -2.193 17.266 21.5 1 98.56 272 ILE B O 1
ATOM 6337 N N . VAL B 1 273 ? -0.301 16.609 20.547 1 98.81 273 VAL B N 1
ATOM 6338 C CA . VAL B 1 273 ? -0.54 17.344 19.312 1 98.81 273 VAL B CA 1
ATOM 6339 C C . VAL B 1 273 ? -0.921 16.375 18.188 1 98.81 273 VAL B C 1
ATOM 6341 O O . VAL B 1 273 ? -0.24 15.367 17.969 1 98.81 273 VAL B O 1
ATOM 6344 N N . LEU B 1 274 ? -1.984 16.656 17.562 1 98.88 274 LEU B N 1
ATOM 6345 C CA . LEU B 1 274 ? -2.434 15.898 16.406 1 98.88 274 LEU B CA 1
ATOM 6346 C C . LEU B 1 274 ? -2.373 16.75 15.133 1 98.88 274 LEU B C 1
ATOM 6348 O O . LEU B 1 274 ? -2.801 17.906 15.141 1 98.88 274 LEU B O 1
ATOM 6352 N N . GLY B 1 275 ? -1.785 16.312 14.102 1 98.62 275 GLY B N 1
ATOM 6353 C CA . GLY B 1 275 ? -1.814 16.859 12.75 1 98.62 275 GLY B CA 1
ATOM 6354 C C . GLY B 1 275 ? -2.158 15.82 11.695 1 98.62 275 GLY B C 1
ATOM 6355 O O . GLY B 1 275 ? -1.349 14.938 11.398 1 98.62 275 GLY B O 1
ATOM 6356 N N . LEU B 1 276 ? -3.32 15.93 11.141 1 97.75 276 LEU B N 1
ATOM 6357 C CA . LEU B 1 276 ? -3.834 14.945 10.195 1 97.75 276 LEU B CA 1
ATOM 6358 C C . LEU B 1 276 ? -4.102 15.586 8.836 1 97.75 276 LEU B C 1
ATOM 6360 O O . LEU B 1 276 ? -5.133 16.234 8.641 1 97.75 276 LEU B O 1
ATOM 6364 N N . GLU B 1 277 ? -3.176 15.305 7.895 1 94.12 277 GLU B N 1
ATOM 6365 C CA . GLU B 1 277 ? -3.215 15.859 6.547 1 94.12 277 GLU B CA 1
ATOM 6366 C C . GLU B 1 277 ? -3.191 17.391 6.582 1 94.12 277 GLU B C 1
ATOM 6368 O O . GLU B 1 277 ? -3.979 18.047 5.891 1 94.12 277 GLU B O 1
ATOM 6373 N N . VAL B 1 278 ? -2.42 17.906 7.406 1 96.94 278 VAL B N 1
ATOM 6374 C CA . VAL B 1 278 ? -2.211 19.359 7.488 1 96.94 278 VAL B CA 1
ATOM 6375 C C . VAL B 1 278 ? -0.845 19.719 6.902 1 96.94 278 VAL B C 1
ATOM 6377 O O . VAL B 1 278 ? -0.679 20.781 6.305 1 96.94 278 VAL B O 1
ATOM 6380 N N . LEU B 1 279 ? 0.156 18.797 7.039 1 98.06 279 LEU B N 1
ATOM 6381 C CA . LEU B 1 279 ? 1.519 19.047 6.582 1 98.06 279 LEU B CA 1
ATOM 6382 C C . LEU B 1 279 ? 1.556 19.25 5.07 1 98.06 279 LEU B C 1
ATOM 6384 O O . LEU B 1 279 ? 2.359 20.031 4.566 1 98.06 279 LEU B O 1
ATOM 6388 N N . ASP B 1 280 ? 0.691 18.531 4.395 1 95.56 280 ASP B N 1
ATOM 6389 C CA . ASP B 1 280 ? 0.72 18.547 2.934 1 95.56 280 ASP B CA 1
ATOM 6390 C C . ASP B 1 280 ? 0.353 19.922 2.396 1 95.56 280 ASP B C 1
ATOM 6392 O O . ASP B 1 280 ? 0.686 20.266 1.258 1 95.56 280 ASP B O 1
ATOM 6396 N N . ASN B 1 281 ? -0.305 20.734 3.219 1 94.69 281 ASN B N 1
ATOM 6397 C CA . ASN B 1 281 ? -0.713 22.062 2.76 1 94.69 281 ASN B CA 1
ATOM 6398 C C . ASN B 1 281 ? 0.108 23.156 3.426 1 94.69 281 ASN B C 1
ATOM 6400 O O . ASN B 1 281 ? -0.206 24.344 3.287 1 94.69 281 ASN B O 1
ATOM 6404 N N . LEU B 1 282 ? 1.086 22.781 4.18 1 98 282 LEU B N 1
ATOM 6405 C CA . LEU B 1 282 ? 2.041 23.781 4.656 1 98 282 LEU B CA 1
ATOM 6406 C C . LEU B 1 282 ? 3.076 24.094 3.582 1 98 282 LEU B C 1
ATOM 6408 O O . LEU B 1 282 ? 3.705 23.188 3.031 1 98 282 LEU B O 1
ATOM 6412 N N . PRO B 1 283 ? 3.273 25.375 3.326 1 97.81 283 PRO B N 1
ATOM 6413 C CA . PRO B 1 283 ? 4.211 25.734 2.258 1 97.81 283 PRO B CA 1
ATOM 6414 C C . PRO B 1 283 ? 5.625 25.219 2.516 1 97.81 283 PRO B C 1
ATOM 6416 O O . PRO B 1 283 ? 6.094 25.25 3.656 1 97.81 283 PRO B O 1
ATOM 6419 N N . HIS B 1 284 ? 6.234 24.672 1.472 1 98.19 284 HIS B N 1
ATOM 6420 C CA . HIS B 1 284 ? 7.637 24.266 1.479 1 98.19 284 HIS B CA 1
ATOM 6421 C C . HIS B 1 284 ? 8.508 25.312 0.796 1 98.19 284 HIS B C 1
ATOM 6423 O O . HIS B 1 284 ? 8 26.188 0.09 1 98.19 284 HIS B O 1
ATOM 6429 N N . ASP B 1 285 ? 9.781 25.312 1.046 1 98.19 285 ASP B N 1
ATOM 6430 C CA . ASP B 1 285 ? 10.789 26.047 0.289 1 98.19 285 ASP B CA 1
ATOM 6431 C C . ASP B 1 285 ? 11.562 25.109 -0.643 1 98.19 285 ASP B C 1
ATOM 6433 O O . ASP B 1 285 ? 11.516 23.891 -0.488 1 98.19 285 ASP B O 1
ATOM 6437 N N . LYS B 1 286 ? 12.188 25.688 -1.617 1 96.69 286 LYS B N 1
ATOM 6438 C CA . LYS B 1 286 ? 13.109 24.969 -2.484 1 96.69 286 LYS B CA 1
ATOM 6439 C C . LYS B 1 286 ? 14.547 25.422 -2.26 1 96.69 286 LYS B C 1
ATOM 6441 O O . LYS B 1 286 ? 14.82 26.625 -2.207 1 96.69 286 LYS B O 1
ATOM 6446 N N . VAL B 1 287 ? 15.461 24.453 -2.102 1 96.62 287 VAL B N 1
ATOM 6447 C CA . VAL B 1 287 ? 16.859 24.766 -1.872 1 96.62 287 VAL B CA 1
ATOM 6448 C C . VAL B 1 287 ? 17.75 23.906 -2.766 1 96.62 287 VAL B C 1
ATOM 6450 O O . VAL B 1 287 ? 17.328 22.828 -3.203 1 96.62 287 VAL B O 1
ATOM 6453 N N . ARG B 1 288 ? 18.875 24.359 -3.109 1 94.19 288 ARG B N 1
ATOM 6454 C CA . ARG B 1 288 ? 19.891 23.562 -3.779 1 94.19 288 ARG B CA 1
ATOM 6455 C C . ARG B 1 288 ? 21.297 24.031 -3.387 1 94.19 288 ARG B C 1
ATOM 6457 O O . ARG B 1 288 ? 21.469 25.156 -2.918 1 94.19 288 ARG B O 1
ATOM 6464 N N . GLY B 1 289 ? 22.219 23.062 -3.455 1 91.31 289 GLY B N 1
ATOM 6465 C CA . GLY B 1 289 ? 23.625 23.359 -3.232 1 91.31 289 GLY B CA 1
ATOM 6466 C C . GLY B 1 289 ? 24.438 23.406 -4.512 1 91.31 289 GLY B C 1
ATOM 6467 O O . GLY B 1 289 ? 24.281 22.547 -5.375 1 91.31 289 GLY B O 1
ATOM 6468 N N . LYS B 1 290 ? 24.938 24.562 -4.848 1 75.38 290 LYS B N 1
ATOM 6469 C CA . LYS B 1 290 ? 25.828 24.641 -6.004 1 75.38 290 LYS B CA 1
ATOM 6470 C C . LYS B 1 290 ? 27.219 24.156 -5.66 1 75.38 290 LYS B C 1
ATOM 6472 O O . LYS B 1 290 ? 27.531 23.922 -4.488 1 75.38 290 LYS B O 1
ATOM 6477 N N . THR B 1 291 ? 28.016 24.234 -6.801 1 64.81 291 THR B N 1
ATOM 6478 C CA . THR B 1 291 ? 29.438 23.938 -6.664 1 64.81 291 THR B CA 1
ATOM 6479 C C . THR B 1 291 ? 30.094 24.906 -5.684 1 64.81 291 THR B C 1
ATOM 6481 O O . THR B 1 291 ? 29.656 26.047 -5.539 1 64.81 291 THR B O 1
ATOM 6484 N N . ARG B 1 292 ? 30.828 24.625 -4.859 1 57.84 292 ARG B N 1
ATOM 6485 C CA . ARG B 1 292 ? 31.672 25.359 -3.932 1 57.84 292 ARG B CA 1
ATOM 6486 C C . ARG B 1 292 ? 30.922 25.688 -2.645 1 57.84 292 ARG B C 1
ATOM 6488 O O . ARG B 1 292 ? 31.156 26.719 -2.025 1 57.84 292 ARG B O 1
ATOM 6495 N N . LYS B 1 293 ? 29.875 25.125 -2.465 1 66.75 293 LYS B N 1
ATOM 6496 C CA . LYS B 1 293 ? 29.266 25.094 -1.135 1 66.75 293 LYS B CA 1
ATOM 6497 C C . LYS B 1 293 ? 28.328 26.281 -0.936 1 66.75 293 LYS B C 1
ATOM 6499 O O . LYS B 1 293 ? 28.219 26.812 0.171 1 66.75 293 LYS B O 1
ATOM 6504 N N . VAL B 1 294 ? 27.984 26.906 -2.055 1 85.88 294 VAL B N 1
ATOM 6505 C CA . VAL B 1 294 ? 27 27.969 -1.909 1 85.88 294 VAL B CA 1
ATOM 6506 C C . VAL B 1 294 ? 25.594 27.375 -1.901 1 85.88 294 VAL B C 1
ATOM 6508 O O . VAL B 1 294 ? 25.234 26.625 -2.811 1 85.88 294 VAL B O 1
ATOM 6511 N N . LEU B 1 295 ? 24.891 27.688 -0.765 1 93.81 295 LEU B N 1
ATOM 6512 C CA . LEU B 1 295 ? 23.5 27.266 -0.616 1 93.81 295 LEU B CA 1
ATOM 6513 C C . LEU B 1 295 ? 22.547 28.297 -1.195 1 93.81 295 LEU B C 1
ATOM 6515 O O . LEU B 1 295 ? 22.75 29.5 -1.013 1 93.81 295 LEU B O 1
ATOM 6519 N N . GLU B 1 296 ? 21.641 27.859 -1.973 1 96.56 296 GLU B N 1
ATOM 6520 C CA . GLU B 1 296 ? 20.688 28.766 -2.598 1 96.56 296 GLU B CA 1
ATOM 6521 C C . GLU B 1 296 ? 19.266 28.453 -2.184 1 96.56 296 GLU B C 1
ATOM 6523 O O . GLU B 1 296 ? 18.938 27.297 -1.875 1 96.56 296 GLU B O 1
ATOM 6528 N N . GLN B 1 297 ? 18.469 29.469 -2.061 1 97.12 297 GLN B N 1
ATOM 6529 C CA . GLN B 1 297 ? 17.031 29.375 -1.851 1 97.12 297 GLN B CA 1
ATOM 6530 C C . GLN B 1 297 ? 16.266 29.891 -3.07 1 97.12 297 GLN B C 1
ATOM 6532 O O . GLN B 1 297 ? 16.734 30.781 -3.775 1 97.12 297 GLN B O 1
ATOM 6537 N N . ALA B 1 298 ? 15.086 29.312 -3.336 1 97.12 298 ALA B N 1
ATOM 6538 C CA . ALA B 1 298 ? 14.289 29.719 -4.492 1 97.12 298 ALA B CA 1
ATOM 6539 C C . ALA B 1 298 ? 13.375 30.875 -4.145 1 97.12 298 ALA B C 1
ATOM 6541 O O . ALA B 1 298 ? 12.781 30.906 -3.064 1 97.12 298 ALA B O 1
ATOM 6542 N N . GLU B 1 299 ? 13.281 31.844 -5.047 1 96.75 299 GLU B N 1
ATOM 6543 C CA . GLU B 1 299 ? 12.359 32.969 -5.008 1 96.75 299 GLU B CA 1
ATOM 6544 C C . GLU B 1 299 ? 11.531 33.062 -6.285 1 96.75 299 GLU B C 1
ATOM 6546 O O . GLU B 1 299 ? 11.883 32.469 -7.301 1 96.75 299 GLU B O 1
ATOM 6551 N N . VAL B 1 300 ? 10.461 33.688 -6.164 1 94.75 300 VAL B N 1
ATOM 6552 C CA . VAL B 1 300 ? 9.656 34.031 -7.328 1 94.75 300 VAL B CA 1
ATOM 6553 C C . VAL B 1 300 ? 9.883 35.5 -7.68 1 94.75 300 VAL B C 1
ATOM 6555 O O . VAL B 1 300 ? 9.688 36.375 -6.84 1 94.75 300 VAL B O 1
ATOM 6558 N N . HIS B 1 301 ? 10.383 35.75 -8.938 1 91.81 301 HIS B N 1
ATOM 6559 C CA . HIS B 1 301 ? 10.656 37.094 -9.43 1 91.81 301 HIS B CA 1
ATOM 6560 C C . HIS B 1 301 ? 9.664 37.5 -10.516 1 91.81 301 HIS B C 1
ATOM 6562 O O . HIS B 1 301 ? 9.234 36.656 -11.312 1 91.81 301 HIS B O 1
ATOM 6568 N N . TRP B 1 302 ? 9.328 38.75 -10.398 1 85.06 302 TRP B N 1
ATOM 6569 C CA . TRP B 1 302 ? 8.508 39.312 -11.461 1 85.06 302 TRP B CA 1
ATOM 6570 C C . TRP B 1 302 ? 9.297 40.344 -12.266 1 85.06 302 TRP B C 1
ATOM 6572 O O . TRP B 1 302 ? 10.055 41.125 -11.695 1 85.06 302 TRP B O 1
ATOM 6582 N N . ASP B 1 303 ? 9.766 40.125 -13.523 1 68.69 303 ASP B N 1
ATOM 6583 C CA . ASP B 1 303 ? 10.523 41.062 -14.367 1 68.69 303 ASP B CA 1
ATOM 6584 C C . ASP B 1 303 ? 9.805 42.406 -14.492 1 68.69 303 ASP B C 1
ATOM 6586 O O . ASP B 1 303 ? 8.633 42.438 -14.867 1 68.69 303 ASP B O 1
ATOM 6590 N N . ALA B 1 304 ? 10.258 43.375 -13.719 1 53.88 304 ALA B N 1
ATOM 6591 C CA . ALA B 1 304 ? 9.75 44.75 -13.875 1 53.88 304 ALA B CA 1
ATOM 6592 C C . ALA B 1 304 ? 9.883 45.219 -15.312 1 53.88 304 ALA B C 1
ATOM 6594 O O . ALA B 1 304 ? 9.18 46.156 -15.734 1 53.88 304 ALA B O 1
ATOM 6595 N N . THR B 1 305 ? 11.031 44.844 -15.953 1 47.53 305 THR B N 1
ATOM 6596 C CA . THR B 1 305 ? 11.43 45.719 -17.047 1 47.53 305 THR B CA 1
ATOM 6597 C C . THR B 1 305 ? 10.359 45.75 -18.141 1 47.53 305 THR B C 1
ATOM 6599 O O . THR B 1 305 ? 10.5 46.438 -19.141 1 47.53 305 THR B O 1
ATOM 6602 N N . SER B 1 306 ? 9.82 44.656 -18.562 1 42.09 306 SER B N 1
ATOM 6603 C CA . SER B 1 306 ? 9.188 45 -19.828 1 42.09 306 SER B CA 1
ATOM 6604 C C . SER B 1 306 ? 8.148 46.094 -19.656 1 42.09 306 SER B C 1
ATOM 6606 O O . SER B 1 306 ? 7.117 45.906 -19.016 1 42.09 306 SER B O 1
ATOM 6608 N N . ILE B 1 307 ? 8.586 47.375 -19.547 1 39.16 307 ILE B N 1
ATOM 6609 C CA . ILE B 1 307 ? 7.844 48.625 -19.656 1 39.16 307 ILE B CA 1
ATOM 6610 C C . ILE B 1 307 ? 6.73 48.469 -20.688 1 39.16 307 ILE B C 1
ATOM 6612 O O . ILE B 1 307 ? 5.914 49.375 -20.859 1 39.16 307 ILE B O 1
ATOM 6616 N N . ASN B 1 308 ? 7.016 47.938 -21.922 1 38.72 308 ASN B N 1
ATOM 6617 C CA . ASN B 1 308 ? 5.809 48.031 -22.719 1 38.72 308 ASN B CA 1
ATOM 6618 C C . ASN B 1 308 ? 4.605 47.406 -22.031 1 38.72 308 ASN B C 1
ATOM 6620 O O . ASN B 1 308 ? 4.707 46.312 -21.469 1 38.72 308 ASN B O 1
ATOM 6624 N N . ARG B 1 309 ? 3.607 48.25 -21.688 1 41.34 309 ARG B N 1
ATOM 6625 C CA . ARG B 1 309 ? 2.338 48.156 -20.969 1 41.34 309 ARG B CA 1
ATOM 6626 C C . ARG B 1 309 ? 1.761 46.75 -21.047 1 41.34 309 ARG B C 1
ATOM 6628 O O . ARG B 1 309 ? 0.922 46.375 -20.234 1 41.34 309 ARG B O 1
ATOM 6635 N N . GLN B 1 310 ? 1.771 46.188 -22.172 1 39.59 310 GLN B N 1
ATOM 6636 C CA . GLN B 1 310 ? 0.853 45.094 -22.516 1 39.59 310 GLN B CA 1
ATOM 6637 C C . GLN B 1 310 ? 1.411 43.75 -22.078 1 39.59 310 GLN B C 1
ATOM 6639 O O . GLN B 1 310 ? 0.739 42.719 -22.203 1 39.59 310 GLN B O 1
ATOM 6644 N N . GLN B 1 311 ? 2.727 43.594 -21.844 1 41.81 311 GLN B N 1
ATOM 6645 C CA . GLN B 1 311 ? 3.17 42.219 -21.734 1 41.81 311 GLN B CA 1
ATOM 6646 C C . GLN B 1 311 ? 3.102 41.719 -20.281 1 41.81 311 GLN B C 1
ATOM 6648 O O . GLN B 1 311 ? 3.623 42.375 -19.375 1 41.81 311 GLN B O 1
ATOM 6653 N N . SER B 1 312 ? 2.047 41 -19.828 1 47.81 312 SER B N 1
ATOM 6654 C CA . SER B 1 312 ? 1.685 40.25 -18.609 1 47.81 312 SER B CA 1
ATOM 6655 C C . SER B 1 312 ? 2.918 39.688 -17.922 1 47.81 312 SER B C 1
ATOM 6657 O O . SER B 1 312 ? 3.748 39.031 -18.562 1 47.81 312 SER B O 1
ATOM 6659 N N . MET B 1 313 ? 3.496 40.281 -16.922 1 60.22 313 MET B N 1
ATOM 6660 C CA . MET B 1 313 ? 4.617 39.875 -16.094 1 60.22 313 MET B CA 1
ATOM 6661 C C . MET B 1 313 ? 4.449 38.438 -15.648 1 60.22 313 MET B C 1
ATOM 6663 O O . MET B 1 313 ? 3.471 38.094 -14.977 1 60.22 313 MET B O 1
ATOM 6667 N N . PHE B 1 314 ? 5.145 37.5 -16.219 1 72.62 314 PHE B N 1
ATOM 6668 C CA . PHE B 1 314 ? 5.066 36.125 -15.812 1 72.62 314 PHE B CA 1
ATOM 6669 C C . PHE B 1 314 ? 6.07 35.812 -14.703 1 72.62 314 PHE B C 1
ATOM 6671 O O . PHE B 1 314 ? 7.23 36.219 -14.781 1 72.62 314 PHE B O 1
ATOM 6678 N N . PRO B 1 315 ? 5.59 35.344 -13.539 1 85.69 315 PRO B N 1
ATOM 6679 C CA . PRO B 1 315 ? 6.5 34.938 -12.461 1 85.69 315 PRO B CA 1
ATOM 6680 C C . PRO B 1 315 ? 7.5 33.875 -12.891 1 85.69 315 PRO B C 1
ATOM 6682 O O . PRO B 1 315 ? 7.172 33 -13.703 1 85.69 315 PRO B O 1
ATOM 6685 N N . LYS B 1 316 ? 8.695 34.094 -12.43 1 88.06 316 LYS B N 1
ATOM 6686 C CA . LYS B 1 316 ? 9.742 33.125 -12.688 1 88.06 316 LYS B CA 1
ATOM 6687 C C . LYS B 1 316 ? 10.438 32.688 -11.398 1 88.06 316 LYS B C 1
ATOM 6689 O O . LYS B 1 316 ? 10.625 33.5 -10.492 1 88.06 316 LYS B O 1
ATOM 6694 N N . GLU B 1 317 ? 10.766 31.438 -11.352 1 94.31 317 GLU B N 1
ATOM 6695 C CA . GLU B 1 317 ? 11.547 30.922 -10.227 1 94.31 317 GLU B CA 1
ATOM 6696 C C . GLU B 1 317 ? 13.031 31.25 -10.398 1 94.31 317 GLU B C 1
ATOM 6698 O O . GLU B 1 317 ? 13.609 30.984 -11.453 1 94.31 317 GLU B O 1
ATOM 6703 N N . VAL B 1 318 ? 13.609 31.875 -9.43 1 93.44 318 VAL B N 1
ATOM 6704 C CA . VAL B 1 318 ? 15.023 32.25 -9.453 1 93.44 318 VAL B CA 1
ATOM 6705 C C . VAL B 1 318 ? 15.703 31.766 -8.164 1 93.44 318 VAL B C 1
ATOM 6707 O O . VAL B 1 318 ? 15.164 31.953 -7.074 1 93.44 318 VAL B O 1
ATOM 6710 N N . PHE B 1 319 ? 16.844 31.109 -8.305 1 94.25 319 PHE B N 1
ATOM 6711 C CA . PHE B 1 319 ? 17.609 30.719 -7.137 1 94.25 319 PHE B CA 1
ATOM 6712 C C . PHE B 1 319 ? 18.594 31.812 -6.738 1 94.25 319 PHE B C 1
ATOM 6714 O O . PHE B 1 319 ? 19.297 32.375 -7.59 1 94.25 319 PHE B O 1
ATOM 6721 N N . VAL B 1 320 ? 18.594 32.188 -5.535 1 95.19 320 VAL B N 1
ATOM 6722 C CA . VAL B 1 320 ? 19.453 33.219 -4.969 1 95.19 320 VAL B CA 1
ATOM 6723 C C . VAL B 1 320 ? 20.188 32.688 -3.742 1 95.19 320 VAL B C 1
ATOM 6725 O O . VAL B 1 320 ? 19.797 31.641 -3.203 1 95.19 320 VAL B O 1
ATOM 6728 N N . PRO B 1 321 ? 21.219 33.312 -3.277 1 94.94 321 PRO B N 1
ATOM 6729 C CA . PRO B 1 321 ? 21.891 32.812 -2.068 1 94.94 321 PRO B CA 1
ATOM 6730 C C . PRO B 1 321 ? 20.938 32.688 -0.878 1 94.94 321 PRO B C 1
ATOM 6732 O O . PRO B 1 321 ? 20.062 33.531 -0.696 1 94.94 321 PRO B O 1
ATOM 6735 N N . LEU B 1 322 ? 21.109 31.703 -0.09 1 96.5 322 LEU B N 1
ATOM 6736 C CA . LEU B 1 322 ? 20.266 31.438 1.067 1 96.5 322 LEU B CA 1
ATOM 6737 C C . LEU B 1 322 ? 20.453 32.5 2.141 1 96.5 322 LEU B C 1
ATOM 6739 O O . LEU B 1 322 ? 21.562 32.688 2.664 1 96.5 322 LEU B O 1
ATOM 6743 N N . THR B 1 323 ? 19.406 33.25 2.523 1 96.31 323 THR B N 1
ATOM 6744 C CA . THR B 1 323 ? 19.469 34.281 3.545 1 96.31 323 THR B CA 1
ATOM 6745 C C . THR B 1 323 ? 18.312 34.156 4.535 1 96.31 323 THR B C 1
ATOM 6747 O O . THR B 1 323 ? 18.344 34.75 5.609 1 96.31 323 THR B O 1
ATOM 6750 N N . ASP B 1 324 ? 17.312 33.469 4.199 1 97.44 324 ASP B N 1
ATOM 6751 C CA . ASP B 1 324 ? 16.109 33.344 5.02 1 97.44 324 ASP B CA 1
ATOM 6752 C C . ASP B 1 324 ? 16.422 32.688 6.359 1 97.44 324 ASP B C 1
ATOM 6754 O O . ASP B 1 324 ? 16.969 31.594 6.402 1 97.44 324 ASP B O 1
ATOM 6758 N N . PRO B 1 325 ? 16.016 33.281 7.434 1 97.69 325 PRO B N 1
ATOM 6759 C CA . PRO B 1 325 ? 16.391 32.75 8.75 1 97.69 325 PRO B CA 1
ATOM 6760 C C . PRO B 1 325 ? 15.781 31.375 9.039 1 97.69 325 PRO B C 1
ATOM 6762 O O . PRO B 1 325 ? 16.422 30.531 9.648 1 97.69 325 PRO B O 1
ATOM 6765 N N . LEU B 1 326 ? 14.531 31.172 8.711 1 98.06 326 LEU B N 1
ATOM 6766 C CA . LEU B 1 326 ? 13.898 29.875 8.953 1 98.06 326 LEU B CA 1
ATOM 6767 C C . LEU B 1 326 ? 14.617 28.766 8.195 1 98.06 326 LEU B C 1
ATOM 6769 O O . LEU B 1 326 ? 14.914 27.703 8.766 1 98.06 326 LEU B O 1
ATOM 6773 N N . LEU B 1 327 ? 14.953 29 6.953 1 97.5 327 LEU B N 1
ATOM 6774 C CA . LEU B 1 327 ? 15.633 28 6.133 1 97.5 327 LEU B CA 1
ATOM 6775 C C . LEU B 1 327 ? 17.047 27.75 6.656 1 97.5 327 LEU B C 1
ATOM 6777 O O . LEU B 1 327 ? 17.5 26.594 6.66 1 97.5 327 LEU B O 1
ATOM 6781 N N . GLN B 1 328 ? 17.719 28.812 7.016 1 97.12 328 GLN B N 1
ATOM 6782 C CA . GLN B 1 328 ? 19.047 28.641 7.594 1 97.12 328 GLN B CA 1
ATOM 6783 C C . GLN B 1 328 ? 19 27.734 8.82 1 97.12 328 GLN B C 1
ATOM 6785 O O . GLN B 1 328 ? 19.844 26.859 8.977 1 97.12 328 GLN B O 1
ATOM 6790 N N . MET B 1 329 ? 18.016 28 9.617 1 97.38 329 MET B N 1
ATOM 6791 C CA . MET B 1 329 ? 17.875 27.219 10.836 1 97.38 329 MET B CA 1
ATOM 6792 C C . MET B 1 329 ? 17.578 25.766 10.508 1 97.38 329 MET B C 1
ATOM 6794 O O . MET B 1 329 ? 18.188 24.859 11.078 1 97.38 329 MET B O 1
ATOM 6798 N N . VAL B 1 330 ? 16.719 25.453 9.586 1 98.12 330 VAL B N 1
ATOM 6799 C CA . VAL B 1 330 ? 16.328 24.094 9.227 1 98.12 330 VAL B CA 1
ATOM 6800 C C . VAL B 1 330 ? 17.516 23.359 8.602 1 98.12 330 VAL B C 1
ATOM 6802 O O . VAL B 1 330 ? 17.812 22.219 8.992 1 98.12 330 VAL B O 1
ATOM 6805 N N . VAL B 1 331 ? 18.203 24.016 7.684 1 96.31 331 VAL B N 1
ATOM 6806 C CA . VAL B 1 331 ? 19.312 23.391 6.969 1 96.31 331 VAL B CA 1
ATOM 6807 C C . VAL B 1 331 ? 20.469 23.156 7.93 1 96.31 331 VAL B C 1
ATOM 6809 O O . VAL B 1 331 ? 21.203 22.172 7.809 1 96.31 331 VAL B O 1
ATOM 6812 N N . SER B 1 332 ? 20.641 24.031 8.836 1 95.69 332 SER B N 1
ATOM 6813 C CA . SER B 1 332 ? 21.703 23.859 9.812 1 95.69 332 SER B CA 1
ATOM 6814 C C . SER B 1 332 ? 21.469 22.609 10.664 1 95.69 332 SER B C 1
ATOM 6816 O O . SER B 1 332 ? 22.422 21.922 11.039 1 95.69 332 SER B O 1
ATOM 6818 N N . LYS B 1 333 ? 20.266 22.328 10.984 1 96.19 333 LYS B N 1
ATOM 6819 C CA . LYS B 1 333 ? 19.938 21.188 11.82 1 96.19 333 LYS B CA 1
ATOM 6820 C C . LYS B 1 333 ? 19.922 19.891 11.008 1 96.19 333 LYS B C 1
ATOM 6822 O O . LYS B 1 333 ? 20.234 18.812 11.531 1 96.19 333 LYS B O 1
ATOM 6827 N N . VAL B 1 334 ? 19.516 20 9.789 1 97.12 334 VAL B N 1
ATOM 6828 C CA . VAL B 1 334 ? 19.5 18.844 8.906 1 97.12 334 VAL B CA 1
ATOM 6829 C C . VAL B 1 334 ? 20.203 19.188 7.586 1 97.12 334 VAL B C 1
ATOM 6831 O O . VAL B 1 334 ? 19.531 19.375 6.562 1 97.12 334 VAL B O 1
ATOM 6834 N N . PRO B 1 335 ? 21.5 19.156 7.551 1 94.12 335 PRO B N 1
ATOM 6835 C CA . PRO B 1 335 ? 22.25 19.562 6.355 1 94.12 335 PRO B CA 1
ATOM 6836 C C . PRO B 1 335 ? 21.953 18.672 5.148 1 94.12 335 PRO B C 1
ATOM 6838 O O . PRO B 1 335 ? 22.141 19.094 4.008 1 94.12 335 PRO B O 1
ATOM 6841 N N . SER B 1 336 ? 21.469 17.484 5.324 1 92.88 336 SER B N 1
ATOM 6842 C CA . SER B 1 336 ? 21.219 16.531 4.242 1 92.88 336 SER B CA 1
ATOM 6843 C C . SER B 1 336 ? 20.016 16.969 3.4 1 92.88 336 SER B C 1
ATOM 6845 O O . SER B 1 336 ? 19.75 16.375 2.352 1 92.88 336 SER B O 1
ATOM 6847 N N . PHE B 1 337 ? 19.266 17.969 3.797 1 92.5 337 PHE B N 1
ATOM 6848 C CA . PHE B 1 337 ? 18.25 18.562 2.936 1 92.5 337 PHE B CA 1
ATOM 6849 C C . PHE B 1 337 ? 18.875 19.141 1.668 1 92.5 337 PHE B C 1
ATOM 6851 O O . PHE B 1 337 ? 18.203 19.281 0.649 1 92.5 337 PHE B O 1
ATOM 6858 N N . VAL B 1 338 ? 20.109 19.531 1.783 1 90.81 338 VAL B N 1
ATOM 6859 C CA . VAL B 1 338 ? 20.766 20.219 0.673 1 90.81 338 VAL B CA 1
ATOM 6860 C C . VAL B 1 338 ? 21.5 19.203 -0.193 1 90.81 338 VAL B C 1
ATOM 6862 O O . VAL B 1 338 ? 22.172 18.297 0.327 1 90.81 338 VAL B O 1
ATOM 6865 N N . SER B 1 339 ? 21.25 19.266 -1.454 1 87.44 339 SER B N 1
ATOM 6866 C CA . SER B 1 339 ? 21.953 18.516 -2.48 1 87.44 339 SER B CA 1
ATOM 6867 C C . SER B 1 339 ? 22.25 19.391 -3.701 1 87.44 339 SER B C 1
ATOM 6869 O O . SER B 1 339 ? 21.828 20.547 -3.762 1 87.44 339 SER B O 1
ATOM 6871 N N . ALA B 1 340 ? 22.984 18.797 -4.656 1 84.31 340 ALA B N 1
ATOM 6872 C CA . ALA B 1 340 ? 23.297 19.531 -5.883 1 84.31 340 ALA B CA 1
ATOM 6873 C C . ALA B 1 340 ? 22.031 19.828 -6.676 1 84.31 340 ALA B C 1
ATOM 6875 O O . ALA B 1 340 ? 21.938 20.844 -7.363 1 84.31 340 ALA B O 1
ATOM 6876 N N . TYR B 1 341 ? 21.047 19 -6.508 1 86.31 341 TYR B N 1
ATOM 6877 C CA . TYR B 1 341 ? 19.766 19.172 -7.184 1 86.31 341 TYR B CA 1
ATOM 6878 C C . TYR B 1 341 ? 18.734 19.781 -6.242 1 86.31 341 TYR B C 1
ATOM 6880 O O . TYR B 1 341 ? 18.781 19.562 -5.031 1 86.31 341 TYR B O 1
ATOM 6888 N N . PRO B 1 342 ? 17.875 20.578 -6.789 1 92.19 342 PRO B N 1
ATOM 6889 C CA . PRO B 1 342 ? 16.875 21.219 -5.941 1 92.19 342 PRO B CA 1
ATOM 6890 C C . PRO B 1 342 ? 16.016 20.203 -5.18 1 92.19 342 PRO B C 1
ATOM 6892 O O . PRO B 1 342 ? 15.703 19.141 -5.707 1 92.19 342 PRO B O 1
ATOM 6895 N N . ARG B 1 343 ? 15.672 20.578 -3.953 1 94.94 343 ARG B N 1
ATOM 6896 C CA . ARG B 1 343 ? 14.773 19.812 -3.104 1 94.94 343 ARG B CA 1
ATOM 6897 C C . ARG B 1 343 ? 13.758 20.703 -2.41 1 94.94 343 ARG B C 1
ATOM 6899 O O . ARG B 1 343 ? 14.094 21.812 -1.979 1 94.94 343 ARG B O 1
ATOM 6906 N N . TRP B 1 344 ? 12.586 20.266 -2.406 1 97.19 344 TRP B N 1
ATOM 6907 C CA . TRP B 1 344 ? 11.594 20.922 -1.556 1 97.19 344 TRP B CA 1
ATOM 6908 C C . TRP B 1 344 ? 11.836 20.594 -0.086 1 97.19 344 TRP B C 1
ATOM 6910 O O . TRP B 1 344 ? 12.078 19.438 0.267 1 97.19 344 TRP B O 1
ATOM 6920 N N . VAL B 1 345 ? 11.805 21.578 0.745 1 97.94 345 VAL B N 1
ATOM 6921 C CA . VAL B 1 345 ? 12.062 21.469 2.178 1 97.94 345 VAL B CA 1
ATOM 6922 C C . VAL B 1 345 ? 10.805 21.844 2.959 1 97.94 345 VAL B C 1
ATOM 6924 O O . VAL B 1 345 ? 10.25 22.922 2.76 1 97.94 345 VAL B O 1
ATOM 6927 N N . PRO B 1 346 ? 10.367 20.969 3.818 1 98.38 346 PRO B N 1
ATOM 6928 C CA . PRO B 1 346 ? 9.203 21.312 4.637 1 98.38 346 PRO B CA 1
ATOM 6929 C C . PRO B 1 346 ? 9.547 22.297 5.75 1 98.38 346 PRO B C 1
ATOM 6931 O O . PRO B 1 346 ? 9.375 21.984 6.93 1 98.38 346 PRO B O 1
ATOM 6934 N N . SER B 1 347 ? 9.859 23.516 5.426 1 98.44 347 SER B N 1
ATOM 6935 C CA . SER B 1 347 ? 10.391 24.531 6.344 1 98.44 347 SER B CA 1
ATOM 6936 C C . SER B 1 347 ? 9.336 24.953 7.359 1 98.44 347 SER B C 1
ATOM 6938 O O . SER B 1 347 ? 9.625 25.062 8.555 1 98.44 347 SER B O 1
ATOM 6940 N N . VAL B 1 348 ? 8.086 25.156 6.906 1 98.56 348 VAL B N 1
ATOM 6941 C CA . VAL B 1 348 ? 7.035 25.609 7.809 1 98.56 348 VAL B CA 1
ATOM 6942 C C . VAL B 1 348 ? 6.723 24.516 8.828 1 98.56 348 VAL B C 1
ATOM 6944 O O . VAL B 1 348 ? 6.605 24.797 10.023 1 98.56 348 VAL B O 1
ATOM 6947 N N . ALA B 1 349 ? 6.59 23.25 8.352 1 98.69 349 ALA B N 1
ATOM 6948 C CA . ALA B 1 349 ? 6.363 22.156 9.273 1 98.69 349 ALA B CA 1
ATOM 6949 C C . ALA B 1 349 ? 7.461 22.094 10.336 1 98.69 349 ALA B C 1
ATOM 6951 O O . ALA B 1 349 ? 7.176 21.953 11.523 1 98.69 349 ALA B O 1
ATOM 6952 N N . CYS B 1 350 ? 8.703 22.234 9.93 1 98.62 350 CYS B N 1
ATOM 6953 C CA . CYS B 1 350 ? 9.836 22.219 10.844 1 98.62 350 CYS B CA 1
ATOM 6954 C C . CYS B 1 350 ? 9.75 23.359 11.852 1 98.62 350 CYS B C 1
ATOM 6956 O O . CYS B 1 350 ? 9.945 23.156 13.047 1 98.62 350 CYS B O 1
ATOM 6958 N N . GLY B 1 351 ? 9.414 24.547 11.352 1 98.5 351 GLY B N 1
ATOM 6959 C CA . GLY B 1 351 ? 9.281 25.688 12.234 1 98.5 351 GLY B CA 1
ATOM 6960 C C . GLY B 1 351 ? 8.188 25.516 13.273 1 98.5 351 GLY B C 1
ATOM 6961 O O . GLY B 1 351 ? 8.367 25.891 14.438 1 98.5 351 GLY B O 1
ATOM 6962 N N . VAL B 1 352 ? 7.102 24.984 12.852 1 98.56 352 VAL B N 1
ATOM 6963 C CA . VAL B 1 352 ? 5.98 24.766 13.758 1 98.56 352 VAL B CA 1
ATOM 6964 C C . VAL B 1 352 ? 6.371 23.734 14.828 1 98.56 352 VAL B C 1
ATOM 6966 O O . VAL B 1 352 ? 6.109 23.953 16.016 1 98.56 352 VAL B O 1
ATOM 6969 N N . VAL B 1 353 ? 6.992 22.625 14.414 1 98 353 VAL B N 1
ATOM 6970 C CA . VAL B 1 353 ? 7.402 21.594 15.352 1 98 353 VAL B CA 1
ATOM 6971 C C . VAL B 1 353 ? 8.398 22.156 16.359 1 98 353 VAL B C 1
ATOM 6973 O O . VAL B 1 353 ? 8.312 21.875 17.562 1 98 353 VAL B O 1
ATOM 6976 N N . GLN B 1 354 ? 9.312 22.969 15.875 1 96.62 354 GLN B N 1
ATOM 6977 C CA . GLN B 1 354 ? 10.266 23.594 16.781 1 96.62 354 GLN B CA 1
ATOM 6978 C C . GLN B 1 354 ? 9.562 24.453 17.812 1 96.62 354 GLN B C 1
ATOM 6980 O O . GLN B 1 354 ? 9.922 24.438 19 1 96.62 354 GLN B O 1
ATOM 6985 N N . HIS B 1 355 ? 8.641 25.25 17.359 1 97.31 355 HIS B N 1
ATOM 6986 C CA . HIS B 1 355 ? 7.855 26.078 18.266 1 97.31 355 HIS B CA 1
ATOM 6987 C C . HIS B 1 355 ? 7.16 25.234 19.328 1 97.31 355 HIS B C 1
ATOM 6989 O O . HIS B 1 355 ? 7.203 25.562 20.516 1 97.31 355 HIS B O 1
ATOM 6995 N N . LEU B 1 356 ? 6.543 24.156 18.906 1 97.25 356 LEU B N 1
ATOM 6996 C CA . LEU B 1 356 ? 5.793 23.297 19.812 1 97.25 356 LEU B CA 1
ATOM 6997 C C . LEU B 1 356 ? 6.719 22.656 20.844 1 97.25 356 LEU B C 1
ATOM 6999 O O . LEU B 1 356 ? 6.414 22.656 22.031 1 97.25 356 LEU B O 1
ATOM 7003 N N . LEU B 1 357 ? 7.84 22.188 20.406 1 95.44 357 LEU B N 1
ATOM 7004 C CA . LEU B 1 357 ? 8.789 21.516 21.297 1 95.44 357 LEU B CA 1
ATOM 7005 C C . LEU B 1 357 ? 9.367 22.5 22.297 1 95.44 357 LEU B C 1
ATOM 7007 O O . LEU B 1 357 ? 9.656 22.125 23.438 1 95.44 357 LEU B O 1
ATOM 7011 N N . HIS B 1 358 ? 9.523 23.719 21.875 1 93.94 358 HIS B N 1
ATOM 7012 C CA . HIS B 1 358 ? 10.062 24.75 22.75 1 93.94 358 HIS B CA 1
ATOM 7013 C C . HIS B 1 358 ? 9.047 25.141 23.828 1 93.94 358 HIS B C 1
ATOM 7015 O O . HIS B 1 358 ? 9.414 25.375 24.984 1 93.94 358 HIS B O 1
ATOM 7021 N N . GLN B 1 359 ? 7.836 25.188 23.453 1 95.38 359 GLN B N 1
ATOM 7022 C CA . GLN B 1 359 ? 6.801 25.703 24.359 1 95.38 359 GLN B CA 1
ATOM 7023 C C . GLN B 1 359 ? 6.305 24.609 25.297 1 95.38 359 GLN B C 1
ATOM 7025 O O . GLN B 1 359 ? 5.82 24.891 26.391 1 95.38 359 GLN B O 1
ATOM 7030 N N . ARG B 1 360 ? 6.422 23.375 24.844 1 94.5 360 ARG B N 1
ATOM 7031 C CA . ARG B 1 360 ? 5.871 22.25 25.609 1 94.5 360 ARG B CA 1
ATOM 7032 C C . ARG B 1 360 ? 6.883 21.125 25.734 1 94.5 360 ARG B C 1
ATOM 7034 O O . ARG B 1 360 ? 6.898 20.203 24.906 1 94.5 360 ARG B O 1
ATOM 7041 N N . PRO B 1 361 ? 7.602 21.047 26.844 1 90.69 361 PRO B N 1
ATOM 7042 C CA . PRO B 1 361 ? 8.617 20 26.984 1 90.69 361 PRO B CA 1
ATOM 7043 C C . PRO B 1 361 ? 8.023 18.609 27.188 1 90.69 361 PRO B C 1
ATOM 7045 O O . PRO B 1 361 ? 8.656 17.609 26.844 1 90.69 361 PRO B O 1
ATOM 7048 N N . ASN B 1 362 ? 6.809 18.531 27.812 1 91.62 362 ASN B N 1
ATOM 7049 C CA . ASN B 1 362 ? 6.086 17.281 27.938 1 91.62 362 ASN B CA 1
ATOM 7050 C C . ASN B 1 362 ? 5.07 17.094 26.812 1 91.62 362 ASN B C 1
ATOM 7052 O O . ASN B 1 362 ? 3.869 17.25 27.031 1 91.62 362 ASN B O 1
ATOM 7056 N N . ILE B 1 363 ? 5.617 16.656 25.688 1 95.81 363 ILE B N 1
ATOM 7057 C CA . ILE B 1 363 ? 4.773 16.688 24.5 1 95.81 363 ILE B CA 1
ATOM 7058 C C . ILE B 1 363 ? 4.754 15.305 23.844 1 95.81 363 ILE B C 1
ATOM 7060 O O . ILE B 1 363 ? 5.773 14.609 23.812 1 95.81 363 ILE B O 1
ATOM 7064 N N . ALA B 1 364 ? 3.605 14.852 23.469 1 97.19 364 ALA B N 1
ATOM 7065 C CA . ALA B 1 364 ? 3.422 13.766 22.516 1 97.19 364 ALA B CA 1
ATOM 7066 C C . ALA B 1 364 ? 2.82 14.281 21.203 1 97.19 364 ALA B C 1
ATOM 7068 O O . ALA B 1 364 ? 2.154 15.32 21.188 1 97.19 364 ALA B O 1
ATOM 7069 N N . MET B 1 365 ? 3.1 13.562 20.109 1 98.38 365 MET B N 1
ATOM 7070 C CA . MET B 1 365 ? 2.637 14.031 18.812 1 98.38 365 MET B CA 1
ATOM 7071 C C . MET B 1 365 ? 2.301 12.859 17.891 1 98.38 365 MET B C 1
ATOM 7073 O O . MET B 1 365 ? 2.936 11.805 17.969 1 98.38 365 MET B O 1
ATOM 7077 N N . ALA B 1 366 ? 1.316 13 17.094 1 98.81 366 ALA B N 1
ATOM 7078 C CA . ALA B 1 366 ? 1.021 12.156 15.93 1 98.81 366 ALA B CA 1
ATOM 7079 C C . ALA B 1 366 ? 0.717 13 14.695 1 98.81 366 ALA B C 1
ATOM 7081 O O . ALA B 1 366 ? -0.342 13.625 14.609 1 98.81 366 ALA B O 1
ATOM 7082 N N . LEU B 1 367 ? 1.633 13.031 13.789 1 98.81 367 LEU B N 1
ATOM 7083 C CA . LEU B 1 367 ? 1.485 13.742 12.523 1 98.81 367 LEU B CA 1
ATOM 7084 C C . LEU B 1 367 ? 1.36 12.766 11.359 1 98.81 367 LEU B C 1
ATOM 7086 O O . LEU B 1 367 ? 2.328 12.094 11.008 1 98.81 367 LEU B O 1
ATOM 7090 N N . ALA B 1 368 ? 0.197 12.672 10.82 1 98.44 368 ALA B N 1
ATOM 7091 C CA . ALA B 1 368 ? -0.077 11.75 9.711 1 98.44 368 ALA B CA 1
ATOM 7092 C C . ALA B 1 368 ? -0.294 12.516 8.406 1 98.44 368 ALA B C 1
ATOM 7094 O O . ALA B 1 368 ? -1.081 13.461 8.359 1 98.44 368 ALA B O 1
ATOM 7095 N N . ASP B 1 369 ? 0.419 12.055 7.367 1 97.44 369 ASP B N 1
ATOM 7096 C CA . ASP B 1 369 ? 0.306 12.727 6.078 1 97.44 369 ASP B CA 1
ATOM 7097 C C . ASP B 1 369 ? 0.902 11.875 4.957 1 97.44 369 ASP B C 1
ATOM 7099 O O . ASP B 1 369 ? 1.441 10.797 5.211 1 97.44 369 ASP B O 1
ATOM 7103 N N . PHE B 1 370 ? 0.784 12.383 3.746 1 93.94 370 PHE B N 1
ATOM 7104 C CA . PHE B 1 370 ? 1.311 11.688 2.58 1 93.94 370 PHE B CA 1
ATOM 7105 C C . PHE B 1 370 ? 2.834 11.656 2.609 1 93.94 370 PHE B C 1
ATOM 7107 O O . PHE B 1 370 ? 3.477 12.688 2.809 1 93.94 370 PHE B O 1
ATOM 7114 N N . ASP B 1 371 ? 3.428 10.469 2.428 1 95.19 371 ASP B N 1
ATOM 7115 C CA . ASP B 1 371 ? 4.883 10.391 2.312 1 95.19 371 ASP B CA 1
ATOM 7116 C C . ASP B 1 371 ? 5.312 10.336 0.848 1 95.19 371 ASP B C 1
ATOM 7118 O O . ASP B 1 371 ? 6.484 10.555 0.533 1 95.19 371 ASP B O 1
ATOM 7122 N N . TRP B 1 372 ? 4.434 10.094 -0.009 1 88.75 372 TRP B N 1
ATOM 7123 C CA . TRP B 1 372 ? 4.609 10.25 -1.449 1 88.75 372 TRP B CA 1
ATOM 7124 C C . TRP B 1 372 ? 3.281 10.57 -2.127 1 88.75 372 TRP B C 1
ATOM 7126 O O . TRP B 1 372 ? 2.213 10.375 -1.54 1 88.75 372 TRP B O 1
ATOM 7136 N N . LEU B 1 373 ? 3.383 11.203 -3.248 1 86 373 LEU B N 1
ATOM 7137 C CA . LEU B 1 373 ? 2.213 11.539 -4.051 1 86 373 LEU B CA 1
ATOM 7138 C C . LEU B 1 373 ? 2.33 10.945 -5.453 1 86 373 LEU B C 1
ATOM 7140 O O . LEU B 1 373 ? 3.438 10.75 -5.957 1 86 373 LEU B O 1
ATOM 7144 N N . PRO B 1 374 ? 1.223 10.656 -6.012 1 76.12 374 PRO B N 1
ATOM 7145 C CA . PRO B 1 374 ? 1.288 10.234 -7.414 1 76.12 374 PRO B CA 1
ATOM 7146 C C . PRO B 1 374 ? 1.776 11.352 -8.344 1 76.12 374 PRO B C 1
ATOM 7148 O O . PRO B 1 374 ? 1.802 12.516 -7.945 1 76.12 374 PRO B O 1
ATOM 7151 N N . GLN B 1 375 ? 2.141 10.914 -9.484 1 72.5 375 GLN B N 1
ATOM 7152 C CA . GLN B 1 375 ? 2.451 11.922 -10.492 1 72.5 375 GLN B CA 1
ATOM 7153 C C . GLN B 1 375 ? 1.206 12.711 -10.883 1 72.5 375 GLN B C 1
ATOM 7155 O O . GLN B 1 375 ? 0.106 12.156 -10.938 1 72.5 375 GLN B O 1
ATOM 7160 N N . PRO B 1 376 ? 1.416 13.984 -11.148 1 76.81 376 PRO B N 1
ATOM 7161 C CA . PRO B 1 376 ? 0.252 14.773 -11.562 1 76.81 376 PRO B CA 1
ATOM 7162 C C . PRO B 1 376 ? -0.353 14.289 -12.875 1 76.81 376 PRO B C 1
ATOM 7164 O O . PRO B 1 376 ? 0.376 13.859 -13.773 1 76.81 376 PRO B O 1
ATOM 7167 N N . ASP B 1 377 ? -1.638 14.367 -12.93 1 72.44 377 ASP B N 1
ATOM 7168 C CA . ASP B 1 377 ? -2.369 14.055 -14.148 1 72.44 377 ASP B CA 1
ATOM 7169 C C . ASP B 1 377 ? -2.443 15.266 -15.078 1 72.44 377 ASP B C 1
ATOM 7171 O O . ASP B 1 377 ? -3.328 16.109 -14.93 1 72.44 377 ASP B O 1
ATOM 7175 N N . LEU B 1 378 ? -1.572 15.266 -16.062 1 74.06 378 LEU B N 1
ATOM 7176 C CA . LEU B 1 378 ? -1.493 16.406 -16.969 1 74.06 378 LEU B CA 1
ATOM 7177 C C . LEU B 1 378 ? -2.027 16.031 -18.344 1 74.06 378 LEU B C 1
ATOM 7179 O O . LEU B 1 378 ? -1.855 14.906 -18.797 1 74.06 378 LEU B O 1
ATOM 7183 N N . PRO B 1 379 ? -2.889 16.938 -18.922 1 63.41 379 PRO B N 1
ATOM 7184 C CA . PRO B 1 379 ? -3.312 16.656 -20.297 1 63.41 379 PRO B CA 1
ATOM 7185 C C . PRO B 1 379 ? -2.137 16.438 -21.25 1 63.41 379 PRO B C 1
ATOM 7187 O O . PRO B 1 379 ? -1.043 16.953 -21.016 1 63.41 379 PRO B O 1
ATOM 7190 N N . PRO B 1 380 ? -2.449 15.43 -22.156 1 53.75 380 PRO B N 1
ATOM 7191 C CA . PRO B 1 380 ? -1.367 15.219 -23.125 1 53.75 380 PRO B CA 1
ATOM 7192 C C . PRO B 1 380 ? -0.952 16.5 -23.844 1 53.75 380 PRO B C 1
ATOM 7194 O O . PRO B 1 380 ? -1.789 17.375 -24.094 1 53.75 380 PRO B O 1
ATOM 7197 N N . ASN B 1 381 ? 0.246 17.016 -23.781 1 46.19 381 ASN B N 1
ATOM 7198 C CA . ASN B 1 381 ? 0.709 18.188 -24.516 1 46.19 381 ASN B CA 1
ATOM 7199 C C . ASN B 1 381 ? 0.292 18.125 -25.984 1 46.19 381 ASN B C 1
ATOM 7201 O O . ASN B 1 381 ? 0.677 17.203 -26.703 1 46.19 381 ASN B O 1
ATOM 7205 N N . PRO B 1 382 ? -0.822 18.891 -26.312 1 38.09 382 PRO B N 1
ATOM 7206 C CA . PRO B 1 382 ? -1.143 18.844 -27.75 1 38.09 382 PRO B CA 1
ATOM 7207 C C . PRO B 1 382 ? 0.101 18.891 -28.641 1 38.09 382 PRO B C 1
ATOM 7209 O O . PRO B 1 382 ? 0.091 18.359 -29.75 1 38.09 382 PRO B O 1
ATOM 7212 N N . GLN B 1 383 ? 0.879 20.109 -28.547 1 34.81 383 GLN B N 1
ATOM 7213 C CA . GLN B 1 383 ? 1.975 20.234 -29.5 1 34.81 383 GLN B CA 1
ATOM 7214 C C . GLN B 1 383 ? 3.018 19.141 -29.281 1 34.81 383 GLN B C 1
ATOM 7216 O O . GLN B 1 383 ? 3.951 19.016 -30.078 1 34.81 383 GLN B O 1
ATOM 7221 N N . GLY B 1 384 ? 2.805 17.953 -29.375 1 34.94 384 GLY B N 1
ATOM 7222 C CA . GLY B 1 384 ? 3.779 16.875 -29.375 1 34.94 384 GLY B CA 1
ATOM 7223 C C . GLY B 1 384 ? 5.074 17.234 -28.688 1 34.94 384 GLY B C 1
ATOM 7224 O O . GLY B 1 384 ? 6.133 16.688 -28.984 1 34.94 384 GLY B O 1
ATOM 7225 N N . THR B 1 385 ? 5.242 18.531 -28.312 1 29.77 385 THR B N 1
ATOM 7226 C CA . THR B 1 385 ? 6.543 18.922 -27.781 1 29.77 385 THR B CA 1
ATOM 7227 C C . THR B 1 385 ? 6.879 18.109 -26.531 1 29.77 385 THR B C 1
ATOM 7229 O O . THR B 1 385 ? 6.094 18.078 -25.578 1 29.77 385 THR B O 1
ATOM 7232 N N . THR B 1 386 ? 7.387 17 -26.75 1 31.14 386 THR B N 1
ATOM 7233 C CA . THR B 1 386 ? 8.141 16.266 -25.75 1 31.14 386 THR B CA 1
ATOM 7234 C C . THR B 1 386 ? 8.977 17.203 -24.891 1 31.14 386 THR B C 1
ATOM 7236 O O . THR B 1 386 ? 9.781 17.984 -25.406 1 31.14 386 THR B O 1
ATOM 7239 N N . THR B 1 387 ? 8.484 17.953 -23.984 1 28.97 387 THR B N 1
ATOM 7240 C CA . THR B 1 387 ? 9.445 18.656 -23.141 1 28.97 387 THR B CA 1
ATOM 7241 C C . THR B 1 387 ? 10.727 17.828 -22.984 1 28.97 387 THR B C 1
ATOM 7243 O O . THR B 1 387 ? 10.719 16.781 -22.344 1 28.97 387 THR B O 1
ATOM 7246 N N . THR B 1 388 ? 11.438 17.609 -24.078 1 27.66 388 THR B N 1
ATOM 7247 C CA . THR B 1 388 ? 12.828 17.188 -24.172 1 27.66 388 THR B CA 1
ATOM 7248 C C . THR B 1 388 ? 13.719 18.078 -23.297 1 27.66 388 THR B C 1
ATOM 7250 O O . THR B 1 388 ? 13.773 19.297 -23.484 1 27.66 388 THR B O 1
ATOM 7253 N N . THR B 1 389 ? 13.852 17.922 -22.062 1 27.53 389 THR B N 1
ATOM 7254 C CA . THR B 1 389 ? 15.039 18.609 -21.562 1 27.53 389 THR B CA 1
ATOM 7255 C C . THR B 1 389 ? 16.219 18.422 -22.516 1 27.53 389 THR B C 1
ATOM 7257 O O . THR B 1 389 ? 16.688 17.297 -22.703 1 27.53 389 THR B O 1
ATOM 7260 N N . ALA B 1 390 ? 16.344 19.125 -23.672 1 25.12 390 ALA B N 1
ATOM 7261 C CA . ALA B 1 390 ? 17.391 19.312 -24.688 1 25.12 390 ALA B CA 1
ATOM 7262 C C . ALA B 1 390 ? 18.766 19.344 -24.031 1 25.12 390 ALA B C 1
ATOM 7264 O O . ALA B 1 390 ? 19 20.078 -23.078 1 25.12 390 ALA B O 1
ATOM 7265 N N . ALA B 1 391 ? 19.594 18.328 -24.188 1 25.41 391 ALA B N 1
ATOM 7266 C CA . ALA B 1 391 ? 21.031 18.625 -24.25 1 25.41 391 ALA B CA 1
ATOM 7267 C C . ALA B 1 391 ? 21.297 19.812 -25.156 1 25.41 391 ALA B C 1
ATOM 7269 O O . ALA B 1 391 ? 20.516 20.109 -26.062 1 25.41 391 ALA B O 1
ATOM 7270 N N . ALA B 1 392 ? 22.312 20.797 -24.859 1 23.58 392 ALA B N 1
ATOM 7271 C CA . ALA B 1 392 ? 22.891 22 -25.453 1 23.58 392 ALA B CA 1
ATOM 7272 C C . ALA B 1 392 ? 23.125 21.812 -26.953 1 23.58 392 ALA B C 1
ATOM 7274 O O . ALA B 1 392 ? 24.219 22.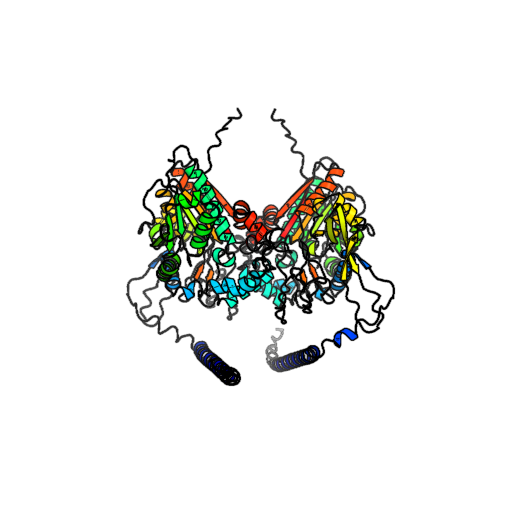062 -27.438 1 23.58 392 ALA B O 1
ATOM 7275 N N . THR B 1 393 ? 22.641 20.812 -27.703 1 25.31 393 THR B N 1
ATOM 7276 C CA . THR B 1 393 ? 23.234 21.109 -29 1 25.31 393 THR B CA 1
ATOM 7277 C C . THR B 1 393 ? 22.719 22.438 -29.547 1 25.31 393 THR B C 1
ATOM 7279 O O . THR B 1 393 ? 21.562 22.797 -29.312 1 25.31 393 THR B O 1
ATOM 7282 N N . THR B 1 394 ? 23.656 23.391 -30.234 1 24.83 394 THR B N 1
ATOM 7283 C CA . THR B 1 394 ? 23.703 24.719 -30.812 1 24.83 394 THR B CA 1
ATOM 7284 C C . THR B 1 394 ? 22.625 24.891 -31.859 1 24.83 394 THR B C 1
ATOM 7286 O O . THR B 1 394 ? 22.547 25.938 -32.531 1 24.83 394 THR B O 1
ATOM 7289 N N . THR B 1 395 ? 22.109 23.875 -32.594 1 27.14 395 THR B N 1
ATOM 7290 C CA . THR B 1 395 ? 21.531 24.5 -33.781 1 27.14 395 THR B CA 1
ATOM 7291 C C . THR B 1 395 ? 20.344 25.391 -33.406 1 27.14 395 THR B C 1
ATOM 7293 O O . THR B 1 395 ? 19.609 25.078 -32.469 1 27.14 395 THR B O 1
ATOM 7296 N N . THR B 1 396 ? 20.109 26.641 -34.125 1 27.91 396 THR B N 1
ATOM 7297 C CA . THR B 1 396 ? 19.297 27.844 -33.938 1 27.91 396 THR B CA 1
ATOM 7298 C C . THR B 1 396 ? 17.812 27.484 -33.875 1 27.91 396 THR B C 1
ATOM 7300 O O . THR B 1 396 ? 16.953 28.359 -34.031 1 27.91 396 THR B O 1
ATOM 7303 N N . THR B 1 397 ? 17.422 26.219 -34.25 1 29.36 397 THR B N 1
ATOM 7304 C CA . THR B 1 397 ? 15.977 26.203 -34.375 1 29.36 397 THR B CA 1
ATOM 7305 C C . THR B 1 397 ? 15.297 26.609 -33.094 1 29.36 397 THR B C 1
ATOM 7307 O O . THR B 1 397 ? 15.68 26.156 -32 1 29.36 397 THR B O 1
ATOM 7310 N N . THR B 1 398 ? 14.531 27.734 -33.188 1 28.45 398 THR B N 1
ATOM 7311 C CA . THR B 1 398 ? 13.734 28.312 -32.125 1 28.45 398 THR B CA 1
ATOM 7312 C C . THR B 1 398 ? 13 27.234 -31.328 1 28.45 398 THR B C 1
ATOM 7314 O O . THR B 1 398 ? 12 26.703 -31.797 1 28.45 398 THR B O 1
ATOM 7317 N N . THR B 1 399 ? 13.641 26.094 -31.109 1 30.48 399 THR B N 1
ATOM 7318 C CA . THR B 1 399 ? 13.023 25.141 -30.188 1 30.48 399 THR B CA 1
ATOM 7319 C C . THR B 1 399 ? 12.453 25.859 -28.969 1 30.48 399 THR B C 1
ATOM 7321 O O . THR B 1 399 ? 13.188 26.484 -28.219 1 30.48 399 THR B O 1
ATOM 7324 N N . THR B 1 400 ? 11.312 26.453 -29.172 1 28.64 400 THR B N 1
ATOM 7325 C CA . THR B 1 400 ? 10.602 26.953 -28 1 28.64 400 THR B CA 1
ATOM 7326 C C . THR B 1 400 ? 10.797 26 -26.812 1 28.64 400 THR B C 1
ATOM 7328 O O . THR B 1 400 ? 10.258 24.891 -26.812 1 28.64 400 THR B O 1
ATOM 7331 N N . VAL B 1 401 ? 12.031 25.781 -26.453 1 32.09 401 VAL B N 1
ATOM 7332 C CA . VAL B 1 401 ? 12.312 25.156 -25.172 1 32.09 401 VAL B CA 1
ATOM 7333 C C . VAL B 1 401 ? 11.211 25.5 -24.172 1 32.09 401 VAL B C 1
ATOM 7335 O O . VAL B 1 401 ? 10.992 26.672 -23.859 1 32.09 401 VAL B O 1
ATOM 7338 N N . LEU B 1 402 ? 10.148 24.875 -24.203 1 35.94 402 LEU B N 1
ATOM 7339 C CA . LEU B 1 402 ? 9.219 25.109 -23.094 1 35.94 402 LEU B CA 1
ATOM 7340 C C . LEU B 1 402 ? 9.969 25.375 -21.797 1 35.94 402 LEU B C 1
ATOM 7342 O O . LEU B 1 402 ? 10.695 24.516 -21.297 1 35.94 402 LEU B O 1
ATOM 7346 N N . GLN B 1 403 ? 10.648 26.484 -21.688 1 43.38 403 GLN B N 1
ATOM 7347 C CA . GLN B 1 403 ? 11.273 26.984 -20.469 1 43.38 403 GLN B CA 1
ATOM 7348 C C . GLN B 1 403 ? 10.461 26.594 -19.234 1 43.38 403 GLN B C 1
ATOM 7350 O O . GLN B 1 403 ? 9.289 26.953 -19.125 1 43.38 403 GLN B O 1
ATOM 7355 N N . HIS B 1 404 ? 10.891 25.5 -18.625 1 58.38 404 HIS B N 1
ATOM 7356 C CA . HIS B 1 404 ? 10.266 25.234 -17.328 1 58.38 404 HIS B CA 1
ATOM 7357 C C . HIS B 1 404 ? 10.289 26.484 -16.453 1 58.38 404 HIS B C 1
ATOM 7359 O O . HIS B 1 404 ? 11.336 27.109 -16.281 1 58.38 404 HIS B O 1
ATOM 7365 N N . VAL B 1 405 ? 9.203 26.984 -16.172 1 74.81 405 VAL B N 1
ATOM 7366 C CA . VAL B 1 405 ? 9.078 28.172 -15.32 1 74.81 405 VAL B CA 1
ATOM 7367 C C . VAL B 1 405 ? 9.531 27.828 -13.898 1 74.81 405 VAL B C 1
ATOM 7369 O O . VAL B 1 405 ? 10.008 28.703 -13.172 1 74.81 405 VAL B O 1
ATOM 7372 N N . SER B 1 406 ? 9.594 26.516 -13.562 1 86.81 406 SER B N 1
ATOM 7373 C CA . SER B 1 406 ? 10.07 26.031 -12.266 1 86.81 406 SER B CA 1
ATOM 7374 C C . SER B 1 406 ? 10.969 24.812 -12.422 1 86.81 406 SER B C 1
ATOM 7376 O O . SER B 1 406 ? 10.656 23.906 -13.195 1 86.81 406 SER B O 1
ATOM 7378 N N . GLU B 1 407 ? 12.117 24.812 -11.797 1 87.56 407 GLU B N 1
ATOM 7379 C CA . GLU B 1 407 ? 13.023 23.672 -11.844 1 87.56 407 GLU B CA 1
ATOM 7380 C C . GLU B 1 407 ? 12.469 22.484 -11.062 1 87.56 407 GLU B C 1
ATOM 7382 O O . GLU B 1 407 ? 12.07 22.625 -9.906 1 87.56 407 GLU B O 1
ATOM 7387 N N . PRO B 1 408 ? 12.414 21.312 -11.727 1 85.25 408 PRO B N 1
ATOM 7388 C CA . PRO B 1 408 ? 11.945 20.141 -10.992 1 85.25 408 PRO B CA 1
ATOM 7389 C C . PRO B 1 408 ? 12.789 19.844 -9.758 1 85.25 408 PRO B C 1
ATOM 7391 O O . PRO B 1 408 ? 14.008 20.047 -9.766 1 85.25 408 PRO B O 1
ATOM 7394 N N . ALA B 1 409 ? 12.141 19.359 -8.703 1 91.81 409 ALA B N 1
ATOM 7395 C CA . ALA B 1 409 ? 12.812 19.109 -7.43 1 91.81 409 ALA B CA 1
ATOM 7396 C C . ALA B 1 409 ? 12.219 17.906 -6.719 1 91.81 409 ALA B C 1
ATOM 7398 O O . ALA B 1 409 ? 11.031 17.594 -6.891 1 91.81 409 ALA B O 1
ATOM 7399 N N . GLU B 1 410 ? 13.094 17.188 -5.961 1 89.62 410 GLU B N 1
ATOM 7400 C CA . GLU B 1 410 ? 12.594 16.109 -5.113 1 89.62 410 GLU B CA 1
ATOM 7401 C C . GLU B 1 410 ? 11.547 16.625 -4.125 1 89.62 410 GLU B C 1
ATOM 7403 O O . GLU B 1 410 ? 11.758 17.641 -3.467 1 89.62 410 GLU B O 1
ATOM 7408 N N . GLY B 1 411 ? 10.438 15.898 -4.047 1 93.25 411 GLY B N 1
ATOM 7409 C CA . GLY B 1 411 ? 9.359 16.344 -3.18 1 93.25 411 GLY B CA 1
ATOM 7410 C C . GLY B 1 411 ? 8.383 17.281 -3.871 1 93.25 411 GLY B C 1
ATOM 7411 O O . GLY B 1 411 ? 7.734 18.094 -3.219 1 93.25 411 GLY B O 1
ATOM 7412 N N . GLU B 1 412 ? 8.305 17.156 -5.203 1 92.44 412 GLU B N 1
ATOM 7413 C CA . GLU B 1 412 ? 7.434 18.016 -6.004 1 92.44 412 GLU B CA 1
ATOM 7414 C C . GLU B 1 412 ? 5.984 17.906 -5.539 1 92.44 412 GLU B C 1
ATOM 7416 O O . GLU B 1 412 ? 5.484 16.797 -5.293 1 92.44 412 GLU B O 1
ATOM 7421 N N . PRO B 1 413 ? 5.328 19.047 -5.383 1 94.19 413 PRO B N 1
ATOM 7422 C CA . PRO B 1 413 ? 3.904 19.016 -5.031 1 94.19 413 PRO B CA 1
ATOM 7423 C C . PRO B 1 413 ? 3.01 18.719 -6.234 1 94.19 413 PRO B C 1
ATOM 7425 O O . PRO B 1 413 ? 3.453 18.828 -7.379 1 94.19 413 PRO B O 1
ATOM 7428 N N . ILE B 1 414 ? 1.81 18.312 -5.906 1 88.12 414 ILE B N 1
ATOM 7429 C CA . ILE B 1 414 ? 0.734 18.328 -6.891 1 88.12 414 ILE B CA 1
ATOM 7430 C C . ILE B 1 414 ? -0.089 19.594 -6.75 1 88.12 414 ILE B C 1
ATOM 7432 O O . ILE B 1 414 ? -0.399 20.031 -5.633 1 88.12 414 ILE B O 1
ATOM 7436 N N . VAL B 1 415 ? -0.34 20.219 -7.824 1 90.56 415 VAL B N 1
ATOM 7437 C CA . VAL B 1 415 ? -1.147 21.438 -7.855 1 90.56 415 VAL B CA 1
ATOM 7438 C C . VAL B 1 415 ? -2.461 21.156 -8.586 1 90.56 415 VAL B C 1
ATOM 7440 O O . VAL B 1 415 ? -2.463 20.844 -9.781 1 90.56 415 VAL B O 1
ATOM 7443 N N . THR B 1 416 ? -3.562 21.25 -7.848 1 84 416 THR B N 1
ATOM 7444 C CA . THR B 1 416 ? -4.855 20.844 -8.391 1 84 416 THR B CA 1
ATOM 7445 C C . THR B 1 416 ? -5.871 21.984 -8.266 1 84 416 THR B C 1
ATOM 7447 O O . THR B 1 416 ? -6.012 22.578 -7.199 1 84 416 THR B O 1
ATOM 7450 N N . ASP B 1 417 ? -6.578 22.25 -9.305 1 82.75 417 ASP B N 1
ATOM 7451 C CA . ASP B 1 417 ? -7.562 23.328 -9.258 1 82.75 417 ASP B CA 1
ATOM 7452 C C . ASP B 1 417 ? -8.914 22.828 -8.75 1 82.75 417 ASP B C 1
ATOM 7454 O O . ASP B 1 417 ? -9.031 21.672 -8.344 1 82.75 417 ASP B O 1
ATOM 7458 N N . MET B 1 418 ? -9.961 23.656 -8.727 1 75.94 418 MET B N 1
ATOM 7459 C CA . MET B 1 418 ? -11.258 23.359 -8.125 1 75.94 418 MET B CA 1
ATOM 7460 C C . MET B 1 418 ? -12.031 22.328 -8.953 1 75.94 418 MET B C 1
ATOM 7462 O O . MET B 1 418 ? -12.984 21.734 -8.469 1 75.94 418 MET B O 1
ATOM 7466 N N . SER B 1 419 ? -11.539 22.141 -10.172 1 70.19 419 SER B N 1
ATOM 7467 C CA . SER B 1 419 ? -12.211 21.172 -11.039 1 70.19 419 SER B CA 1
ATOM 7468 C C . SER B 1 419 ? -11.539 19.797 -10.953 1 70.19 419 SER B C 1
ATOM 7470 O O . SER B 1 419 ? -11.984 18.844 -11.586 1 70.19 419 SER B O 1
ATOM 7472 N N . GLY B 1 420 ? -10.477 19.797 -10.234 1 73.56 420 GLY B N 1
ATOM 7473 C CA . GLY B 1 420 ? -9.766 18.531 -10.086 1 73.56 420 GLY B CA 1
ATOM 7474 C C . GLY B 1 420 ? -8.664 18.344 -11.109 1 73.56 420 GLY B C 1
ATOM 7475 O O . GLY B 1 420 ? -8.07 17.266 -11.195 1 73.56 420 GLY B O 1
ATOM 7476 N N . GLN B 1 421 ? -8.414 19.359 -11.812 1 75.75 421 GLN B N 1
ATOM 7477 C CA . GLN B 1 421 ? -7.363 19.281 -12.82 1 75.75 421 GLN B CA 1
ATOM 7478 C C . GLN B 1 421 ? -6 19.609 -12.219 1 75.75 421 GLN B C 1
ATOM 7480 O O . GLN B 1 421 ? -5.855 20.594 -11.5 1 75.75 421 GLN B O 1
ATOM 7485 N N . ASP B 1 422 ? -5.027 18.734 -12.523 1 82.44 422 ASP B N 1
ATOM 7486 C CA . ASP B 1 422 ? -3.664 19 -12.07 1 82.44 422 ASP B CA 1
ATOM 7487 C C . ASP B 1 422 ? -2.936 19.922 -13.031 1 82.44 422 ASP B C 1
ATOM 7489 O O . ASP B 1 422 ? -3.24 19.953 -14.227 1 82.44 422 ASP B O 1
ATOM 7493 N N . HIS B 1 423 ? -2.018 20.656 -12.484 1 86 423 HIS B N 1
ATOM 7494 C CA . HIS B 1 423 ? -1.225 21.609 -13.258 1 86 423 HIS B CA 1
ATOM 7495 C C . HIS B 1 423 ? 0.267 21.312 -13.109 1 86 423 HIS B C 1
ATOM 7497 O O . HIS B 1 423 ? 0.683 20.609 -12.195 1 86 423 HIS B O 1
ATOM 7503 N N . GLU B 1 424 ? 0.993 21.828 -14.023 1 82.44 424 GLU B N 1
ATOM 7504 C CA . GLU B 1 424 ? 2.406 21.484 -14.148 1 82.44 424 GLU B CA 1
ATOM 7505 C C . GLU B 1 424 ? 3.188 21.906 -12.906 1 82.44 424 GLU B C 1
ATOM 7507 O O . GLU B 1 424 ? 4.082 21.188 -12.461 1 82.44 424 GLU B O 1
ATOM 7512 N N . CYS B 1 425 ? 2.957 23.125 -12.539 1 89.69 425 CYS B N 1
ATOM 7513 C CA . CYS B 1 425 ? 3.66 23.594 -11.352 1 89.69 425 CYS B CA 1
ATOM 7514 C C . CYS B 1 425 ? 2.9 24.75 -10.695 1 89.69 425 CYS B C 1
ATOM 7516 O O . CYS B 1 425 ? 1.866 25.188 -11.195 1 89.69 425 CYS B O 1
ATOM 7518 N N . TYR B 1 426 ? 3.441 25.203 -9.555 1 92.75 426 TYR B N 1
ATOM 7519 C CA . TYR B 1 426 ? 2.77 26.203 -8.734 1 92.75 426 TYR B CA 1
ATOM 7520 C C . TYR B 1 426 ? 2.775 27.562 -9.422 1 92.75 426 TYR B C 1
ATOM 7522 O O . TYR B 1 426 ? 1.964 28.438 -9.094 1 92.75 426 TYR B O 1
ATOM 7530 N N . LEU B 1 427 ? 3.627 27.812 -10.414 1 91.44 427 LEU B N 1
ATOM 7531 C CA . LEU B 1 427 ? 3.732 29.094 -11.078 1 91.44 427 LEU B CA 1
ATOM 7532 C C . LEU B 1 427 ? 2.748 29.188 -12.242 1 91.44 427 LEU B C 1
ATOM 7534 O O . LEU B 1 427 ? 2.328 30.297 -12.617 1 91.44 427 LEU B O 1
ATOM 7538 N N . THR B 1 428 ? 2.383 28.016 -12.781 1 86.62 428 THR B N 1
ATOM 7539 C CA . THR B 1 428 ? 1.554 28.031 -13.984 1 86.62 428 THR B CA 1
ATOM 7540 C C . THR B 1 428 ? 0.098 27.734 -13.633 1 86.62 428 THR B C 1
ATOM 7542 O O . THR B 1 428 ? -0.776 27.781 -14.508 1 86.62 428 THR B O 1
ATOM 7545 N N . ALA B 1 429 ? -0.162 27.438 -12.43 1 88.19 429 ALA B N 1
ATOM 7546 C CA . ALA B 1 429 ? -1.517 27.094 -12.008 1 88.19 429 ALA B CA 1
ATOM 7547 C C . ALA B 1 429 ? -2.391 28.344 -11.891 1 88.19 429 ALA B C 1
ATOM 7549 O O . ALA B 1 429 ? -1.904 29.422 -11.539 1 88.19 429 ALA B O 1
ATOM 7550 N N . PRO B 1 430 ? -3.666 28.188 -12.234 1 87.31 430 PRO B N 1
ATOM 7551 C CA . PRO B 1 430 ? -4.586 29.312 -12 1 87.31 430 PRO B CA 1
ATOM 7552 C C . PRO B 1 430 ? -4.816 29.578 -10.516 1 87.31 430 PRO B C 1
ATOM 7554 O O . PRO B 1 430 ? -4.211 28.922 -9.664 1 87.31 430 PRO B O 1
ATOM 7557 N N . LYS B 1 431 ? -5.598 30.562 -10.305 1 86.44 431 LYS B N 1
ATOM 7558 C CA . LYS B 1 431 ? -5.953 30.875 -8.922 1 86.44 431 LYS B CA 1
ATOM 7559 C C . LYS B 1 431 ? -6.812 29.781 -8.312 1 86.44 431 LYS B C 1
ATOM 7561 O O . LYS B 1 431 ? -7.445 29 -9.039 1 86.44 431 LYS B O 1
ATOM 7566 N N . TYR B 1 432 ? -6.789 29.672 -7.012 1 87.88 432 TYR B N 1
ATOM 7567 C CA . TYR B 1 432 ? -7.617 28.781 -6.215 1 87.88 432 TYR B CA 1
ATOM 7568 C C . TYR B 1 432 ? -7.25 27.328 -6.477 1 87.88 432 TYR B C 1
ATOM 7570 O O . TYR B 1 432 ? -8.125 26.484 -6.73 1 87.88 432 TYR B O 1
ATOM 7578 N N . CYS B 1 433 ? -5.98 27.078 -6.48 1 88.81 433 CYS B N 1
ATOM 7579 C CA . CYS B 1 433 ? -5.5 25.703 -6.547 1 88.81 433 CYS B CA 1
ATOM 7580 C C . CYS B 1 433 ? -5.043 25.219 -5.176 1 88.81 433 CYS B C 1
ATOM 7582 O O . CYS B 1 433 ? -4.527 26 -4.379 1 88.81 433 CYS B O 1
ATOM 7584 N N . ASP B 1 434 ? -5.324 24.016 -5.027 1 87.44 434 ASP B N 1
ATOM 7585 C CA . ASP B 1 434 ? -4.703 23.328 -3.898 1 87.44 434 ASP B CA 1
ATOM 7586 C C . ASP B 1 434 ? -3.275 22.891 -4.234 1 87.44 434 ASP B C 1
ATOM 7588 O O . ASP B 1 434 ? -2.99 22.5 -5.371 1 87.44 434 ASP B O 1
ATOM 7592 N N . VAL B 1 435 ? -2.367 23.156 -3.373 1 92.75 435 VAL B N 1
ATOM 7593 C CA . VAL B 1 435 ? -0.984 22.719 -3.498 1 92.75 435 VAL B CA 1
ATOM 7594 C C . VAL B 1 435 ? -0.667 21.703 -2.406 1 92.75 435 VAL B C 1
ATOM 7596 O O . VAL B 1 435 ? -0.631 22.031 -1.223 1 92.75 435 VAL B O 1
ATOM 7599 N N . LEU B 1 436 ? -0.396 20.422 -2.816 1 92.38 436 LEU B N 1
ATOM 7600 C CA . LEU B 1 436 ? -0.178 19.328 -1.884 1 92.38 436 LEU B CA 1
ATOM 7601 C C . LEU B 1 436 ? 1.263 18.828 -1.954 1 92.38 436 LEU B C 1
ATOM 7603 O O . LEU B 1 436 ? 1.747 18.469 -3.027 1 92.38 436 LEU B O 1
ATOM 7607 N N . PHE B 1 437 ? 1.928 18.891 -0.829 1 95.81 437 PHE B N 1
ATOM 7608 C CA . PHE B 1 437 ? 3.297 18.391 -0.765 1 95.81 437 PHE B CA 1
ATOM 7609 C C . PHE B 1 437 ? 3.336 16.984 -0.148 1 95.81 437 PHE B C 1
ATOM 7611 O O . PHE B 1 437 ? 2.615 16.703 0.812 1 95.81 437 PHE B O 1
ATOM 7618 N N . PRO B 1 438 ? 4.152 16.125 -0.744 1 95.06 438 PRO B N 1
ATOM 7619 C CA . PRO B 1 438 ? 4.543 14.977 0.074 1 95.06 438 PRO B CA 1
ATOM 7620 C C . PRO B 1 438 ? 5.52 15.344 1.187 1 95.06 438 PRO B C 1
ATOM 7622 O O . PRO B 1 438 ? 6.359 16.234 1.007 1 95.06 438 PRO B O 1
ATOM 7625 N N . THR B 1 439 ? 5.418 14.688 2.297 1 97.06 439 THR B N 1
ATOM 7626 C CA . THR B 1 439 ? 6.312 14.961 3.416 1 97.06 439 THR B CA 1
ATOM 7627 C C . THR B 1 439 ? 7.469 13.961 3.439 1 97.06 439 THR B C 1
ATOM 7629 O O . THR B 1 439 ? 7.25 12.75 3.354 1 97.06 439 THR B O 1
ATOM 7632 N N . ASN B 1 440 ? 8.688 14.484 3.467 1 96.06 440 ASN B N 1
ATOM 7633 C CA . ASN B 1 440 ? 9.844 13.641 3.75 1 96.06 440 ASN B CA 1
ATOM 7634 C C . ASN B 1 440 ? 9.984 13.367 5.242 1 96.06 440 ASN B C 1
ATOM 7636 O O . ASN B 1 440 ? 10.719 14.07 5.945 1 96.06 440 ASN B O 1
ATOM 7640 N N . PHE B 1 441 ? 9.352 12.336 5.719 1 97.94 441 PHE B N 1
ATOM 7641 C CA . PHE B 1 441 ? 9.25 12.062 7.148 1 97.94 441 PHE B CA 1
ATOM 7642 C C . PHE B 1 441 ? 10.617 11.742 7.742 1 97.94 441 PHE B C 1
ATOM 7644 O O . PHE B 1 441 ? 10.883 12.047 8.906 1 97.94 441 PHE B O 1
ATOM 7651 N N . GLN B 1 442 ? 11.469 11.148 6.957 1 96.5 442 GLN B N 1
ATOM 7652 C CA . GLN B 1 442 ? 12.797 10.852 7.465 1 96.5 442 GLN B CA 1
ATOM 7653 C C . GLN B 1 442 ? 13.555 12.133 7.82 1 96.5 442 GLN B C 1
ATOM 7655 O O . GLN B 1 442 ? 14.203 12.211 8.859 1 96.5 442 GLN B O 1
ATOM 7660 N N . LYS B 1 443 ? 13.461 13.086 6.977 1 97.25 443 LYS B N 1
ATOM 7661 C CA . LYS B 1 443 ? 14.148 14.352 7.227 1 97.25 443 LYS B CA 1
ATOM 7662 C C . LYS B 1 443 ? 13.484 15.117 8.367 1 97.25 443 LYS B C 1
ATOM 7664 O O . LYS B 1 443 ? 14.164 15.75 9.18 1 97.25 443 LYS B O 1
ATOM 7669 N N . VAL B 1 444 ? 12.188 15.094 8.43 1 98.31 444 VAL B N 1
ATOM 7670 C CA . VAL B 1 444 ? 11.484 15.742 9.531 1 98.31 444 VAL B CA 1
ATOM 7671 C C . VAL B 1 444 ? 11.859 15.078 10.852 1 98.31 444 VAL B C 1
ATOM 7673 O O . VAL B 1 444 ? 12.062 15.75 11.859 1 98.31 444 VAL B O 1
ATOM 7676 N N . LYS B 1 445 ? 11.922 13.734 10.828 1 98.38 445 LYS B N 1
ATOM 7677 C CA . LYS B 1 445 ? 12.336 13.023 12.031 1 98.38 445 LYS B CA 1
ATOM 7678 C C . LYS B 1 445 ? 13.727 13.461 12.477 1 98.38 445 LYS B C 1
ATOM 7680 O O . LYS B 1 445 ? 13.969 13.664 13.672 1 98.38 445 LYS B O 1
ATOM 7685 N N . MET B 1 446 ? 14.633 13.547 11.531 1 97.56 446 MET B N 1
ATOM 7686 C CA . MET B 1 446 ? 15.977 14.016 11.859 1 97.56 446 MET B CA 1
ATOM 7687 C C . MET B 1 446 ? 15.93 15.398 12.5 1 97.56 446 MET B C 1
ATOM 7689 O O . MET B 1 446 ? 16.625 15.656 13.477 1 97.56 446 MET B O 1
ATOM 7693 N N . PHE B 1 447 ? 15.172 16.25 11.969 1 97.81 447 PHE B N 1
ATOM 7694 C CA . PHE B 1 447 ? 15.023 17.594 12.5 1 97.81 447 PHE B CA 1
ATOM 7695 C C . PHE B 1 447 ? 14.492 17.562 13.93 1 97.81 447 PHE B C 1
ATOM 7697 O O . PHE B 1 447 ? 15.047 18.219 14.812 1 97.81 447 PHE B O 1
ATOM 7704 N N . VAL B 1 448 ? 13.391 16.797 14.125 1 97.38 448 VAL B N 1
ATOM 7705 C CA . VAL B 1 448 ? 12.758 16.672 15.438 1 97.38 448 VAL B CA 1
ATOM 7706 C C . VAL B 1 448 ? 13.766 16.141 16.453 1 97.38 448 VAL B C 1
ATOM 7708 O O . VAL B 1 448 ? 13.867 16.641 17.562 1 97.38 448 VAL B O 1
ATOM 7711 N N . THR B 1 449 ? 14.477 15.125 16.047 1 95.56 449 THR B N 1
ATOM 7712 C CA . THR B 1 449 ? 15.469 14.516 16.922 1 95.56 449 THR B CA 1
ATOM 7713 C C . THR B 1 449 ? 16.547 15.523 17.312 1 95.56 449 THR B C 1
ATOM 7715 O O . THR B 1 449 ? 16.969 15.562 18.469 1 95.56 449 THR B O 1
ATOM 7718 N N . LYS B 1 450 ? 16.969 16.328 16.359 1 94.81 450 LYS B N 1
ATOM 7719 C CA . LYS B 1 450 ? 17.953 17.375 16.641 1 94.81 450 LYS B CA 1
ATOM 7720 C C . LYS B 1 450 ? 17.391 18.422 17.609 1 94.81 450 LYS B C 1
ATOM 7722 O O . LYS B 1 450 ? 18.094 18.906 18.484 1 94.81 450 LYS B O 1
ATOM 7727 N N . CYS B 1 451 ? 16.141 18.766 17.469 1 94.44 451 CYS B N 1
ATOM 7728 C CA . CYS B 1 451 ? 15.5 19.719 18.359 1 94.44 451 CYS B CA 1
ATOM 7729 C C . CYS B 1 451 ? 15.438 19.156 19.781 1 94.44 451 CYS B C 1
ATOM 7731 O O . CYS B 1 451 ? 15.68 19.875 20.75 1 94.44 451 CYS B O 1
ATOM 7733 N N . LEU B 1 452 ? 15.117 17.875 19.891 1 91.81 452 LEU B N 1
ATOM 7734 C CA . LEU B 1 452 ? 14.922 17.25 21.203 1 91.81 452 LEU B CA 1
ATOM 7735 C C . LEU B 1 452 ? 16.266 17.031 21.906 1 91.81 452 LEU B C 1
ATOM 7737 O O . LEU B 1 452 ? 16.312 17 23.125 1 91.81 452 LEU B O 1
ATOM 7741 N N . SER B 1 453 ? 17.266 16.688 21.156 1 85.19 453 SER B N 1
ATOM 7742 C CA . SER B 1 453 ? 18.578 16.469 21.766 1 85.19 453 SER B CA 1
ATOM 7743 C C . SER B 1 453 ? 19.016 17.688 22.578 1 85.19 453 SER B C 1
ATOM 7745 O O . SER B 1 453 ? 19.75 17.562 23.547 1 85.19 453 SER B O 1
ATOM 7747 N N . ARG B 1 454 ? 18.547 18.703 22.297 1 73.12 454 ARG B N 1
ATOM 7748 C CA . ARG B 1 454 ? 18.906 19.938 23 1 73.12 454 ARG B CA 1
ATOM 7749 C C . ARG B 1 454 ? 18.203 20.016 24.344 1 73.12 454 ARG B C 1
ATOM 7751 O O . ARG B 1 454 ? 18.719 20.625 25.281 1 73.12 454 ARG B O 1
ATOM 7758 N N . TYR B 1 455 ? 17.047 19.344 24.406 1 65.06 455 TYR B N 1
ATOM 7759 C CA . TYR B 1 455 ? 16.25 19.469 25.625 1 65.06 455 TYR B CA 1
ATOM 7760 C C . TYR B 1 455 ? 16.438 18.281 26.531 1 65.06 455 TYR B C 1
ATOM 7762 O O . TYR B 1 455 ? 15.875 18.219 27.625 1 65.06 455 TYR B O 1
ATOM 7770 N N . GLN B 1 456 ? 17.5 17.5 26.453 1 55.47 456 GLN B N 1
ATOM 7771 C CA . GLN B 1 456 ? 17.828 16.344 27.281 1 55.47 456 GLN B CA 1
ATOM 7772 C C . GLN B 1 456 ? 16.594 15.5 27.578 1 55.47 456 GLN B C 1
ATOM 7774 O O . GLN B 1 456 ? 16.422 15.031 28.703 1 55.47 456 GLN B O 1
ATOM 7779 N N . SER B 1 457 ? 15.656 15.555 26.688 1 62.5 457 SER B N 1
ATOM 7780 C CA . SER B 1 457 ? 14.391 14.875 26.953 1 62.5 457 SER B CA 1
ATOM 7781 C C . SER B 1 457 ? 14.523 13.367 26.75 1 62.5 457 SER B C 1
ATOM 7783 O O . SER B 1 457 ? 14.203 12.852 25.672 1 62.5 457 SER B O 1
ATOM 7785 N N . LYS B 1 458 ? 15.211 12.602 27.75 1 62.84 458 LYS B N 1
ATOM 7786 C CA . LYS B 1 458 ? 15.578 11.195 27.656 1 62.84 458 LYS B CA 1
ATOM 7787 C C . LYS B 1 458 ? 14.336 10.305 27.625 1 62.84 458 LYS B C 1
ATOM 7789 O O . LYS B 1 458 ? 14.438 9.102 27.375 1 62.84 458 LYS B O 1
ATOM 7794 N N . HIS B 1 459 ? 13.164 10.977 27.578 1 82.31 459 HIS B N 1
ATOM 7795 C CA . HIS B 1 459 ? 12.023 10.078 27.734 1 82.31 459 HIS B CA 1
ATOM 7796 C C . HIS B 1 459 ? 11.117 10.125 26.516 1 82.31 459 HIS B C 1
ATOM 7798 O O . HIS B 1 459 ? 10.008 9.578 26.531 1 82.31 459 HIS B O 1
ATOM 7804 N N . LEU B 1 460 ? 11.656 10.852 25.531 1 89.12 460 LEU B N 1
ATOM 7805 C CA . LEU B 1 460 ? 10.812 10.93 24.344 1 89.12 460 LEU B CA 1
ATOM 7806 C C . LEU B 1 460 ? 11.406 10.117 23.203 1 89.12 460 LEU B C 1
ATOM 7808 O O . LEU B 1 460 ? 12.617 10.141 22.984 1 89.12 460 LEU B O 1
ATOM 7812 N N . GLN B 1 461 ? 10.547 9.383 22.578 1 93.44 461 GLN B N 1
ATOM 7813 C CA . GLN B 1 461 ? 10.93 8.578 21.406 1 93.44 461 GLN B CA 1
ATOM 7814 C C . GLN B 1 461 ? 10.258 9.102 20.141 1 93.44 461 GLN B C 1
ATOM 7816 O O . GLN B 1 461 ? 9.055 9.383 20.141 1 93.44 461 GLN B O 1
ATOM 7821 N N . VAL B 1 462 ? 11.078 9.32 19.172 1 96.81 462 VAL B N 1
ATOM 7822 C CA . VAL B 1 462 ? 10.57 9.75 17.875 1 96.81 462 VAL B CA 1
ATOM 7823 C C . VAL B 1 462 ? 10.57 8.57 16.906 1 96.81 462 VAL B C 1
ATOM 7825 O O . VAL B 1 462 ? 11.594 7.902 16.734 1 96.81 462 VAL B O 1
ATOM 7828 N N . GLN B 1 463 ? 9.422 8.305 16.266 1 97.5 463 GLN B N 1
ATOM 7829 C CA . GLN B 1 463 ? 9.312 7.184 15.344 1 97.5 463 GLN B CA 1
ATOM 7830 C C . GLN B 1 463 ? 8.523 7.574 14.094 1 97.5 463 GLN B C 1
ATOM 7832 O O . GLN B 1 463 ? 7.742 8.531 14.125 1 97.5 463 GLN B O 1
ATOM 7837 N N . ILE B 1 464 ? 8.867 6.914 13.031 1 98.31 464 ILE B N 1
ATOM 7838 C CA . ILE B 1 464 ? 8.062 6.945 11.812 1 98.31 464 ILE B CA 1
ATOM 7839 C C . ILE B 1 464 ? 7.48 5.559 11.547 1 98.31 464 ILE B C 1
ATOM 7841 O O . ILE B 1 464 ? 8.172 4.547 11.688 1 98.31 464 ILE B O 1
ATOM 7845 N N . GLN B 1 465 ? 6.281 5.508 11.18 1 97.5 465 GLN B N 1
ATOM 7846 C CA . GLN B 1 465 ? 5.641 4.273 10.734 1 97.5 465 GLN B CA 1
ATOM 7847 C C . GLN B 1 465 ? 4.637 4.547 9.617 1 97.5 465 GLN B C 1
ATOM 7849 O O . GLN B 1 465 ? 4.164 5.672 9.461 1 97.5 465 GLN B O 1
ATOM 7854 N N . LYS B 1 466 ? 4.422 3.564 8.781 1 95.81 466 LYS B N 1
ATOM 7855 C CA . LYS B 1 466 ? 3.283 3.697 7.879 1 95.81 466 LYS B CA 1
ATOM 7856 C C . LYS B 1 466 ? 1.983 3.879 8.656 1 95.81 466 LYS B C 1
ATOM 7858 O O . LYS B 1 466 ? 1.837 3.352 9.766 1 95.81 466 LYS B O 1
ATOM 7863 N N . GLN B 1 467 ? 1.102 4.621 8.078 1 96.44 467 GLN B N 1
ATOM 7864 C CA . GLN B 1 467 ? -0.178 4.859 8.734 1 96.44 467 GLN B CA 1
ATOM 7865 C C . GLN B 1 467 ? -0.874 3.545 9.078 1 96.44 467 GLN B C 1
ATOM 7867 O O . GLN B 1 467 ? -1.484 3.418 10.141 1 96.44 467 GLN B O 1
ATOM 7872 N N . SER B 1 468 ? -0.852 2.535 8.156 1 94.5 468 SER B N 1
ATOM 7873 C CA . SER B 1 468 ? -1.455 1.231 8.414 1 94.5 468 SER B CA 1
ATOM 7874 C C . SER B 1 468 ? -0.902 0.608 9.688 1 94.5 468 SER B C 1
ATOM 7876 O O . SER B 1 468 ? -1.651 0.025 10.477 1 94.5 468 SER B O 1
ATOM 7878 N N . GLU B 1 469 ? 0.422 0.74 9.938 1 96.75 469 GLU B N 1
ATOM 7879 C CA . GLU B 1 469 ? 1.058 0.21 11.141 1 96.75 469 GLU B CA 1
ATOM 7880 C C . GLU B 1 469 ? 0.601 0.965 12.383 1 96.75 469 GLU B C 1
ATOM 7882 O O . GLU B 1 469 ? 0.358 0.359 13.43 1 96.75 469 GLU B O 1
ATOM 7887 N N . PHE B 1 470 ? 0.511 2.23 12.344 1 98.44 470 PHE B N 1
ATOM 7888 C CA . PHE B 1 470 ? 0.034 3.066 13.445 1 98.44 470 PHE B CA 1
ATOM 7889 C C . PHE B 1 470 ? -1.39 2.688 13.828 1 98.44 470 PHE B C 1
ATOM 7891 O O . PHE B 1 470 ? -1.69 2.512 15.016 1 98.44 470 PHE B O 1
ATOM 7898 N N . LEU B 1 471 ? -2.277 2.584 12.797 1 98.25 471 LEU B N 1
ATOM 7899 C CA . LEU B 1 471 ? -3.684 2.279 13.039 1 98.25 471 LEU B CA 1
ATOM 7900 C C . LEU B 1 471 ? -3.844 0.884 13.641 1 98.25 471 LEU B C 1
ATOM 7902 O O . LEU B 1 471 ? -4.676 0.675 14.523 1 98.25 471 LEU B O 1
ATOM 7906 N N . GLN B 1 472 ? -3.053 -0.059 13.188 1 97.12 472 GLN B N 1
ATOM 7907 C CA . GLN B 1 472 ? -3.076 -1.397 13.766 1 97.12 472 GLN B CA 1
ATOM 7908 C C . GLN B 1 472 ? -2.582 -1.381 15.211 1 97.12 472 GLN B C 1
ATOM 7910 O O . GLN B 1 472 ? -3.123 -2.084 16.062 1 97.12 472 GLN B O 1
ATOM 7915 N N . GLU B 1 473 ? -1.584 -0.635 15.484 1 97.69 473 GLU B N 1
ATOM 7916 C CA . GLU B 1 473 ? -0.967 -0.576 16.797 1 97.69 473 GLU B CA 1
ATOM 7917 C C . GLU B 1 473 ? -1.918 0.037 17.828 1 97.69 473 GLU B C 1
ATOM 7919 O O . GLU B 1 473 ? -2.064 -0.485 18.938 1 97.69 473 GLU B O 1
ATOM 7924 N N . TRP B 1 474 ? -2.582 1.094 17.453 1 97.88 474 TRP B N 1
ATOM 7925 C CA . TRP B 1 474 ? -3.328 1.863 18.438 1 97.88 474 TRP B CA 1
ATOM 7926 C C . TRP B 1 474 ? -4.82 1.556 18.359 1 97.88 474 TRP B C 1
ATOM 7928 O O . TRP B 1 474 ? -5.598 1.99 19.203 1 97.88 474 TRP B O 1
ATOM 7938 N N . GLY B 1 475 ? -5.23 0.821 17.359 1 97.69 475 GLY B N 1
ATOM 7939 C CA . GLY B 1 475 ? -6.645 0.508 17.219 1 97.69 475 GLY B CA 1
ATOM 7940 C C . GLY B 1 475 ? -6.898 -0.849 16.594 1 97.69 475 GLY B C 1
ATOM 7941 O O . GLY B 1 475 ? -7.656 -0.958 15.625 1 97.69 475 GLY B O 1
ATOM 7942 N N . PRO B 1 476 ? -6.316 -1.937 17.109 1 95.12 476 PRO B N 1
ATOM 7943 C CA . PRO B 1 476 ? -6.52 -3.262 16.531 1 95.12 476 PRO B CA 1
ATOM 7944 C C . PRO B 1 476 ? -7.992 -3.656 16.453 1 95.12 476 PRO B C 1
ATOM 7946 O O . PRO B 1 476 ? -8.414 -4.324 15.508 1 95.12 476 PRO B O 1
ATOM 7949 N N . ASN B 1 477 ? -8.781 -3.264 17.469 1 92.81 477 ASN B N 1
ATOM 7950 C CA . ASN B 1 477 ? -10.203 -3.602 17.469 1 92.81 477 ASN B CA 1
ATOM 7951 C C . ASN B 1 477 ? -10.945 -2.867 16.359 1 92.81 477 ASN B C 1
ATOM 7953 O O . ASN B 1 477 ? -11.812 -3.445 15.695 1 92.81 477 ASN B O 1
ATOM 7957 N N . GLU B 1 478 ? -10.609 -1.582 16.203 1 91.75 478 GLU B N 1
ATOM 7958 C CA . GLU B 1 478 ? -11.211 -0.806 15.125 1 91.75 478 GLU B CA 1
ATOM 7959 C C . GLU B 1 478 ? -10.852 -1.385 13.758 1 91.75 478 GLU B C 1
ATOM 7961 O O . GLU B 1 478 ? -11.68 -1.422 12.852 1 91.75 478 GLU B O 1
ATOM 7966 N N . VAL B 1 479 ? -9.609 -1.871 13.586 1 91.75 479 VAL B N 1
ATOM 7967 C CA . VAL B 1 479 ? -9.125 -2.459 12.344 1 91.75 479 VAL B CA 1
ATOM 7968 C C . VAL B 1 479 ? -9.922 -3.723 12.023 1 91.75 479 VAL B C 1
ATOM 7970 O O . VAL B 1 479 ? -10.352 -3.926 10.883 1 91.75 479 VAL B O 1
ATOM 7973 N N . ILE B 1 480 ? -10.141 -4.547 13.016 1 85.56 480 ILE B N 1
ATOM 7974 C CA . ILE B 1 480 ? -10.891 -5.781 12.836 1 85.56 480 ILE B CA 1
ATOM 7975 C C . ILE B 1 480 ? -12.305 -5.461 12.367 1 85.56 480 ILE B C 1
ATOM 7977 O O . ILE B 1 480 ? -12.844 -6.133 11.484 1 85.56 480 ILE B O 1
ATOM 7981 N N . LYS B 1 481 ? -12.844 -4.348 12.891 1 81.94 481 LYS B N 1
ATOM 7982 C CA . LYS B 1 481 ? -14.227 -3.973 12.617 1 81.94 481 LYS B CA 1
ATOM 7983 C C . LYS B 1 481 ? -14.391 -3.465 11.188 1 81.94 481 LYS B C 1
ATOM 7985 O O . LYS B 1 481 ? -15.508 -3.383 10.68 1 81.94 481 LYS B O 1
ATOM 7990 N N . THR B 1 482 ? -13.281 -3.154 10.555 1 80.94 482 THR B N 1
ATOM 7991 C CA . THR B 1 482 ? -13.375 -2.533 9.242 1 80.94 482 THR B CA 1
ATOM 7992 C C . THR B 1 482 ? -12.852 -3.471 8.164 1 80.94 482 THR B C 1
ATOM 7994 O O . THR B 1 482 ? -12.719 -3.078 7 1 80.94 482 THR B O 1
ATOM 7997 N N . GLN B 1 483 ? -12.586 -4.754 8.414 1 80.12 483 GLN B N 1
ATOM 7998 C CA . GLN B 1 483 ? -12.023 -5.719 7.477 1 80.12 483 GLN B CA 1
ATOM 7999 C C . GLN B 1 483 ? -13.117 -6.324 6.594 1 80.12 483 GLN B C 1
ATOM 8001 O O . GLN B 1 483 ? -14.203 -6.648 7.074 1 80.12 483 GLN B O 1
ATOM 8006 N N . SER B 1 484 ? -12.844 -6.496 5.289 1 71.75 484 SER B N 1
ATOM 8007 C CA . SER B 1 484 ? -13.773 -7.137 4.363 1 71.75 484 SER B CA 1
ATOM 8008 C C . SER B 1 484 ? -13.414 -8.602 4.148 1 71.75 484 SER B C 1
ATOM 8010 O O . SER B 1 484 ? -12.398 -9.086 4.66 1 71.75 484 SER B O 1
ATOM 8012 N N . TRP B 1 485 ? -14.234 -9.289 3.291 1 70.38 485 TRP B N 1
ATOM 8013 C CA . TRP B 1 485 ? -14.086 -10.719 3.055 1 70.38 485 TRP B CA 1
ATOM 8014 C C . TRP B 1 485 ? -12.945 -10.992 2.08 1 70.38 485 TRP B C 1
ATOM 8016 O O . TRP B 1 485 ? -12.422 -12.109 2.018 1 70.38 485 TRP B O 1
ATOM 8026 N N . THR B 1 486 ? -12.492 -10.016 1.336 1 76 486 THR B N 1
ATOM 8027 C CA . THR B 1 486 ? -11.422 -10.188 0.356 1 76 486 THR B CA 1
ATOM 8028 C C . THR B 1 486 ? -10.062 -9.922 0.991 1 76 486 THR B C 1
ATOM 8030 O O . THR B 1 486 ? -9.039 -9.945 0.305 1 76 486 THR B O 1
ATOM 8033 N N . GLY B 1 487 ? -10.133 -9.57 2.318 1 77.75 487 GLY B N 1
ATOM 8034 C CA . GLY B 1 487 ? -8.891 -9.211 2.986 1 77.75 487 GLY B CA 1
ATOM 8035 C C . GLY B 1 487 ? -8.594 -7.727 2.934 1 77.75 487 GLY B C 1
ATOM 8036 O O . GLY B 1 487 ? -7.703 -7.242 3.633 1 77.75 487 GLY B O 1
ATOM 8037 N N . HIS B 1 488 ? -9.344 -6.992 2.207 1 80.38 488 HIS B N 1
ATOM 8038 C CA . HIS B 1 488 ? -9.211 -5.543 2.127 1 80.38 488 HIS B CA 1
ATOM 8039 C C . HIS B 1 488 ? -9.703 -4.871 3.402 1 80.38 488 HIS B C 1
ATOM 8041 O O . HIS B 1 488 ? -10.766 -5.23 3.928 1 80.38 488 HIS B O 1
ATOM 8047 N N . ASN B 1 489 ? -8.969 -4.078 3.945 1 84.25 489 ASN B N 1
ATOM 8048 C CA . ASN B 1 489 ? -9.305 -3.184 5.043 1 84.25 489 ASN B CA 1
ATOM 8049 C C . ASN B 1 489 ? -9.133 -1.719 4.652 1 84.25 489 ASN B C 1
ATOM 8051 O O . ASN B 1 489 ? -8.008 -1.237 4.52 1 84.25 489 ASN B O 1
ATOM 8055 N N . PRO B 1 490 ? -10.195 -0.943 4.504 1 80.69 490 PRO B N 1
ATOM 8056 C CA . PRO B 1 490 ? -10.062 0.44 4.043 1 80.69 490 PRO B CA 1
ATOM 8057 C C . PRO B 1 490 ? -9.227 1.298 4.984 1 80.69 490 PRO B C 1
ATOM 8059 O O . PRO B 1 490 ? -8.492 2.186 4.535 1 80.69 490 PRO B O 1
ATOM 8062 N N . LEU B 1 491 ? -9.273 1.047 6.273 1 87.25 491 LEU B N 1
ATOM 8063 C CA . LEU B 1 491 ? -8.461 1.79 7.234 1 87.25 491 LEU B CA 1
ATOM 8064 C C . LEU B 1 491 ? -6.973 1.604 6.945 1 87.25 491 LEU B C 1
ATOM 8066 O O . LEU B 1 491 ? -6.188 2.541 7.098 1 87.25 491 LEU B O 1
ATOM 8070 N N . LEU B 1 492 ? -6.688 0.401 6.5 1 90 492 LEU B N 1
ATOM 8071 C CA . LEU B 1 492 ? -5.277 0.057 6.352 1 90 492 LEU B CA 1
ATOM 8072 C C . LEU B 1 492 ? -4.812 0.263 4.914 1 90 492 LEU B C 1
ATOM 8074 O O . LEU B 1 492 ? -3.645 0.571 4.672 1 90 492 LEU B O 1
ATOM 8078 N N . HIS B 1 493 ? -5.707 0.186 4.035 1 83.31 493 HIS B N 1
ATOM 8079 C CA . HIS B 1 493 ? -5.238 -0.073 2.68 1 83.31 493 HIS B CA 1
ATOM 8080 C C . HIS B 1 493 ? -5.574 1.089 1.75 1 83.31 493 HIS B C 1
ATOM 8082 O O . HIS B 1 493 ? -5.031 1.183 0.646 1 83.31 493 HIS B O 1
ATOM 8088 N N . ASP B 1 494 ? -6.418 2.059 2.176 1 79.75 494 ASP B N 1
ATOM 8089 C CA . ASP B 1 494 ? -6.863 3.1 1.257 1 79.75 494 ASP B CA 1
ATOM 8090 C C . ASP B 1 494 ? -5.887 4.273 1.238 1 79.75 494 ASP B C 1
ATOM 8092 O O . ASP B 1 494 ? -5.906 5.09 0.316 1 79.75 494 ASP B O 1
ATOM 8096 N N . PHE B 1 495 ? -5.094 4.398 2.232 1 87.19 495 PHE B N 1
ATOM 8097 C CA . PHE B 1 495 ? -4.109 5.469 2.309 1 87.19 495 PHE B CA 1
ATOM 8098 C C . PHE B 1 495 ? -2.711 4.902 2.525 1 87.19 495 PHE B C 1
ATOM 8100 O O . PHE B 1 495 ? -1.992 5.336 3.43 1 87.19 495 PHE B O 1
ATOM 8107 N N . VAL B 1 496 ? -2.336 4.047 1.62 1 85.44 496 VAL B N 1
ATOM 8108 C CA . VAL B 1 496 ? -1.071 3.332 1.749 1 85.44 496 VAL B CA 1
ATOM 8109 C C . VAL B 1 496 ? 0.093 4.309 1.602 1 85.44 496 VAL B C 1
ATOM 8111 O O . VAL B 1 496 ? 1.213 4.02 2.029 1 85.44 496 VAL B O 1
ATOM 8114 N N . ASN B 1 497 ? -0.143 5.488 1.058 1 88.81 497 ASN B N 1
ATOM 8115 C CA . ASN B 1 497 ? 0.902 6.484 0.84 1 88.81 497 ASN B CA 1
ATOM 8116 C C . ASN B 1 497 ? 1.014 7.445 2.018 1 88.81 497 ASN B C 1
ATOM 8118 O O . ASN B 1 497 ? 1.512 8.562 1.867 1 88.81 497 ASN B O 1
ATOM 8122 N N . CYS B 1 498 ? 0.543 7.051 3.129 1 93.81 498 CYS B N 1
ATOM 8123 C CA . CYS B 1 498 ? 0.608 7.902 4.312 1 93.81 498 CYS B CA 1
ATOM 8124 C C . CYS B 1 498 ? 1.509 7.289 5.379 1 93.81 498 CYS B C 1
ATOM 8126 O O . CYS B 1 498 ? 1.514 6.07 5.566 1 93.81 498 CYS B O 1
ATOM 8128 N N . SER B 1 499 ? 2.256 8.141 5.984 1 97.75 499 SER B N 1
ATOM 8129 C CA . SER B 1 499 ? 3.053 7.789 7.156 1 97.75 499 SER B CA 1
ATOM 8130 C C . SER B 1 499 ? 2.691 8.664 8.352 1 97.75 499 SER B C 1
ATOM 8132 O O . SER B 1 499 ? 1.983 9.664 8.203 1 97.75 499 SER B O 1
ATOM 8134 N N . VAL B 1 500 ? 3.105 8.211 9.555 1 98.69 500 VAL B N 1
ATOM 8135 C CA . VAL B 1 500 ? 2.859 8.938 10.797 1 98.69 500 VAL B CA 1
ATOM 8136 C C . VAL B 1 500 ? 4.176 9.148 11.539 1 98.69 500 VAL B C 1
ATOM 8138 O O . VAL B 1 500 ? 4.926 8.203 11.766 1 98.69 500 VAL B O 1
ATOM 8141 N N . LEU B 1 501 ? 4.535 10.344 11.82 1 98.81 501 LEU B N 1
ATOM 8142 C CA . LEU B 1 501 ? 5.602 10.664 12.766 1 98.81 501 LEU B CA 1
ATOM 8143 C C . LEU B 1 501 ? 5.047 10.82 14.18 1 98.81 501 LEU B C 1
ATOM 8145 O O . LEU B 1 501 ? 4.121 11.602 14.406 1 98.81 501 LEU B O 1
ATOM 8149 N N . THR B 1 502 ? 5.605 10.023 15.102 1 98.56 502 THR B N 1
ATOM 8150 C CA . THR B 1 502 ? 5.117 10.117 16.469 1 98.56 502 THR B CA 1
ATOM 8151 C C . THR B 1 502 ? 6.246 10.516 17.422 1 98.56 502 THR B C 1
ATOM 8153 O O . THR B 1 502 ? 7.406 10.164 17.203 1 98.56 502 THR B O 1
ATOM 8156 N N . ILE B 1 503 ? 5.93 11.32 18.328 1 97.44 503 ILE B N 1
ATOM 8157 C CA . ILE B 1 503 ? 6.688 11.508 19.547 1 97.44 503 ILE B CA 1
ATOM 8158 C C . ILE B 1 503 ? 5.918 10.906 20.734 1 97.44 503 ILE B C 1
ATOM 8160 O O . ILE B 1 503 ? 4.766 11.273 20.984 1 97.44 503 ILE B O 1
ATOM 8164 N N . THR B 1 504 ? 6.484 9.977 21.375 1 95.88 504 THR B N 1
ATOM 8165 C CA . THR B 1 504 ? 5.812 9.312 22.484 1 95.88 504 THR B CA 1
ATOM 8166 C C . THR B 1 504 ? 6.688 9.328 23.734 1 95.88 504 THR B C 1
ATOM 8168 O O . THR B 1 504 ? 7.91 9.414 23.641 1 95.88 504 THR B O 1
ATOM 8171 N N . PHE B 1 505 ? 6.039 9.289 24.844 1 90.12 505 PHE B N 1
ATOM 8172 C CA . PHE B 1 505 ? 6.719 9.211 26.141 1 90.12 505 PHE B CA 1
ATOM 8173 C C . PHE B 1 505 ? 7.066 7.77 26.484 1 90.12 505 PHE B C 1
ATOM 8175 O O . PHE B 1 505 ? 6.207 6.887 26.422 1 90.12 505 PHE B O 1
ATOM 8182 N N . GLN B 1 506 ? 8.367 7.469 26.656 1 81.06 506 GLN B N 1
ATOM 8183 C CA . GLN B 1 506 ? 8.805 6.141 27.078 1 81.06 506 GLN B CA 1
ATOM 8184 C C . GLN B 1 506 ? 9.203 6.137 28.547 1 81.06 506 GLN B C 1
ATOM 8186 O O . GLN B 1 506 ? 9.977 6.988 28.984 1 81.06 506 GLN B O 1
ATOM 8191 N N . GLN B 1 507 ? 8.586 5.391 29.344 1 67.75 507 GLN B N 1
ATOM 8192 C CA . GLN B 1 507 ? 8.969 5.293 30.75 1 67.75 507 GLN B CA 1
ATOM 8193 C C . GLN B 1 507 ? 10.273 4.527 30.922 1 67.75 507 GLN B C 1
ATOM 8195 O O . GLN B 1 507 ? 10.562 3.604 30.156 1 67.75 507 GLN B O 1
ATOM 8200 N N . LYS B 1 508 ? 11.281 5.004 31.625 1 56.06 508 LYS B N 1
ATOM 8201 C CA . LYS B 1 508 ? 12.516 4.32 32.031 1 56.06 508 LYS B CA 1
ATOM 8202 C C . LYS B 1 508 ? 12.227 2.926 32.562 1 56.06 508 LYS B C 1
ATOM 8204 O O . LYS B 1 508 ? 11.328 2.752 33.406 1 56.06 508 LYS B O 1
ATOM 8209 N N . ASN B 1 509 ? 12.344 1.902 31.719 1 49.41 509 ASN B N 1
ATOM 8210 C CA . ASN B 1 509 ? 12.422 0.638 32.438 1 49.41 509 ASN B CA 1
ATOM 8211 C C . ASN B 1 509 ? 13.328 0.75 33.656 1 49.41 509 ASN B C 1
ATOM 8213 O O . ASN B 1 509 ? 14.445 1.247 33.562 1 49.41 509 ASN B O 1
ATOM 8217 N N . GLU B 1 510 ? 12.852 0.751 34.75 1 42.22 510 GLU B N 1
ATOM 8218 C CA . GLU B 1 510 ? 13.672 0.582 35.969 1 42.22 510 GLU B CA 1
ATOM 8219 C C . GLU B 1 510 ? 14.75 -0.475 35.75 1 42.22 510 GLU B C 1
ATOM 8221 O O . GLU B 1 510 ? 15.734 -0.524 36.469 1 42.22 510 GLU B O 1
ATOM 8226 N N . ASP B 1 511 ? 14.406 -1.672 35.094 1 40.22 511 ASP B N 1
ATOM 8227 C CA . ASP B 1 511 ? 15.398 -2.73 35.25 1 40.22 511 ASP B CA 1
ATOM 8228 C C . ASP B 1 511 ? 16.609 -2.465 34.375 1 40.22 511 ASP B C 1
ATOM 8230 O O . ASP B 1 511 ? 16.625 -2.818 33.188 1 40.22 511 ASP B O 1
ATOM 8234 N N . GLY B 1 512 ? 17.188 -1.33 34.281 1 36.44 512 GLY B N 1
ATOM 8235 C CA . GLY B 1 512 ? 18.562 -1.231 33.844 1 36.44 512 GLY B CA 1
ATOM 8236 C C . GLY B 1 512 ? 19.453 -2.303 34.438 1 36.44 512 GLY B C 1
ATOM 8237 O O . GLY B 1 512 ? 20.188 -2.049 35.406 1 36.44 512 GLY B O 1
ATOM 8238 N N . GLN B 1 513 ? 19.047 -3.633 34.656 1 31.45 513 GLN B N 1
ATOM 8239 C CA . GLN B 1 513 ? 20.219 -4.484 34.875 1 31.45 513 GLN B CA 1
ATOM 8240 C C . GLN B 1 513 ? 21.234 -4.336 33.75 1 31.45 513 GLN B C 1
ATOM 8242 O O . GLN B 1 513 ? 20.906 -4.477 32.594 1 31.45 513 GLN B O 1
ATOM 8247 N N . ASP B 1 514 ? 22.312 -3.559 33.969 1 30.75 514 ASP B N 1
ATOM 8248 C CA . ASP B 1 514 ? 23.672 -3.561 33.438 1 30.75 514 ASP B CA 1
ATOM 8249 C C . ASP B 1 514 ? 24.141 -4.984 33.156 1 30.75 514 ASP B C 1
ATOM 8251 O O . ASP B 1 514 ? 24.203 -5.82 34.062 1 30.75 514 ASP B O 1
ATOM 8255 N N . GLY B 1 515 ? 23.734 -5.824 32.219 1 26.27 515 GLY B N 1
ATOM 8256 C CA . GLY B 1 515 ? 24.625 -6.918 31.891 1 26.27 515 GLY B CA 1
ATOM 8257 C C . GLY B 1 515 ? 26.078 -6.488 31.781 1 26.27 515 GLY B C 1
ATOM 8258 O O . GLY B 1 515 ? 26.453 -5.77 30.844 1 26.27 515 GLY B O 1
ATOM 8259 N N . SER B 1 516 ? 26.688 -6.152 32.969 1 20.83 516 SER B N 1
ATOM 8260 C CA . SER B 1 516 ? 28.062 -6.602 33.125 1 20.83 516 SER B CA 1
ATOM 8261 C C . SER B 1 516 ? 28.188 -8.117 33 1 20.83 516 SER B C 1
ATOM 8263 O O . SER B 1 516 ? 27.297 -8.852 33.438 1 20.83 516 SER B O 1
#

InterPro domains:
  IPR003788 Protein arginine methyltransferase NDUFAF7 [PF02636] (184-448)
  IPR003788 Protein arginine methyltransferase NDUFAF7 [PTHR12049] (136-503)

Nearest PDB structures (foldseek):
  4pip-assembly4_D  TM=4.716E-01  e=9.953E-06  Mycolicibacterium smegmatis
  5f2n-assembly1_B  TM=5.242E-01  e=6.057E-04  Mycobacterium marinum M
  3ua3-assembly1_A  TM=4.914E-01  e=3.982E-03  Caenorhabditis elegans
  3ua3-assembly1_B  TM=5.163E-01  e=1.247E-02  Caenorhabditis elegans
  6kpd-assembly1_C-2  TM=4.103E-01  e=2.126E-03  Arabidopsis thaliana

Sequence (1032 aa):
MIPAYSTIGSRVMLQHHHHHHQSARRRLLLIRRRLAEVSSSIISWIRDPSLCYQRCNRSYYHSHSQRELVRKYVGRQLSEYYAQPAENVVGRRGSLSDLTTETATTYESMEYDDSSPTTTNNPLTSLWGEWHWKRVFQKLYDSRQGHWLTPVELFKPYYSHILANFCANQAGRFLSSETVDDDSVFEIIELGCGRGTNAALILSNLKQSMPETYDRLGRYTLVDASPSLHKWQQSVLGNGEHSHKLEFTLVDLADVAEKKASLLSKSDTPTIVLGLEVLDNLPHDKVRGKTRKVLEQAEVHWDATSINRQQSMFPKEVFVPLTDPLLQMVVSKVPSFVSAYPRWVPSVACGVVQHLLHQRPNIAMALADFDWLPQPDLPPNPQGTTTTTAAATTTTTTTTVLQHVSEPAEGEPIVTDMSGQDHECYLTAPKYCDVLFPTNFQKVKMFVTKCLSRYQSKHLQVQIQKQSEFLQEWGPNEVIKTQSWTGHNPLLHDFVNCSVLTITFQQKNEDGQDGSMIPAYSTIGSRVMLQHHHHHHQSARRRLLLIRRRLAEVSSSIISWIRDPSLCYQRCNRSYYHSHSQRELVRKYVGRQLSEYYAQPAENVVGRRGSLSDLTTETATTYESMEYDDSSPTTTNNPLTSLWGEWHWKRVFQKLYDSRQGHWLTPVELFKPYYSHILANFCANQAGRFLSSETVDDDSVFEIIELGCGRGTNAALILSNLKQSMPETYDRLGRYTLVDASPSLHKWQQSVLGNGEHSHKLEFTLVDLADVAEKKASLLSKSDTPTIVLGLEVLDNLPHDKVRGKTRKVLEQAEVHWDATSINRQQSMFPKEVFVPLTDPLLQMVVSKVPSFVSAYPRWVPSVACGVVQHLLHQRPNIAMALADFDWLPQPDLPPNPQGTTTTTAAATTTTTTTTVLQHVSEPAEGEPIVTDMSGQDHECYLTAPKYCDVLFPTNFQKVKMFVTKCLSRYQSKHLQVQIQKQSEFLQEWGPNEVIKTQSWTGHNPLLHDFVNCSVLTITFQQKNEDGQDGS

pLDDT: mean 71.71, std 29.26, range [18.69, 98.88]